Protein 5L3F (pdb70)

Organism: Homo sapiens (NCBI:txid9606)

Solvent-accessible surface area: 38135 Å² total

Sequence (801 aa):
PSGVEGAAFQSRLPHDRMTSQEAACFPDIISGPQQTQKVFLFIRNRTLQLWLDNPKIQLTFEATLQQLEAPYNSDTVLVHRVHSYLERHGLINFGIYKRIKPLPTKKTGKVIIIGSGVSGLAAARQLQSFGMDVTLLEARDRVGGRVATFRKGNYVADLGAMVVTGLGGNPMAVVSKQVNMELAKIKQKCPLYEANGQAVPKEKDEMVEQEFNRLLEATSYLSHQLDFNVLNNKPVSLGQALEVVIQLQEKHVKDEQIEHWKKIVKTQEELKELLNKMVNLKEKIKELHQQYKEASEVKPPRDITAEFLVKSKHRDLTALCKEYDELAETQGKLEEKLQELEANPPSDVYLSSRDRQILDWHFANLEFANATPLSTLSLKHWDQDDDFEFTGSHLTVRNGYSCVPVALAEGLDIKLNTAVRQVRYTASGCEVIAVNTRSTSQTFIYKCDAVLCTLPLGVLKQQPPAVQFVPPLPEWKTSAVQRMGFGNLNKVVLCFDRVFWDPSVNLFGHVGSTTASRGELFLFWNLYKAPILLALVAGEAAGIMENISDDVIVGRCLAILKGIFGSSAVPQPKETVVSRWRADPWARGSYSYVAAGSSGNDYDLMAQPITPGPSIPGAPQPIPRLFFAGEHTIRNYPATVHGALLSGLREAGRIADQFLGAMYTLRKPPKGMFLSQEDVEAVSANATAATTVLRQLDMELVSVKRQIQNIKQTNSALKEKLDGGIEPYRLPEVIQKCNARWTTEEQLLAVQAIRKYGRDFQAISDVIGNKSVVQVKNFFVNYRRRFNIDEVLQEWEAEFL

Nearest PDB structures (foldseek):
  5l3b-assembly1_A  TM=1.000E+00  e=0.000E+00  Homo sapiens
  4czz-assembly1_A  TM=9.997E-01  e=0.000E+00  Homo sapiens
  8q1h-assembly1_A  TM=9.989E-01  e=0.000E+00  Homo sapiens
  5l3c-assembly1_A  TM=9.996E-01  e=0.000E+00  Homo sapiens
  5l3d-assembly1_A  TM=9.984E-01  e=0.000E+00  Homo sapiens

B-factor: mean 123.68, std 32.64, range [60.06, 298.34]

Secondary structure (DSSP, 8-state):
--SHHHHHHHTT--TTS--HHHHHH-HHHHTS-HHHHHHHHHHHHHHHHHHHH-TTB---HHHHHHT--TTTTT-HHHHHHHHHHHHHTTSSS-SS-B-SS---SS--SEEEEE--BHHHHHHHHHHHHTT-EEEEE-SSSSSBSS--EEEETTEEEESS--EE--SBT-HHHHHHHHTT--EEE-------B-TTSPBPPHHHHHHHHHHHHHHHHHHHIIIIIT----SSSSPPBHHHHHHHHHHHHHHHHHHHHHHHHHHHHHHHHHHHHHHHHHHHHHHHHHHHHHHHHHHHSSPSS--HHHHHHHHHHHHHHHHHHHHHHHHHHHHHHHHHHHHHHHH----S-S--HHHHHHHHHHHHHHHHHTTS-TTTBBTTTTTGGGGGPPBS--EEETT-TTHHHHHHTTT--EE-SEEEEEEEEETTEEEEEEEESSSTT-EEEEEESEEEE---HHHHH-SS-SSEEESPPPHHHHHHHHHSEE---EEEEEE-SS--S-TT-SEEE---SSSGGGSTT-EEE--SSSSEEEEEE-TTHHHHGGGS-HHHHHHHHHHHHHHHH-TTT-PPPSEEEE--TTT-TTTSSS-EE-BTT--SHHHHHHH--B-PPPSSTTPPPP---EEE-SGGG-TTSTTSHHHHHHHHHHHHHHHHHHHH---S--/--PPTT----HHHHHHHHTSSSHHHHHHHHHHHHHHHHHHHHHHHHHHHHHHHHHTTTTTGGGPPP-------SS--HHHHHHHHHHHHHHTT-HHHHHHHHSS--HHHHHHHHHHTTTTT-HHHHHHHHHH-/--

Foldseek 3Di:
DDDLCQLCFLQVHHLQDQDPVSCQQAVVQVVDDSVSVNLLSSLLSQQSVVCLVPVQAADDLVNSLVPDDPPSNVPSLSSVLNVQVCLLLVSGNFAHHDYPPPFDPAAFFEEEEEAQAQLRLRLQLSLSNLGHHYEYEHQAQDHRQQQDWDDDPNDIGTFGDWKDQANRNFVVVSNCVNFPFDKDFADPDAWEAEQQQHTDDPVLVVVLVVVLVVLLVQLQCCCPVVVQFCDDVFGAFQVVSSVVSVVVLQVVQVVQQVVLVVVLVVLVVVLVVLVVVLVVLVVVLVVLVVVLVVLPVPDDPDDVVSVCSNVVSVVVNVVSVVVNVVSVVVSVVSVVVSVVSVVDGGDPGDADLVSVLVNLLVQLVVQQVQQEASRWFRSHAQCVLVVSGHDHGMIGGQRGPSSRSVSSCPPHHYDYQKQWAEWAAAQQWIKTKIARNVDRVRIDIDTTHAYEYAAALLQVLDVPHSYYYVVHDDPLLNVLSPQWFFHAKKKKKFADQDALDDPVHAKYFYGDSDSQCSQQQTMWGDDYPHNMIMTIGGYNRRQVCLVDDQVVSVVVVLVSVCSNRNPVRRDHGPDMDIDNQCPPSRHVHRWITGTHVGHLVSLQSQQDAAFHDHDPPPDDGHQGHYGYAYQSNASNGHPDSSSSSSRSSNVSSVVCCRRVNSPSRD/DDDDPVDDDDPVVCCQCVVDPVSPVVVVVVVVVVVVVVVVVVVVVVVVVVVVVVVCPPPCVVPDDDDDDAAADLDADVVLLVLQLVQCLAPPPPLVSSCVSSVNHDSVSSVVSCPPCCPVSVSVVSNVNSVVD

InterPro domains:
  IPR002937 Amine oxidase [PF01593] (288-825)
  IPR007526 SWIRM domain [PF04433] (184-264)
  IPR007526 SWIRM domain [PS50934] (174-273)
  IPR009057 Homedomain-like superfamily [SSF46689] (171-277)
  IPR017366 Lysine-specific histone demethylase [PIRSF038051] (24-839)
  IPR036188 FAD/NAD(P)-binding domain superfamily [G3DSA:3.50.50.60] (278-409)
  IPR036188 FAD/NAD(P)-binding domain superfamily [G3DSA:3.50.50.60] (782-841)
  IPR036188 FAD/NAD(P)-binding domain superfamily [SSF51905] (276-829)
  IPR036388 Winged helix-like DNA-binding domain superfamily [G3DSA:1.10.10.10] (172-277)
  IPR050281 Flavin monoamine oxidase and related enzymes [PTHR10742] (190-833)

CATH classification: 1.10.10.10 (+1 more: 1.10.287.80)

GO terms:
  GO:0005515 protein binding (F, IPI)
  GO:0035575 histone H4K20 demethylase activity (F, IDA)
  GO:0032453 histone H3K4 demethylase activity (F, IDA)
  GO:0035097 histone methyltransferase complex (C, IDA)
  GO:0034644 cellular response to UV (P, IDA)
  GO:0003682 chromatin binding (F, IDA)
  GO:0032991 protein-containing complex (C, IDA)
  GO:1990391 DNA repair complex (C, IDA)
  GO:0140861 DNA repair-dependent chromatin remodeling (P, IDA)
  GO:0010569 regulation of double-strand break repair via homologous recombination (P, IMP)
  GO:0031398 positive regulation of protein ubiquitination (P, IMP)
  GO:0032880 regulation of protein localization (P, IMP)
  GO:0071480 cellular response to gamma radiation (P, IMP)
  GO:0050660 flavin adenine dinucleotide binding (F, IDA)
  GO:0050681 nuclear androgen receptor binding (F, IDA)
  GO:0000785 chromatin (C, IDA)
  GO:0005634 nucleus (C, IDA)
  GO:0016491 oxidoreductase activity (F, IDA)
  GO:0032454 histone H3K9 demethylase activity (F, IDA)
  GO:0010718 positive regulation of epithelial to mesenchymal transition (P, IDA)

Radius of gyration: 44.06 Å; Cα contacts (8 Å, |Δi|>4): 1404; chains: 3; bounding box: 86×129×93 Å

Structure (mmCIF, N/CA/C/O backbone):
data_5L3F
#
_entry.id   5L3F
#
_cell.length_a   119.204
_cell.length_b   178.998
_cell.length_c   235.777
_cell.angle_alpha   90.00
_cell.angle_beta   90.00
_cell.angle_gamma   90.00
#
_symmetry.space_group_name_H-M   'I 2 2 2'
#
loop_
_entity.id
_entity.type
_entity.pdbx_description
1 polymer 'Lysine-specific histone demethylase 1A'
2 polymer 'REST corepressor 1'
3 polymer 'Polmyxin B'
4 non-polymer 'FLAVIN-ADENINE DINUCLEOTIDE'
#
loop_
_atom_site.group_PDB
_atom_site.id
_atom_site.type_symbol
_atom_site.label_atom_id
_atom_site.label_alt_id
_atom_site.label_comp_id
_atom_site.label_asym_id
_atom_site.label_entity_id
_atom_site.label_seq_id
_atom_site.pdbx_PDB_ins_code
_atom_site.Cartn_x
_atom_site.Cartn_y
_atom_site.Cartn_z
_atom_site.occupancy
_atom_site.B_iso_or_equiv
_atom_site.auth_seq_id
_atom_site.auth_comp_id
_atom_site.auth_asym_id
_atom_site.auth_atom_id
_atom_site.pdbx_PDB_model_num
ATOM 1 N N . PRO A 1 49 ? 15.536 -38.594 -18.809 1.00 173.64 171 PRO A N 1
ATOM 2 C CA . PRO A 1 49 ? 16.035 -38.249 -17.478 1.00 176.33 171 PRO A CA 1
ATOM 3 C C . PRO A 1 49 ? 17.475 -38.709 -17.227 1.00 178.89 171 PRO A C 1
ATOM 4 O O . PRO A 1 49 ? 18.048 -39.417 -18.055 1.00 176.90 171 PRO A O 1
ATOM 8 N N . SER A 1 50 ? 18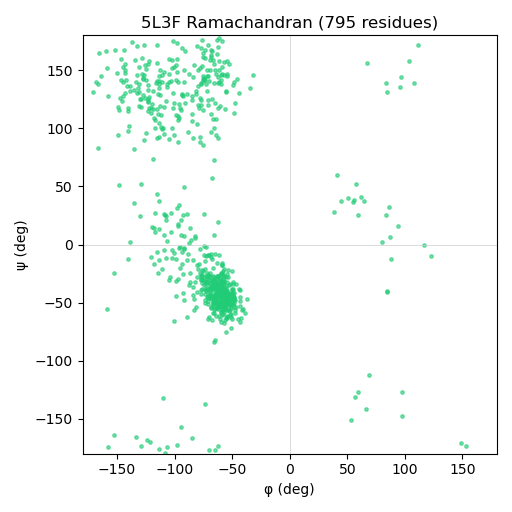.047 -38.294 -16.098 1.00 179.17 172 SER A N 1
ATOM 9 C CA . SER A 1 50 ? 19.422 -38.644 -15.749 1.00 176.15 172 SER A CA 1
ATOM 10 C C . SER A 1 50 ? 19.625 -38.718 -14.240 1.00 170.02 172 SER A C 1
ATOM 11 O O . SER A 1 50 ? 19.010 -37.971 -13.478 1.00 171.92 172 SER A O 1
ATOM 14 N N . GLY A 1 51 ? 20.516 -39.607 -13.819 1.00 163.02 173 GLY A N 1
ATOM 15 C CA . GLY A 1 51 ? 20.761 -39.826 -12.409 1.00 150.03 173 GLY A CA 1
ATOM 16 C C . GLY A 1 51 ? 19.952 -41.026 -11.975 1.00 136.08 173 GLY A C 1
ATOM 17 O O . GLY A 1 51 ? 19.734 -41.941 -12.757 1.00 132.01 173 GLY A O 1
ATOM 18 N N . VAL A 1 52 ? 19.491 -41.024 -10.735 1.00 127.78 174 VAL A N 1
ATOM 19 C CA . VAL A 1 52 ? 18.674 -42.120 -10.266 1.00 118.49 174 VAL A CA 1
ATOM 20 C C . VAL A 1 52 ? 17.275 -42.029 -10.849 1.00 125.67 174 VAL A C 1
ATOM 21 O O . VAL A 1 52 ? 16.615 -43.047 -11.031 1.00 136.75 174 VAL A O 1
ATOM 25 N N . GLU A 1 53 ? 16.818 -40.824 -11.169 1.00 125.92 175 GLU A N 1
ATOM 26 C CA . GLU A 1 53 ? 15.515 -40.693 -11.796 1.00 126.62 175 GLU A CA 1
ATOM 27 C C . GLU A 1 53 ? 15.620 -41.368 -13.136 1.00 122.67 175 GLU A C 1
ATOM 28 O O . GLU A 1 53 ? 14.650 -41.907 -13.661 1.00 122.32 175 GLU A O 1
ATOM 34 N N . GLY A 1 54 ? 16.833 -41.340 -13.674 1.00 120.82 176 GLY A N 1
ATOM 35 C CA . GLY A 1 54 ? 17.125 -41.936 -14.959 1.00 112.83 176 GLY A CA 1
ATOM 36 C C . GLY A 1 54 ? 16.865 -43.415 -14.906 1.00 102.74 176 GLY A C 1
ATOM 37 O O . GLY A 1 54 ? 16.168 -43.958 -15.744 1.00 99.59 176 GLY A O 1
ATOM 38 N N . ALA A 1 55 ? 17.431 -44.056 -13.896 1.00 101.70 177 ALA A N 1
ATOM 39 C CA . ALA A 1 55 ? 17.201 -45.467 -13.655 1.00 95.88 177 ALA A CA 1
ATOM 40 C C . ALA A 1 55 ? 15.731 -45.774 -13.473 1.00 93.66 177 ALA A C 1
ATOM 41 O O . ALA A 1 55 ? 15.227 -46.696 -14.087 1.00 102.42 177 ALA A O 1
ATOM 43 N N . ALA A 1 56 ? 15.040 -45.013 -12.635 1.00 90.04 178 ALA A N 1
ATOM 44 C CA . ALA A 1 56 ? 13.623 -45.293 -12.404 1.00 88.62 178 ALA A CA 1
ATOM 45 C C . ALA A 1 56 ? 12.843 -45.188 -13.700 1.00 92.67 178 ALA A C 1
ATOM 46 O O . ALA A 1 56 ? 11.870 -45.898 -13.925 1.00 88.97 178 ALA A O 1
ATOM 48 N N . PHE A 1 57 ? 13.292 -44.305 -14.569 1.00 98.10 179 PHE A N 1
ATOM 49 C CA . PHE A 1 57 ? 12.660 -44.177 -15.859 1.00 104.94 179 PHE A CA 1
ATOM 50 C C . PHE A 1 57 ? 12.926 -45.413 -16.696 1.00 102.59 179 PHE A C 1
ATOM 51 O O . PHE A 1 57 ? 12.009 -46.064 -17.185 1.00 101.00 179 PHE A O 1
ATOM 59 N N . GLN A 1 58 ? 14.205 -45.721 -16.833 1.00 99.07 180 GLN A N 1
ATOM 60 C CA . GLN A 1 58 ? 14.672 -46.853 -17.594 1.00 99.86 180 GLN A CA 1
ATOM 61 C C . GLN A 1 58 ? 14.013 -48.145 -17.157 1.00 108.86 180 GLN A C 1
ATOM 62 O O . GLN A 1 58 ? 13.865 -49.076 -17.939 1.00 115.92 180 GLN A O 1
ATOM 68 N N . SER A 1 59 ? 13.602 -48.209 -15.903 1.00 107.57 181 SER A N 1
ATOM 69 C CA . SER A 1 59 ? 12.966 -49.416 -15.416 1.00 102.82 181 SER A CA 1
ATOM 70 C C . SER A 1 59 ? 11.461 -49.309 -15.460 1.00 103.15 181 SER A C 1
ATOM 71 O O . SER A 1 59 ? 10.774 -50.088 -14.830 1.00 104.55 181 SER A O 1
ATOM 74 N N . ARG A 1 60 ? 10.957 -48.338 -16.204 1.00 95.72 182 ARG A N 1
ATOM 75 C CA . ARG A 1 60 ? 9.524 -48.178 -16.394 1.00 93.10 182 ARG A CA 1
ATOM 76 C C . ARG A 1 60 ? 8.824 -47.850 -15.091 1.00 94.86 182 ARG A C 1
ATOM 77 O O . ARG A 1 60 ? 7.707 -48.303 -14.856 1.00 93.78 182 ARG A O 1
ATOM 85 N N . LEU A 1 61 ? 9.488 -47.048 -14.257 1.00 99.79 183 LEU A N 1
ATOM 86 C CA . LEU A 1 61 ? 8.964 -46.656 -12.945 1.00 100.81 183 LEU A CA 1
ATOM 87 C C . LEU A 1 61 ? 9.020 -45.159 -12.633 1.00 103.80 183 LEU A C 1
ATOM 88 O O . LEU A 1 61 ? 10.017 -44.487 -12.889 1.00 107.29 183 LEU A O 1
ATOM 93 N N . PRO A 1 62 ? 7.949 -44.636 -12.030 1.00 98.45 184 PRO A N 1
ATOM 94 C CA . PRO A 1 62 ? 7.914 -43.247 -11.580 1.00 101.61 184 PRO A CA 1
ATOM 95 C C . PRO A 1 62 ? 8.869 -43.001 -10.419 1.00 113.87 184 PRO A C 1
ATOM 96 O O . PRO A 1 62 ? 8.639 -43.507 -9.326 1.00 118.61 184 PRO A O 1
ATOM 100 N N . HIS A 1 63 ? 9.924 -42.228 -10.656 1.00 116.25 185 HIS A N 1
ATOM 101 C CA . HIS A 1 63 ? 10.942 -41.953 -9.644 1.00 119.91 185 HIS A CA 1
ATOM 102 C C . HIS A 1 63 ? 10.397 -41.298 -8.379 1.00 124.18 185 HIS A C 1
ATOM 103 O O . HIS A 1 63 ? 11.069 -41.271 -7.360 1.00 127.10 185 HIS A O 1
ATOM 110 N N . ASP A 1 64 ? 9.186 -40.764 -8.430 1.00 120.83 186 ASP A N 1
ATOM 111 C CA . ASP A 1 64 ? 8.672 -40.011 -7.295 1.00 121.56 186 ASP A CA 1
ATOM 112 C C . ASP A 1 64 ? 7.436 -40.625 -6.674 1.00 123.25 186 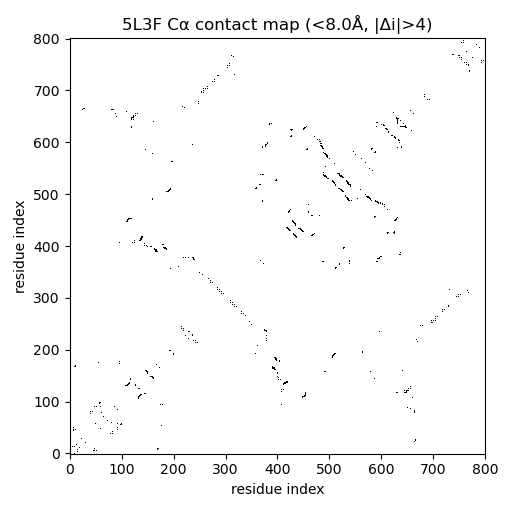ASP A C 1
ATOM 113 O O . ASP A 1 64 ? 6.739 -39.984 -5.900 1.00 121.12 186 ASP A O 1
ATOM 118 N N . ARG A 1 65 ? 7.160 -41.870 -7.016 1.00 133.27 187 ARG A N 1
ATOM 119 C CA . ARG A 1 65 ? 5.979 -42.531 -6.494 1.00 132.91 187 ARG A CA 1
ATOM 120 C C . ARG A 1 65 ? 6.231 -43.995 -6.202 1.00 127.12 187 ARG A C 1
ATOM 121 O O . ARG A 1 65 ? 7.120 -44.623 -6.779 1.00 128.46 187 ARG A O 1
ATOM 129 N N . MET A 1 66 ? 5.439 -44.541 -5.295 1.00 119.25 188 MET A N 1
ATOM 130 C CA . MET A 1 66 ? 5.438 -45.972 -5.086 1.00 110.14 188 MET A CA 1
ATOM 131 C C . MET A 1 66 ? 4.357 -46.586 -5.955 1.00 102.46 188 MET A C 1
ATOM 132 O O . MET A 1 66 ? 3.210 -46.150 -5.925 1.00 102.10 188 MET A O 1
ATOM 137 N N . THR A 1 67 ? 4.737 -47.589 -6.735 1.00 93.95 189 THR A N 1
ATOM 138 C CA . THR A 1 67 ? 3.826 -48.281 -7.629 1.00 90.76 189 THR A CA 1
ATOM 139 C C . THR A 1 67 ? 2.854 -49.124 -6.825 1.00 95.91 189 THR A C 1
ATOM 140 O O . THR A 1 67 ? 3.018 -49.280 -5.629 1.00 95.86 189 THR A O 1
ATOM 144 N N . SER A 1 68 ? 1.848 -49.690 -7.473 1.00 101.19 190 SER A N 1
ATOM 145 C CA . SER A 1 68 ? 0.901 -50.538 -6.758 1.00 103.40 190 SER A CA 1
ATOM 146 C C . SER A 1 68 ? 1.570 -51.793 -6.228 1.00 105.92 190 SER A C 1
ATOM 147 O O . SER A 1 68 ? 1.280 -52.264 -5.128 1.00 108.63 190 SER A O 1
ATOM 150 N N . GLN A 1 69 ? 2.469 -52.339 -7.025 1.00 107.18 191 GLN A N 1
ATOM 151 C CA . GLN A 1 69 ? 3.217 -53.503 -6.611 1.00 108.83 191 GLN A CA 1
ATOM 152 C C . GLN A 1 69 ? 4.041 -53.224 -5.371 1.00 104.90 191 GLN A C 1
ATOM 153 O O . GLN A 1 69 ? 3.983 -53.963 -4.387 1.00 105.35 191 GLN A O 1
ATOM 159 N N . GLU A 1 70 ? 4.813 -52.149 -5.421 1.00 92.23 192 GLU A N 1
ATOM 160 C CA . GLU A 1 70 ? 5.642 -51.780 -4.291 1.00 87.91 192 GLU A CA 1
ATOM 161 C C . GLU A 1 70 ? 4.777 -51.521 -3.076 1.00 83.74 192 GLU A C 1
ATOM 162 O O . GLU A 1 70 ? 5.197 -51.716 -1.952 1.00 82.93 192 GLU A O 1
ATOM 168 N N . ALA A 1 71 ? 3.553 -51.081 -3.311 1.00 84.26 193 ALA A N 1
ATOM 169 C CA . ALA A 1 71 ? 2.616 -50.838 -2.229 1.00 80.07 193 ALA A CA 1
ATOM 170 C C . ALA A 1 71 ? 2.262 -52.134 -1.583 1.00 79.05 193 ALA A C 1
ATOM 171 O O . ALA A 1 71 ? 2.144 -52.223 -0.381 1.00 84.31 193 ALA A O 1
ATOM 173 N N . ALA A 1 72 ? 2.072 -53.150 -2.402 1.00 84.33 194 ALA A N 1
ATOM 174 C CA . ALA A 1 72 ? 1.696 -54.445 -1.883 1.00 78.15 194 ALA A CA 1
ATOM 175 C C . ALA A 1 72 ? 2.825 -55.092 -1.092 1.00 82.88 194 ALA A C 1
ATOM 176 O O . ALA A 1 72 ? 2.611 -55.617 -0.017 1.00 77.75 194 ALA A O 1
ATOM 178 N N . CYS A 1 73 ? 4.032 -55.066 -1.627 1.00 92.12 195 CYS A N 1
ATOM 179 C CA . CYS A 1 73 ? 5.160 -55.617 -0.889 1.00 92.19 195 CYS A CA 1
ATOM 180 C C . CYS A 1 73 ? 5.568 -54.811 0.355 1.00 93.61 195 CYS A C 1
ATOM 181 O O . CYS A 1 73 ? 6.180 -55.340 1.271 1.00 95.71 195 CYS A O 1
ATOM 184 N N . PHE A 1 74 ? 5.259 -53.523 0.369 1.00 90.19 196 PHE A N 1
ATOM 185 C CA . PHE A 1 74 ? 5.741 -52.649 1.418 1.00 82.57 196 PHE A CA 1
ATOM 186 C C . PHE A 1 74 ? 4.660 -51.823 2.064 1.00 82.90 196 PHE A C 1
ATOM 187 O O . PHE A 1 74 ? 4.813 -50.632 2.180 1.00 87.25 196 PHE A O 1
ATOM 195 N N . PRO A 1 75 ? 3.582 -52.441 2.527 1.00 82.08 197 PRO A N 1
ATOM 196 C CA . PRO A 1 75 ? 2.433 -51.659 2.956 1.00 82.29 197 PRO A CA 1
ATOM 197 C C . PRO A 1 75 ? 2.690 -50.927 4.228 1.00 94.73 197 PRO A C 1
ATOM 198 O O . PRO A 1 75 ? 1.859 -50.131 4.634 1.00 88.26 197 PRO A O 1
ATOM 202 N N . ASP A 1 76 ? 3.805 -51.215 4.877 1.00 100.07 198 ASP A N 1
ATOM 203 C CA . ASP A 1 76 ? 4.178 -50.434 6.036 1.00 107.65 198 ASP A CA 1
ATOM 204 C C . ASP A 1 76 ? 4.644 -49.083 5.538 1.00 110.69 198 ASP A C 1
ATOM 205 O O . ASP A 1 76 ? 4.331 -48.051 6.125 1.00 118.66 198 ASP A O 1
ATOM 210 N N . ILE A 1 77 ? 5.366 -49.088 4.428 1.00 102.16 199 ILE A N 1
ATOM 211 C CA . ILE A 1 77 ? 5.956 -47.862 3.947 1.00 99.29 199 ILE A CA 1
ATOM 212 C C . ILE A 1 77 ? 4.902 -46.883 3.473 1.00 101.55 199 ILE A C 1
ATOM 213 O O . ILE A 1 77 ? 4.751 -45.828 4.073 1.00 106.30 199 ILE A O 1
ATOM 218 N N . ILE A 1 78 ? 4.169 -47.217 2.415 1.00 99.52 200 ILE A N 1
ATOM 219 C CA . ILE A 1 78 ? 3.211 -46.262 1.868 1.00 101.39 200 ILE A CA 1
ATOM 220 C C . ILE A 1 78 ? 2.225 -45.786 2.925 1.00 107.84 200 ILE A C 1
ATOM 221 O O . ILE A 1 78 ? 1.950 -44.595 3.000 1.00 120.15 200 ILE A O 1
ATOM 226 N N . SER A 1 79 ? 1.718 -46.672 3.771 1.00 97.41 201 SER A N 1
ATOM 227 C CA . SER A 1 79 ? 0.747 -46.218 4.768 1.00 99.19 201 SER A CA 1
ATOM 228 C C . SER A 1 79 ? 1.390 -45.354 5.844 1.00 104.03 201 SER A C 1
ATOM 229 O O . SER A 1 79 ? 0.699 -44.755 6.666 1.00 103.29 201 SER A O 1
ATOM 232 N N . GLY A 1 80 ? 2.716 -45.295 5.830 1.00 108.10 202 GLY A N 1
ATOM 233 C CA . GLY A 1 80 ? 3.460 -44.527 6.805 1.00 112.55 202 GLY A CA 1
ATOM 234 C C . GLY A 1 80 ? 3.795 -43.132 6.331 1.00 116.32 202 GLY A C 1
ATOM 235 O O . GLY A 1 80 ? 3.132 -42.588 5.455 1.00 114.30 202 GLY A O 1
ATOM 236 N N . PRO A 1 81 ? 4.840 -42.547 6.917 1.00 124.68 203 PRO A N 1
ATOM 237 C CA . PRO A 1 81 ? 5.274 -41.165 6.702 1.00 132.50 203 PRO A CA 1
ATOM 238 C C . PRO A 1 81 ? 5.915 -40.928 5.340 1.00 136.76 203 PRO A C 1
ATOM 239 O O . PRO A 1 81 ? 6.607 -41.802 4.823 1.00 136.83 203 PRO A O 1
ATOM 243 N N . GLN A 1 82 ? 5.690 -39.746 4.778 1.00 142.53 204 GLN A N 1
ATOM 244 C CA . GLN A 1 82 ? 6.197 -39.428 3.456 1.00 146.96 204 GLN A CA 1
ATOM 245 C C . GLN A 1 82 ? 7.710 -39.495 3.439 1.00 147.78 204 GLN A C 1
ATOM 246 O O . GLN A 1 82 ? 8.324 -39.866 2.442 1.00 152.74 204 GLN A O 1
ATOM 252 N N . GLN A 1 83 ? 8.315 -39.148 4.557 1.00 134.14 205 GLN A N 1
ATOM 253 C CA . GLN A 1 83 ? 9.755 -39.150 4.624 1.00 129.44 205 GLN A CA 1
ATOM 254 C C . GLN A 1 83 ? 10.315 -40.508 4.285 1.00 125.14 205 GLN A C 1
ATOM 255 O O . GLN A 1 83 ? 11.173 -40.653 3.414 1.00 122.17 205 GLN A O 1
ATOM 261 N N . THR A 1 84 ? 9.812 -41.508 4.990 1.00 129.16 206 THR A N 1
ATOM 262 C CA . THR A 1 84 ? 10.272 -42.870 4.805 1.00 127.15 206 THR A CA 1
ATOM 263 C C . THR A 1 84 ? 10.023 -43.327 3.384 1.00 123.01 206 THR A C 1
ATOM 264 O O . THR A 1 84 ? 10.899 -43.925 2.780 1.00 124.33 206 THR A O 1
ATOM 268 N N . GLN A 1 85 ? 8.832 -43.045 2.857 1.00 114.23 207 GLN A N 1
ATOM 269 C CA . GLN A 1 85 ? 8.533 -43.344 1.463 1.00 106.38 207 GLN A CA 1
ATOM 270 C C . GLN A 1 85 ? 9.643 -42.830 0.586 1.00 110.42 207 GLN A C 1
ATOM 271 O O . GLN A 1 85 ? 10.137 -43.535 -0.271 1.00 109.63 207 GLN A O 1
ATOM 277 N N . LYS A 1 86 ? 10.051 -41.591 0.816 1.00 115.95 208 LYS A N 1
ATOM 278 C CA . LYS A 1 86 ? 11.096 -41.001 -0.005 1.00 117.31 208 LYS A CA 1
ATOM 279 C C . LYS A 1 86 ? 12.397 -41.770 0.150 1.00 115.85 208 LYS A C 1
ATOM 280 O O . LYS A 1 86 ? 13.102 -42.011 -0.828 1.00 111.68 208 LYS A O 1
ATOM 286 N N . VAL A 1 87 ? 12.711 -42.160 1.379 1.00 121.93 209 VAL A N 1
ATOM 287 C CA . VAL A 1 87 ? 13.899 -42.976 1.616 1.00 123.41 209 VAL A CA 1
ATOM 288 C C . VAL A 1 87 ? 13.876 -44.224 0.743 1.00 122.47 209 VAL A C 1
ATOM 289 O O . VAL A 1 87 ? 14.757 -44.459 -0.086 1.00 126.57 209 VAL A O 1
ATOM 293 N N . PHE A 1 88 ? 12.848 -45.023 0.969 1.00 112.66 210 PHE A N 1
ATOM 294 C CA . PHE A 1 88 ? 12.554 -46.182 0.161 1.00 103.99 210 PHE A CA 1
ATOM 295 C C . PHE A 1 88 ? 12.764 -45.935 -1.325 1.00 100.30 210 PHE A C 1
ATOM 296 O O . PHE A 1 88 ? 13.508 -46.652 -1.979 1.00 97.49 210 PHE A O 1
ATOM 304 N N . LEU A 1 89 ? 12.092 -44.913 -1.842 1.00 102.01 211 LEU A N 1
ATOM 305 C CA . LEU A 1 89 ? 12.154 -44.577 -3.250 1.00 96.80 211 LEU A CA 1
ATOM 306 C C . LEU A 1 89 ? 13.571 -44.386 -3.684 1.00 98.71 211 LEU A C 1
ATOM 307 O O . LEU A 1 89 ? 13.979 -44.900 -4.719 1.00 101.65 211 LEU A O 1
ATOM 312 N N . PHE A 1 90 ? 14.334 -43.650 -2.888 1.00 100.26 212 PHE A N 1
ATOM 313 C CA . PHE A 1 90 ? 15.704 -43.400 -3.283 1.00 104.47 212 PHE A CA 1
ATOM 314 C C . PHE A 1 90 ? 16.495 -44.686 -3.307 1.00 106.37 212 PHE A C 1
ATOM 315 O O . PHE A 1 90 ? 17.355 -44.884 -4.155 1.00 105.34 212 PHE A O 1
ATOM 323 N N . ILE A 1 91 ? 16.208 -45.559 -2.357 1.00 107.61 213 ILE A N 1
ATOM 324 C CA . ILE A 1 91 ? 16.933 -46.808 -2.270 1.00 107.19 213 ILE A CA 1
ATOM 325 C C . ILE A 1 91 ? 16.658 -47.636 -3.509 1.00 101.26 213 ILE A C 1
ATOM 326 O O . ILE A 1 91 ? 17.574 -48.171 -4.144 1.00 100.88 213 ILE A O 1
ATOM 331 N N . ARG A 1 92 ? 15.386 -47.701 -3.869 1.00 96.06 214 ARG A N 1
ATOM 332 C CA . ARG A 1 92 ? 14.979 -48.380 -5.076 1.00 95.40 214 ARG A CA 1
ATOM 333 C C . ARG A 1 92 ? 15.690 -47.831 -6.308 1.00 99.01 214 ARG A C 1
ATOM 334 O O . ARG A 1 92 ? 16.277 -48.584 -7.095 1.00 99.39 214 ARG A O 1
ATOM 342 N N . ASN A 1 93 ? 15.642 -46.511 -6.463 1.00 95.87 215 ASN A N 1
ATOM 343 C CA . ASN A 1 93 ? 16.180 -45.876 -7.650 1.00 93.40 215 ASN A CA 1
ATOM 344 C C . ASN A 1 93 ? 17.668 -46.059 -7.737 1.00 97.14 215 ASN A C 1
ATOM 345 O O . ASN A 1 93 ? 18.216 -46.255 -8.808 1.00 98.45 215 ASN A O 1
ATOM 350 N N . ARG A 1 94 ? 18.324 -46.020 -6.595 1.00 99.04 216 ARG A N 1
ATOM 351 C CA . ARG A 1 94 ? 19.765 -46.101 -6.579 1.00 107.62 216 ARG A CA 1
ATOM 352 C C . ARG A 1 94 ? 20.225 -47.517 -6.884 1.00 109.52 216 ARG A C 1
ATOM 353 O O . ARG A 1 94 ? 21.220 -47.726 -7.583 1.00 110.74 216 ARG A O 1
ATOM 361 N N . THR A 1 95 ? 19.502 -48.499 -6.366 1.00 113.77 217 THR A N 1
ATOM 362 C CA . THR A 1 95 ? 19.827 -49.873 -6.710 1.00 112.33 217 THR A CA 1
ATOM 363 C C . THR A 1 95 ? 19.664 -50.104 -8.193 1.00 110.68 217 THR A C 1
ATOM 364 O O . THR A 1 95 ? 20.585 -50.574 -8.873 1.00 113.71 217 THR A O 1
ATOM 368 N N . LEU A 1 96 ? 18.461 -49.797 -8.667 1.00 99.98 218 LEU A N 1
ATOM 369 C CA . LEU A 1 96 ? 18.168 -49.839 -10.075 1.00 91.29 218 LEU A CA 1
ATOM 370 C C . LEU A 1 96 ? 19.353 -49.316 -10.816 1.00 96.17 218 LEU A C 1
ATOM 371 O O . LEU A 1 96 ? 19.979 -50.030 -11.584 1.00 97.00 218 LEU A O 1
ATOM 376 N N . GLN A 1 97 ? 19.697 -48.076 -10.502 1.00 100.50 219 GLN A N 1
ATOM 377 C CA . GLN A 1 97 ? 20.802 -47.393 -11.139 1.00 102.39 219 GLN A CA 1
ATOM 378 C C . GLN A 1 97 ? 22.032 -48.250 -11.160 1.00 98.75 219 GLN A C 1
ATOM 379 O O . GLN A 1 97 ? 22.696 -48.361 -12.176 1.00 99.94 219 GLN A O 1
ATOM 385 N N . LEU A 1 98 ? 22.331 -48.872 -10.036 1.00 94.14 220 LEU A N 1
ATOM 386 C CA . LEU A 1 98 ? 23.535 -49.673 -9.951 1.00 99.69 220 LEU A CA 1
ATOM 387 C C . LEU A 1 98 ? 23.557 -50.801 -10.941 1.00 101.71 220 LEU A C 1
ATOM 388 O O . LEU A 1 98 ? 24.520 -50.972 -11.686 1.00 97.75 220 LEU A O 1
ATOM 393 N N . TRP A 1 99 ? 22.487 -51.583 -10.920 1.00 103.48 221 TRP A N 1
ATOM 394 C CA . TRP A 1 99 ? 22.365 -52.720 -11.814 1.00 103.72 221 TRP A CA 1
ATOM 395 C C . TRP A 1 99 ? 22.484 -52.253 -13.245 1.00 107.00 221 TRP A C 1
ATOM 396 O O . TRP A 1 99 ? 23.256 -52.792 -14.026 1.00 110.47 221 TRP A O 1
ATOM 407 N N . LEU A 1 100 ? 21.725 -51.218 -13.565 1.00 106.38 222 LEU A N 1
ATOM 408 C CA . LEU A 1 100 ? 21.686 -50.681 -14.910 1.00 104.82 222 LEU A CA 1
ATOM 409 C C . LEU A 1 100 ? 23.051 -50.236 -15.384 1.00 115.30 222 LEU A C 1
ATOM 410 O O . LEU A 1 100 ? 23.389 -50.403 -16.547 1.00 114.83 222 LEU A O 1
ATOM 415 N N . ASP A 1 101 ? 23.848 -49.688 -14.478 1.00 130.32 223 ASP A N 1
ATOM 416 C CA . ASP A 1 101 ? 25.138 -49.138 -14.865 1.00 143.48 223 ASP A CA 1
ATOM 417 C C . ASP A 1 101 ? 26.138 -50.226 -15.155 1.00 142.69 223 ASP A C 1
ATOM 418 O O . ASP A 1 101 ? 27.225 -49.960 -15.660 1.00 143.07 223 ASP A O 1
ATOM 423 N N . ASN A 1 102 ? 25.764 -51.455 -14.840 1.00 143.78 224 ASN A N 1
ATOM 424 C CA . ASN A 1 102 ? 26.613 -52.586 -15.146 1.00 140.03 224 ASN A CA 1
ATOM 425 C C . ASN A 1 102 ? 25.867 -53.893 -15.003 1.00 132.08 224 ASN A C 1
ATOM 426 O O . ASN A 1 102 ? 25.950 -54.554 -13.976 1.00 132.39 224 ASN A O 1
ATOM 431 N N . PRO A 1 103 ? 25.132 -54.272 -16.045 1.00 117.00 225 PRO A N 1
ATOM 432 C CA . PRO A 1 103 ? 24.238 -55.413 -15.999 1.00 111.94 225 PRO A CA 1
ATOM 433 C C . PRO A 1 103 ? 24.892 -56.672 -16.506 1.00 116.47 225 PRO A C 1
ATOM 434 O O . PRO A 1 103 ? 24.205 -57.599 -16.909 1.00 110.22 225 PRO A O 1
ATOM 438 N N . LYS A 1 104 ? 26.213 -56.700 -16.506 1.00 123.33 226 LYS A N 1
ATOM 439 C CA . LYS A 1 104 ? 26.909 -57.900 -16.919 1.00 125.95 226 LYS A CA 1
ATOM 440 C C . LYS A 1 104 ? 27.232 -58.776 -15.718 1.00 129.09 226 LYS A C 1
ATOM 441 O O . LYS A 1 104 ? 27.513 -59.958 -15.875 1.00 134.90 226 LYS A O 1
ATOM 447 N N . ILE A 1 105 ? 27.172 -58.207 -14.516 1.00 127.70 227 ILE A N 1
ATOM 448 C CA . ILE A 1 105 ? 27.403 -58.985 -13.298 1.00 122.65 227 ILE A CA 1
ATOM 449 C C . ILE A 1 105 ? 26.234 -58.921 -12.334 1.00 117.02 227 ILE A C 1
ATOM 450 O O . ILE A 1 105 ? 25.448 -57.977 -12.346 1.00 116.78 227 ILE A O 1
ATOM 455 N N . GLN A 1 106 ? 26.129 -59.941 -11.496 1.00 114.59 228 GLN A N 1
ATOM 456 C CA . GLN A 1 106 ? 25.076 -59.996 -10.504 1.00 112.13 228 GLN A CA 1
ATOM 457 C C . GLN A 1 106 ? 25.269 -58.877 -9.493 1.00 109.66 228 GLN A C 1
ATOM 458 O O . GLN A 1 106 ? 26.388 -58.570 -9.094 1.00 111.16 228 GLN A O 1
ATOM 464 N N . LEU A 1 107 ? 24.175 -58.248 -9.095 1.00 111.37 229 LEU A N 1
ATOM 465 C CA . LEU A 1 107 ? 24.262 -57.195 -8.103 1.00 111.85 229 LEU A CA 1
ATOM 466 C C . LEU A 1 107 ? 23.832 -57.729 -6.767 1.00 111.01 229 LEU A C 1
ATOM 467 O O . LEU A 1 107 ? 22.641 -57.847 -6.485 1.00 112.03 229 LEU A O 1
ATOM 472 N N . THR A 1 108 ? 24.817 -58.053 -5.946 1.00 111.05 230 THR A N 1
ATOM 473 C CA . THR A 1 108 ? 24.550 -58.618 -4.644 1.00 109.51 230 THR A CA 1
ATOM 474 C C . THR A 1 108 ? 24.180 -57.556 -3.668 1.00 109.35 230 THR A C 1
ATOM 475 O O . THR A 1 108 ? 24.634 -56.420 -3.753 1.00 114.42 230 THR A O 1
ATOM 479 N N . PHE A 1 109 ? 23.368 -57.962 -2.715 1.00 107.03 231 PHE A N 1
ATOM 480 C CA . PHE A 1 109 ? 22.979 -57.115 -1.615 1.00 109.98 231 PHE A CA 1
ATOM 481 C C . PHE A 1 109 ? 24.167 -56.438 -0.926 1.00 118.04 231 PHE A C 1
ATOM 482 O O . PHE A 1 109 ? 24.131 -55.248 -0.653 1.00 114.75 231 PHE A O 1
ATOM 490 N N . GLU A 1 110 ? 25.220 -57.202 -0.656 1.00 132.36 232 GLU A N 1
ATOM 491 C CA . GLU A 1 110 ? 26.420 -56.652 -0.038 1.00 141.55 232 GLU A CA 1
ATOM 492 C C . GLU A 1 110 ? 26.958 -55.495 -0.846 1.00 143.38 232 GLU A C 1
ATOM 493 O O . GLU A 1 110 ? 27.321 -54.463 -0.296 1.00 148.96 232 GLU A O 1
ATOM 499 N N . ALA A 1 111 ? 27.020 -55.682 -2.155 1.00 134.85 233 ALA A N 1
ATOM 500 C CA . ALA A 1 111 ? 27.555 -54.664 -3.040 1.00 131.32 233 ALA A CA 1
ATOM 501 C C . ALA A 1 111 ? 26.683 -53.419 -2.985 1.00 128.14 233 ALA A C 1
ATOM 502 O O . ALA A 1 111 ? 27.177 -52.283 -2.850 1.00 138.06 233 ALA A O 1
ATOM 504 N N . THR A 1 112 ? 25.379 -53.652 -3.074 1.00 117.34 234 THR A N 1
ATOM 505 C CA . THR A 1 112 ? 24.401 -52.582 -3.050 1.00 111.86 234 THR A CA 1
ATOM 506 C C . THR A 1 112 ? 24.559 -51.729 -1.808 1.00 119.31 234 THR A C 1
ATOM 507 O O . THR A 1 112 ? 24.683 -50.510 -1.886 1.00 116.88 234 THR A O 1
ATOM 511 N N . LEU A 1 113 ? 24.579 -52.386 -0.659 1.00 125.82 235 LEU A N 1
ATOM 512 C CA . LEU A 1 113 ? 24.731 -51.699 0.612 1.00 129.72 235 LEU A CA 1
ATOM 513 C C . LEU A 1 113 ? 26.067 -50.992 0.705 1.00 133.58 235 LEU A C 1
ATOM 514 O O . LEU A 1 113 ? 26.165 -49.902 1.257 1.00 137.10 235 LEU A O 1
ATOM 519 N N . GLN A 1 114 ? 27.102 -51.622 0.175 1.00 136.34 236 GLN A N 1
ATOM 520 C CA . GLN A 1 114 ? 28.427 -51.048 0.254 1.00 143.59 236 GLN A CA 1
ATOM 521 C C . GLN A 1 114 ? 28.478 -49.729 -0.490 1.00 147.49 236 GLN A C 1
ATOM 522 O O . GLN A 1 114 ? 29.178 -48.803 -0.078 1.00 152.89 236 GLN A O 1
ATOM 528 N N . GLN A 1 115 ? 27.727 -49.634 -1.580 1.00 144.99 237 GLN A N 1
ATOM 529 C CA . GLN A 1 115 ? 27.758 -48.410 -2.372 1.00 143.28 237 GLN A CA 1
ATOM 530 C C . GLN A 1 115 ? 26.695 -47.407 -1.972 1.00 140.82 237 GLN A C 1
ATOM 531 O O . GLN A 1 115 ? 26.508 -46.393 -2.634 1.00 140.78 237 GLN A O 1
ATOM 537 N N . LEU A 1 116 ? 25.999 -47.690 -0.884 1.00 139.56 238 LEU A N 1
ATOM 538 C CA . LEU A 1 116 ? 24.982 -46.778 -0.399 1.00 141.88 238 LEU A CA 1
ATOM 539 C C . LEU A 1 116 ? 25.545 -45.807 0.613 1.00 157.84 238 LEU A C 1
ATOM 540 O O . LEU A 1 116 ? 26.476 -46.132 1.350 1.00 163.67 238 LEU A O 1
ATOM 545 N N . GLU A 1 117 ? 24.956 -44.618 0.659 1.00 164.17 239 GLU A N 1
ATOM 546 C CA . GLU A 1 117 ? 25.432 -43.559 1.538 1.00 172.59 239 GLU A CA 1
ATOM 547 C C . GLU A 1 117 ? 24.430 -43.257 2.636 1.00 169.55 239 GLU A C 1
ATOM 548 O O . GLU A 1 117 ? 23.226 -43.426 2.454 1.00 167.64 239 GLU A O 1
ATOM 554 N N . ALA A 1 118 ? 24.945 -42.812 3.776 1.00 168.34 240 ALA A N 1
ATOM 555 C CA . ALA A 1 118 ? 24.110 -42.397 4.889 1.00 154.05 240 ALA A CA 1
ATOM 556 C C . ALA A 1 118 ? 23.205 -41.270 4.442 1.00 145.78 240 ALA A C 1
ATOM 557 O O . ALA A 1 118 ? 23.591 -40.474 3.595 1.00 142.64 240 ALA A O 1
ATOM 559 N N . PRO A 1 119 ? 21.986 -41.210 4.988 1.00 140.88 241 PRO A N 1
ATOM 560 C CA . PRO A 1 119 ? 21.447 -42.119 5.998 1.00 143.75 241 PRO A CA 1
ATOM 561 C C . PRO A 1 119 ? 20.831 -43.367 5.384 1.00 146.55 241 PRO A C 1
ATOM 562 O O . PRO A 1 119 ? 20.266 -44.199 6.092 1.00 147.26 241 PRO A O 1
ATOM 566 N N . TYR A 1 120 ? 20.947 -43.489 4.068 1.00 146.13 242 TYR A N 1
ATOM 567 C CA . TYR A 1 120 ? 20.228 -44.516 3.336 1.00 143.18 242 TYR A CA 1
ATOM 568 C C . TYR A 1 120 ? 20.804 -45.899 3.560 1.00 139.77 242 TYR A C 1
ATOM 569 O O . TYR A 1 120 ? 20.210 -46.893 3.163 1.00 136.49 242 TYR A O 1
ATOM 578 N N . ASN A 1 121 ? 21.964 -45.962 4.196 1.00 142.46 243 ASN A N 1
ATOM 579 C CA . ASN A 1 121 ? 22.561 -47.242 4.527 1.00 141.97 243 ASN A CA 1
ATOM 580 C C . ASN A 1 121 ? 22.499 -47.528 6.018 1.00 154.52 243 ASN A C 1
ATOM 581 O O . ASN A 1 121 ? 23.325 -48.263 6.552 1.00 148.83 243 ASN A O 1
ATOM 586 N N . SER A 1 122 ? 21.525 -46.930 6.691 1.00 168.36 244 SER A N 1
ATOM 587 C CA . SER A 1 122 ? 21.338 -47.173 8.111 1.00 171.60 244 SER A CA 1
ATOM 588 C C . SER A 1 122 ? 20.407 -48.351 8.302 1.00 172.03 244 SER A C 1
ATOM 589 O O . SER A 1 122 ? 20.797 -49.374 8.857 1.00 177.09 244 SER A O 1
ATOM 592 N N . ASP A 1 123 ? 19.172 -48.206 7.836 1.00 159.67 245 ASP A N 1
ATOM 593 C CA . ASP A 1 123 ? 18.202 -49.276 7.971 1.00 141.65 245 ASP A CA 1
ATOM 594 C C . ASP A 1 123 ? 18.507 -50.359 6.971 1.00 134.06 245 ASP A C 1
ATOM 595 O O . ASP A 1 123 ? 17.930 -50.387 5.895 1.00 132.50 245 ASP A O 1
ATOM 600 N N . THR A 1 124 ? 19.392 -51.267 7.347 1.00 133.01 246 THR A N 1
ATOM 601 C CA . THR A 1 124 ? 19.864 -52.290 6.434 1.00 128.50 246 THR A CA 1
ATOM 602 C C . THR A 1 124 ? 18.792 -53.279 6.044 1.00 125.32 246 THR A C 1
ATOM 603 O O . THR A 1 124 ? 18.857 -53.860 4.969 1.00 128.00 246 THR A O 1
ATOM 607 N N . VAL A 1 125 ? 17.807 -53.486 6.905 1.00 115.08 247 VAL A N 1
ATOM 608 C CA . VAL A 1 125 ? 16.735 -54.396 6.547 1.00 108.14 247 VAL A CA 1
ATOM 609 C C . VAL A 1 125 ? 15.872 -53.781 5.447 1.00 112.20 247 VAL A C 1
ATOM 610 O O . VAL A 1 125 ? 15.270 -54.488 4.649 1.00 106.55 247 VAL A O 1
ATOM 614 N N . LEU A 1 126 ? 15.820 -52.460 5.390 1.00 111.01 248 LEU A N 1
ATOM 615 C CA . LEU A 1 126 ? 15.050 -51.840 4.343 1.00 102.57 248 LEU A CA 1
ATOM 616 C C . LEU A 1 126 ? 15.770 -52.038 3.034 1.00 102.32 248 LEU A C 1
ATOM 617 O O . LEU A 1 126 ? 15.172 -52.414 2.033 1.00 106.20 248 LEU A O 1
ATOM 622 N N . VAL A 1 127 ? 17.071 -51.795 3.052 1.00 101.03 249 VAL A N 1
ATOM 623 C CA . VAL A 1 127 ? 17.892 -52.030 1.880 1.00 97.98 249 VAL A CA 1
ATOM 624 C C . VAL A 1 127 ? 17.731 -53.458 1.416 1.00 93.55 249 VAL A C 1
ATOM 625 O O . VAL A 1 127 ? 17.608 -53.727 0.229 1.00 91.37 249 VAL A O 1
ATOM 629 N N . HIS A 1 128 ? 17.707 -54.381 2.361 1.00 95.58 250 HIS A N 1
ATOM 630 C CA . HIS A 1 128 ? 17.612 -55.773 1.990 1.00 97.06 250 HIS A CA 1
ATOM 631 C C . HIS A 1 128 ? 16.251 -56.069 1.398 1.00 104.72 250 HIS A C 1
ATOM 632 O O . HIS A 1 128 ? 16.159 -56.728 0.365 1.00 110.02 250 HIS A O 1
ATOM 639 N N . ARG A 1 129 ? 15.200 -55.562 2.032 1.00 105.22 251 ARG A N 1
AT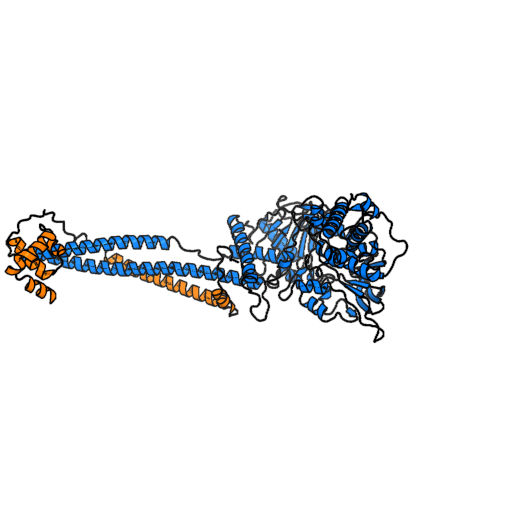OM 640 C CA . ARG A 1 129 ? 13.839 -55.794 1.563 1.00 100.34 251 ARG A CA 1
ATOM 641 C C . ARG A 1 129 ? 13.710 -55.364 0.121 1.00 103.62 251 ARG A C 1
ATOM 642 O O . ARG A 1 129 ? 13.176 -56.086 -0.731 1.00 105.03 251 ARG A O 1
ATOM 650 N N . VAL A 1 130 ? 14.230 -54.176 -0.140 1.00 104.22 252 VAL A N 1
ATOM 651 C CA . VAL A 1 130 ? 14.213 -53.613 -1.465 1.00 96.56 252 VAL A CA 1
ATOM 652 C C . VAL A 1 130 ? 14.986 -54.500 -2.433 1.00 99.22 252 VAL A C 1
ATOM 653 O O . VAL A 1 130 ? 14.406 -55.032 -3.375 1.00 103.07 252 VAL A O 1
ATOM 657 N N . HIS A 1 131 ? 16.278 -54.681 -2.178 1.00 99.02 253 HIS A N 1
ATOM 658 C CA . HIS A 1 131 ? 17.131 -55.500 -3.027 1.00 98.85 253 HIS A CA 1
ATOM 659 C C . HIS A 1 131 ? 16.456 -56.784 -3.423 1.00 98.62 253 HIS A C 1
ATOM 660 O O . HIS A 1 131 ? 16.483 -57.177 -4.582 1.00 99.42 253 HIS A O 1
ATOM 667 N N . SER A 1 132 ? 15.830 -57.438 -2.457 1.00 97.44 254 SER A N 1
ATOM 668 C CA . SER A 1 132 ? 15.175 -58.702 -2.745 1.00 98.89 254 SER A CA 1
ATOM 669 C C . SER A 1 132 ? 13.954 -58.504 -3.631 1.00 95.84 254 SER A C 1
ATOM 670 O O . SER A 1 132 ? 13.782 -59.220 -4.603 1.00 96.89 254 SER A O 1
ATOM 673 N N . TYR A 1 133 ? 13.123 -57.524 -3.305 1.00 94.00 255 TYR A N 1
ATOM 674 C CA . TYR A 1 133 ? 11.953 -57.225 -4.119 1.00 90.33 255 TYR A CA 1
ATOM 675 C C . TYR A 1 133 ? 12.326 -57.030 -5.579 1.00 90.98 255 TYR A C 1
ATOM 676 O O . TYR A 1 133 ? 11.680 -57.551 -6.482 1.00 91.39 255 TYR A O 1
ATOM 685 N N . LEU A 1 134 ? 13.395 -56.285 -5.801 1.00 94.97 256 LEU A N 1
ATOM 686 C CA . LEU A 1 134 ? 13.865 -56.030 -7.149 1.00 92.21 256 LEU A CA 1
ATOM 687 C C . LEU A 1 134 ? 14.367 -57.294 -7.812 1.00 92.68 256 LEU A C 1
ATOM 688 O O . LEU A 1 134 ? 14.021 -57.583 -8.944 1.00 92.60 256 LEU A O 1
ATOM 693 N N . GLU A 1 135 ? 15.195 -58.043 -7.104 1.00 96.52 257 GLU A N 1
ATOM 694 C CA . GLU A 1 135 ? 15.760 -59.255 -7.670 1.00 95.34 257 GLU A CA 1
ATOM 695 C C . GLU A 1 135 ? 14.674 -60.236 -8.073 1.00 89.74 257 GLU A C 1
ATOM 696 O O . GLU A 1 135 ? 14.796 -60.981 -9.051 1.00 88.75 257 GLU A O 1
ATOM 702 N N . ARG A 1 136 ? 13.600 -60.201 -7.298 1.00 88.24 258 ARG A N 1
ATOM 703 C CA . ARG A 1 136 ? 12.517 -61.155 -7.404 1.00 86.04 258 ARG A CA 1
ATOM 704 C C . ARG A 1 136 ? 11.749 -60.919 -8.663 1.00 83.64 258 ARG A C 1
ATOM 705 O O . ARG A 1 136 ? 11.534 -61.827 -9.442 1.00 83.74 258 ARG A O 1
ATOM 713 N N . HIS A 1 137 ? 11.337 -59.687 -8.879 1.00 88.78 259 HIS A N 1
ATOM 714 C CA . HIS A 1 137 ? 10.571 -59.404 -10.072 1.00 90.96 259 HIS A CA 1
ATOM 715 C C . HIS A 1 137 ? 11.452 -58.948 -11.221 1.00 91.47 259 HIS A C 1
ATOM 716 O O . HIS A 1 137 ? 11.005 -58.265 -12.140 1.00 90.97 259 HIS A O 1
ATOM 723 N N . GLY A 1 138 ? 12.709 -59.366 -11.156 1.00 93.01 260 GLY A N 1
ATOM 724 C CA . GLY A 1 138 ? 13.657 -59.191 -12.235 1.00 89.53 260 GLY A CA 1
ATOM 725 C C . GLY A 1 138 ? 13.741 -57.786 -12.766 1.00 89.80 260 GLY A C 1
ATOM 726 O O . GLY A 1 138 ? 13.808 -57.586 -13.970 1.00 93.04 260 GLY A O 1
ATOM 727 N N . LEU A 1 139 ? 13.700 -56.809 -11.873 1.00 84.26 261 LEU A N 1
ATOM 728 C CA . LEU A 1 139 ? 14.050 -55.454 -12.255 1.00 81.65 261 LEU A CA 1
ATOM 729 C C . LEU A 1 139 ? 15.550 -55.361 -12.161 1.00 82.71 261 LEU A C 1
ATOM 730 O O . LEU A 1 139 ? 16.147 -54.427 -12.645 1.00 83.62 261 LEU A O 1
ATOM 735 N N . ILE A 1 140 ? 16.159 -56.343 -11.520 1.00 82.96 262 ILE A N 1
ATOM 736 C CA . ILE A 1 140 ? 17.599 -56.452 -11.514 1.00 84.29 262 ILE A CA 1
ATOM 737 C C . ILE A 1 140 ? 18.004 -57.904 -11.561 1.00 88.92 262 ILE A C 1
ATOM 738 O O . ILE A 1 140 ? 17.181 -58.796 -11.351 1.00 84.30 262 ILE A O 1
ATOM 743 N N . ASN A 1 141 ? 19.283 -58.121 -11.829 1.00 94.20 263 ASN A N 1
ATOM 744 C CA . ASN A 1 141 ? 19.815 -59.453 -11.982 1.00 97.04 263 ASN A CA 1
ATOM 745 C C . ASN A 1 141 ? 18.837 -60.297 -12.770 1.00 100.45 263 ASN A C 1
ATOM 746 O O . ASN A 1 141 ? 18.271 -61.264 -12.268 1.00 105.19 263 ASN A O 1
ATOM 751 N N . PHE A 1 142 ? 18.578 -59.846 -13.989 1.00 101.48 264 PHE A N 1
ATOM 752 C CA . PHE A 1 142 ? 17.790 -60.599 -14.942 1.00 99.37 264 PHE A CA 1
ATOM 753 C C . PHE A 1 142 ? 18.550 -60.629 -16.251 1.00 95.23 264 PHE A C 1
ATOM 754 O O . PHE A 1 142 ? 19.343 -59.740 -16.547 1.00 93.99 264 PHE A O 1
ATOM 762 N N . GLY A 1 143 ? 18.312 -61.672 -17.029 1.00 94.19 265 GLY A N 1
ATOM 763 C CA . GLY A 1 143 ? 18.994 -61.837 -18.293 1.00 94.58 265 GLY A CA 1
ATOM 764 C C . GLY A 1 143 ? 20.182 -62.763 -18.184 1.00 99.39 265 GLY A C 1
ATOM 765 O O . GLY A 1 143 ? 20.071 -63.885 -17.702 1.00 104.38 265 GLY A O 1
ATOM 766 N N . ILE A 1 144 ? 21.332 -62.287 -18.638 1.00 101.11 266 ILE A N 1
ATOM 767 C CA . ILE A 1 144 ? 22.543 -63.091 -18.638 1.00 103.98 266 ILE A CA 1
ATOM 768 C C . ILE A 1 144 ? 23.677 -62.412 -17.905 1.00 109.24 266 ILE A C 1
ATOM 769 O O . ILE A 1 144 ? 24.387 -61.601 -18.480 1.00 114.39 266 ILE A O 1
ATOM 774 N N . TYR A 1 145 ? 23.852 -62.759 -16.641 1.00 110.91 267 TYR A N 1
ATOM 775 C CA . TYR A 1 145 ? 24.830 -62.100 -15.807 1.00 115.03 267 TYR A CA 1
ATOM 776 C C . TYR A 1 145 ? 25.760 -63.128 -15.214 1.00 124.23 267 TYR A C 1
ATOM 777 O O . TYR A 1 145 ? 25.335 -64.229 -14.875 1.00 127.27 267 TYR A O 1
ATOM 786 N N . LYS A 1 146 ? 27.037 -62.776 -15.126 1.00 129.92 268 LYS A N 1
ATOM 787 C CA . LYS A 1 146 ? 28.001 -63.602 -14.415 1.00 139.84 268 LYS A CA 1
ATOM 788 C C . LYS A 1 146 ? 27.599 -63.679 -12.960 1.00 143.30 268 LYS A C 1
ATOM 789 O O . LYS A 1 146 ? 27.556 -62.674 -12.263 1.00 143.65 268 LYS A O 1
ATOM 795 N N . ARG A 1 147 ? 27.296 -64.883 -12.506 1.00 148.04 269 ARG A N 1
ATOM 796 C CA . ARG A 1 147 ? 26.749 -65.069 -11.179 1.00 151.30 269 ARG A CA 1
ATOM 797 C C . ARG A 1 147 ? 27.814 -64.969 -10.093 1.00 151.22 269 ARG A C 1
ATOM 798 O O . ARG A 1 147 ? 28.767 -65.741 -10.081 1.00 154.90 269 ARG A O 1
ATOM 806 N N . ILE A 1 148 ? 27.655 -64.022 -9.176 1.00 148.82 270 ILE A N 1
ATOM 807 C CA . ILE A 1 148 ? 28.610 -63.886 -8.085 1.00 145.45 270 ILE A CA 1
ATOM 808 C C . ILE A 1 148 ? 28.487 -65.049 -7.126 1.00 150.83 270 ILE A C 1
ATOM 809 O O . ILE A 1 148 ? 29.432 -65.811 -6.948 1.00 151.57 270 ILE A O 1
ATOM 814 N N . LYS A 1 149 ? 27.319 -65.168 -6.503 1.00 153.47 271 LYS A N 1
ATOM 815 C CA . LYS A 1 149 ? 27.015 -66.300 -5.640 1.00 158.39 271 LYS A CA 1
ATOM 816 C C . LYS A 1 149 ? 26.595 -67.488 -6.490 1.00 161.41 271 LYS A C 1
ATOM 817 O O . LYS A 1 149 ? 25.465 -67.516 -6.972 1.00 162.53 271 LYS A O 1
ATOM 823 N N . PRO A 1 150 ? 27.494 -68.474 -6.671 1.00 164.18 272 PRO A N 1
ATOM 824 C CA . PRO A 1 150 ? 27.195 -69.594 -7.566 1.00 162.68 272 PRO A CA 1
ATOM 825 C C . PRO A 1 150 ? 25.887 -70.268 -7.192 1.00 164.39 272 PRO A C 1
ATOM 826 O O . PRO A 1 150 ? 25.534 -70.298 -6.013 1.00 161.89 272 PRO A O 1
ATOM 830 N N . LEU A 1 151 ? 25.176 -70.765 -8.198 1.00 167.98 273 LEU A N 1
ATOM 831 C CA . LEU A 1 151 ? 23.848 -71.345 -8.032 1.00 175.19 273 LEU A CA 1
ATOM 832 C C . LEU A 1 151 ? 23.756 -72.299 -6.847 1.00 184.16 273 LEU A C 1
ATOM 833 O O . LEU A 1 151 ? 24.702 -73.030 -6.563 1.00 185.63 273 LEU A O 1
ATOM 838 N N . PRO A 1 152 ? 22.612 -72.276 -6.144 1.00 186.04 274 PRO A N 1
ATOM 839 C CA . PRO A 1 152 ? 22.317 -73.141 -4.996 1.00 182.29 274 PRO A CA 1
ATOM 840 C C . PRO A 1 152 ? 22.599 -74.614 -5.271 1.00 177.08 274 PRO A C 1
ATOM 841 O O . PRO A 1 152 ? 22.257 -75.125 -6.336 1.00 174.95 274 PRO A O 1
ATOM 845 N N . THR A 1 153 ? 23.212 -75.281 -4.300 1.00 174.94 275 THR A N 1
ATOM 846 C CA . THR A 1 153 ? 23.643 -76.663 -4.451 1.00 161.08 275 THR A CA 1
ATOM 847 C C . THR A 1 153 ? 22.465 -77.615 -4.688 1.00 146.80 275 THR A C 1
ATOM 848 O O . THR A 1 153 ? 22.551 -78.537 -5.501 1.00 137.05 275 THR A O 1
ATOM 852 N N . LYS A 1 154 ? 21.358 -77.372 -3.997 1.00 139.61 276 LYS A N 1
ATOM 853 C CA . LYS A 1 154 ? 20.208 -78.255 -4.092 1.00 134.22 276 LYS A CA 1
ATOM 854 C C . LYS A 1 154 ? 18.928 -77.497 -4.359 1.00 124.40 276 LYS A C 1
ATOM 855 O O . LYS A 1 154 ? 18.555 -76.595 -3.621 1.00 122.06 276 LYS A O 1
ATOM 861 N N . LYS A 1 155 ? 18.244 -77.902 -5.416 1.00 118.63 277 LYS A N 1
ATOM 862 C CA . LYS A 1 155 ? 17.106 -77.164 -5.921 1.00 112.99 277 LYS A CA 1
ATOM 863 C C . LYS A 1 155 ? 15.860 -77.365 -5.074 1.00 101.88 277 LYS A C 1
ATOM 864 O O . LYS A 1 155 ? 15.856 -78.133 -4.136 1.00 104.29 277 LYS A O 1
ATOM 870 N N . THR A 1 156 ? 14.798 -76.663 -5.422 1.00 93.06 278 THR A N 1
ATOM 871 C CA . THR A 1 156 ? 13.588 -76.635 -4.625 1.00 86.71 278 THR A CA 1
ATOM 872 C C . THR A 1 156 ? 12.388 -76.482 -5.527 1.00 90.14 278 THR A C 1
ATOM 873 O O . THR A 1 156 ? 12.344 -75.560 -6.312 1.00 101.41 278 THR A O 1
ATOM 877 N N . GLY A 1 157 ? 11.414 -77.375 -5.425 1.00 85.88 279 GLY A N 1
ATOM 878 C CA . GLY A 1 157 ? 10.216 -77.310 -6.254 1.00 85.15 279 GLY A CA 1
ATOM 879 C C . GLY A 1 157 ? 10.453 -77.561 -7.739 1.00 87.52 279 GLY A C 1
ATOM 880 O O . GLY A 1 157 ? 11.548 -77.364 -8.253 1.00 89.97 279 GLY A O 1
ATOM 881 N N . LYS A 1 158 ? 9.426 -77.990 -8.457 1.00 89.46 280 LYS A N 1
ATOM 882 C CA . LYS A 1 158 ? 9.642 -78.342 -9.856 1.00 89.90 280 LYS A CA 1
ATOM 883 C C . LYS A 1 158 ? 8.683 -77.704 -10.816 1.00 87.85 280 LYS A C 1
ATOM 884 O O . LYS A 1 158 ? 7.472 -77.867 -10.682 1.00 86.85 280 LYS A O 1
ATOM 890 N N . VAL A 1 159 ? 9.236 -77.017 -11.811 1.00 87.30 281 VAL A N 1
ATOM 891 C CA . VAL A 1 159 ? 8.423 -76.282 -12.757 1.00 79.45 281 VAL A CA 1
ATOM 892 C C . VAL A 1 159 ? 8.634 -76.667 -14.194 1.00 75.25 281 VAL A C 1
ATOM 893 O O . VAL A 1 159 ? 9.747 -76.643 -14.725 1.00 76.13 281 VAL A O 1
ATOM 897 N N . ILE A 1 160 ? 7.525 -77.020 -14.816 1.00 74.61 282 ILE A N 1
ATOM 898 C CA . ILE A 1 160 ? 7.548 -77.378 -16.203 1.00 74.91 282 ILE A CA 1
ATOM 899 C C . ILE A 1 160 ? 7.051 -76.188 -16.948 1.00 78.16 282 ILE A C 1
ATOM 900 O O . ILE A 1 160 ? 6.023 -75.613 -16.581 1.00 74.50 282 ILE A O 1
ATOM 905 N N . ILE A 1 161 ? 7.812 -75.805 -17.970 1.00 78.84 283 ILE A N 1
ATOM 906 C CA . ILE A 1 161 ? 7.548 -74.619 -18.764 1.00 76.20 283 ILE A CA 1
ATOM 907 C C . ILE A 1 161 ? 7.226 -74.993 -20.180 1.00 76.11 283 ILE A C 1
ATOM 908 O O . ILE A 1 161 ? 8.061 -75.551 -20.882 1.00 78.88 283 ILE A O 1
ATOM 913 N N . ILE A 1 162 ? 6.015 -74.689 -20.606 1.00 74.02 284 ILE A N 1
ATOM 914 C CA . ILE A 1 162 ? 5.609 -75.009 -21.952 1.00 74.32 284 ILE A CA 1
ATOM 915 C C . ILE A 1 162 ? 6.018 -73.957 -22.951 1.00 88.52 284 ILE A C 1
ATOM 916 O O . ILE A 1 162 ? 5.534 -72.837 -22.937 1.00 74.07 284 ILE A O 1
ATOM 921 N N . GLY A 1 163 ? 6.936 -74.338 -23.818 1.00 89.12 285 GLY A N 1
ATOM 922 C CA . GLY A 1 163 ? 7.356 -73.484 -24.904 1.00 89.20 285 GLY A CA 1
ATOM 923 C C . GLY A 1 163 ? 8.588 -72.741 -24.493 1.00 90.12 285 GLY A C 1
ATOM 924 O O . GLY A 1 163 ? 8.672 -72.259 -23.374 1.00 89.01 285 GLY A O 1
ATOM 925 N N . SER A 1 164 ? 9.564 -72.675 -25.380 1.00 80.86 286 SER A N 1
ATOM 926 C CA . SER A 1 164 ? 10.762 -71.940 -25.053 1.00 81.58 286 SER A CA 1
ATOM 927 C C . SER A 1 164 ? 10.873 -70.731 -25.950 1.00 85.41 286 SER A C 1
ATOM 928 O O . SER A 1 164 ? 11.963 -70.356 -26.370 1.00 81.92 286 SER A O 1
ATOM 931 N N . GLY A 1 165 ? 9.723 -70.122 -26.228 1.00 87.01 287 GLY A N 1
ATOM 932 C CA . GLY A 1 165 ? 9.685 -68.807 -26.818 1.00 85.98 287 GLY A CA 1
ATOM 933 C C . GLY A 1 165 ? 10.330 -67.857 -25.840 1.00 87.39 287 GLY A C 1
ATOM 934 O O . GLY A 1 165 ? 10.868 -68.268 -24.824 1.00 86.66 287 GLY A O 1
ATOM 935 N N . VAL A 1 166 ? 10.290 -66.570 -26.123 1.00 93.84 288 VAL A N 1
ATOM 936 C CA . VAL A 1 166 ? 11.087 -65.681 -25.305 1.00 92.62 288 VAL A CA 1
ATOM 937 C C . VAL A 1 166 ? 10.590 -65.623 -23.882 1.00 91.66 288 VAL A C 1
ATOM 938 O O . VAL A 1 166 ? 11.385 -65.776 -22.957 1.00 89.87 288 VAL A O 1
ATOM 942 N N . SER A 1 167 ? 9.286 -65.420 -23.710 1.00 90.93 289 SER A N 1
ATOM 943 C CA . SER A 1 167 ? 8.698 -65.390 -22.378 1.00 88.35 289 SER A CA 1
ATOM 944 C C . SER A 1 167 ? 9.184 -66.597 -21.599 1.00 90.40 289 SER A C 1
ATOM 945 O O . SER A 1 167 ? 9.777 -66.461 -20.514 1.00 89.94 289 SER A O 1
ATOM 948 N N . GLY A 1 168 ? 8.988 -67.768 -22.198 1.00 86.20 290 GLY A N 1
ATOM 949 C CA . GLY A 1 168 ? 9.515 -69.006 -21.656 1.00 82.63 290 GLY A CA 1
ATOM 950 C C . GLY A 1 168 ? 10.946 -68.907 -21.160 1.00 78.61 290 GLY A C 1
ATOM 951 O O . GLY A 1 168 ? 11.192 -69.010 -19.966 1.00 80.47 290 GLY A O 1
ATOM 952 N N . LEU A 1 169 ? 11.881 -68.687 -22.075 1.00 77.31 291 LEU A N 1
ATOM 953 C CA . LEU A 1 169 ? 13.291 -68.615 -21.737 1.00 78.32 291 LEU A CA 1
ATOM 954 C C . LEU A 1 169 ? 13.570 -67.704 -20.586 1.00 78.22 291 LEU A C 1
ATOM 955 O O . LEU A 1 169 ? 14.392 -67.997 -19.735 1.00 78.77 291 LEU A O 1
ATOM 960 N N . ALA A 1 170 ? 12.886 -66.575 -20.582 1.00 77.65 292 ALA A N 1
ATOM 961 C CA . ALA A 1 170 ? 13.147 -65.533 -19.606 1.00 77.71 292 ALA A CA 1
ATOM 962 C C . ALA A 1 170 ? 12.769 -66.003 -18.229 1.00 77.51 292 ALA A C 1
ATOM 963 O O . ALA A 1 170 ? 13.602 -66.033 -17.322 1.00 84.08 292 ALA A O 1
ATOM 965 N N . ALA A 1 171 ? 11.503 -66.366 -18.074 1.00 76.18 293 ALA A N 1
ATOM 966 C CA . ALA A 1 171 ? 11.057 -66.968 -16.829 1.00 78.18 293 ALA A CA 1
ATOM 967 C C . ALA A 1 171 ? 12.004 -68.080 -16.379 1.00 76.43 293 ALA A C 1
ATOM 968 O O . ALA A 1 171 ? 12.570 -67.994 -15.315 1.00 76.85 293 ALA A O 1
ATOM 970 N N . ALA A 1 172 ? 12.192 -69.101 -17.208 1.00 76.69 294 ALA A N 1
ATOM 971 C CA . ALA A 1 172 ? 13.083 -70.213 -16.886 1.00 77.51 294 ALA A CA 1
ATOM 972 C C . ALA A 1 172 ? 14.432 -69.773 -16.362 1.00 78.60 294 ALA A C 1
ATOM 973 O O . ALA A 1 172 ? 14.896 -70.296 -15.377 1.00 79.05 294 ALA A O 1
ATOM 975 N N . ARG A 1 173 ? 15.079 -68.832 -17.025 1.00 79.13 295 ARG A N 1
ATOM 976 C CA . ARG A 1 173 ? 16.344 -68.341 -16.514 1.00 80.25 295 ARG A CA 1
ATOM 977 C C . ARG A 1 173 ? 16.183 -67.740 -15.138 1.00 89.04 295 ARG A C 1
ATOM 978 O O . ARG A 1 173 ? 17.079 -67.834 -14.311 1.00 85.97 295 ARG A O 1
ATOM 986 N N . GLN A 1 174 ? 15.039 -67.120 -14.884 1.00 90.98 296 GLN A N 1
ATOM 987 C CA . GLN A 1 174 ? 14.838 -66.505 -13.580 1.00 90.27 296 GLN A CA 1
ATOM 988 C C . GLN A 1 174 ? 14.602 -67.557 -12.507 1.00 90.80 296 GLN A C 1
ATOM 989 O O . GLN A 1 174 ? 15.229 -67.529 -11.473 1.00 93.30 296 GLN A O 1
ATOM 995 N N . LEU A 1 175 ? 13.682 -68.475 -12.765 1.00 86.60 297 LEU A N 1
ATOM 996 C CA . LEU A 1 175 ? 13.364 -69.569 -11.865 1.00 83.66 297 LEU A CA 1
ATOM 997 C C . LEU A 1 175 ? 14.578 -70.390 -11.551 1.00 88.87 297 LEU A C 1
ATOM 998 O O . LEU A 1 175 ? 14.801 -70.783 -10.429 1.00 92.12 297 LEU A O 1
ATOM 1003 N N . GLN A 1 176 ? 15.367 -70.672 -12.558 1.00 91.64 298 GLN A N 1
ATOM 1004 C CA . GLN A 1 176 ? 16.623 -71.313 -12.305 1.00 97.56 298 GLN A CA 1
ATOM 1005 C C . GLN A 1 176 ? 17.495 -70.421 -11.454 1.00 100.24 298 GLN A C 1
ATOM 1006 O O . GLN A 1 176 ? 18.211 -70.882 -10.592 1.00 105.22 298 GLN A O 1
ATOM 1012 N N . SER A 1 177 ? 17.439 -69.126 -11.705 1.00 99.37 299 SER A N 1
ATOM 1013 C CA . SER A 1 177 ? 18.282 -68.203 -10.970 1.00 102.55 299 SER A CA 1
ATOM 1014 C C . SER A 1 177 ? 17.921 -68.274 -9.501 1.00 97.21 299 SER A C 1
ATOM 1015 O O . SER A 1 177 ? 18.778 -68.145 -8.646 1.00 98.01 299 SER A O 1
ATOM 1018 N N . PHE A 1 178 ? 16.645 -68.515 -9.225 1.00 95.50 300 PHE A N 1
ATOM 1019 C CA . PHE A 1 178 ? 16.103 -68.529 -7.873 1.00 96.73 300 PHE A CA 1
ATOM 1020 C C . PHE A 1 178 ? 16.227 -69.873 -7.244 1.00 99.19 300 PHE A C 1
ATOM 1021 O O . PHE A 1 178 ? 15.733 -70.081 -6.152 1.00 97.76 300 PHE A O 1
ATOM 1029 N N . GLY A 1 179 ? 16.814 -70.809 -7.974 1.00 108.62 301 GLY A N 1
ATOM 1030 C CA . GLY A 1 179 ? 17.086 -72.137 -7.457 1.00 109.42 301 GLY A CA 1
ATOM 1031 C C . GLY A 1 179 ? 15.982 -73.176 -7.559 1.00 107.75 301 GLY A C 1
ATOM 1032 O O . GLY A 1 179 ? 15.883 -74.038 -6.706 1.00 112.19 301 GLY A O 1
ATOM 1033 N N . MET A 1 180 ? 15.144 -73.123 -8.580 1.00 90.17 302 MET A N 1
ATOM 1034 C CA . MET A 1 180 ? 14.179 -74.191 -8.736 1.00 82.48 302 MET A CA 1
ATOM 1035 C C . MET A 1 180 ? 14.623 -75.162 -9.800 1.00 90.30 302 MET A C 1
ATOM 1036 O O . MET A 1 180 ? 15.638 -74.960 -10.458 1.00 91.03 302 MET A O 1
ATOM 1041 N N . ASP A 1 181 ? 13.862 -76.234 -9.957 1.00 97.31 303 ASP A N 1
ATOM 1042 C CA . ASP A 1 181 ? 14.128 -77.158 -11.024 1.00 103.83 303 ASP A CA 1
ATOM 1043 C C . ASP A 1 181 ? 13.217 -76.800 -12.168 1.00 103.30 303 ASP A C 1
ATOM 1044 O O . ASP A 1 181 ? 11.998 -76.994 -12.105 1.00 105.54 303 ASP A O 1
ATOM 1049 N N . VAL A 1 182 ? 13.816 -76.256 -13.215 1.00 103.62 304 VAL A N 1
ATOM 1050 C CA . VAL A 1 182 ? 13.057 -75.834 -14.360 1.00 93.87 304 VAL A CA 1
ATOM 1051 C C . VAL A 1 182 ? 13.410 -76.681 -15.530 1.00 96.19 304 VAL A C 1
ATOM 1052 O O . VAL A 1 182 ? 14.576 -77.025 -15.719 1.00 96.32 304 VAL A O 1
ATOM 1056 N N . THR A 1 183 ? 12.394 -77.007 -16.314 1.00 98.42 305 THR A N 1
ATOM 1057 C CA . THR A 1 183 ? 12.603 -77.662 -17.586 1.00 98.48 305 THR A CA 1
ATOM 1058 C C . THR A 1 183 ? 11.573 -77.161 -18.590 1.00 93.07 305 THR A C 1
ATOM 1059 O O . THR A 1 183 ? 10.409 -76.937 -18.243 1.00 89.13 305 THR A O 1
ATOM 1063 N N . LEU A 1 184 ? 12.041 -76.955 -19.821 1.00 85.17 306 LEU A N 1
ATOM 1064 C CA . LEU A 1 184 ? 11.267 -76.343 -20.893 1.00 81.87 306 LEU A CA 1
ATOM 1065 C C . LEU A 1 184 ? 10.885 -77.305 -22.025 1.00 78.72 306 LEU A C 1
ATOM 1066 O O . LEU A 1 184 ? 11.704 -78.102 -22.473 1.00 79.86 306 LEU A O 1
ATOM 1071 N N . LEU A 1 185 ? 9.661 -77.186 -22.526 1.00 77.94 307 LEU A N 1
ATOM 1072 C CA . LEU A 1 185 ? 9.171 -78.104 -23.544 1.00 78.85 307 LEU A CA 1
ATOM 1073 C C . LEU A 1 185 ? 8.864 -77.503 -24.914 1.00 82.70 307 LEU A C 1
ATOM 1074 O O . LEU A 1 185 ? 7.735 -77.097 -25.191 1.00 85.27 307 LEU A O 1
ATOM 1079 N N . GLU A 1 186 ? 9.836 -77.517 -25.806 1.00 84.69 308 GLU A N 1
ATOM 1080 C CA . GLU A 1 186 ? 9.633 -76.851 -27.071 1.00 89.33 308 GLU A CA 1
ATOM 1081 C C . GLU A 1 186 ? 9.186 -77.833 -28.129 1.00 92.27 308 GLU A C 1
ATOM 1082 O O . GLU A 1 186 ? 9.881 -78.801 -28.422 1.00 94.85 308 GLU A O 1
ATOM 1088 N N . ALA A 1 187 ? 8.011 -77.578 -28.692 1.00 92.78 309 ALA A N 1
ATOM 1089 C CA . ALA A 1 187 ? 7.523 -78.323 -29.845 1.00 94.18 309 ALA A CA 1
ATOM 1090 C C . ALA A 1 187 ? 8.537 -78.273 -30.969 1.00 100.97 309 ALA A C 1
ATOM 1091 O O . ALA A 1 187 ? 8.800 -79.273 -31.611 1.00 104.00 309 ALA A O 1
ATOM 1093 N N . ARG A 1 188 ? 9.119 -77.107 -31.204 1.00 103.43 310 ARG A N 1
ATOM 1094 C CA . ARG A 1 188 ? 10.002 -76.936 -32.349 1.00 105.46 310 ARG A CA 1
ATOM 1095 C C . ARG A 1 188 ? 11.303 -77.690 -32.183 1.00 108.50 310 ARG A C 1
ATOM 1096 O O . ARG A 1 188 ? 11.496 -78.421 -31.211 1.00 113.39 310 ARG A O 1
ATOM 1104 N N . ASP A 1 189 ? 12.186 -77.521 -33.157 1.00 106.56 311 ASP A N 1
ATOM 1105 C CA . ASP A 1 189 ? 13.539 -78.042 -33.061 1.00 106.50 311 ASP A CA 1
ATOM 1106 C C . ASP A 1 189 ? 14.481 -76.890 -32.838 1.00 99.65 311 ASP A C 1
ATOM 1107 O O . ASP A 1 189 ? 15.670 -76.979 -33.122 1.00 101.86 311 ASP A O 1
ATOM 1112 N N . ARG A 1 190 ? 13.925 -75.791 -32.355 1.00 92.50 312 ARG A N 1
ATOM 1113 C CA . ARG A 1 190 ? 14.716 -74.622 -32.043 1.00 88.70 312 ARG A CA 1
ATOM 1114 C C . ARG A 1 190 ? 13.960 -73.744 -31.084 1.00 86.34 312 ARG A C 1
ATOM 1115 O O . ARG A 1 190 ? 12.748 -73.877 -30.903 1.00 88.57 312 ARG A O 1
ATOM 1123 N N . VAL A 1 191 ? 14.698 -72.805 -30.521 1.00 84.02 313 VAL A N 1
ATOM 1124 C CA . VAL A 1 191 ? 14.192 -71.908 -29.511 1.00 84.07 313 VAL A CA 1
ATOM 1125 C C . VAL A 1 191 ? 13.500 -70.700 -30.134 1.00 90.68 313 VAL A C 1
ATOM 1126 O O . VAL A 1 191 ? 13.204 -70.688 -31.308 1.00 98.45 313 VAL A O 1
ATOM 1130 N N . GLY A 1 192 ? 13.234 -69.674 -29.350 1.00 92.62 314 GLY A N 1
ATOM 1131 C CA . GLY A 1 192 ? 12.794 -68.422 -29.920 1.00 93.83 314 GLY A CA 1
ATOM 1132 C C . GLY A 1 192 ? 11.319 -68.329 -30.205 1.00 93.13 314 GLY A C 1
ATOM 1133 O O . GLY A 1 192 ? 10.706 -67.302 -29.967 1.00 96.72 314 GLY A O 1
ATOM 1134 N N . GLY A 1 193 ? 10.726 -69.396 -30.699 1.00 87.12 315 GLY A N 1
ATOM 1135 C CA . GLY A 1 193 ? 9.351 -69.283 -31.126 1.00 85.19 315 GLY A CA 1
ATOM 1136 C C . GLY A 1 193 ? 9.273 -68.180 -32.162 1.00 84.28 315 GLY A C 1
ATOM 1137 O O . GLY A 1 193 ? 10.092 -68.113 -33.063 1.00 87.17 315 GLY A O 1
ATOM 1138 N N . ARG A 1 194 ? 8.328 -67.267 -32.005 1.00 79.58 316 ARG A N 1
ATOM 1139 C CA . ARG A 1 194 ? 8.159 -66.178 -32.963 1.00 80.09 316 ARG A CA 1
ATOM 1140 C C . ARG A 1 194 ? 9.358 -65.228 -33.090 1.00 82.54 316 ARG A C 1
ATOM 1141 O O . ARG A 1 194 ? 9.207 -64.105 -33.560 1.00 81.33 316 ARG A O 1
ATOM 1149 N N . VAL A 1 195 ? 10.532 -65.666 -32.659 1.00 87.59 317 VAL A N 1
ATOM 1150 C CA . VAL A 1 195 ? 11.766 -64.972 -32.961 1.00 88.95 317 VAL A CA 1
ATOM 1151 C C . VAL A 1 195 ? 12.589 -65.918 -33.790 1.00 99.50 317 VAL A C 1
ATOM 1152 O O . VAL A 1 195 ? 13.209 -66.843 -33.282 1.00 108.00 317 VAL A O 1
ATOM 1156 N N . ALA A 1 196 ? 12.572 -65.703 -35.090 1.00 97.72 318 ALA A N 1
ATOM 1157 C CA . ALA A 1 196 ? 13.075 -66.703 -35.996 1.00 89.77 318 ALA A CA 1
ATOM 1158 C C . ALA A 1 196 ? 13.987 -66.042 -36.992 1.00 91.62 318 ALA A C 1
ATOM 1159 O O . ALA A 1 196 ? 13.635 -65.034 -37.581 1.00 96.17 318 ALA A O 1
ATOM 1161 N N . THR A 1 197 ? 15.171 -66.603 -37.160 1.00 95.37 319 THR A N 1
ATOM 1162 C CA . THR A 1 197 ? 16.170 -66.021 -38.032 1.00 99.50 319 THR A CA 1
ATOM 1163 C C . THR A 1 197 ? 16.618 -67.004 -39.097 1.00 107.97 319 THR A C 1
ATOM 1164 O O . THR A 1 197 ? 17.068 -68.100 -38.774 1.00 114.53 319 THR A O 1
ATOM 1168 N N . PHE A 1 198 ? 16.476 -66.619 -40.363 1.00 107.35 320 PHE A N 1
ATOM 1169 C CA . PHE A 1 198 ? 17.008 -67.404 -41.468 1.00 107.13 320 PHE A CA 1
ATOM 1170 C C . PHE A 1 198 ? 18.489 -67.129 -41.599 1.00 107.92 320 PHE A C 1
ATOM 1171 O O . PHE A 1 198 ? 18.907 -65.986 -41.488 1.00 108.64 320 PHE A O 1
ATOM 1179 N N . ARG A 1 199 ? 19.286 -68.174 -41.804 1.00 111.09 321 ARG A N 1
ATOM 1180 C CA . ARG A 1 199 ? 20.700 -67.997 -42.129 1.00 115.01 321 ARG A CA 1
ATOM 1181 C C . ARG A 1 199 ? 21.167 -69.027 -43.133 1.00 120.46 321 ARG A C 1
ATOM 1182 O O . ARG A 1 199 ? 20.947 -70.226 -42.958 1.00 122.10 321 ARG A O 1
ATOM 1190 N N . LYS A 1 200 ? 21.823 -68.545 -44.181 1.00 117.72 322 LYS A N 1
ATOM 1191 C CA . LYS A 1 200 ? 22.464 -69.406 -45.154 1.00 114.19 322 LYS A CA 1
ATOM 1192 C C . LYS A 1 200 ? 23.679 -68.645 -45.651 1.00 115.29 322 LYS A C 1
ATOM 1193 O O . LYS A 1 200 ? 23.547 -67.575 -46.223 1.00 113.22 322 LYS A O 1
ATOM 1199 N N . GLY A 1 201 ? 24.866 -69.170 -45.393 1.00 121.42 323 GLY A N 1
ATOM 1200 C CA . GLY A 1 201 ? 26.081 -68.432 -45.675 1.00 126.09 323 GLY A CA 1
ATOM 1201 C C . GLY A 1 201 ? 26.077 -67.141 -44.888 1.00 128.95 323 GLY A C 1
ATOM 1202 O O . GLY A 1 201 ? 25.870 -67.147 -43.681 1.00 130.36 323 GLY A O 1
ATOM 1203 N N . ASN A 1 202 ? 26.282 -66.026 -45.575 1.00 130.01 324 ASN A N 1
ATOM 1204 C CA . ASN A 1 202 ? 26.252 -64.723 -44.928 1.00 131.20 324 ASN A CA 1
ATOM 1205 C C . ASN A 1 202 ? 24.873 -64.086 -45.013 1.00 127.67 324 ASN A C 1
ATOM 1206 O O . ASN A 1 202 ? 24.629 -63.033 -44.437 1.00 124.56 324 ASN A O 1
ATOM 1211 N N . TYR A 1 203 ? 23.977 -64.725 -45.751 1.00 126.00 325 TYR A N 1
ATOM 1212 C CA . TYR A 1 203 ? 22.592 -64.290 -45.791 1.00 128.24 325 TYR A CA 1
ATOM 1213 C C . TYR A 1 203 ? 21.942 -64.522 -44.439 1.00 128.11 325 TYR A C 1
ATOM 1214 O O . TYR A 1 203 ? 21.964 -65.638 -43.921 1.00 133.04 325 TYR A O 1
ATOM 1223 N N . VAL A 1 204 ? 21.363 -63.472 -43.869 1.00 119.32 326 VAL A N 1
ATOM 1224 C CA . VAL A 1 204 ? 20.778 -63.547 -42.540 1.00 112.65 326 VAL A CA 1
ATOM 1225 C C . VAL A 1 204 ? 19.555 -62.660 -42.444 1.00 109.65 326 VAL A C 1
ATOM 1226 O O . VAL A 1 204 ? 19.655 -61.466 -42.682 1.00 117.21 326 VAL A O 1
ATOM 1230 N N . ALA A 1 205 ? 18.403 -63.210 -42.084 1.00 106.10 327 ALA A N 1
ATOM 1231 C CA . ALA A 1 205 ? 17.184 -62.413 -42.163 1.00 101.18 327 ALA A CA 1
ATOM 1232 C C . ALA A 1 205 ? 16.043 -62.883 -41.269 1.00 98.23 327 ALA A C 1
ATOM 1233 O O . ALA A 1 205 ? 15.631 -64.035 -41.325 1.00 103.05 327 ALA A O 1
ATOM 1235 N N . ASP A 1 206 ? 15.500 -61.970 -40.478 1.00 94.63 328 ASP A N 1
ATOM 1236 C CA . ASP A 1 206 ? 14.490 -62.336 -39.507 1.00 94.74 328 ASP A CA 1
ATOM 1237 C C . ASP A 1 206 ? 13.110 -62.504 -40.088 1.00 95.38 328 ASP A C 1
ATOM 1238 O O . ASP A 1 206 ? 12.541 -61.579 -40.619 1.00 93.50 328 ASP A O 1
ATOM 1243 N N . LEU A 1 207 ? 12.557 -63.695 -39.946 1.00 101.88 329 LEU A N 1
ATOM 1244 C CA . LEU A 1 207 ? 11.175 -63.928 -40.330 1.00 102.01 329 LEU A CA 1
ATOM 1245 C C . LEU A 1 207 ? 10.246 -63.717 -39.172 1.00 103.95 329 LEU A C 1
ATOM 1246 O O . LEU A 1 207 ? 9.028 -63.827 -39.312 1.00 103.34 329 LEU A O 1
ATOM 1251 N N . GLY A 1 208 ? 10.837 -63.451 -38.016 1.00 102.92 330 GLY A N 1
ATOM 1252 C CA . GLY A 1 208 ? 10.075 -63.272 -36.803 1.00 97.28 330 GLY A CA 1
ATOM 1253 C C . GLY A 1 208 ? 10.161 -61.824 -36.434 1.00 92.46 330 GLY A C 1
ATOM 1254 O O . GLY A 1 208 ? 9.986 -60.960 -37.267 1.00 93.85 330 GLY A O 1
ATOM 1255 N N . ALA A 1 209 ? 10.455 -61.555 -35.181 1.00 89.39 331 ALA A N 1
ATOM 1256 C CA . ALA A 1 209 ? 10.666 -60.194 -34.769 1.00 87.49 331 ALA A CA 1
ATOM 1257 C C . ALA A 1 209 ? 11.895 -59.640 -35.412 1.00 88.63 331 ALA A C 1
ATOM 1258 O O . ALA A 1 209 ? 12.753 -60.396 -35.834 1.00 88.21 331 ALA A O 1
ATOM 1260 N N . MET A 1 210 ? 11.975 -58.316 -35.483 1.00 97.02 332 MET A N 1
ATOM 1261 C CA . MET A 1 210 ? 13.042 -57.664 -36.235 1.00 100.03 332 MET A CA 1
ATOM 1262 C C . MET A 1 210 ? 13.405 -56.281 -35.717 1.00 104.55 332 MET A C 1
ATOM 1263 O O . MET A 1 210 ? 14.522 -55.813 -35.922 1.00 107.16 332 MET A O 1
ATOM 1268 N N . VAL A 1 211 ? 12.463 -55.633 -35.041 1.00 107.04 333 VAL A N 1
ATOM 1269 C CA . VAL A 1 211 ? 12.626 -54.241 -34.627 1.00 107.18 333 VAL A CA 1
ATOM 1270 C C . VAL A 1 211 ? 12.655 -54.024 -33.126 1.00 102.92 333 VAL A C 1
ATOM 1271 O O . VAL A 1 211 ? 11.884 -54.626 -32.385 1.00 109.22 333 VAL A O 1
ATOM 1275 N N . VAL A 1 212 ? 13.533 -53.148 -32.674 1.00 95.80 334 VAL A N 1
ATOM 1276 C CA . VAL A 1 212 ? 13.543 -52.790 -31.272 1.00 93.92 334 VAL A CA 1
ATOM 1277 C C . VAL A 1 212 ? 12.847 -51.458 -31.054 1.00 95.57 334 VAL A C 1
ATOM 1278 O O . VAL A 1 212 ? 13.472 -50.422 -31.163 1.00 97.68 334 VAL A O 1
ATOM 1282 N N . THR A 1 213 ? 11.566 -51.465 -30.728 1.00 94.85 335 THR A N 1
ATOM 1283 C CA . THR A 1 213 ? 10.811 -50.234 -30.782 1.00 96.15 335 THR A CA 1
ATOM 1284 C C . THR A 1 213 ? 11.249 -49.218 -29.729 1.00 96.17 335 THR A C 1
ATOM 1285 O O . THR A 1 213 ? 10.442 -48.771 -28.938 1.00 98.45 335 THR A O 1
ATOM 1289 N N . GLY A 1 214 ? 12.530 -48.847 -29.744 1.00 90.97 336 GLY A N 1
ATOM 1290 C CA . GLY A 1 214 ? 13.068 -47.745 -28.947 1.00 89.86 336 GLY A CA 1
ATOM 1291 C C . GLY A 1 214 ? 13.694 -48.181 -27.642 1.00 89.31 336 GLY A C 1
ATOM 1292 O O . GLY A 1 214 ? 13.200 -49.107 -27.030 1.00 93.46 336 GLY A O 1
ATOM 1293 N N . LEU A 1 215 ? 14.765 -47.532 -27.198 1.00 87.50 337 LEU A N 1
ATOM 1294 C CA . LEU A 1 215 ? 15.468 -47.993 -25.984 1.00 94.96 337 LEU A CA 1
ATOM 1295 C C . LEU A 1 215 ? 15.110 -47.320 -24.652 1.00 100.28 337 LEU A C 1
ATOM 1296 O O . LEU A 1 215 ? 15.635 -47.689 -23.601 1.00 95.86 337 LEU A O 1
ATOM 1301 N N . GLY A 1 216 ? 14.240 -46.327 -24.679 1.00 101.17 338 GLY A N 1
ATOM 1302 C CA . GLY A 1 216 ? 13.940 -45.610 -23.461 1.00 100.57 338 GLY A CA 1
ATOM 1303 C C . GLY A 1 216 ? 13.006 -46.393 -22.587 1.00 100.55 338 GLY A C 1
ATOM 1304 O O . GLY A 1 216 ? 11.803 -46.297 -22.735 1.00 104.56 338 GLY A O 1
ATOM 1305 N N . GLY A 1 217 ? 13.559 -47.176 -21.677 1.00 95.24 339 GLY A N 1
ATOM 1306 C CA . GLY A 1 217 ? 12.737 -47.949 -20.771 1.00 95.06 339 GLY A CA 1
ATOM 1307 C C . GLY A 1 217 ? 12.515 -49.342 -21.311 1.00 96.34 339 GLY A C 1
ATOM 1308 O O . GLY A 1 217 ? 11.628 -50.073 -20.867 1.00 94.04 339 GLY A O 1
ATOM 1309 N N . ASN A 1 218 ? 13.338 -49.708 -22.282 1.00 96.37 340 ASN A N 1
ATOM 1310 C CA . ASN A 1 218 ? 13.259 -51.021 -22.882 1.00 94.26 340 ASN A CA 1
ATOM 1311 C C . ASN A 1 218 ? 14.227 -51.997 -22.226 1.00 93.92 340 ASN A C 1
ATOM 1312 O O . ASN A 1 218 ? 15.431 -51.823 -22.306 1.00 97.46 340 ASN A O 1
ATOM 1317 N N . PRO A 1 219 ? 13.699 -53.039 -21.581 1.00 92.04 341 PRO A N 1
ATOM 1318 C CA . PRO A 1 219 ? 14.537 -54.079 -20.990 1.00 95.07 341 PRO A CA 1
ATOM 1319 C C . PRO A 1 219 ? 15.575 -54.595 -21.978 1.00 98.02 341 PRO A C 1
ATOM 1320 O O . PRO A 1 219 ? 16.724 -54.959 -21.646 1.00 103.94 341 PRO A O 1
ATOM 1324 N N . MET A 1 220 ? 15.154 -54.608 -23.231 1.00 90.66 342 MET A N 1
ATOM 1325 C CA . MET A 1 220 ? 15.990 -55.118 -24.286 1.00 86.91 342 MET A CA 1
ATOM 1326 C C . MET A 1 220 ? 17.275 -54.335 -24.369 1.00 86.70 342 MET A C 1
ATOM 1327 O O . MET A 1 220 ? 18.263 -54.850 -24.858 1.00 86.64 342 MET A O 1
ATOM 1332 N N . ALA A 1 221 ? 17.253 -53.094 -23.889 1.00 89.71 343 ALA A N 1
ATOM 1333 C CA . ALA A 1 221 ? 18.470 -52.3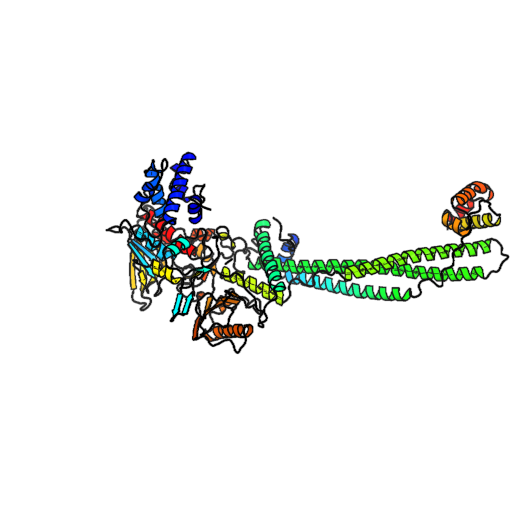08 -23.732 1.00 93.07 343 ALA A CA 1
ATOM 1334 C C . ALA A 1 221 ? 19.479 -53.111 -22.964 1.00 97.79 343 ALA A C 1
ATOM 1335 O O . ALA A 1 221 ? 20.576 -53.401 -23.451 1.00 102.57 343 ALA A O 1
ATOM 1337 N N . VAL A 1 222 ? 19.084 -53.462 -21.746 1.00 100.02 344 VAL A N 1
ATOM 1338 C CA . VAL A 1 222 ? 19.904 -54.269 -20.861 1.00 96.31 344 VAL A CA 1
ATOM 1339 C C . VAL A 1 222 ? 20.379 -55.503 -21.574 1.00 94.01 344 VAL A C 1
ATOM 1340 O O . VAL A 1 222 ? 21.577 -55.756 -21.658 1.00 96.46 344 VAL A O 1
ATOM 1344 N N . VAL A 1 223 ? 19.434 -56.257 -22.119 1.00 89.35 345 VAL A N 1
ATOM 1345 C CA . VAL A 1 223 ? 19.804 -57.481 -22.826 1.00 89.28 345 VAL A CA 1
ATOM 1346 C C . VAL A 1 223 ? 20.894 -57.245 -23.863 1.00 88.93 345 VAL A C 1
ATOM 1347 O O . VAL A 1 223 ? 21.825 -58.028 -23.998 1.00 89.02 345 VAL A O 1
ATOM 1351 N N . SER A 1 224 ? 20.774 -56.143 -24.582 1.00 93.48 346 SER A N 1
ATOM 1352 C CA . SER A 1 224 ? 21.724 -55.779 -25.623 1.00 96.66 346 SER A CA 1
ATOM 1353 C C . SER A 1 224 ? 23.076 -55.478 -25.040 1.00 97.97 346 SER A C 1
ATOM 1354 O O . SER A 1 224 ? 24.103 -55.674 -25.683 1.00 97.80 346 SER A O 1
ATOM 1357 N N . LYS A 1 225 ? 23.072 -54.951 -23.825 1.00 101.07 347 LYS A N 1
ATOM 1358 C CA . LYS A 1 225 ? 24.332 -54.681 -23.166 1.00 101.64 347 LYS A CA 1
ATOM 1359 C C . LYS A 1 225 ? 24.949 -56.017 -22.846 1.00 101.29 347 LYS A C 1
ATOM 1360 O O . LYS A 1 225 ? 26.161 -56.187 -22.923 1.00 98.60 347 LYS A O 1
ATOM 1366 N N . GLN A 1 226 ? 24.089 -56.983 -22.539 1.00 108.38 348 GLN A N 1
ATOM 1367 C CA . GLN A 1 226 ? 24.529 -58.331 -22.191 1.00 106.26 348 GLN A CA 1
ATOM 1368 C C . GLN A 1 226 ? 24.867 -59.168 -23.422 1.00 109.77 348 GLN A C 1
ATOM 1369 O O . GLN A 1 226 ? 25.849 -59.894 -23.432 1.00 111.04 348 GLN A O 1
ATOM 1375 N N . VAL A 1 227 ? 24.058 -59.062 -24.465 1.00 113.27 349 VAL A N 1
ATOM 1376 C CA . VAL A 1 227 ? 24.251 -59.880 -25.651 1.00 113.36 349 VAL A CA 1
ATOM 1377 C C . VAL A 1 227 ? 24.805 -59.087 -26.819 1.00 131.35 349 VAL A C 1
ATOM 1378 O O . VAL A 1 227 ? 24.369 -57.969 -27.092 1.00 138.56 349 VAL A O 1
ATOM 1382 N N . ASN A 1 228 ? 25.755 -59.671 -27.529 1.00 137.79 350 ASN A N 1
ATOM 1383 C CA . ASN A 1 228 ? 26.258 -59.018 -28.712 1.00 149.22 350 ASN A CA 1
ATOM 1384 C C . ASN A 1 228 ? 25.173 -58.891 -29.763 1.00 146.18 350 ASN A C 1
ATOM 1385 O O . ASN A 1 228 ? 24.940 -59.815 -30.533 1.00 147.82 350 ASN A O 1
ATOM 1390 N N . MET A 1 229 ? 24.494 -57.756 -29.791 1.00 143.04 351 MET A N 1
ATOM 1391 C CA . MET A 1 229 ? 23.572 -57.508 -30.880 1.00 140.89 351 MET A CA 1
ATOM 1392 C C . MET A 1 229 ? 24.056 -56.344 -31.716 1.00 145.10 351 MET A C 1
ATOM 1393 O O . MET A 1 229 ? 24.374 -55.277 -31.191 1.00 149.65 351 MET A O 1
ATOM 1398 N N . GLU A 1 230 ? 24.119 -56.560 -33.022 1.00 140.99 352 GLU A N 1
ATOM 1399 C CA . GLU A 1 230 ? 24.407 -55.483 -33.944 1.00 137.96 352 GLU A CA 1
ATOM 1400 C C . GLU A 1 230 ? 23.111 -54.761 -34.239 1.00 128.23 352 GLU A C 1
ATOM 1401 O O . GLU A 1 230 ? 22.356 -55.146 -35.129 1.00 130.00 352 GLU A O 1
ATOM 1407 N N . LEU A 1 231 ? 22.850 -53.729 -33.450 1.00 118.64 353 LEU A N 1
ATOM 1408 C CA . LEU A 1 231 ? 21.691 -52.871 -33.631 1.00 114.34 353 LEU A CA 1
ATOM 1409 C C . LEU A 1 231 ? 21.965 -51.782 -34.661 1.00 119.77 353 LEU A C 1
ATOM 1410 O O . LEU A 1 231 ? 23.077 -51.255 -34.721 1.00 125.88 353 LEU A O 1
ATOM 1415 N N . ALA A 1 232 ? 20.961 -51.427 -35.458 1.00 114.37 354 ALA A N 1
ATOM 1416 C CA . ALA A 1 232 ? 21.147 -50.380 -36.459 1.00 108.53 354 ALA A CA 1
ATOM 1417 C C . ALA A 1 232 ? 19.899 -49.522 -36.580 1.00 111.84 354 ALA A C 1
ATOM 1418 O O . ALA A 1 232 ? 18.792 -50.039 -36.513 1.00 116.65 354 ALA A O 1
ATOM 1420 N N . LYS A 1 233 ? 20.075 -48.216 -36.768 1.00 111.74 355 LYS A N 1
ATOM 1421 C CA . LYS A 1 233 ? 18.939 -47.302 -36.832 1.00 113.95 355 LYS A CA 1
ATOM 1422 C C . LYS A 1 233 ? 18.114 -47.507 -38.101 1.00 112.52 355 LYS A C 1
ATOM 1423 O O . LYS A 1 233 ? 18.585 -48.052 -39.089 1.00 111.10 355 LYS A O 1
ATOM 1429 N N . ILE A 1 234 ? 16.869 -47.071 -38.067 1.00 114.61 356 ILE A N 1
ATOM 1430 C CA . ILE A 1 234 ? 16.021 -47.200 -39.231 1.00 115.82 356 ILE A CA 1
ATOM 1431 C C . ILE A 1 234 ? 15.706 -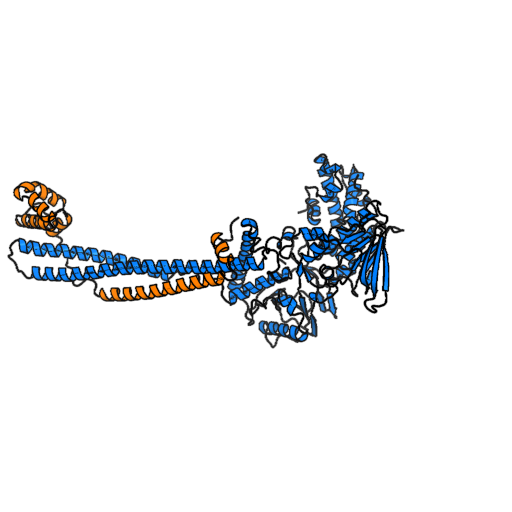45.845 -39.833 1.00 126.76 356 ILE A C 1
ATOM 1432 O O . ILE A 1 234 ? 14.989 -45.041 -39.234 1.00 134.57 356 ILE A O 1
ATOM 1437 N N . LYS A 1 235 ? 16.246 -45.597 -41.021 1.00 129.60 357 LYS A N 1
ATOM 1438 C CA . LYS A 1 235 ? 16.023 -44.338 -41.709 1.00 127.05 357 LYS A CA 1
ATOM 1439 C C . LYS A 1 235 ? 14.563 -44.223 -42.111 1.00 126.57 357 LYS A C 1
ATOM 1440 O O . LYS A 1 235 ? 14.099 -44.896 -43.022 1.00 126.56 357 LYS A O 1
ATOM 1446 N N . GLN A 1 236 ? 13.853 -43.347 -41.417 1.00 129.60 358 GLN A N 1
ATOM 1447 C CA . GLN A 1 236 ? 12.404 -43.237 -41.513 1.00 133.56 358 GLN A CA 1
ATOM 1448 C C . GLN A 1 236 ? 11.852 -42.934 -42.914 1.00 130.86 358 GLN A C 1
ATOM 1449 O O . GLN A 1 236 ? 10.668 -43.140 -43.174 1.00 129.34 358 GLN A O 1
ATOM 1455 N N . LYS A 1 237 ? 12.693 -42.448 -43.820 1.00 131.36 359 LYS A N 1
ATOM 1456 C CA . LYS A 1 237 ? 12.173 -41.997 -45.105 1.00 130.35 359 LYS A CA 1
ATOM 1457 C C . LYS A 1 237 ? 11.749 -43.163 -45.964 1.00 121.49 359 LYS A C 1
ATOM 1458 O O . LYS A 1 237 ? 12.482 -44.128 -46.134 1.00 119.38 359 LYS A O 1
ATOM 1464 N N . CYS A 1 238 ? 10.558 -43.043 -46.525 1.00 121.16 360 CYS A N 1
ATOM 1465 C CA . CYS A 1 238 ? 9.968 -44.120 -47.283 1.00 115.48 360 CYS A CA 1
ATOM 1466 C C . CYS A 1 238 ? 9.250 -43.608 -48.511 1.00 113.02 360 CYS A C 1
ATOM 1467 O O . CYS A 1 238 ? 8.112 -43.157 -48.424 1.00 113.53 360 CYS A O 1
ATOM 1470 N N . PRO A 1 239 ? 9.920 -43.667 -49.662 1.00 109.00 361 PRO A N 1
ATOM 1471 C CA . PRO A 1 239 ? 9.318 -43.354 -50.959 1.00 109.72 361 PRO A CA 1
ATOM 1472 C C . PRO A 1 239 ? 8.170 -44.294 -51.298 1.00 112.13 361 PRO A C 1
ATOM 1473 O O . PRO A 1 239 ? 8.187 -45.423 -50.851 1.00 113.01 361 PRO A O 1
ATOM 1477 N N . LEU A 1 240 ? 7.185 -43.839 -52.061 1.00 115.70 362 LEU A N 1
ATOM 1478 C CA . LEU A 1 240 ? 6.114 -44.719 -52.528 1.00 113.96 362 LEU A CA 1
ATOM 1479 C C . LEU A 1 240 ? 6.159 -44.850 -54.035 1.00 117.92 362 LEU A C 1
ATOM 1480 O O . LEU A 1 240 ? 6.725 -44.008 -54.712 1.00 124.32 362 LEU A O 1
ATOM 1485 N N . TYR A 1 241 ? 5.607 -45.933 -54.564 1.00 116.63 363 TYR A N 1
ATOM 1486 C CA . TYR A 1 241 ? 5.668 -46.194 -55.990 1.00 119.14 363 TYR A CA 1
ATOM 1487 C C . TYR A 1 241 ? 4.356 -46.760 -56.409 1.00 126.15 363 TYR A C 1
ATOM 1488 O O . TYR A 1 241 ? 3.994 -47.849 -55.988 1.00 127.43 363 TYR A O 1
ATOM 1497 N N . GLU A 1 242 ? 3.628 -46.038 -57.241 1.00 134.68 364 GLU A N 1
ATOM 1498 C CA . GLU A 1 242 ? 2.336 -46.538 -57.655 1.00 141.29 364 GLU A CA 1
ATOM 1499 C C . GLU A 1 242 ? 2.511 -47.821 -58.417 1.00 144.12 364 GLU A C 1
ATOM 1500 O O . GLU A 1 242 ? 3.630 -48.265 -58.673 1.00 145.04 364 GLU A O 1
ATOM 1506 N N . ALA A 1 243 ? 1.388 -48.419 -58.772 1.00 145.45 365 ALA A N 1
ATOM 1507 C CA . ALA A 1 243 ? 1.395 -49.743 -59.358 1.00 148.27 365 ALA A CA 1
ATOM 1508 C C . ALA A 1 243 ? 2.289 -49.817 -60.594 1.00 152.57 365 ALA A C 1
ATOM 1509 O O . ALA A 1 243 ? 2.856 -50.862 -60.892 1.00 155.71 365 ALA A O 1
ATOM 1511 N N . ASN A 1 244 ? 2.439 -48.689 -61.281 1.00 153.53 366 ASN A N 1
ATOM 1512 C CA . ASN A 1 244 ? 3.152 -48.630 -62.553 1.00 151.93 366 ASN A CA 1
ATOM 1513 C C . ASN A 1 244 ? 4.672 -48.664 -62.428 1.00 150.54 366 ASN A C 1
ATOM 1514 O O . ASN A 1 244 ? 5.361 -49.144 -63.321 1.00 156.23 366 ASN A O 1
ATOM 1519 N N . GLY A 1 245 ? 5.190 -48.126 -61.330 1.00 147.56 367 GLY A N 1
ATOM 1520 C CA . GLY A 1 245 ? 6.623 -48.065 -61.121 1.00 146.60 367 GLY A CA 1
ATOM 1521 C C . GLY A 1 245 ? 7.081 -46.629 -61.051 1.00 153.71 367 GLY A C 1
ATOM 1522 O O . GLY A 1 245 ? 8.264 -46.339 -60.880 1.00 150.14 367 GLY A O 1
ATOM 1523 N N . GLN A 1 246 ? 6.127 -45.721 -61.198 1.00 159.92 368 GLN A N 1
ATOM 1524 C CA . GLN A 1 246 ? 6.405 -44.298 -61.091 1.00 163.43 368 GLN A CA 1
ATOM 1525 C C . GLN A 1 246 ? 6.358 -43.899 -59.634 1.00 153.86 368 GLN A C 1
ATOM 1526 O O . GLN A 1 246 ? 5.395 -44.200 -58.934 1.00 153.77 368 GLN A O 1
ATOM 1532 N N . ALA A 1 247 ? 7.408 -43.234 -59.174 1.00 144.49 369 ALA A N 1
ATOM 1533 C CA . ALA A 1 247 ? 7.447 -42.751 -57.806 1.00 136.22 369 ALA A CA 1
ATOM 1534 C C . ALA A 1 247 ? 6.283 -41.808 -57.559 1.00 131.08 369 ALA A C 1
ATOM 1535 O O . ALA A 1 247 ? 5.766 -41.197 -58.484 1.00 129.58 369 ALA A O 1
ATOM 1537 N N . VAL A 1 248 ? 5.847 -41.714 -56.314 1.00 126.38 370 VAL A N 1
ATOM 1538 C CA . VAL A 1 248 ? 4.788 -40.786 -55.987 1.00 122.71 370 VAL A CA 1
ATOM 1539 C C . VAL A 1 248 ? 5.418 -39.457 -55.626 1.00 130.09 370 VAL A C 1
ATOM 1540 O O . VAL A 1 248 ? 6.351 -39.406 -54.830 1.00 134.52 370 VAL A O 1
ATOM 1544 N N . PRO A 1 249 ? 4.924 -38.381 -56.243 1.00 134.14 371 PRO A N 1
ATOM 1545 C CA . PRO A 1 249 ? 5.382 -37.009 -56.031 1.00 139.48 371 PRO A CA 1
ATOM 1546 C C . PRO A 1 249 ? 5.218 -36.561 -54.589 1.00 147.36 371 PRO A C 1
ATOM 1547 O O . PRO A 1 249 ? 4.188 -36.834 -53.971 1.00 144.09 371 PRO A O 1
ATOM 1551 N N . LYS A 1 250 ? 6.230 -35.869 -54.078 1.00 145.50 372 LYS A N 1
ATOM 1552 C CA . LYS A 1 250 ? 6.257 -35.401 -52.697 1.00 152.39 372 LYS A CA 1
ATOM 1553 C C . LYS A 1 250 ? 4.984 -34.660 -52.293 1.00 158.02 372 LYS A C 1
ATOM 1554 O O . LYS A 1 250 ? 4.505 -34.806 -51.167 1.00 163.68 372 LYS A O 1
ATOM 1560 N N . GLU A 1 251 ? 4.444 -33.868 -53.210 1.00 159.49 373 GLU A N 1
ATOM 1561 C CA . GLU A 1 251 ? 3.150 -33.227 -53.006 1.00 162.05 373 GLU A CA 1
ATOM 1562 C C . GLU A 1 251 ? 2.125 -34.239 -52.557 1.00 154.76 373 GLU A C 1
ATOM 1563 O O . GLU A 1 251 ? 1.586 -34.169 -51.448 1.00 159.59 373 GLU A O 1
ATOM 1569 N N . LYS A 1 252 ? 1.863 -35.179 -53.456 1.00 144.73 374 LYS A N 1
ATOM 1570 C CA . LYS A 1 252 ? 0.916 -36.241 -53.217 1.00 135.49 374 LYS A CA 1
ATOM 1571 C C . LYS A 1 252 ? 1.235 -36.919 -51.905 1.00 141.74 374 LYS A C 1
ATOM 1572 O O . LYS A 1 252 ? 0.396 -36.972 -51.007 1.00 142.11 374 LYS A O 1
ATOM 1578 N N . ASP A 1 253 ? 2.468 -37.404 -51.803 1.00 145.86 375 ASP A N 1
ATOM 1579 C CA . ASP A 1 253 ? 2.944 -38.127 -50.628 1.00 141.35 375 ASP A CA 1
ATOM 1580 C C . ASP A 1 253 ? 2.474 -37.464 -49.343 1.00 137.83 375 ASP A C 1
ATOM 1581 O O . ASP A 1 253 ? 1.690 -38.039 -48.579 1.00 140.68 375 ASP A O 1
ATOM 1586 N N . GLU A 1 254 ? 2.923 -36.232 -49.138 1.00 132.22 376 GLU A N 1
ATOM 1587 C CA . GLU A 1 254 ? 2.653 -35.516 -47.902 1.00 126.91 376 GLU A CA 1
ATOM 1588 C C . GLU A 1 254 ? 1.187 -35.178 -47.712 1.00 126.94 376 GLU A C 1
ATOM 1589 O O . GLU A 1 254 ? 0.689 -35.173 -46.586 1.00 130.35 376 GLU A O 1
ATOM 1595 N N . MET A 1 255 ? 0.495 -34.874 -48.800 1.00 128.52 377 MET A N 1
ATOM 1596 C CA . MET A 1 255 ? -0.904 -34.489 -48.675 1.00 132.94 377 MET A CA 1
ATOM 1597 C C . MET A 1 255 ? -1.704 -35.659 -48.168 1.00 127.89 377 MET A C 1
ATOM 1598 O O . MET A 1 255 ? -2.476 -35.545 -47.208 1.00 133.96 377 MET A O 1
ATOM 1603 N N . VAL A 1 256 ? -1.497 -36.794 -48.819 1.00 122.71 378 VAL A N 1
ATOM 1604 C CA . VAL A 1 256 ? -2.180 -38.016 -48.455 1.00 114.96 378 VAL A CA 1
ATOM 1605 C C . VAL A 1 256 ? -1.862 -38.395 -47.028 1.00 115.50 378 VAL A C 1
ATOM 1606 O O . VAL A 1 256 ? -2.766 -38.503 -46.210 1.00 107.08 378 VAL A O 1
ATOM 1610 N N . GLU A 1 257 ? -0.575 -38.577 -46.742 1.00 121.27 379 GLU A N 1
ATOM 1611 C CA . GLU A 1 257 ? -0.115 -38.880 -45.388 1.00 121.48 379 GLU A CA 1
ATOM 1612 C C . GLU A 1 257 ? -0.831 -38.016 -44.348 1.00 124.68 379 GLU A C 1
ATOM 1613 O O . GLU A 1 257 ? -1.429 -38.523 -43.391 1.00 125.04 379 GLU A O 1
ATOM 1619 N N . GLN A 1 258 ? -0.805 -36.706 -44.560 1.00 128.20 380 GLN A N 1
ATOM 1620 C CA . GLN A 1 258 ? -1.460 -35.802 -43.629 1.00 129.33 380 GLN A CA 1
ATOM 1621 C C . GLN A 1 258 ? -2.946 -36.104 -43.487 1.00 124.07 380 GLN A C 1
ATOM 1622 O O . GLN A 1 258 ? -3.473 -36.133 -42.377 1.00 123.71 380 GLN A O 1
ATOM 1628 N N . GLU A 1 259 ? -3.628 -36.331 -44.603 1.00 120.60 381 GLU A N 1
ATOM 1629 C CA . GLU A 1 259 ? -5.067 -36.542 -44.530 1.00 117.01 381 GLU A CA 1
ATOM 1630 C C . GLU A 1 259 ? -5.354 -37.814 -43.785 1.00 112.63 381 GLU A C 1
ATOM 1631 O O . GLU A 1 259 ? -6.380 -37.952 -43.136 1.00 111.46 381 GLU A O 1
ATOM 1637 N N . PHE A 1 260 ? -4.424 -38.748 -43.909 1.00 112.76 382 PHE A N 1
ATOM 1638 C CA . PHE A 1 260 ? -4.470 -40.022 -43.215 1.00 111.55 382 PHE A CA 1
ATOM 1639 C C . PHE A 1 260 ? -4.469 -39.761 -41.720 1.00 107.51 382 PHE A C 1
ATOM 1640 O O . PHE A 1 260 ? -5.454 -40.042 -41.037 1.00 107.97 382 PHE A O 1
ATOM 1648 N N . ASN A 1 261 ? -3.383 -39.176 -41.225 1.00 102.29 383 ASN A N 1
ATOM 1649 C CA . ASN A 1 261 ? -3.283 -38.870 -39.804 1.00 100.03 383 ASN A CA 1
ATOM 1650 C C . ASN A 1 261 ? -4.498 -38.143 -39.299 1.00 102.70 383 ASN A C 1
ATOM 1651 O O . ASN A 1 261 ? -4.992 -38.391 -38.208 1.00 102.47 383 ASN A O 1
ATOM 1656 N N . ARG A 1 262 ? -4.990 -37.240 -40.120 1.00 113.21 384 ARG A N 1
ATOM 1657 C CA . ARG A 1 262 ? -6.151 -36.476 -39.744 1.00 117.26 384 ARG A CA 1
ATOM 1658 C C . ARG A 1 262 ? -7.362 -37.375 -39.648 1.00 110.38 384 ARG A C 1
ATOM 1659 O O . ARG A 1 262 ? -8.212 -37.195 -38.789 1.00 112.49 384 ARG A O 1
ATOM 1667 N N . LEU A 1 263 ? -7.424 -38.365 -40.516 1.00 104.59 385 LEU A N 1
ATOM 1668 C CA . LEU A 1 263 ? -8.509 -39.314 -40.466 1.00 99.88 385 LEU A CA 1
ATOM 1669 C C . LEU A 1 263 ? -8.464 -40.082 -39.170 1.00 108.52 385 LEU A C 1
ATOM 1670 O O . LEU A 1 263 ? -9.461 -40.211 -38.477 1.00 112.17 385 LEU A O 1
ATOM 1675 N N . LEU A 1 264 ? -7.293 -40.607 -38.853 1.00 102.11 386 LEU A N 1
ATOM 1676 C CA . LEU A 1 264 ? -7.092 -41.305 -37.592 1.00 101.49 386 LEU A CA 1
ATOM 1677 C C . LEU A 1 264 ? -7.562 -40.499 -36.409 1.00 107.33 386 LEU A C 1
ATOM 1678 O O . LEU A 1 264 ? -8.434 -40.927 -35.656 1.00 113.60 386 LEU A O 1
ATOM 1683 N N . GLU A 1 265 ? -6.955 -39.329 -36.251 1.00 105.02 387 GLU A N 1
ATOM 1684 C CA . GLU A 1 265 ? -7.329 -38.420 -35.192 1.00 106.80 387 GLU A CA 1
ATOM 1685 C C . GLU A 1 265 ? -8.831 -38.272 -35.177 1.00 101.40 387 GLU A C 1
ATOM 1686 O O . GLU A 1 265 ? -9.446 -38.285 -34.135 1.00 101.86 387 GLU A O 1
ATOM 1692 N N . ALA A 1 266 ? -9.425 -38.163 -36.352 1.00 101.67 388 ALA A N 1
ATOM 1693 C CA . ALA A 1 266 ? -10.866 -38.059 -36.452 1.00 102.51 388 ALA A CA 1
ATOM 1694 C C . ALA A 1 266 ? -11.533 -39.229 -35.768 1.00 116.38 388 ALA A C 1
ATOM 1695 O O . ALA A 1 266 ? -12.425 -39.039 -34.965 1.00 102.81 388 ALA A O 1
ATOM 1697 N N . THR A 1 267 ? -11.092 -40.442 -36.081 1.00 109.72 389 THR A N 1
ATOM 1698 C CA . THR A 1 267 ? -11.699 -41.634 -35.496 1.00 110.78 389 THR A CA 1
ATOM 1699 C C . THR A 1 267 ? -11.583 -41.613 -34.003 1.00 115.58 389 THR A C 1
ATOM 1700 O O . THR A 1 267 ? -12.519 -41.951 -33.303 1.00 118.39 389 THR A O 1
ATOM 1704 N N . SER A 1 268 ? -10.410 -41.232 -33.523 1.00 115.81 390 SER A N 1
ATOM 1705 C CA . SER A 1 268 ? -10.187 -41.124 -32.100 1.00 109.63 390 SER A CA 1
ATOM 1706 C C . SER A 1 268 ? -11.199 -40.175 -31.483 1.00 111.11 390 SER A C 1
ATOM 1707 O O . SER A 1 268 ? -11.836 -40.491 -30.490 1.00 111.63 390 SER A O 1
ATOM 1710 N N . TYR A 1 269 ? -11.347 -39.009 -32.090 1.00 117.62 391 TYR A N 1
ATOM 1711 C CA . TYR A 1 269 ? -12.316 -38.034 -31.625 1.00 124.25 391 TYR A CA 1
ATOM 1712 C C . TYR A 1 269 ? -13.702 -38.643 -31.616 1.00 120.94 391 TYR A C 1
ATOM 1713 O O . TYR A 1 269 ? -14.464 -38.449 -30.683 1.00 126.06 391 TYR A O 1
ATOM 1722 N N . LEU A 1 270 ? -14.022 -39.388 -32.661 1.00 111.09 392 LEU A N 1
ATOM 1723 C CA . LEU A 1 270 ? -15.295 -40.073 -32.738 1.00 108.74 392 LEU A CA 1
ATOM 1724 C C . LEU A 1 270 ? -15.489 -40.929 -31.528 1.00 113.33 392 LEU A C 1
ATOM 1725 O O . LEU A 1 270 ? -16.559 -40.994 -30.931 1.00 110.52 392 LEU A O 1
ATOM 1730 N N . SER A 1 271 ? -14.400 -41.588 -31.184 1.00 117.40 393 SER A N 1
ATOM 1731 C CA . SER A 1 271 ? -14.398 -42.645 -30.209 1.00 120.91 393 SER A CA 1
ATOM 1732 C C . SER A 1 271 ? -14.614 -42.084 -28.829 1.00 127.55 393 SER A C 1
ATOM 1733 O O . SER A 1 271 ? -15.621 -42.353 -28.186 1.00 129.82 393 SER A O 1
ATOM 1736 N N . HIS A 1 272 ? -13.663 -41.276 -28.389 1.00 133.34 394 HIS A N 1
ATOM 1737 C CA . HIS A 1 272 ? -13.614 -40.865 -27.005 1.00 138.09 394 HIS A CA 1
ATOM 1738 C C . HIS A 1 272 ? -14.526 -39.676 -26.752 1.00 145.61 394 HIS A C 1
ATOM 1739 O O . HIS A 1 272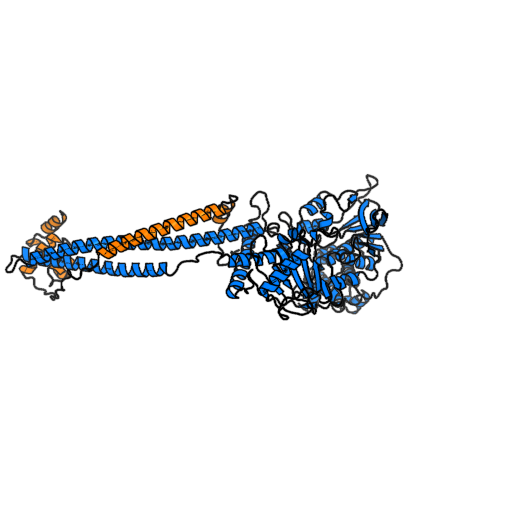 ? -15.276 -39.656 -25.783 1.00 146.73 394 HIS A O 1
ATOM 1746 N N . GLN A 1 273 ? -14.498 -38.706 -27.651 1.00 154.12 395 GLN A N 1
ATOM 1747 C CA . GLN A 1 273 ? -15.241 -37.469 -27.444 1.00 163.37 395 GLN A CA 1
ATOM 1748 C C . GLN A 1 273 ? -16.730 -37.616 -27.735 1.00 163.33 395 GLN A C 1
ATOM 1749 O O . GLN A 1 273 ? -17.544 -36.859 -27.215 1.00 164.44 395 GLN A O 1
ATOM 1755 N N . LEU A 1 274 ? -17.086 -38.587 -28.566 1.00 168.65 396 LEU A N 1
ATOM 1756 C CA . LEU A 1 274 ? -18.470 -38.732 -28.997 1.00 167.48 396 LEU A CA 1
ATOM 1757 C C . LEU A 1 274 ? -19.092 -40.027 -28.520 1.00 175.80 396 LEU A C 1
ATOM 1758 O O . LEU A 1 274 ? -20.290 -40.252 -28.702 1.00 169.25 396 LEU A O 1
ATOM 1763 N N . ASP A 1 275 ? -18.268 -40.872 -27.913 1.00 183.11 397 ASP A N 1
ATOM 1764 C CA . ASP A 1 275 ? -18.713 -42.168 -27.421 1.00 187.24 397 ASP A CA 1
ATOM 1765 C C . ASP A 1 275 ? -19.366 -42.969 -28.543 1.00 185.83 397 ASP A C 1
ATOM 1766 O O . ASP A 1 275 ? -20.349 -43.678 -28.336 1.00 187.83 397 ASP A O 1
ATOM 1771 N N . PHE A 1 276 ? -18.815 -42.821 -29.741 1.00 178.41 398 PHE A N 1
ATOM 1772 C CA . PHE A 1 276 ? -19.179 -43.653 -30.877 1.00 168.13 398 PHE A CA 1
ATOM 1773 C C . PHE A 1 276 ? -18.476 -44.994 -30.697 1.00 162.69 398 PHE A C 1
ATOM 1774 O O . PHE A 1 276 ? -17.348 -45.174 -31.143 1.00 163.02 398 PHE A O 1
ATOM 1782 N N . ASN A 1 277 ? -19.112 -45.929 -30.003 1.00 157.52 399 ASN A N 1
ATOM 1783 C CA . ASN A 1 277 ? -18.452 -47.200 -29.763 1.00 152.27 399 ASN A CA 1
ATOM 1784 C C . ASN A 1 277 ? -19.363 -48.420 -29.906 1.00 156.65 399 ASN A C 1
ATOM 1785 O O . ASN A 1 277 ? -18.919 -49.553 -29.720 1.00 161.29 399 ASN A O 1
ATOM 1790 N N . VAL A 1 278 ? -20.623 -48.191 -30.264 1.00 171.35 400 VAL A N 1
ATOM 1791 C CA . VAL A 1 278 ? -21.548 -49.289 -30.540 1.00 174.42 400 VAL A CA 1
ATOM 1792 C C . VAL A 1 278 ? -22.606 -48.943 -31.585 1.00 203.58 400 VAL A C 1
ATOM 1793 O O . VAL A 1 278 ? -23.654 -48.394 -31.250 1.00 196.67 400 VAL A O 1
ATOM 1797 N N . LEU A 1 279 ? -22.339 -49.278 -32.846 1.00 236.19 401 LEU A N 1
ATOM 1798 C CA . LEU A 1 279 ? -23.286 -49.007 -33.927 1.00 235.03 401 LEU A CA 1
ATOM 1799 C C . LEU A 1 279 ? -24.542 -49.839 -33.740 1.00 234.43 401 LEU A C 1
ATOM 1800 O O . LEU A 1 279 ? -25.536 -49.368 -33.189 1.00 238.05 401 LEU A O 1
ATOM 1805 N N . ASN A 1 280 ? -24.492 -51.083 -34.195 1.00 220.15 402 ASN A N 1
ATOM 1806 C CA . ASN A 1 280 ? -25.568 -52.015 -33.931 1.00 201.66 402 ASN A CA 1
ATOM 1807 C C . ASN A 1 280 ? -25.483 -52.426 -32.471 1.00 192.57 402 ASN A C 1
ATOM 1808 O O . ASN A 1 280 ? -25.251 -51.596 -31.595 1.00 194.61 402 ASN A O 1
ATOM 1813 N N . ASN A 1 281 ? -25.660 -53.709 -32.200 1.00 181.83 403 ASN A N 1
ATOM 1814 C CA . ASN A 1 281 ? -25.328 -54.225 -30.883 1.00 175.27 403 ASN A CA 1
ATOM 1815 C C . ASN A 1 281 ? -23.871 -54.643 -30.909 1.00 165.79 403 ASN A C 1
ATOM 1816 O O . ASN A 1 281 ? -23.247 -54.880 -29.877 1.00 160.63 403 ASN A O 1
ATOM 1821 N N . LYS A 1 282 ? -23.334 -54.709 -32.121 1.00 160.00 404 LYS A N 1
ATOM 1822 C CA . LYS A 1 282 ? -21.927 -54.993 -32.331 1.00 152.00 404 LYS A CA 1
ATOM 1823 C C . LYS A 1 282 ? -21.096 -53.820 -31.865 1.00 141.15 404 LYS A C 1
ATOM 1824 O O . LYS A 1 282 ? -21.549 -52.681 -31.909 1.00 143.78 404 LYS A O 1
ATOM 1830 N N . PRO A 1 283 ? -19.874 -54.091 -31.411 1.00 130.47 405 PRO A N 1
ATOM 1831 C CA . PRO A 1 283 ? -18.948 -52.999 -31.144 1.00 127.77 405 PRO A CA 1
ATOM 1832 C C . PRO A 1 283 ? -18.405 -52.457 -32.450 1.00 116.81 405 PRO A C 1
ATOM 1833 O O . PRO A 1 283 ? -18.527 -53.103 -33.489 1.00 118.51 405 PRO A O 1
ATOM 1837 N N . VAL A 1 284 ? -17.807 -51.281 -32.397 1.00 104.45 406 VAL A N 1
ATOM 1838 C CA . VAL A 1 284 ? -17.346 -50.651 -33.607 1.00 98.76 406 VAL A CA 1
ATOM 1839 C C . VAL A 1 284 ? -15.876 -50.881 -33.783 1.00 98.22 406 VAL A C 1
ATOM 1840 O O . VAL A 1 284 ? -15.123 -50.883 -32.808 1.00 98.33 406 VAL A O 1
ATOM 1844 N N . SER A 1 285 ? -15.471 -51.095 -35.025 1.00 95.48 407 SER A N 1
ATOM 1845 C CA . SER A 1 285 ? -14.079 -51.315 -35.300 1.00 94.14 407 SER A CA 1
ATOM 1846 C C . SER A 1 285 ? -13.489 -50.085 -35.924 1.00 94.60 407 SER A C 1
ATOM 1847 O O . SER A 1 285 ? -14.197 -49.255 -36.458 1.00 95.75 407 SER A O 1
ATOM 1850 N N . LEU A 1 286 ? -12.175 -49.982 -35.837 1.00 93.67 408 LEU A N 1
ATOM 1851 C CA . LEU A 1 286 ? -11.437 -48.902 -36.432 1.00 93.97 408 LEU A CA 1
ATOM 1852 C C . LEU A 1 286 ? -11.802 -48.779 -37.889 1.00 99.65 408 LEU A C 1
ATOM 1853 O O . LEU A 1 286 ? -12.070 -47.696 -38.377 1.00 107.11 408 LEU A O 1
ATOM 1858 N N . GLY A 1 287 ? -11.819 -49.905 -38.580 1.00 93.24 409 GLY A N 1
ATOM 1859 C CA . GLY A 1 287 ? -12.276 -49.955 -39.955 1.00 93.44 409 GLY A CA 1
ATOM 1860 C C . GLY A 1 287 ? -13.560 -49.193 -40.214 1.00 94.98 409 GLY A C 1
ATOM 1861 O O . GLY A 1 287 ? -13.558 -48.216 -40.942 1.00 116.81 409 GLY A O 1
ATOM 1862 N N . GLN A 1 288 ? -14.658 -49.610 -39.612 1.00 95.51 410 GLN A N 1
ATOM 1863 C CA . GLN A 1 288 ? -15.909 -48.908 -39.817 1.00 96.95 410 GLN A CA 1
ATOM 1864 C C . GLN A 1 288 ? -15.804 -47.420 -39.477 1.00 103.66 410 GLN A C 1
ATOM 1865 O O . GLN A 1 288 ? -16.388 -46.584 -40.152 1.00 106.07 410 GLN A O 1
ATOM 1871 N N . ALA A 1 289 ? -15.053 -47.083 -38.440 1.00 97.85 411 ALA A N 1
ATOM 1872 C CA . ALA A 1 289 ? -14.941 -45.697 -38.039 1.00 98.87 411 ALA A CA 1
ATOM 1873 C C . ALA A 1 289 ? -14.295 -44.908 -39.145 1.00 106.16 411 ALA A C 1
ATOM 1874 O O . ALA A 1 289 ? -14.848 -43.910 -39.581 1.00 119.65 411 ALA A O 1
ATOM 1876 N N . LEU A 1 290 ? -13.138 -45.351 -39.616 1.00 97.76 412 LEU A N 1
ATOM 1877 C CA . LEU A 1 290 ? -12.514 -44.704 -40.756 1.00 97.77 412 LEU A CA 1
ATOM 1878 C C . LEU A 1 290 ? -13.457 -44.576 -41.916 1.00 117.89 412 LEU A C 1
ATOM 1879 O O . LEU A 1 290 ? -13.540 -43.528 -42.535 1.00 108.73 412 LEU A O 1
ATOM 1884 N N . GLU A 1 291 ? -14.174 -45.640 -42.223 1.00 119.31 413 GLU A N 1
ATOM 1885 C CA . GLU A 1 291 ? -15.044 -45.559 -43.373 1.00 128.82 413 GLU A CA 1
ATOM 1886 C C . GLU A 1 291 ? -16.056 -44.451 -43.188 1.00 126.80 413 GLU A C 1
ATOM 1887 O O . GLU A 1 291 ? -16.320 -43.696 -44.111 1.00 129.54 413 GLU A O 1
ATOM 1893 N N . VAL A 1 292 ? -16.596 -44.324 -41.987 1.00 130.64 414 VAL A N 1
ATOM 1894 C CA . VAL A 1 292 ? -17.593 -43.295 -41.760 1.00 101.88 414 VAL A CA 1
ATOM 1895 C C . VAL A 1 292 ? -17.013 -41.919 -41.880 1.00 102.45 414 VAL A C 1
ATOM 1896 O O . VAL A 1 292 ? -17.558 -41.071 -42.570 1.00 103.25 414 VAL A O 1
ATOM 1900 N N . VAL A 1 293 ? -15.917 -41.691 -41.183 1.00 102.04 415 VAL A N 1
ATOM 1901 C CA . VAL A 1 293 ? -15.233 -40.425 -41.294 1.00 102.53 415 VAL A CA 1
ATOM 1902 C C . VAL A 1 293 ? -15.049 -40.056 -42.768 1.00 108.19 415 VAL A C 1
ATOM 1903 O O . VAL A 1 293 ? -15.442 -38.972 -43.201 1.00 113.70 415 VAL A O 1
ATOM 1907 N N . ILE A 1 294 ? -14.517 -40.981 -43.552 1.00 104.16 416 ILE A N 1
ATOM 1908 C CA . ILE A 1 294 ? -14.312 -40.719 -44.964 1.00 101.49 416 ILE A CA 1
ATOM 1909 C C . ILE A 1 294 ? -15.597 -40.371 -45.675 1.00 118.58 416 ILE A C 1
ATOM 1910 O O . ILE A 1 294 ? -15.655 -39.399 -46.421 1.00 115.19 416 ILE A O 1
ATOM 1915 N N . GLN A 1 295 ? -16.639 -41.145 -45.443 1.00 119.79 417 GLN A N 1
ATOM 1916 C CA . GLN A 1 295 ? -17.877 -40.856 -46.127 1.00 126.03 417 GLN A CA 1
ATOM 1917 C C . GLN A 1 295 ? -18.373 -39.470 -45.780 1.00 128.05 417 GLN A C 1
ATOM 1918 O O . GLN A 1 295 ? -18.898 -38.765 -46.630 1.00 135.21 417 GLN A O 1
ATOM 1924 N N . LEU A 1 296 ? -18.167 -39.054 -44.543 1.00 124.40 418 LEU A N 1
ATOM 1925 C CA . LEU A 1 296 ? -18.550 -37.711 -44.165 1.00 116.22 418 LEU A CA 1
ATOM 1926 C C . LEU A 1 296 ? -17.714 -36.684 -44.871 1.00 114.83 418 LEU A C 1
ATOM 1927 O O . LEU A 1 296 ? -18.194 -35.609 -45.167 1.00 116.64 418 LEU A O 1
ATOM 1932 N N . GLN A 1 297 ? -16.459 -37.000 -45.136 1.00 121.60 419 GLN A N 1
ATOM 1933 C CA . GLN A 1 297 ? -15.657 -36.080 -45.916 1.00 124.72 419 GLN A CA 1
ATOM 1934 C C . GLN A 1 297 ? -16.214 -35.923 -47.316 1.00 135.61 419 GLN A C 1
ATOM 1935 O O . GLN A 1 297 ? -16.375 -34.809 -47.805 1.00 144.70 419 GLN A O 1
ATOM 1941 N N . GLU A 1 298 ? -16.522 -37.030 -47.970 1.00 140.62 420 GLU A N 1
ATOM 1942 C CA . GLU A 1 298 ? -17.056 -36.915 -49.314 1.00 143.25 420 GLU A CA 1
ATOM 1943 C C . GLU A 1 298 ? -18.365 -36.147 -49.316 1.00 144.43 420 GLU A C 1
ATOM 1944 O O . GLU A 1 298 ? -18.572 -35.244 -50.136 1.00 148.29 420 GLU A O 1
ATOM 1950 N N . LYS A 1 299 ? -19.234 -36.472 -48.374 1.00 132.58 421 LYS A N 1
ATOM 1951 C CA . LYS A 1 299 ? -20.487 -35.758 -48.273 1.00 129.12 421 LYS A CA 1
ATOM 1952 C C . LYS A 1 299 ? -20.282 -34.269 -48.071 1.00 135.51 421 LYS A C 1
ATOM 1953 O O . LYS A 1 299 ? -20.887 -33.457 -48.765 1.00 143.89 421 LYS A O 1
ATOM 1959 N N . HIS A 1 300 ? -19.440 -33.909 -47.116 1.00 133.16 422 HIS A N 1
ATOM 1960 C CA . HIS A 1 300 ? -19.156 -32.508 -46.880 1.00 134.55 422 HIS A CA 1
ATOM 1961 C C . HIS A 1 300 ? -18.716 -31.840 -48.172 1.00 132.40 422 HIS A C 1
ATOM 1962 O O . HIS A 1 300 ? -19.230 -30.781 -48.518 1.00 137.68 422 HIS A O 1
ATOM 1969 N N . VAL A 1 301 ? -17.797 -32.468 -48.902 1.00 121.39 423 VAL A N 1
ATOM 1970 C CA . VAL A 1 301 ? -17.358 -31.918 -50.186 1.00 117.07 423 VAL A CA 1
ATOM 1971 C C . VAL A 1 301 ? -18.542 -31.611 -51.103 1.00 117.50 423 VAL A C 1
ATOM 1972 O O . VAL A 1 301 ? -18.674 -30.489 -51.626 1.00 120.97 423 VAL A O 1
ATOM 1976 N N . LYS A 1 302 ? -19.416 -32.596 -51.274 1.00 112.96 424 LYS A N 1
ATOM 1977 C CA . LYS A 1 302 ? -20.601 -32.388 -52.095 1.00 115.08 424 LYS A CA 1
ATOM 1978 C C . LYS A 1 302 ? -21.450 -31.225 -51.602 1.00 125.12 424 LYS A C 1
ATOM 1979 O O . LYS A 1 302 ? -21.971 -30.449 -52.398 1.00 135.66 424 LYS A O 1
ATOM 1985 N N . ASP A 1 303 ? -21.584 -31.090 -50.293 1.00 126.72 425 ASP A N 1
ATOM 1986 C CA . ASP A 1 303 ? -22.331 -29.970 -49.741 1.00 132.19 425 ASP A CA 1
ATOM 1987 C C . ASP A 1 303 ? -21.714 -28.641 -50.146 1.00 133.58 425 ASP A C 1
ATOM 1988 O O . ASP A 1 303 ? -22.418 -27.717 -50.539 1.00 135.83 425 ASP A O 1
ATOM 1993 N N . GLU A 1 304 ? -20.394 -28.551 -50.048 1.00 138.40 426 GLU A N 1
ATOM 1994 C CA . GLU A 1 304 ? -19.703 -27.327 -50.417 1.00 142.04 426 GLU A CA 1
ATOM 1995 C C . GLU A 1 304 ? -20.014 -26.969 -51.850 1.00 143.50 426 GLU A C 1
ATOM 1996 O O . GLU A 1 304 ? -20.486 -25.859 -52.146 1.00 149.40 426 GLU A O 1
ATOM 2002 N N . GLN A 1 305 ? -19.759 -27.917 -52.740 1.00 141.64 427 GLN A N 1
ATOM 2003 C CA . GLN A 1 305 ? -20.035 -27.671 -54.140 1.00 139.71 427 GLN A CA 1
ATOM 2004 C C . GLN A 1 305 ? -21.454 -27.180 -54.329 1.00 136.18 427 GLN A C 1
ATOM 2005 O O . GLN A 1 305 ? -21.681 -26.168 -54.983 1.00 140.24 427 GLN A O 1
ATOM 2011 N N . ILE A 1 306 ? -22.407 -27.862 -53.715 1.00 125.96 428 ILE A N 1
ATOM 2012 C CA . ILE A 1 306 ? -23.796 -27.491 -53.915 1.00 124.41 428 ILE A CA 1
ATOM 2013 C C . ILE A 1 306 ? -24.095 -26.069 -53.444 1.00 134.15 428 ILE A C 1
ATOM 2014 O O . ILE A 1 306 ? -24.732 -25.297 -54.159 1.00 133.85 428 ILE A O 1
ATOM 2019 N N . GLU A 1 307 ? -23.625 -25.713 -52.256 1.00 142.30 429 GLU A N 1
ATOM 2020 C CA . GLU A 1 307 ? -23.827 -24.363 -51.751 1.00 146.65 429 GLU A CA 1
ATOM 2021 C C . GLU A 1 307 ? -23.305 -23.349 -52.757 1.00 143.54 429 GLU A C 1
ATOM 2022 O O . GLU A 1 307 ? -24.006 -22.410 -53.125 1.00 145.83 429 GLU A O 1
ATOM 2028 N N . HIS A 1 308 ? -22.085 -23.575 -53.227 1.00 133.11 430 HIS A N 1
ATOM 2029 C CA . HIS A 1 308 ? -21.441 -22.681 -54.182 1.00 128.56 430 HIS A CA 1
ATOM 2030 C C . HIS A 1 308 ? -22.252 -22.507 -55.466 1.00 130.13 430 HIS A C 1
ATOM 2031 O O . HIS A 1 308 ? -22.612 -21.384 -55.837 1.00 131.65 430 HIS A O 1
ATOM 2038 N N . TRP A 1 309 ? -22.567 -23.611 -56.136 1.00 129.97 431 TRP A N 1
ATOM 2039 C CA . TRP A 1 309 ? -23.357 -23.519 -57.357 1.00 128.87 431 TRP A CA 1
ATOM 2040 C C . TRP A 1 309 ? -24.693 -22.855 -57.108 1.00 131.10 431 TRP A C 1
ATOM 2041 O O . TRP A 1 309 ? -25.215 -22.178 -57.981 1.00 138.17 431 TRP A O 1
ATOM 2052 N N . LYS A 1 310 ? -25.246 -23.019 -55.917 1.00 127.86 432 LYS A N 1
ATOM 2053 C CA . LYS A 1 310 ? -26.512 -22.364 -55.627 1.00 127.00 432 LYS A CA 1
ATOM 2054 C C . LYS A 1 310 ? -26.363 -20.863 -55.435 1.00 129.56 432 LYS A C 1
ATOM 2055 O O . LYS A 1 310 ? -27.273 -20.096 -55.760 1.00 129.73 432 LYS A O 1
ATOM 2061 N N . LYS A 1 311 ? -25.224 -20.439 -54.900 1.00 134.34 433 LYS A N 1
ATOM 2062 C CA . LYS A 1 311 ? -24.935 -19.013 -54.826 1.00 137.13 433 LYS A CA 1
ATOM 2063 C C . LYS A 1 311 ? -24.959 -18.482 -56.232 1.00 133.88 433 LYS A C 1
ATOM 2064 O O . LYS A 1 311 ? -25.648 -17.499 -56.537 1.00 136.93 433 LYS A O 1
ATOM 2070 N N . ILE A 1 312 ? -24.219 -19.164 -57.098 1.00 129.63 434 ILE A N 1
ATOM 2071 C CA . ILE A 1 312 ? -24.173 -18.754 -58.487 1.00 123.58 434 ILE A CA 1
ATOM 2072 C C . ILE A 1 312 ? -25.577 -18.665 -59.073 1.00 121.90 434 ILE A C 1
ATOM 2073 O O . ILE A 1 312 ? -25.908 -17.668 -59.698 1.00 124.10 434 ILE A O 1
ATOM 2078 N N . VAL A 1 313 ? -26.421 -19.660 -58.829 1.00 122.55 435 VAL A N 1
ATOM 2079 C CA . VAL A 1 313 ? -27.790 -19.590 -59.332 1.00 124.86 435 VAL A CA 1
ATOM 2080 C C . VAL A 1 313 ? -28.519 -18.349 -58.857 1.00 135.81 435 VAL A C 1
ATOM 2081 O O . VAL A 1 313 ? -29.090 -17.618 -59.661 1.00 139.05 435 VAL A O 1
ATOM 2085 N N . LYS A 1 314 ? -28.507 -18.111 -57.552 1.00 141.73 436 LYS A N 1
ATOM 2086 C CA . LYS A 1 314 ? -29.239 -16.974 -57.010 1.00 145.29 436 LYS A CA 1
ATOM 2087 C C . LYS A 1 314 ? -28.808 -15.696 -57.698 1.00 143.17 436 LYS A C 1
ATOM 2088 O O . LYS A 1 314 ? -29.644 -14.894 -58.136 1.00 146.51 436 LYS A O 1
ATOM 2094 N N . THR A 1 315 ? -27.495 -15.526 -57.813 1.00 129.77 437 THR A N 1
ATOM 2095 C CA . THR A 1 315 ? -26.961 -14.350 -58.473 1.00 124.27 437 THR A CA 1
ATOM 2096 C C . THR A 1 315 ? -27.440 -14.257 -59.918 1.00 129.64 437 THR A C 1
ATOM 2097 O O . THR A 1 315 ? -27.925 -13.209 -60.352 1.00 134.27 437 THR A O 1
ATOM 2101 N N . GLN A 1 316 ? -27.330 -15.357 -60.652 1.00 125.66 438 GLN A N 1
ATOM 2102 C CA . GLN A 1 316 ? -27.832 -15.401 -62.016 1.00 123.66 438 GLN A CA 1
ATOM 2103 C C . GLN A 1 316 ? -29.271 -14.924 -62.094 1.00 129.65 438 GLN A C 1
ATOM 2104 O O . GLN A 1 316 ? -29.622 -14.157 -62.973 1.00 135.45 438 GLN A O 1
ATOM 2110 N N . GLU A 1 317 ? -30.107 -15.366 -61.169 1.00 134.59 439 GLU A N 1
ATOM 2111 C CA . GLU A 1 317 ? -31.500 -14.946 -61.180 1.00 140.68 439 GLU A CA 1
ATOM 2112 C C . GLU A 1 317 ? -31.681 -13.470 -60.892 1.00 142.29 439 GLU A C 1
ATOM 2113 O O . GLU A 1 317 ? -32.585 -12.829 -61.437 1.00 142.58 439 GLU A O 1
ATOM 2119 N N . GLU A 1 318 ? -30.843 -12.933 -60.016 1.00 144.03 440 GLU A N 1
ATOM 2120 C CA . GLU A 1 318 ? -30.858 -11.499 -59.792 1.00 147.17 440 GLU A CA 1
ATOM 2121 C C . GLU A 1 318 ? -30.611 -10.803 -61.108 1.00 141.96 440 GLU A C 1
ATOM 2122 O O . GLU A 1 318 ? -31.360 -9.922 -61.520 1.00 142.63 440 GLU A O 1
ATOM 2128 N N . LEU A 1 319 ? -29.548 -11.226 -61.770 1.00 132.48 441 LEU A N 1
ATOM 2129 C CA . LEU A 1 319 ? -29.219 -10.699 -63.077 1.00 125.36 441 LEU A CA 1
ATOM 2130 C C . LEU A 1 319 ? -30.397 -10.772 -64.023 1.00 122.00 441 LEU A C 1
ATOM 2131 O O . LEU A 1 319 ? -30.650 -9.841 -64.759 1.00 115.87 441 LEU A O 1
ATOM 2136 N N . LYS A 1 320 ? -31.108 -11.893 -64.005 1.00 120.62 442 LYS A N 1
ATOM 2137 C CA . LYS A 1 320 ? -32.276 -12.068 -64.853 1.00 121.63 442 LYS A CA 1
ATOM 2138 C C . LYS A 1 320 ? -33.293 -10.984 -64.586 1.00 130.03 442 LYS A C 1
ATOM 2139 O O . LYS A 1 320 ? -33.691 -10.272 -65.499 1.00 134.66 442 LYS A O 1
ATOM 2145 N N . GLU A 1 321 ? -33.711 -10.839 -63.336 1.00 133.38 443 GLU A N 1
ATOM 2146 C CA . GLU A 1 321 ? -34.728 -9.839 -63.037 1.00 136.21 443 GLU A CA 1
ATOM 2147 C C . GLU A 1 321 ? -34.253 -8.452 -63.388 1.00 132.24 443 GLU A C 1
ATOM 2148 O O . GLU A 1 321 ? -35.023 -7.617 -63.873 1.00 133.27 443 GLU A O 1
ATOM 2154 N N . LEU A 1 322 ? -32.969 -8.220 -63.171 1.00 126.79 444 LEU A N 1
ATOM 2155 C CA . LEU A 1 322 ? -32.352 -6.971 -63.576 1.00 125.66 444 LEU A CA 1
ATOM 2156 C C . LEU A 1 322 ? -32.536 -6.705 -65.059 1.00 124.36 444 LEU A C 1
ATOM 2157 O O . LEU A 1 322 ? -33.030 -5.661 -65.457 1.00 122.05 444 LEU A O 1
ATOM 2162 N N . LEU A 1 323 ? -32.116 -7.664 -65.871 1.00 121.84 445 LEU A N 1
ATOM 2163 C CA . LEU A 1 323 ? -32.237 -7.542 -67.304 1.00 119.81 445 LEU A CA 1
ATOM 2164 C C . LEU A 1 323 ? -33.662 -7.257 -67.691 1.00 124.55 445 LEU A C 1
ATOM 2165 O O . LEU A 1 323 ? -33.898 -6.315 -68.412 1.00 127.43 445 LEU A O 1
ATOM 2170 N N . ASN A 1 324 ? -34.613 -8.044 -67.206 1.00 122.43 446 ASN A N 1
ATOM 2171 C CA . ASN A 1 324 ? -36.012 -7.760 -67.509 1.00 125.03 446 ASN A CA 1
ATOM 2172 C C . ASN A 1 324 ? -36.359 -6.309 -67.254 1.00 137.94 446 ASN A C 1
ATOM 2173 O O . ASN A 1 324 ? -36.979 -5.629 -68.093 1.00 141.20 446 ASN A O 1
ATOM 2178 N N . LYS A 1 325 ? -35.931 -5.830 -66.094 1.00 144.12 447 LYS A N 1
ATOM 2179 C CA . LYS A 1 325 ? -36.179 -4.448 -65.743 1.00 146.57 447 LYS A CA 1
ATOM 2180 C C . LYS A 1 325 ? -35.619 -3.547 -66.825 1.00 141.94 447 LYS A C 1
ATOM 2181 O O . LYS A 1 325 ? -36.331 -2.728 -67.394 1.00 143.23 447 LYS A O 1
ATOM 2187 N N . MET A 1 326 ? -34.350 -3.744 -67.141 1.00 125.58 448 MET A N 1
ATOM 2188 C CA . MET A 1 326 ? -33.670 -2.908 -68.105 1.00 118.21 448 MET A CA 1
ATOM 2189 C C . MET A 1 326 ? -34.305 -2.925 -69.486 1.00 119.38 448 MET A C 1
ATOM 2190 O O . MET A 1 326 ? -34.324 -1.915 -70.184 1.00 119.99 448 MET A O 1
ATOM 2195 N N . VAL A 1 327 ? -34.842 -4.066 -69.878 1.00 122.80 449 VAL A N 1
ATOM 2196 C CA . VAL A 1 327 ? -35.438 -4.172 -71.187 1.00 120.83 449 VAL A CA 1
ATOM 2197 C C . VAL A 1 327 ? -36.737 -3.384 -71.219 1.00 129.25 449 VAL A C 1
ATOM 2198 O O . VAL A 1 327 ? -36.947 -2.576 -72.125 1.00 128.11 449 VAL A O 1
ATOM 2202 N N . ASN A 1 328 ? -37.601 -3.581 -70.229 1.00 138.82 450 ASN A N 1
ATOM 2203 C CA . ASN A 1 328 ? -38.849 -2.821 -70.234 1.00 143.41 450 ASN A CA 1
ATOM 2204 C C . ASN A 1 328 ? -38.578 -1.333 -70.163 1.00 142.63 450 ASN A C 1
ATOM 2205 O O . ASN A 1 328 ? -39.264 -0.522 -70.791 1.00 146.59 450 ASN A O 1
ATOM 2210 N N . LEU A 1 329 ? -37.542 -0.989 -69.418 1.00 133.89 451 LEU A N 1
ATOM 2211 C CA . LEU A 1 329 ? -37.104 0.381 -69.338 1.00 122.57 451 LEU A CA 1
ATOM 2212 C C . LEU A 1 329 ? -36.709 0.920 -70.704 1.00 123.55 451 LEU A C 1
ATOM 2213 O O . LEU A 1 329 ? -37.100 2.012 -71.074 1.00 123.06 451 LEU A O 1
ATOM 2218 N N . LYS A 1 330 ? -35.933 0.163 -71.465 1.00 126.45 452 LYS A N 1
ATOM 2219 C CA . LYS A 1 330 ? -35.540 0.641 -72.787 1.00 125.71 452 LYS A CA 1
ATOM 2220 C C . LYS A 1 330 ? -36.751 0.785 -73.681 1.00 127.59 452 LYS A C 1
ATOM 2221 O O . LYS A 1 330 ? -36.788 1.654 -74.522 1.00 126.93 452 LYS A O 1
ATOM 2227 N N . GLU A 1 331 ? -37.751 -0.065 -73.514 1.00 130.75 453 GLU A N 1
ATOM 2228 C CA . GLU A 1 331 ? -38.945 0.101 -74.326 1.00 134.93 453 GLU A CA 1
ATOM 2229 C C . GLU A 1 331 ? -39.622 1.415 -74.010 1.00 132.72 453 GLU A C 1
ATOM 2230 O O . GLU A 1 331 ? -39.934 2.200 -74.906 1.00 134.26 453 GLU A O 1
ATOM 2236 N N . LYS A 1 332 ? -39.832 1.663 -72.725 1.00 131.25 454 LYS A N 1
ATOM 2237 C CA . LYS A 1 332 ? -40.443 2.916 -72.306 1.00 126.75 454 LYS A CA 1
ATOM 2238 C C . LYS A 1 332 ? -39.629 4.101 -72.788 1.00 121.21 454 LYS A C 1
ATOM 2239 O O . LYS A 1 332 ? -40.181 5.113 -73.169 1.00 122.60 454 LYS A O 1
ATOM 2245 N N . ILE A 1 333 ? -38.312 3.976 -72.779 1.00 124.32 455 ILE A N 1
ATOM 2246 C CA . ILE A 1 333 ? -37.463 5.073 -73.209 1.00 112.89 455 ILE A CA 1
ATOM 2247 C C . ILE A 1 333 ? -37.590 5.282 -74.705 1.00 112.53 455 ILE A C 1
ATOM 2248 O O . ILE A 1 333 ? -37.605 6.402 -75.177 1.00 116.59 455 ILE A O 1
ATOM 2253 N N . LYS A 1 334 ? -37.712 4.202 -75.455 1.00 112.43 456 LYS A N 1
ATOM 2254 C CA . LYS A 1 334 ? -37.918 4.304 -76.889 1.00 112.09 456 LYS A CA 1
ATOM 2255 C C . LYS A 1 334 ? -39.215 5.062 -77.186 1.00 114.31 456 LYS A C 1
ATOM 2256 O O . LYS A 1 334 ? -39.224 6.039 -77.931 1.00 111.04 456 LYS A O 1
ATOM 2262 N N . GLU A 1 335 ? -40.307 4.620 -76.577 1.00 113.62 457 GLU A N 1
ATOM 2263 C CA . GLU A 1 335 ? -41.599 5.263 -76.783 1.00 115.99 457 GLU A CA 1
ATOM 2264 C C . GLU A 1 335 ? -41.601 6.719 -76.350 1.00 115.72 457 GLU A C 1
ATOM 2265 O O . GLU A 1 335 ? -42.110 7.582 -77.056 1.00 117.05 457 GLU A O 1
ATOM 2271 N N . LEU A 1 336 ? -41.040 6.999 -75.182 1.00 116.07 458 LEU A N 1
ATOM 2272 C CA . LEU A 1 336 ? -40.899 8.382 -74.746 1.00 114.09 458 LEU A CA 1
ATOM 2273 C C . LEU A 1 336 ? -40.177 9.186 -75.809 1.00 114.36 458 LEU A C 1
ATOM 2274 O O . LEU A 1 336 ? -40.707 10.169 -76.284 1.00 112.39 458 LEU A O 1
ATOM 2279 N N . HIS A 1 337 ? -38.980 8.753 -76.193 1.00 114.29 459 HIS A N 1
ATOM 2280 C CA . HIS A 1 337 ? -38.185 9.463 -77.190 1.00 112.54 459 HIS A CA 1
ATOM 2281 C C . HIS A 1 337 ? -38.990 9.789 -78.415 1.00 114.63 459 HIS A C 1
ATOM 2282 O O . HIS A 1 337 ? -38.933 10.898 -78.933 1.00 117.48 459 HIS A O 1
ATOM 2289 N N . GLN A 1 338 ? -39.746 8.809 -78.882 1.00 119.63 460 GLN A N 1
ATOM 2290 C CA . GLN A 1 338 ? -40.628 9.046 -80.012 1.00 121.00 460 GLN A CA 1
ATOM 2291 C C . GLN A 1 338 ? -41.581 10.188 -79.739 1.00 116.48 460 GLN A C 1
ATOM 2292 O O . GLN A 1 338 ? -41.669 11.140 -80.504 1.00 117.48 460 GLN A O 1
ATOM 2298 N N . GLN A 1 339 ? -42.304 10.088 -78.640 1.00 109.07 461 GLN A N 1
ATOM 2299 C CA . GLN A 1 339 ? -43.244 11.133 -78.293 1.00 108.69 461 GLN A CA 1
ATOM 2300 C C . GLN A 1 339 ? -42.598 12.522 -78.190 1.00 109.53 461 GLN A C 1
ATOM 2301 O O . GLN A 1 339 ? -43.191 13.516 -78.587 1.00 108.28 461 GLN A O 1
ATOM 2307 N N . TYR A 1 340 ? -41.392 12.591 -77.642 1.00 109.50 462 TYR A N 1
ATOM 2308 C CA . TYR A 1 340 ? -40.691 13.852 -77.515 1.00 108.92 462 TYR A CA 1
ATOM 2309 C C . TYR A 1 340 ? -40.406 14.407 -78.868 1.00 115.85 462 TYR A C 1
ATOM 2310 O O . TYR A 1 340 ? -40.565 15.591 -79.085 1.00 119.13 462 TYR A O 1
ATOM 2319 N N . LYS A 1 341 ? -39.966 13.557 -79.788 1.00 119.28 463 LYS A N 1
ATOM 2320 C CA . LYS A 1 341 ? -39.713 14.030 -81.145 1.00 122.00 463 LYS A CA 1
ATOM 2321 C C . LYS A 1 341 ? -40.994 14.590 -81.757 1.00 121.25 463 LYS A C 1
ATOM 2322 O O . LYS A 1 341 ? -41.013 15.707 -82.268 1.00 119.99 463 LYS A O 1
ATOM 2328 N N . GLU A 1 342 ? -42.074 13.825 -81.664 1.00 125.80 464 GLU A N 1
ATOM 2329 C CA . GLU A 1 342 ? -43.370 14.280 -82.155 1.00 124.80 464 GLU A CA 1
ATOM 2330 C C . GLU A 1 342 ? -43.843 15.575 -81.540 1.00 119.30 464 GLU A C 1
ATOM 2331 O O . GLU A 1 342 ? -44.637 16.281 -82.129 1.00 119.27 464 GLU A O 1
ATOM 2337 N N . ALA A 1 343 ? -43.411 15.870 -80.327 1.00 120.28 465 ALA A N 1
ATOM 2338 C CA . ALA A 1 343 ? -43.842 17.105 -79.704 1.00 105.41 465 ALA A CA 1
ATOM 2339 C C . ALA A 1 343 ? -42.920 18.208 -80.125 1.00 113.26 465 ALA A C 1
ATOM 2340 O O . ALA A 1 343 ? -43.303 19.358 -80.115 1.00 109.62 465 ALA A O 1
ATOM 2342 N N . SER A 1 344 ? -41.699 17.856 -80.499 1.00 115.66 466 SER A N 1
ATOM 2343 C CA . SER A 1 344 ? -40.760 18.853 -80.984 1.00 124.38 466 SER A CA 1
ATOM 2344 C C . SER A 1 344 ? -41.119 19.278 -82.393 1.00 133.89 466 SER A C 1
ATOM 2345 O O . SER A 1 344 ? -40.746 20.360 -82.839 1.00 130.32 466 SER A O 1
ATOM 2348 N N . GLU A 1 345 ? -41.846 18.414 -83.091 1.00 147.79 467 GLU A N 1
ATOM 2349 C CA . GLU A 1 345 ? -42.271 18.712 -84.450 1.00 151.34 467 GLU A CA 1
ATOM 2350 C C . GLU A 1 345 ? -43.104 19.973 -84.488 1.00 145.95 467 GLU A C 1
ATOM 2351 O O . GLU A 1 345 ? -42.986 20.767 -85.415 1.00 148.09 467 GLU A O 1
ATOM 2357 N N . VAL A 1 346 ? -43.938 20.162 -83.474 1.00 138.76 468 VAL A N 1
ATOM 2358 C CA . VAL A 1 346 ? -44.801 21.331 -83.430 1.00 125.05 468 VAL A CA 1
ATOM 2359 C C . VAL A 1 346 ? -43.962 22.579 -83.282 1.00 121.82 468 VAL A C 1
ATOM 2360 O O . VAL A 1 346 ? -43.503 22.907 -82.200 1.00 120.53 468 VAL A O 1
ATOM 2364 N N . LYS A 1 347 ? -43.750 23.265 -84.394 1.00 121.58 469 LYS A N 1
ATOM 2365 C CA . LYS A 1 347 ? -42.855 24.404 -84.426 1.00 124.05 469 LYS A CA 1
ATOM 2366 C C . LYS A 1 347 ? -43.469 25.641 -83.771 1.00 117.90 469 LYS A C 1
ATOM 2367 O O . LYS A 1 347 ? -44.661 25.899 -83.918 1.00 116.56 469 LYS A O 1
ATOM 2373 N N . PRO A 1 348 ? -42.642 26.414 -83.052 1.00 115.39 470 PRO A N 1
ATOM 2374 C CA . PRO A 1 348 ? -43.000 27.678 -82.410 1.00 118.94 470 PRO A CA 1
ATOM 2375 C C . PRO A 1 348 ? -43.605 28.654 -83.406 1.00 126.57 470 PRO A C 1
ATOM 2376 O O . PRO A 1 348 ? -43.376 28.502 -84.596 1.00 129.21 470 PRO A O 1
ATOM 2380 N N . PRO A 1 349 ? -44.376 29.639 -82.934 1.00 132.03 471 PRO A N 1
ATOM 2381 C CA . PRO A 1 349 ? -44.720 29.876 -81.541 1.00 133.57 471 PRO A CA 1
ATOM 2382 C C . PRO A 1 349 ? -45.772 28.880 -81.130 1.00 134.99 471 PRO A C 1
ATOM 2383 O O . PRO A 1 349 ? -46.516 28.397 -81.990 1.00 141.54 471 PRO A O 1
ATOM 2387 N N . ARG A 1 350 ? -45.839 28.559 -79.851 1.00 120.93 472 ARG A N 1
ATOM 2388 C CA . ARG A 1 350 ? -46.801 27.575 -79.439 1.00 108.13 472 ARG A CA 1
ATOM 2389 C C . ARG A 1 350 ? -47.340 27.983 -78.118 1.00 105.32 472 ARG A C 1
ATOM 2390 O O . ARG A 1 350 ? -46.632 28.589 -77.337 1.00 106.86 472 ARG A O 1
ATOM 2398 N N . ASP A 1 351 ? -48.598 27.665 -77.859 1.00 110.42 473 ASP A N 1
ATOM 2399 C CA . ASP A 1 351 ? -49.165 28.019 -76.580 1.00 116.17 473 ASP A CA 1
ATOM 2400 C C . ASP A 1 351 ? -48.500 27.180 -75.536 1.00 116.88 473 ASP A C 1
ATOM 2401 O O . ASP A 1 351 ? -47.821 26.203 -75.843 1.00 121.72 473 ASP A O 1
ATOM 2406 N N . ILE A 1 352 ? -48.715 27.556 -74.294 1.00 114.03 474 ILE A N 1
ATOM 2407 C CA . ILE A 1 352 ? -47.872 27.050 -73.254 1.00 108.66 474 ILE A CA 1
ATOM 2408 C C . ILE A 1 352 ? -48.107 25.592 -72.944 1.00 109.83 474 ILE A C 1
ATOM 2409 O O . ILE A 1 352 ? -47.213 24.933 -72.454 1.00 112.35 474 ILE A O 1
ATOM 2414 N N . THR A 1 353 ? -49.295 25.075 -73.227 1.00 110.06 475 THR A N 1
ATOM 2415 C CA . THR A 1 353 ? -49.529 23.661 -72.973 1.00 108.46 475 THR A CA 1
ATOM 2416 C C . THR A 1 353 ? -48.533 22.861 -73.783 1.00 109.94 475 THR A C 1
ATOM 2417 O O . THR A 1 353 ? -47.873 21.980 -73.260 1.00 112.08 475 THR A O 1
ATOM 2421 N N . ALA A 1 354 ? -48.406 23.212 -75.056 1.00 108.44 476 ALA A N 1
ATOM 2422 C CA . ALA A 1 354 ? -47.486 22.542 -75.959 1.00 110.30 476 ALA A CA 1
ATOM 2423 C C . ALA A 1 354 ? -46.057 22.629 -75.468 1.00 114.98 476 ALA A C 1
ATOM 2424 O O . ALA A 1 354 ? -45.338 21.624 -75.431 1.00 124.48 476 ALA A O 1
ATOM 2426 N N . GLU A 1 355 ? -45.637 23.825 -75.084 1.00 111.82 477 GLU A N 1
ATOM 2427 C CA . GLU A 1 355 ? -44.289 23.990 -74.569 1.00 113.14 477 GLU A CA 1
ATOM 2428 C C . GLU A 1 355 ? -44.092 23.106 -73.339 1.00 118.38 477 GLU A C 1
ATOM 2429 O O . GLU A 1 355 ? -43.036 22.498 -73.142 1.00 122.34 477 GLU A O 1
ATOM 2435 N N . PHE A 1 356 ? -45.136 23.015 -72.526 1.00 118.03 478 PHE A N 1
ATOM 2436 C CA . PHE A 1 356 ? -45.101 22.209 -71.321 1.00 117.02 478 PHE A CA 1
ATOM 2437 C C . PHE A 1 356 ? -44.962 20.758 -71.680 1.00 119.17 478 PHE A C 1
ATOM 2438 O O . PHE A 1 356 ? -44.364 19.994 -70.951 1.00 123.97 478 PHE A O 1
ATOM 2446 N N . LEU A 1 357 ? -45.537 20.380 -72.808 1.00 114.00 479 LEU A N 1
ATOM 2447 C CA . LEU A 1 357 ? -45.507 19.001 -73.227 1.00 107.47 479 LEU A CA 1
ATOM 2448 C C . LEU A 1 357 ? -44.114 18.611 -73.663 1.00 106.40 479 LEU A C 1
ATOM 2449 O O . LEU A 1 357 ? -43.620 17.544 -73.302 1.00 111.92 479 LEU A O 1
ATOM 2454 N N . VAL A 1 358 ? -43.468 19.470 -74.437 1.00 106.41 480 VAL A N 1
ATOM 2455 C CA . VAL A 1 358 ? -42.095 19.164 -74.805 1.00 107.40 480 VAL A CA 1
ATOM 2456 C C . VAL A 1 358 ? -41.219 19.096 -73.582 1.00 116.05 480 VAL A C 1
ATOM 2457 O O . VAL A 1 358 ? -40.535 18.103 -73.357 1.00 122.80 480 VAL A O 1
ATOM 2461 N N . LYS A 1 359 ? -41.243 20.153 -72.784 1.00 110.63 481 LYS A N 1
ATOM 2462 C CA . LYS A 1 359 ? -40.399 20.188 -71.600 1.00 114.24 481 LYS A CA 1
ATOM 2463 C C . LYS A 1 359 ? -40.636 18.950 -70.733 1.00 111.31 481 LYS A C 1
ATOM 2464 O O . LYS A 1 359 ? -39.705 18.326 -70.234 1.00 111.06 481 LYS A O 1
ATOM 2470 N N . SER A 1 360 ? -41.906 18.601 -70.595 1.00 109.11 482 SER A N 1
ATOM 2471 C CA . SER A 1 360 ? -42.323 17.472 -69.806 1.00 109.26 482 SER A CA 1
ATOM 2472 C C . SER A 1 360 ? -41.670 16.209 -70.311 1.00 111.78 482 SER A C 1
ATOM 2473 O O . SER A 1 360 ? -40.949 15.551 -69.574 1.00 116.58 482 SER A O 1
ATOM 2476 N N . LYS A 1 361 ? -41.918 15.859 -71.568 1.00 109.90 483 LYS A N 1
ATOM 2477 C CA . LYS A 1 361 ? -41.379 14.606 -72.088 1.00 109.65 483 LYS A CA 1
ATOM 2478 C C . LYS A 1 361 ? -39.877 14.622 -72.014 1.00 110.63 483 LYS A C 1
ATOM 2479 O O . LYS A 1 361 ? -39.258 13.590 -71.878 1.00 111.22 483 LYS A O 1
ATOM 2485 N N . HIS A 1 362 ? -39.274 15.792 -72.109 1.00 111.23 484 HIS A N 1
ATOM 2486 C CA . HIS A 1 362 ? -37.833 15.823 -72.043 1.00 117.41 484 HIS A CA 1
ATOM 2487 C C . HIS A 1 362 ? -37.363 15.467 -70.656 1.00 124.43 484 HIS A C 1
ATOM 2488 O O . HIS A 1 362 ? -36.415 14.707 -70.479 1.00 129.07 484 HIS A O 1
ATOM 2495 N N . ARG A 1 363 ? -38.024 16.043 -69.666 1.00 126.94 485 ARG A N 1
ATOM 2496 C CA . ARG A 1 363 ? -37.725 15.728 -68.282 1.00 127.13 485 ARG A CA 1
ATOM 2497 C C . ARG A 1 363 ? -37.883 14.237 -68.032 1.00 130.59 485 ARG A C 1
ATOM 2498 O O . ARG A 1 363 ? -36.953 13.583 -67.582 1.00 135.67 485 ARG A O 1
ATOM 2506 N N . ASP A 1 364 ? -39.058 13.703 -68.349 1.00 129.84 486 ASP A N 1
ATOM 2507 C CA . ASP A 1 364 ? -39.345 12.286 -68.156 1.00 128.53 486 ASP A CA 1
ATOM 2508 C C . ASP A 1 364 ? -38.313 11.398 -68.840 1.00 121.95 486 ASP A C 1
ATOM 2509 O O . ASP A 1 364 ? -37.875 10.388 -68.300 1.00 122.40 486 ASP A O 1
ATOM 2514 N N . LEU A 1 365 ? -37.906 11.791 -70.032 1.00 120.94 487 LEU A N 1
ATOM 2515 C CA . LEU A 1 365 ? -36.973 10.980 -70.785 1.00 113.17 487 LEU A CA 1
ATOM 2516 C C . LEU A 1 365 ? -35.594 10.989 -70.177 1.00 118.93 487 LEU A C 1
ATOM 2517 O O . LEU A 1 365 ? -34.928 9.965 -70.123 1.00 120.42 487 LEU A O 1
ATOM 2522 N N . THR A 1 366 ? -35.147 12.155 -69.744 1.00 120.30 488 THR A N 1
ATOM 2523 C CA . THR A 1 366 ? -33.844 12.247 -69.109 1.00 125.01 488 THR A CA 1
ATOM 2524 C C . THR A 1 366 ? -33.852 11.438 -67.829 1.00 126.34 488 THR A C 1
ATOM 2525 O O . THR A 1 366 ? -32.866 10.786 -67.486 1.00 126.83 488 THR A O 1
ATOM 2529 N N . ALA A 1 367 ? -34.989 11.476 -67.141 1.00 126.76 489 ALA A N 1
ATOM 2530 C CA . ALA A 1 367 ? -35.203 10.664 -65.952 1.00 125.47 489 ALA A CA 1
ATOM 2531 C C . ALA A 1 367 ? -34.976 9.182 -66.256 1.00 127.01 489 ALA A C 1
ATOM 2532 O O . ALA A 1 367 ? -34.059 8.552 -65.720 1.00 125.98 489 ALA A O 1
ATOM 2534 N N . LEU A 1 368 ? -35.799 8.624 -67.135 1.00 126.82 490 LEU A N 1
ATOM 2535 C CA . LEU A 1 368 ? -35.697 7.201 -67.409 1.00 125.40 490 LEU A CA 1
ATOM 2536 C C . LEU A 1 368 ? -34.315 6.839 -67.922 1.00 128.76 490 LEU A C 1
ATOM 2537 O O . LEU A 1 368 ? -33.822 5.754 -67.648 1.00 131.59 490 LEU A O 1
ATOM 2542 N N . CYS A 1 369 ? -33.678 7.741 -68.653 1.00 124.09 491 CYS A N 1
ATOM 2543 C CA . CYS A 1 369 ? -32.313 7.481 -69.082 1.00 130.07 491 CYS A CA 1
ATOM 2544 C C . CYS A 1 369 ? -31.401 7.332 -67.877 1.00 142.98 491 CYS A C 1
ATOM 2545 O O . CYS A 1 369 ? -30.557 6.430 -67.822 1.00 145.78 491 CYS A O 1
ATOM 2548 N N . LYS A 1 370 ? -31.578 8.219 -66.907 1.00 150.76 492 LYS A N 1
ATOM 2549 C CA . LYS A 1 370 ? -30.817 8.135 -65.670 1.00 155.01 492 LYS A CA 1
ATOM 2550 C C . LYS A 1 370 ? -30.985 6.756 -65.053 1.00 154.94 492 LYS A C 1
ATOM 2551 O O . LYS A 1 370 ? -30.019 5.981 -64.930 1.00 157.50 492 LYS A O 1
ATOM 2557 N N . GLU A 1 371 ? -32.230 6.457 -64.697 1.00 150.52 493 GLU A N 1
ATOM 2558 C CA . GLU A 1 371 ? -32.588 5.178 -64.093 1.00 144.43 493 GLU A CA 1
ATOM 2559 C C . GLU A 1 371 ? -31.903 4.010 -64.799 1.00 138.78 493 GLU A C 1
ATOM 2560 O O . GLU A 1 371 ? -31.275 3.153 -64.168 1.00 137.51 493 GLU A O 1
ATOM 2566 N N . TYR A 1 372 ? -31.996 4.009 -66.122 1.00 134.40 494 TYR A N 1
ATOM 2567 C CA . TYR A 1 372 ? -31.384 2.964 -66.918 1.00 130.03 494 TYR A CA 1
ATOM 2568 C C . TYR A 1 372 ? -29.874 2.922 -66.752 1.00 131.61 494 TYR A C 1
ATOM 2569 O O . TYR A 1 372 ? -29.297 1.851 -66.733 1.00 135.43 494 TYR A O 1
ATOM 2578 N N . ASP A 1 373 ? -29.218 4.064 -66.643 1.00 130.44 495 ASP A N 1
ATOM 2579 C CA . ASP A 1 373 ? -27.767 4.031 -66.470 1.00 132.16 495 ASP A CA 1
ATOM 2580 C C . ASP A 1 373 ? -27.378 3.433 -65.128 1.00 135.49 495 ASP A C 1
ATOM 2581 O O . ASP A 1 373 ? -26.375 2.715 -65.000 1.00 132.89 495 ASP A O 1
ATOM 2586 N N . GLU A 1 374 ? -28.181 3.736 -64.119 1.00 142.31 496 GLU A N 1
ATOM 2587 C CA . GLU A 1 374 ? -27.966 3.117 -62.826 1.00 147.08 496 GLU A CA 1
ATOM 2588 C C . GLU A 1 374 ? -28.054 1.605 -62.975 1.00 144.78 496 GLU A C 1
ATOM 2589 O O . GLU A 1 374 ? -27.117 0.867 -62.642 1.00 145.81 496 GLU A O 1
ATOM 2595 N N . LEU A 1 375 ? -29.180 1.149 -63.510 1.00 141.49 497 LEU A N 1
ATOM 2596 C CA . LEU A 1 375 ? -29.374 -0.274 -63.715 1.00 132.05 497 LEU A CA 1
ATOM 2597 C C . LEU A 1 375 ? -28.220 -0.894 -64.481 1.00 131.81 497 LEU A C 1
ATOM 2598 O O . LEU A 1 375 ? -27.853 -2.025 -64.230 1.00 135.11 497 LEU A O 1
ATOM 2603 N N . ALA A 1 376 ? -27.623 -0.162 -65.403 1.00 128.11 498 ALA A N 1
ATOM 2604 C CA . ALA A 1 376 ? -26.501 -0.725 -66.131 1.00 128.37 498 ALA A CA 1
ATOM 2605 C C . ALA A 1 376 ? -25.285 -0.858 -65.239 1.00 142.34 498 ALA A C 1
ATOM 2606 O O . ALA A 1 376 ? -24.542 -1.832 -65.350 1.00 140.72 498 ALA A O 1
ATOM 2608 N N . GLU A 1 377 ? -25.066 0.111 -64.357 1.00 155.72 499 GLU A N 1
ATOM 2609 C CA . GLU A 1 377 ? -23.979 -0.043 -63.391 1.00 164.76 499 GLU A CA 1
ATOM 2610 C C . GLU A 1 377 ? -24.159 -1.325 -62.585 1.00 163.88 499 GLU A C 1
ATOM 2611 O O . GLU A 1 377 ? -23.253 -2.175 -62.496 1.00 166.18 499 GLU A O 1
ATOM 2617 N N . THR A 1 378 ? -25.347 -1.455 -62.004 1.00 157.30 500 THR A N 1
ATOM 2618 C CA . THR A 1 378 ? -25.687 -2.641 -61.234 1.00 143.82 500 THR A CA 1
ATOM 2619 C C . THR A 1 378 ? -25.400 -3.908 -62.030 1.00 141.27 500 THR A C 1
ATOM 2620 O O . THR A 1 378 ? -24.781 -4.836 -61.518 1.00 140.01 500 THR A O 1
ATOM 2624 N N . GLN A 1 379 ? -25.810 -3.938 -63.290 1.00 137.08 501 GLN A N 1
ATOM 2625 C CA . GLN A 1 379 ? -25.489 -5.082 -64.133 1.00 137.62 501 GLN A CA 1
ATOM 2626 C C . GLN A 1 379 ? -23.991 -5.344 -64.201 1.00 141.51 501 GLN A C 1
ATOM 2627 O O . GLN A 1 379 ? -23.556 -6.492 -64.128 1.00 143.06 501 GLN A O 1
ATOM 2633 N N . GLY A 1 380 ? -23.198 -4.289 -64.341 1.00 147.34 502 GLY A N 1
ATOM 2634 C CA . GLY A 1 380 ? -21.754 -4.463 -64.330 1.00 146.48 502 GLY A CA 1
ATOM 2635 C C . GLY A 1 380 ? -21.291 -5.206 -63.089 1.00 153.02 502 GLY A C 1
ATOM 2636 O O . GLY A 1 380 ? -20.540 -6.198 -63.167 1.00 145.88 502 GLY A O 1
ATOM 2637 N N . LYS A 1 381 ? -21.775 -4.746 -61.937 1.00 162.17 503 LYS A N 1
ATOM 2638 C CA . LYS A 1 381 ? -21.399 -5.362 -60.665 1.00 167.01 503 LYS A CA 1
ATOM 2639 C C . LYS A 1 381 ? -21.816 -6.837 -60.563 1.00 160.49 503 LYS A C 1
ATOM 2640 O O . LYS A 1 381 ? -20.999 -7.696 -60.215 1.00 162.34 503 LYS A O 1
ATOM 2646 N N . LEU A 1 382 ? -23.079 -7.134 -60.863 1.00 151.89 504 LEU A N 1
ATOM 2647 C CA . LEU A 1 382 ? -23.543 -8.518 -60.822 1.00 134.41 504 LEU A CA 1
ATOM 2648 C C . LEU A 1 382 ? -22.687 -9.390 -61.718 1.00 129.94 504 LEU A C 1
ATOM 2649 O O . LEU A 1 382 ? -22.287 -10.471 -61.327 1.00 127.62 504 LEU A O 1
ATOM 2654 N N . GLU A 1 383 ? -22.394 -8.916 -62.919 1.00 134.28 505 GLU A N 1
ATOM 2655 C CA . GLU A 1 383 ? -21.612 -9.708 -63.853 1.00 141.11 505 GLU A CA 1
ATOM 2656 C C . GLU A 1 383 ? -20.226 -10.030 -63.328 1.00 151.21 505 GLU A C 1
ATOM 2657 O O . GLU A 1 383 ? -19.760 -11.168 -63.443 1.00 153.20 505 GLU A O 1
ATOM 2663 N N . GLU A 1 384 ? -19.548 -9.049 -62.749 1.00 163.02 506 GLU A N 1
ATOM 2664 C CA . GLU A 1 384 ? -18.209 -9.370 -62.267 1.00 169.30 506 GLU A CA 1
ATOM 2665 C C . GLU A 1 384 ? -18.262 -10.262 -61.029 1.00 164.49 506 GLU A C 1
ATOM 2666 O O . GLU A 1 384 ? -17.386 -11.102 -60.829 1.00 164.31 506 GLU A O 1
ATOM 2672 N N . LYS A 1 385 ? -19.292 -10.102 -60.206 1.00 160.53 507 LYS A N 1
ATOM 2673 C CA . LYS A 1 385 ? -19.466 -11.025 -59.094 1.00 148.75 507 LYS A CA 1
ATOM 2674 C C . LYS A 1 385 ? -19.616 -12.459 -59.615 1.00 141.65 507 LYS A C 1
ATOM 2675 O O . LYS A 1 385 ? -18.935 -13.364 -59.147 1.00 143.26 507 LYS A O 1
ATOM 2681 N N . LEU A 1 386 ? -20.495 -12.659 -60.596 1.00 137.95 508 LEU A N 1
ATOM 2682 C CA . LEU A 1 386 ? -20.681 -13.979 -61.200 1.00 133.96 508 LEU A CA 1
ATOM 2683 C C . LEU A 1 386 ? -19.387 -14.528 -61.775 1.00 143.02 508 LEU A C 1
ATOM 2684 O O . LEU A 1 386 ? -19.156 -15.737 -61.750 1.00 151.15 508 LEU A O 1
ATOM 2689 N N . GLN A 1 387 ? -18.536 -13.661 -62.304 1.00 145.27 509 GLN A N 1
ATOM 2690 C CA . GLN A 1 387 ? -17.239 -14.159 -62.733 1.00 152.04 509 GLN A CA 1
ATOM 2691 C C . GLN A 1 387 ? -16.411 -14.585 -61.529 1.00 156.31 509 GLN A C 1
ATOM 2692 O O . GLN A 1 387 ? -15.691 -15.575 -61.594 1.00 158.45 509 GLN A O 1
ATOM 2698 N N . GLU A 1 388 ? -16.523 -13.856 -60.423 1.00 159.58 510 GLU A N 1
ATOM 2699 C CA . GLU A 1 388 ? -15.788 -14.239 -59.220 1.00 161.65 510 GLU A CA 1
ATOM 2700 C C . GLU A 1 388 ? -16.192 -15.626 -58.759 1.00 157.46 510 GLU A C 1
ATOM 2701 O O . GLU A 1 388 ? -15.354 -16.509 -58.644 1.00 157.50 510 GLU A O 1
ATOM 2707 N N . LEU A 1 389 ? -17.480 -15.809 -58.488 1.00 150.89 511 LEU A N 1
ATOM 2708 C CA . LEU A 1 389 ? -17.981 -17.099 -58.032 1.00 145.51 511 LEU A CA 1
ATOM 2709 C C . LEU A 1 389 ? -17.599 -18.195 -58.993 1.00 148.01 511 LEU A C 1
ATOM 2710 O O . LEU A 1 389 ? -17.131 -19.250 -58.581 1.00 149.21 511 LEU A O 1
ATOM 2715 N N . GLU A 1 390 ? -17.786 -17.947 -60.282 1.00 150.28 512 GLU A N 1
ATOM 2716 C CA . GLU A 1 390 ? -17.468 -18.976 -61.258 1.00 151.58 512 GLU A CA 1
ATOM 2717 C C . GLU A 1 390 ? -15.961 -19.205 -61.331 1.00 149.32 512 GLU A C 1
ATOM 2718 O O . GLU A 1 390 ? -15.504 -20.172 -61.929 1.00 146.75 512 GLU A O 1
ATOM 2724 N N . ALA A 1 391 ? -15.190 -18.324 -60.702 1.00 152.80 513 ALA A N 1
ATOM 2725 C CA . ALA A 1 391 ? -13.736 -18.457 -60.703 1.00 153.87 513 ALA A CA 1
ATOM 2726 C C . ALA A 1 391 ? -13.203 -19.166 -59.463 1.00 154.20 513 ALA A C 1
ATOM 2727 O O . ALA A 1 391 ? -12.087 -19.682 -59.469 1.00 147.94 513 ALA A O 1
ATOM 2729 N N . ASN A 1 392 ? -13.999 -19.185 -58.400 1.00 192.80 514 ASN A N 1
ATOM 2730 C CA . ASN A 1 392 ? -13.579 -19.801 -57.148 1.00 187.10 514 ASN A CA 1
ATOM 2731 C C . ASN A 1 392 ? -14.479 -20.946 -56.741 1.00 179.13 514 ASN A C 1
ATOM 2732 O O . ASN A 1 392 ? -15.278 -20.809 -55.821 1.00 180.00 514 ASN A O 1
ATOM 2737 N N . PRO A 1 393 ? -14.360 -22.083 -57.429 1.00 171.79 515 PRO A N 1
ATOM 2738 C CA . PRO A 1 393 ? -15.174 -23.236 -57.060 1.00 167.59 515 PRO A CA 1
ATOM 2739 C C . PRO A 1 393 ? -14.460 -24.138 -56.063 1.00 164.70 515 PRO A C 1
ATOM 2740 O O . PRO A 1 393 ? -13.259 -24.363 -56.199 1.00 164.30 515 PRO A O 1
ATOM 2744 N N . PRO A 1 394 ? -15.194 -24.653 -55.068 1.00 163.79 516 PRO A N 1
ATOM 2745 C CA . PRO A 1 394 ? -14.651 -25.563 -54.061 1.00 161.18 516 PRO A CA 1
ATOM 2746 C C . PRO A 1 394 ? -14.079 -26.818 -54.692 1.00 158.31 516 PRO A C 1
ATOM 2747 O O . PRO A 1 394 ? -14.207 -26.999 -55.903 1.00 163.55 516 PRO A O 1
ATOM 2751 N N . SER A 1 395 ? -13.465 -27.673 -53.882 1.00 152.78 517 SER A N 1
ATOM 2752 C CA . SER A 1 395 ? -12.754 -28.820 -54.414 1.00 150.34 517 SER A CA 1
ATOM 2753 C C . SER A 1 395 ? -13.688 -29.733 -55.174 1.00 148.93 517 SER A C 1
ATOM 2754 O O . SER A 1 395 ? -14.834 -29.947 -54.783 1.00 148.29 517 SER A O 1
ATOM 2757 N N . ASP A 1 396 ? -13.183 -30.241 -56.287 1.00 151.06 518 ASP A N 1
ATOM 2758 C CA . ASP A 1 396 ? -13.968 -31.067 -57.173 1.00 156.92 518 ASP A CA 1
ATOM 2759 C C . ASP A 1 396 ? -14.364 -32.354 -56.473 1.00 155.29 518 ASP A C 1
ATOM 2760 O O . ASP A 1 396 ? -15.527 -32.754 -56.501 1.00 155.70 518 ASP A O 1
ATOM 2765 N N . VAL A 1 397 ? -13.385 -32.988 -55.833 1.00 155.82 519 VAL A N 1
ATOM 2766 C CA . VAL A 1 397 ? -13.591 -34.254 -55.135 1.00 149.24 519 VAL A CA 1
ATOM 2767 C C . VAL A 1 397 ? -12.902 -34.308 -53.790 1.00 146.68 519 VAL A C 1
ATOM 2768 O O . VAL A 1 397 ? -12.139 -33.414 -53.425 1.00 143.48 519 VAL A O 1
ATOM 2772 N N . TYR A 1 398 ? -13.159 -35.394 -53.069 1.00 146.84 520 TYR A N 1
ATOM 2773 C CA . TYR A 1 398 ? -12.461 -35.658 -51.822 1.00 141.16 520 TYR A CA 1
ATOM 2774 C C . TYR A 1 398 ? -11.219 -36.500 -52.056 1.00 134.00 520 TYR A C 1
ATOM 2775 O O . TYR A 1 398 ? -10.148 -36.180 -51.553 1.00 132.22 520 TYR A O 1
ATOM 2784 N N . LEU A 1 399 ? -11.362 -37.580 -52.814 1.00 127.77 521 LEU A N 1
ATOM 2785 C CA . LEU A 1 399 ? -10.214 -38.410 -53.131 1.00 123.91 521 LEU A CA 1
ATOM 2786 C C . LEU A 1 399 ? -10.245 -39.006 -54.519 1.00 121.28 521 LEU A C 1
ATOM 2787 O O . LEU A 1 399 ? -11.214 -39.660 -54.902 1.00 120.71 521 LEU A O 1
ATOM 2792 N N . SER A 1 400 ? -9.156 -38.802 -55.250 1.00 122.54 522 SER A N 1
ATOM 2793 C CA . SER A 1 400 ? -8.989 -39.399 -56.562 1.00 129.77 522 SER A CA 1
ATOM 2794 C C . SER A 1 400 ? -8.535 -40.839 -56.422 1.00 134.72 522 SER A C 1
ATOM 2795 O O . SER A 1 400 ? -8.190 -41.282 -55.338 1.00 138.22 522 SER A O 1
ATOM 2798 N N . SER A 1 401 ? -8.518 -41.565 -57.529 1.00 140.26 523 SER A N 1
ATOM 2799 C CA . SER A 1 401 ? -8.089 -42.950 -57.507 1.00 143.20 523 SER A CA 1
ATOM 2800 C C . SER A 1 401 ? -6.664 -43.072 -57.039 1.00 145.63 523 SER A C 1
ATOM 2801 O O . SER A 1 401 ? -6.360 -43.951 -56.260 1.00 148.31 523 SER A O 1
ATOM 2804 N N . ARG A 1 402 ? -5.785 -42.202 -57.515 1.00 143.50 524 ARG A N 1
ATOM 2805 C CA . ARG A 1 402 ? -4.410 -42.232 -57.049 1.00 145.98 524 ARG A CA 1
ATOM 2806 C C . ARG A 1 402 ? -4.377 -41.900 -55.571 1.00 143.98 524 ARG A C 1
ATOM 2807 O O . ARG A 1 402 ? -3.657 -42.529 -54.787 1.00 152.14 524 ARG A O 1
ATOM 2815 N N . ASP A 1 403 ? -5.176 -40.917 -55.188 1.00 139.04 525 ASP A N 1
ATOM 2816 C CA . ASP A 1 403 ? -5.272 -40.544 -53.789 1.00 137.88 525 ASP A CA 1
ATOM 2817 C C . ASP A 1 403 ? -5.693 -41.754 -52.960 1.00 137.06 525 ASP A C 1
ATOM 2818 O O . ASP A 1 403 ? -4.904 -42.286 -52.188 1.00 137.93 525 ASP A O 1
ATOM 2823 N N . ARG A 1 404 ? -6.923 -42.212 -53.165 1.00 134.75 526 ARG A N 1
ATOM 2824 C CA . ARG A 1 404 ? -7.449 -43.371 -52.457 1.00 129.30 526 ARG A CA 1
ATOM 2825 C C . ARG A 1 404 ? -6.499 -44.566 -52.489 1.00 122.51 526 ARG A C 1
ATOM 2826 O O . ARG A 1 404 ? -6.456 -45.345 -51.555 1.00 124.12 526 ARG A O 1
ATOM 2834 N N . GLN A 1 405 ? -5.729 -44.721 -53.552 1.00 115.84 527 GLN A N 1
ATOM 2835 C CA . GLN A 1 405 ? -4.770 -45.812 -53.588 1.00 114.25 527 GLN A CA 1
ATOM 2836 C C . GLN A 1 405 ? -3.674 -45.603 -52.585 1.00 117.14 527 GLN A C 1
ATOM 2837 O O . GLN A 1 405 ? -3.282 -46.538 -51.885 1.00 121.29 527 GLN A O 1
ATOM 2843 N N . ILE A 1 406 ? -3.162 -44.384 -52.516 1.00 108.94 528 ILE A N 1
ATOM 2844 C CA . ILE A 1 406 ? -2.068 -44.128 -51.592 1.00 107.63 528 ILE A CA 1
ATOM 2845 C C . ILE A 1 406 ? -2.558 -44.191 -50.156 1.00 115.24 528 ILE A C 1
ATOM 2846 O O . ILE A 1 406 ? -1.918 -44.783 -49.282 1.00 119.82 528 ILE A O 1
ATOM 2851 N N . LEU A 1 407 ? -3.707 -43.589 -49.918 1.00 105.96 529 LEU A N 1
ATOM 2852 C CA . LEU A 1 407 ? -4.369 -43.745 -48.647 1.00 104.35 529 LEU A CA 1
ATOM 2853 C C . LEU A 1 407 ? -4.459 -45.216 -48.265 1.00 106.58 529 LEU A C 1
ATOM 2854 O O . LEU A 1 407 ? -4.066 -45.610 -47.178 1.00 108.48 529 LEU A O 1
ATOM 2859 N N . ASP A 1 408 ? -4.963 -46.026 -49.186 1.00 105.05 530 ASP A N 1
ATOM 2860 C CA . ASP A 1 408 ? -5.041 -47.457 -48.980 1.00 103.23 530 ASP A CA 1
ATOM 2861 C C . ASP A 1 408 ? -3.704 -48.007 -48.582 1.00 102.62 530 ASP A C 1
ATOM 2862 O O . ASP A 1 408 ? -3.644 -48.919 -47.788 1.00 105.57 530 ASP A O 1
ATOM 2867 N N . TRP A 1 409 ? -2.624 -47.455 -49.118 1.00 102.51 531 TRP A N 1
ATOM 2868 C CA . TRP A 1 409 ? -1.309 -47.943 -48.732 1.00 101.63 531 TRP A CA 1
ATOM 2869 C C . TRP A 1 409 ? -0.974 -47.562 -47.320 1.00 100.03 531 TRP A C 1
ATOM 2870 O O . TRP A 1 409 ? -0.273 -48.292 -46.634 1.00 99.11 531 TRP A O 1
ATOM 2881 N N . HIS A 1 410 ? -1.437 -46.405 -46.877 1.00 100.13 532 HIS A N 1
ATOM 2882 C CA . HIS A 1 410 ? -1.188 -46.029 -45.489 1.00 105.13 532 HIS A CA 1
ATOM 2883 C C . HIS A 1 410 ? -1.975 -46.911 -44.529 1.00 100.83 532 HIS A C 1
ATOM 2884 O O . HIS A 1 410 ? -1.478 -47.325 -43.489 1.00 96.92 532 HIS A O 1
ATOM 2891 N N . PHE A 1 411 ? -3.207 -47.201 -44.899 1.00 97.67 533 PHE A N 1
ATOM 2892 C CA . PHE A 1 411 ? -4.008 -48.152 -44.174 1.00 96.57 533 PHE A CA 1
ATOM 2893 C C . PHE A 1 411 ? -3.374 -49.513 -44.150 1.00 95.79 533 PHE A C 1
ATOM 2894 O O . PHE A 1 411 ? -3.485 -50.231 -43.183 1.00 106.19 533 PHE A O 1
ATOM 2902 N N . ALA A 1 412 ? -2.734 -49.890 -45.241 1.00 99.82 534 ALA A N 1
ATOM 2903 C CA . ALA A 1 412 ? -2.100 -51.186 -45.289 1.00 97.83 534 ALA A CA 1
ATOM 2904 C C . ALA A 1 412 ? -0.964 -51.149 -44.312 1.00 98.32 534 ALA A C 1
ATOM 2905 O O . ALA A 1 412 ? -0.695 -52.123 -43.642 1.00 101.14 534 ALA A O 1
ATOM 2907 N N . ASN A 1 413 ? -0.307 -50.007 -44.208 1.00 99.20 535 ASN A N 1
ATOM 2908 C CA . ASN A 1 413 ? 0.751 -49.886 -43.223 1.00 96.57 535 ASN A CA 1
ATOM 2909 C C . ASN A 1 413 ? 0.224 -50.040 -41.800 1.00 92.78 535 ASN A C 1
ATOM 2910 O O . ASN A 1 413 ? 0.858 -50.647 -40.938 1.00 91.71 535 ASN A O 1
ATOM 2915 N N . LEU A 1 414 ? -0.954 -49.496 -41.555 1.00 92.82 536 LEU A N 1
ATOM 2916 C CA . LEU A 1 414 ? -1.575 -49.643 -40.252 1.00 91.59 536 LEU A CA 1
ATOM 2917 C C . LEU A 1 414 ? -1.937 -51.079 -39.960 1.00 95.62 536 LEU A C 1
ATOM 2918 O O . LEU A 1 414 ? -1.700 -51.573 -38.872 1.00 95.47 536 LEU A O 1
ATOM 2923 N N . GLU A 1 415 ? -2.537 -51.736 -40.943 1.00 91.52 537 GLU A N 1
ATOM 2924 C CA . GLU A 1 415 ? -2.908 -53.136 -40.836 1.00 91.02 537 GLU A CA 1
ATOM 2925 C C . GLU A 1 415 ? -1.699 -53.998 -40.654 1.00 90.42 537 GLU A C 1
ATOM 2926 O O . GLU A 1 415 ? -1.771 -55.067 -40.083 1.00 103.63 537 GLU A O 1
ATOM 2932 N N . PHE A 1 416 ? -0.573 -53.531 -41.148 1.00 90.92 538 PHE A N 1
ATOM 2933 C CA . PHE A 1 416 ? 0.657 -54.252 -40.948 1.00 90.51 538 PHE A CA 1
ATOM 2934 C C . PHE A 1 416 ? 1.153 -54.115 -39.524 1.00 89.24 538 PHE A C 1
ATOM 2935 O O . PHE A 1 416 ? 1.620 -55.068 -38.950 1.00 88.51 538 PHE A O 1
ATOM 2943 N N . ALA A 1 417 ? 1.095 -52.927 -38.950 1.00 94.46 539 ALA A N 1
ATOM 2944 C CA . ALA A 1 417 ? 1.614 -52.780 -37.593 1.00 88.04 539 ALA A CA 1
ATOM 2945 C C . ALA A 1 417 ? 0.845 -53.629 -36.635 1.00 86.99 539 ALA A C 1
ATOM 2946 O O . ALA A 1 417 ? 1.411 -54.199 -35.734 1.00 94.46 539 ALA A O 1
ATOM 2948 N N . ASN A 1 418 ? -0.457 -53.713 -36.836 1.00 87.15 540 ASN A N 1
ATOM 2949 C CA . ASN A 1 418 ? -1.301 -54.464 -35.928 1.00 86.76 540 ASN A CA 1
ATOM 2950 C C . ASN A 1 418 ? -1.564 -55.876 -36.391 1.00 87.57 540 ASN A C 1
ATOM 2951 O O . ASN A 1 418 ? -2.208 -56.655 -35.711 1.00 87.32 540 ASN A O 1
ATOM 2956 N N . ALA A 1 419 ? -1.034 -56.189 -37.559 1.00 90.61 541 ALA A N 1
ATOM 2957 C CA . ALA A 1 419 ? -1.120 -57.515 -38.125 1.00 90.74 541 ALA A CA 1
ATOM 2958 C C . ALA A 1 419 ? -2.555 -57.982 -38.245 1.00 92.73 541 ALA A C 1
ATOM 2959 O O . ALA A 1 419 ? -2.845 -59.138 -38.020 1.00 93.04 541 ALA A O 1
ATOM 2961 N N . THR A 1 420 ? -3.458 -57.089 -38.601 1.00 98.51 542 THR A N 1
ATOM 2962 C CA . THR A 1 420 ? -4.833 -57.500 -38.776 1.00 93.03 542 THR A CA 1
ATOM 2963 C C . THR A 1 420 ? -5.621 -56.459 -39.548 1.00 89.75 542 THR A C 1
ATOM 2964 O O . THR A 1 420 ? -5.352 -55.283 -39.428 1.00 89.79 542 THR A O 1
ATOM 2968 N N . PRO A 1 421 ? -6.565 -56.900 -40.386 1.00 90.78 543 PRO A N 1
ATOM 2969 C CA . PRO A 1 421 ? -7.521 -56.025 -41.049 1.00 93.14 543 PRO A CA 1
ATOM 2970 C C . PRO A 1 421 ? -8.082 -54.997 -40.098 1.00 97.53 543 PRO A C 1
ATOM 2971 O O . PRO A 1 421 ? -8.519 -55.388 -39.020 1.00 99.00 543 PRO A O 1
ATOM 2975 N N . LEU A 1 422 ? -8.080 -53.721 -40.478 1.00 92.20 544 LEU A N 1
ATOM 2976 C CA . LEU A 1 422 ? -8.590 -52.685 -39.597 1.00 91.96 544 LEU A CA 1
ATOM 2977 C C . LEU A 1 422 ? -10.052 -52.907 -39.297 1.00 92.42 544 LEU A C 1
ATOM 2978 O O . LEU A 1 422 ? -10.626 -52.219 -38.470 1.00 92.28 544 LEU A O 1
ATOM 2983 N N . SER A 1 423 ? -10.669 -53.852 -39.987 1.00 93.12 545 SER A N 1
ATOM 2984 C CA . SER A 1 423 ? -12.078 -54.106 -39.781 1.00 93.78 545 SER A CA 1
ATOM 2985 C C . SER A 1 423 ? -12.281 -54.800 -38.478 1.00 92.64 545 SER A C 1
ATOM 2986 O O . SER A 1 423 ? -13.406 -54.886 -38.001 1.00 93.06 545 SER A O 1
ATOM 2989 N N . THR A 1 424 ? -11.179 -55.298 -37.918 1.00 99.66 546 THR A N 1
ATOM 2990 C CA . THR A 1 424 ? -11.194 -56.117 -36.710 1.00 92.86 546 THR A CA 1
ATOM 2991 C C . THR A 1 424 ? -10.731 -55.373 -35.450 1.00 96.39 546 THR A C 1
ATOM 2992 O O . THR A 1 424 ? -11.191 -55.687 -34.357 1.00 100.59 546 THR A O 1
ATOM 2996 N N . LEU A 1 425 ? -9.837 -54.396 -35.597 1.00 98.54 547 LEU A N 1
ATOM 2997 C CA . LEU A 1 425 ? -9.332 -53.635 -34.450 1.00 88.14 547 LEU A CA 1
ATOM 2998 C C . LEU A 1 425 ? -10.453 -52.960 -33.664 1.00 88.49 547 LEU A C 1
ATOM 2999 O O . LEU A 1 425 ? -11.453 -52.581 -34.220 1.00 89.60 547 LEU A O 1
ATOM 3004 N N . SER A 1 426 ? -10.308 -52.846 -32.356 1.00 87.69 548 SER A N 1
ATOM 3005 C CA . SER A 1 426 ? -11.358 -52.235 -31.561 1.00 88.13 548 SER A CA 1
ATOM 3006 C C . SER A 1 426 ? -11.180 -50.755 -31.668 1.00 96.25 548 SER A C 1
ATOM 3007 O O . SER A 1 426 ? -10.076 -50.266 -31.460 1.00 96.18 548 SER A O 1
ATOM 3010 N N . LEU A 1 427 ? -12.246 -50.035 -31.995 1.00 97.79 549 LEU A N 1
ATOM 3011 C CA . LEU A 1 427 ? -12.125 -48.602 -32.198 1.00 96.38 549 LEU A CA 1
ATOM 3012 C C . LEU A 1 427 ? -11.566 -47.964 -30.965 1.00 97.05 549 LEU A C 1
ATOM 3013 O O . LEU A 1 427 ? -10.595 -47.221 -31.019 1.00 99.30 549 LEU A O 1
ATOM 3018 N N . LYS A 1 428 ? -12.190 -48.285 -29.845 1.00 100.75 550 LYS A N 1
ATOM 3019 C CA . LYS A 1 428 ? -11.846 -47.674 -28.585 1.00 101.66 550 LYS A CA 1
ATOM 3020 C C . LYS A 1 428 ? -10.449 -48.039 -28.115 1.00 99.72 550 LYS A C 1
ATOM 3021 O O . LYS A 1 428 ? -9.684 -47.171 -27.715 1.00 102.85 550 LYS A O 1
ATOM 3027 N N . HIS A 1 429 ? -10.100 -49.319 -28.181 1.00 96.90 551 HIS A N 1
ATOM 3028 C CA . HIS A 1 429 ? -8.941 -49.795 -27.439 1.00 89.68 551 HIS A CA 1
ATOM 3029 C C . HIS A 1 429 ? -7.724 -50.181 -28.233 1.00 86.39 551 HIS A C 1
ATOM 3030 O O . HIS A 1 429 ? -6.705 -50.494 -27.660 1.00 84.67 551 HIS A O 1
ATOM 3037 N N . TRP A 1 430 ? -7.808 -50.156 -29.545 1.00 86.01 552 TRP A N 1
ATOM 3038 C CA . TRP A 1 430 ? -6.722 -50.687 -30.339 1.00 88.70 552 TRP A CA 1
ATOM 3039 C C . TRP A 1 430 ? -5.376 -50.006 -30.089 1.00 91.97 552 TRP A C 1
ATOM 3040 O O . TRP A 1 430 ? -4.330 -50.556 -30.411 1.00 90.87 552 TRP A O 1
ATOM 3051 N N . ASP A 1 431 ? -5.400 -48.821 -29.494 1.00 101.57 553 ASP A N 1
ATOM 3052 C CA . ASP A 1 431 ? -4.183 -48.038 -29.339 1.00 102.85 553 ASP A CA 1
ATOM 3053 C C . ASP A 1 431 ? -3.853 -47.827 -27.886 1.00 103.36 553 ASP A C 1
ATOM 3054 O O . ASP A 1 431 ? -3.216 -46.852 -27.535 1.00 109.03 553 ASP A O 1
ATOM 3059 N N . GLN A 1 432 ? -4.282 -48.740 -27.031 1.00 100.21 554 GLN A N 1
ATOM 3060 C CA . GLN A 1 432 ? -4.172 -48.517 -25.597 1.00 98.91 554 GLN A CA 1
ATOM 3061 C C . GLN A 1 432 ? -2.759 -48.693 -25.013 1.00 102.01 554 GLN A C 1
ATOM 3062 O O . GLN A 1 432 ? -2.461 -48.149 -23.966 1.00 101.67 554 GLN A O 1
ATOM 3068 N N . ASP A 1 433 ? -1.876 -49.424 -25.675 1.00 103.93 555 ASP A N 1
ATOM 3069 C CA . ASP A 1 433 ? -0.498 -49.492 -25.196 1.00 111.62 555 ASP A CA 1
ATOM 3070 C C . ASP A 1 433 ? 0.284 -48.242 -25.555 1.00 132.10 555 ASP A C 1
ATOM 3071 O O . ASP A 1 433 ? 1.447 -48.105 -25.170 1.00 129.39 555 ASP A O 1
ATOM 3076 N N . ASP A 1 434 ? -0.365 -47.343 -26.297 1.00 154.98 556 ASP A N 1
ATOM 3077 C CA . ASP A 1 434 ? 0.278 -46.169 -26.894 1.00 165.33 556 ASP A CA 1
ATOM 3078 C C . ASP A 1 434 ? 0.918 -45.271 -25.857 1.00 166.32 556 ASP A C 1
ATOM 3079 O O . ASP A 1 434 ? 1.856 -44.531 -26.148 1.00 167.84 556 ASP A O 1
ATOM 3084 N N . ASP A 1 435 ? 0.399 -45.335 -24.641 1.00 161.12 557 ASP A N 1
ATOM 3085 C CA . ASP A 1 435 ? 0.875 -44.476 -23.574 1.00 156.83 557 ASP A CA 1
ATOM 3086 C C . ASP A 1 435 ? 2.069 -45.064 -22.851 1.00 148.78 557 ASP A C 1
ATOM 3087 O O . ASP A 1 435 ? 2.440 -44.605 -21.776 1.00 151.23 557 ASP A O 1
ATOM 3092 N N . PHE A 1 436 ? 2.676 -46.081 -23.437 1.00 140.34 558 PHE A N 1
ATOM 3093 C CA . PHE A 1 436 ? 3.819 -46.691 -22.794 1.00 130.05 558 PHE A CA 1
ATOM 3094 C C . PHE A 1 436 ? 4.964 -46.810 -23.763 1.00 125.66 558 PHE A C 1
ATOM 3095 O O . PHE A 1 436 ? 5.826 -47.665 -23.609 1.00 128.69 558 PHE A O 1
ATOM 3103 N N . GLU A 1 437 ? 4.962 -45.952 -24.770 1.00 121.71 559 GLU A N 1
ATOM 3104 C CA . GLU A 1 437 ? 5.964 -46.029 -25.811 1.00 117.67 559 GLU A CA 1
ATOM 3105 C C . GLU A 1 437 ? 7.351 -45.872 -25.244 1.00 103.17 559 GLU A C 1
ATOM 3106 O O . GLU A 1 437 ? 7.579 -45.095 -24.331 1.00 98.45 559 GLU A O 1
ATOM 3112 N N . PHE A 1 438 ? 8.277 -46.635 -25.795 1.00 97.79 560 PHE A N 1
ATOM 3113 C CA . PHE A 1 438 ? 9.677 -46.429 -25.514 1.00 93.62 560 PHE A CA 1
ATOM 3114 C C . PHE A 1 438 ? 10.143 -45.249 -26.318 1.00 97.70 560 PHE A C 1
ATOM 3115 O O . PHE A 1 438 ? 9.604 -44.968 -27.379 1.00 103.35 560 PHE A O 1
ATOM 3123 N N . THR A 1 439 ? 11.145 -44.554 -25.810 1.00 99.98 561 THR A N 1
ATOM 3124 C CA . THR A 1 439 ? 11.747 -43.453 -26.534 1.00 101.91 561 THR A CA 1
ATOM 3125 C C . THR A 1 439 ? 13.005 -43.918 -27.226 1.00 108.30 561 THR A C 1
ATOM 3126 O O . THR A 1 439 ? 13.589 -44.929 -26.862 1.00 116.76 561 THR A O 1
ATOM 3130 N N . GLY A 1 440 ? 13.426 -43.170 -28.229 1.00 110.71 562 GLY A N 1
ATOM 3131 C CA . GLY A 1 440 ? 14.561 -43.569 -29.026 1.00 109.98 562 GLY A CA 1
ATOM 3132 C C . GLY A 1 440 ? 14.095 -43.929 -30.416 1.00 111.74 562 GLY A C 1
ATOM 3133 O O . GLY A 1 440 ? 12.896 -44.003 -30.700 1.00 113.04 562 GLY A O 1
ATOM 3134 N N . SER A 1 441 ? 15.059 -44.143 -31.292 1.00 116.04 563 SER A N 1
ATOM 3135 C CA . SER A 1 441 ? 14.768 -44.528 -32.652 1.00 119.57 563 SER A CA 1
ATOM 3136 C C . SER A 1 441 ? 14.654 -46.035 -32.726 1.00 119.33 563 SER A C 1
ATOM 3137 O O . SER A 1 441 ? 15.340 -46.744 -32.005 1.00 125.96 563 SER A O 1
ATOM 3140 N N . HIS A 1 442 ? 13.783 -46.525 -33.594 1.00 112.69 564 HIS A N 1
ATOM 3141 C CA . HIS A 1 442 ? 13.564 -47.953 -33.714 1.00 108.28 564 HIS A CA 1
ATOM 3142 C C . HIS A 1 442 ? 14.718 -48.583 -34.451 1.00 105.70 564 HIS A C 1
ATOM 3143 O O . HIS A 1 442 ? 15.253 -47.998 -35.372 1.00 111.30 564 HIS A O 1
ATOM 3150 N N . LEU A 1 443 ? 15.141 -49.762 -34.025 1.00 100.42 565 LEU A N 1
ATOM 3151 C CA . LEU A 1 443 ? 16.320 -50.365 -34.627 1.00 101.27 565 LEU A CA 1
ATOM 3152 C C . LEU A 1 443 ? 16.094 -51.771 -35.123 1.00 103.50 565 LEU A C 1
ATOM 3153 O O . LEU A 1 443 ? 15.062 -52.382 -34.869 1.00 104.96 565 LEU A O 1
ATOM 3158 N N . THR A 1 444 ? 17.087 -52.281 -35.831 1.00 106.68 566 THR A N 1
ATOM 3159 C CA . THR A 1 444 ? 17.028 -53.627 -36.359 1.00 108.09 566 THR A CA 1
ATOM 3160 C C . THR A 1 444 ? 18.238 -54.389 -35.910 1.00 108.38 566 THR A C 1
ATOM 3161 O O . THR A 1 444 ? 19.277 -53.800 -35.627 1.00 107.80 566 THR A O 1
ATOM 3165 N N . VAL A 1 445 ? 18.109 -55.705 -35.848 1.00 104.64 567 VAL A N 1
ATOM 3166 C CA . VAL A 1 445 ? 19.239 -56.515 -35.460 1.00 102.27 567 VAL A CA 1
ATOM 3167 C C . VAL A 1 445 ? 19.923 -57.028 -36.691 1.00 106.79 567 VAL A C 1
ATOM 3168 O O . VAL A 1 445 ? 19.378 -57.854 -37.413 1.00 105.36 567 VAL A O 1
ATOM 3172 N N . ARG A 1 446 ? 21.120 -56.531 -36.940 1.00 116.74 568 ARG A N 1
ATOM 3173 C CA . ARG A 1 446 ? 21.810 -56.894 -38.156 1.00 128.28 568 ARG A CA 1
ATOM 3174 C C . ARG A 1 446 ? 22.219 -58.352 -38.163 1.00 131.47 568 ARG A C 1
ATOM 3175 O O . ARG A 1 446 ? 22.277 -58.965 -39.223 1.00 138.79 568 ARG A O 1
ATOM 3183 N N . ASN A 1 447 ? 22.495 -58.922 -36.997 1.00 125.99 569 ASN A N 1
ATOM 3184 C CA . ASN A 1 447 ? 22.974 -60.295 -36.985 1.00 123.82 569 ASN A CA 1
ATOM 3185 C C . ASN A 1 447 ? 21.901 -61.281 -36.573 1.00 120.14 569 ASN A C 1
ATOM 3186 O O . ASN A 1 447 ? 22.193 -62.348 -36.055 1.00 118.76 569 ASN A O 1
ATOM 3191 N N . GLY A 1 448 ? 20.652 -60.931 -36.827 1.00 117.60 570 GLY A N 1
ATOM 3192 C CA . GLY A 1 448 ? 19.576 -61.868 -36.598 1.00 113.64 570 GLY A CA 1
ATOM 3193 C C . GLY A 1 448 ? 19.141 -61.816 -35.158 1.00 108.83 570 GLY A C 1
ATOM 3194 O O . GLY A 1 448 ? 19.954 -61.871 -34.246 1.00 110.79 570 GLY A O 1
ATOM 3195 N N . TYR A 1 449 ? 17.840 -61.705 -34.958 1.00 106.08 571 TYR A N 1
ATOM 3196 C CA . TYR A 1 449 ? 17.279 -61.525 -33.633 1.00 103.30 571 TYR A CA 1
ATOM 3197 C C . TYR A 1 449 ? 17.429 -62.790 -32.791 1.00 106.17 571 TYR A C 1
ATOM 3198 O O . TYR A 1 449 ? 17.570 -62.731 -31.574 1.00 106.22 571 TYR A O 1
ATOM 3207 N N . SER A 1 450 ? 17.419 -63.935 -33.462 1.00 108.11 572 SER A N 1
ATOM 3208 C CA . SER A 1 450 ? 17.570 -65.229 -32.816 1.00 104.98 572 SER A CA 1
ATOM 3209 C C . SER A 1 450 ? 18.767 -65.288 -31.890 1.00 107.96 572 SER A C 1
ATOM 3210 O O . SER A 1 450 ? 18.815 -66.113 -30.990 1.00 109.84 572 SER A O 1
ATOM 3213 N N . CYS A 1 451 ? 19.738 -64.415 -32.110 1.00 110.59 573 CYS A N 1
ATOM 3214 C CA . CYS A 1 451 ? 20.945 -64.393 -31.296 1.00 110.63 573 CYS A CA 1
ATOM 3215 C C . CYS A 1 451 ? 20.621 -64.219 -29.827 1.00 108.88 573 CYS A C 1
ATOM 3216 O O . CYS A 1 451 ? 21.427 -64.554 -28.957 1.00 106.77 573 CYS A O 1
ATOM 3219 N N . VAL A 1 452 ? 19.436 -63.688 -29.556 1.00 109.01 574 VAL A N 1
ATOM 3220 C CA . VAL A 1 452 ? 19.007 -63.464 -28.191 1.00 100.21 574 VAL A CA 1
ATOM 3221 C C . VAL A 1 452 ? 18.398 -64.708 -27.537 1.00 100.62 574 VAL A C 1
ATOM 3222 O O . VAL A 1 452 ? 18.887 -65.121 -26.495 1.00 101.16 574 VAL A O 1
ATOM 3226 N N . PRO A 1 453 ? 17.351 -65.319 -28.134 1.00 101.83 575 PRO A N 1
ATOM 3227 C CA . PRO A 1 453 ? 16.824 -66.514 -27.472 1.00 103.96 575 PRO A CA 1
ATOM 3228 C C . PRO A 1 453 ? 17.901 -67.532 -27.243 1.00 106.63 575 PRO A C 1
ATOM 3229 O O . PRO A 1 453 ? 18.004 -68.099 -26.163 1.00 110.00 575 PRO A O 1
ATOM 3233 N N . VAL A 1 454 ? 18.715 -67.739 -28.261 1.00 96.55 576 VAL A N 1
ATOM 3234 C CA . VAL A 1 454 ? 19.823 -68.650 -28.135 1.00 93.46 576 VAL A CA 1
ATOM 3235 C C . VAL A 1 454 ? 20.649 -68.309 -26.909 1.00 94.49 576 VAL A C 1
ATOM 3236 O O . VAL A 1 454 ? 20.911 -69.164 -26.079 1.00 92.04 576 VAL A O 1
ATOM 3240 N N . ALA A 1 455 ? 21.026 -67.048 -26.770 1.00 98.30 577 ALA A N 1
ATOM 3241 C CA . ALA A 1 455 ? 21.872 -66.655 -25.654 1.00 99.27 577 ALA A CA 1
ATOM 3242 C C . ALA A 1 455 ? 21.162 -66.898 -24.334 1.00 96.81 577 ALA A C 1
ATOM 3243 O O . ALA A 1 455 ? 21.789 -67.221 -23.334 1.00 97.72 577 ALA A O 1
ATOM 3245 N N . LEU A 1 456 ? 19.844 -66.771 -24.341 1.00 93.96 578 LEU A N 1
ATOM 3246 C CA . LEU A 1 456 ? 19.088 -66.989 -23.123 1.00 92.04 578 LEU A CA 1
ATOM 3247 C C . LEU A 1 456 ? 19.064 -68.452 -22.738 1.00 99.66 578 LEU A C 1
ATOM 3248 O O . LEU A 1 456 ? 18.968 -68.779 -21.563 1.00 108.28 578 LEU A O 1
ATOM 3253 N N . ALA A 1 457 ? 19.162 -69.337 -23.720 1.00 101.25 579 ALA A N 1
ATOM 3254 C CA . ALA A 1 457 ? 19.012 -70.761 -23.450 1.00 98.81 579 ALA A CA 1
ATOM 3255 C C . ALA A 1 457 ? 20.282 -71.399 -22.932 1.00 105.39 579 ALA A C 1
ATOM 3256 O O . ALA A 1 457 ? 20.358 -72.609 -22.792 1.00 109.86 579 ALA A O 1
ATOM 3258 N N . GLU A 1 458 ? 21.290 -70.599 -22.646 1.00 117.16 580 GLU A N 1
ATOM 3259 C CA . GLU A 1 458 ? 22.493 -71.182 -22.108 1.00 126.04 580 GLU A CA 1
ATOM 3260 C C . GLU A 1 458 ? 22.253 -71.653 -20.697 1.00 134.56 580 GLU A C 1
ATOM 3261 O O . GLU A 1 458 ? 21.822 -70.886 -19.841 1.00 132.72 580 GLU A O 1
ATOM 3267 N N . GLY A 1 459 ? 22.529 -72.929 -20.467 1.00 145.43 581 GLY A N 1
ATOM 3268 C CA . GLY A 1 459 ? 22.497 -73.489 -19.133 1.00 144.64 581 GLY A CA 1
ATOM 3269 C C . GLY A 1 459 ? 21.126 -73.966 -18.733 1.00 139.32 581 GLY A C 1
ATOM 3270 O O . GLY A 1 459 ? 20.914 -74.358 -17.593 1.00 140.44 581 GLY A O 1
ATOM 3271 N N . LEU A 1 460 ? 20.189 -73.937 -19.667 1.00 116.74 582 LEU A N 1
ATOM 3272 C CA . LEU A 1 460 ? 18.846 -74.369 -19.359 1.00 99.96 582 LEU A CA 1
ATOM 3273 C C . LEU A 1 460 ? 18.589 -75.750 -19.881 1.00 109.61 582 LEU A C 1
ATOM 3274 O O . LEU A 1 460 ? 19.162 -76.161 -20.886 1.00 114.83 582 LEU A O 1
ATOM 3279 N N . ASP A 1 461 ? 17.694 -76.448 -19.194 1.00 116.00 583 ASP A N 1
ATOM 3280 C CA . ASP A 1 461 ? 17.274 -77.789 -19.566 1.00 119.23 583 ASP A CA 1
ATOM 3281 C C . ASP A 1 461 ? 16.105 -77.712 -20.527 1.00 111.80 583 ASP A C 1
ATOM 3282 O O . ASP A 1 461 ? 14.956 -77.561 -20.116 1.00 108.27 583 ASP A O 1
ATOM 3287 N N . ILE A 1 462 ? 16.405 -77.814 -21.811 1.00 103.22 584 ILE A N 1
ATOM 3288 C CA . ILE A 1 462 ? 15.389 -77.668 -22.831 1.00 98.87 584 ILE A CA 1
ATOM 3289 C C . ILE A 1 462 ? 15.178 -78.971 -23.567 1.00 94.95 584 ILE A C 1
ATOM 3290 O O . ILE A 1 462 ? 16.134 -79.639 -23.943 1.00 99.91 584 ILE A O 1
ATOM 3295 N N . LYS A 1 463 ? 13.923 -79.336 -23.769 1.00 92.58 585 LYS A N 1
ATOM 3296 C CA . LYS A 1 463 ? 13.621 -80.552 -24.497 1.00 93.12 585 LYS A CA 1
ATOM 3297 C C . LYS A 1 463 ? 12.993 -80.236 -25.858 1.00 98.38 585 LYS A C 1
ATOM 3298 O O . LYS A 1 463 ? 11.801 -79.966 -25.954 1.00 99.74 585 LYS A O 1
ATOM 3304 N N . LEU A 1 464 ? 13.797 -80.268 -26.914 1.00 102.83 586 LEU A N 1
ATOM 3305 C CA . LEU A 1 464 ? 13.297 -79.928 -28.236 1.00 90.61 586 LEU A CA 1
ATOM 3306 C C . LEU A 1 464 ? 12.455 -81.045 -28.789 1.00 91.09 586 LEU A C 1
ATOM 3307 O O . LEU A 1 464 ? 12.527 -82.165 -28.319 1.00 94.33 586 LEU A O 1
ATOM 3312 N N . ASN A 1 465 ? 11.649 -80.734 -29.789 1.00 93.17 587 ASN A N 1
ATOM 3313 C CA . ASN A 1 465 ? 10.818 -81.743 -30.446 1.00 95.73 587 ASN A CA 1
ATOM 3314 C C . ASN A 1 465 ? 9.898 -82.447 -29.493 1.00 91.10 587 ASN A C 1
ATOM 3315 O O . ASN A 1 465 ? 9.878 -83.656 -29.429 1.00 91.99 587 ASN A O 1
ATOM 3320 N N . THR A 1 466 ? 9.148 -81.677 -28.735 1.00 89.81 588 THR A N 1
ATOM 3321 C CA . THR A 1 466 ? 8.299 -82.238 -27.724 1.00 89.42 588 THR A CA 1
ATOM 3322 C C . THR A 1 466 ? 7.018 -81.478 -27.759 1.00 88.44 588 THR A C 1
ATOM 3323 O O . THR A 1 466 ? 6.955 -80.353 -27.303 1.00 89.71 588 THR A O 1
ATOM 3327 N N . ALA A 1 467 ? 5.996 -82.052 -28.347 1.00 88.85 589 ALA A N 1
ATOM 3328 C CA . ALA A 1 467 ? 4.760 -81.328 -28.445 1.00 88.10 589 ALA A CA 1
ATOM 3329 C C . ALA A 1 467 ? 3.966 -81.677 -27.240 1.00 87.69 589 ALA A C 1
ATOM 3330 O O . ALA A 1 467 ? 3.725 -82.832 -26.992 1.00 88.43 589 ALA A O 1
ATOM 3332 N N . VAL A 1 468 ? 3.587 -80.698 -26.453 1.00 86.64 590 VAL A N 1
ATOM 3333 C CA . VAL A 1 468 ? 2.794 -81.037 -25.310 1.00 86.41 590 VAL A CA 1
ATOM 3334 C C . VAL A 1 468 ? 1.406 -81.285 -25.811 1.00 86.71 590 VAL A C 1
ATOM 3335 O O . VAL A 1 468 ? 0.957 -80.589 -26.694 1.00 86.55 590 VAL A O 1
ATOM 3339 N N . ARG A 1 469 ? 0.755 -82.305 -25.277 1.00 87.29 591 ARG A N 1
ATOM 3340 C CA . ARG A 1 469 ? -0.534 -82.713 -25.761 1.00 87.86 591 ARG A CA 1
ATOM 3341 C C . ARG A 1 469 ? -1.602 -82.660 -24.714 1.00 88.83 591 ARG A C 1
ATOM 3342 O O . ARG A 1 469 ? -2.767 -82.813 -25.034 1.00 92.77 591 ARG A O 1
ATOM 3350 N N . GLN A 1 470 ? -1.219 -82.474 -23.461 1.00 87.10 592 GLN A N 1
ATOM 3351 C CA . GLN A 1 470 ? -2.210 -82.431 -22.404 1.00 87.03 592 GLN A CA 1
ATOM 3352 C C . GLN A 1 470 ? -1.597 -81.889 -21.146 1.00 86.30 592 GLN A C 1
ATOM 3353 O O . GLN A 1 470 ? -0.469 -82.231 -20.813 1.00 86.34 592 GLN A O 1
ATOM 3359 N N . VAL A 1 471 ? -2.353 -81.030 -20.464 1.00 88.83 593 VAL A N 1
ATOM 3360 C CA . VAL A 1 471 ? -1.954 -80.483 -19.185 1.00 85.21 593 VAL A CA 1
ATOM 3361 C C . VAL A 1 471 ? -2.941 -80.834 -18.106 1.00 85.66 593 VAL A C 1
ATOM 3362 O O . VAL A 1 471 ? -4.128 -80.512 -18.188 1.00 85.78 593 VAL A O 1
ATOM 3366 N N . ARG A 1 472 ? -2.399 -81.523 -17.108 1.00 86.03 594 ARG A N 1
ATOM 3367 C CA . ARG A 1 472 ? -3.123 -82.087 -15.991 1.00 86.70 594 ARG A CA 1
ATOM 3368 C C . ARG A 1 472 ? -2.649 -81.449 -14.735 1.00 86.28 594 ARG A C 1
ATOM 3369 O O . ARG A 1 472 ? -1.539 -81.712 -14.292 1.00 86.30 594 ARG A O 1
ATOM 3377 N N . TYR A 1 473 ? -3.477 -80.599 -14.160 1.00 86.02 595 TYR A N 1
ATOM 3378 C CA . TYR A 1 473 ? -3.092 -79.915 -12.949 1.00 85.72 595 TYR A CA 1
ATOM 3379 C C . TYR A 1 473 ? -4.077 -80.322 -11.858 1.00 86.57 595 TYR A C 1
ATOM 3380 O O . TYR A 1 473 ? -5.285 -80.353 -12.076 1.00 86.96 595 TYR A O 1
ATOM 3389 N N . THR A 1 474 ? -3.552 -80.686 -10.696 1.00 87.01 596 THR A N 1
ATOM 3390 C CA . THR A 1 474 ? -4.386 -81.145 -9.606 1.00 91.58 596 THR A CA 1
ATOM 3391 C C . THR A 1 474 ? -4.002 -80.476 -8.329 1.00 90.77 596 THR A C 1
ATOM 3392 O O . THR A 1 474 ? -2.963 -79.843 -8.239 1.00 91.35 596 THR A O 1
ATOM 3396 N N . ALA A 1 475 ? -4.829 -80.681 -7.320 1.00 89.15 597 ALA A N 1
ATOM 3397 C CA . ALA A 1 475 ? -4.556 -80.194 -5.988 1.00 89.11 597 ALA A CA 1
ATOM 3398 C C . ALA A 1 475 ? -3.120 -80.492 -5.530 1.00 90.84 597 ALA A C 1
ATOM 3399 O O . ALA A 1 475 ? -2.510 -79.690 -4.841 1.00 97.09 597 ALA A O 1
ATOM 3401 N N . SER A 1 476 ? -2.559 -81.619 -5.939 1.00 89.47 598 SER A N 1
ATOM 3402 C CA . SER A 1 476 ? -1.307 -82.069 -5.352 1.00 89.83 598 SER A CA 1
ATOM 3403 C C . SER A 1 476 ? -0.129 -81.911 -6.269 1.00 89.04 598 SER A C 1
ATOM 3404 O O . SER A 1 476 ? 0.990 -82.289 -5.939 1.00 89.38 598 SER A O 1
ATOM 3407 N N . GLY A 1 477 ? -0.384 -81.345 -7.431 1.00 98.93 599 GLY A N 1
ATOM 3408 C CA . GLY A 1 477 ? 0.666 -81.144 -8.404 1.00 99.59 599 GLY A CA 1
ATOM 3409 C C . GLY A 1 477 ? 0.129 -81.227 -9.812 1.00 98.43 599 GLY A C 1
ATOM 3410 O O . GLY A 1 477 ? -1.084 -81.257 -10.036 1.00 99.83 599 GLY A O 1
ATOM 3411 N N . CYS A 1 478 ? 1.046 -81.253 -10.764 1.00 88.92 600 CYS A N 1
ATOM 3412 C CA . CYS A 1 478 ? 0.686 -81.301 -12.158 1.00 86.21 600 CYS A CA 1
ATOM 3413 C C . CYS A 1 478 ? 1.470 -82.346 -12.895 1.00 91.12 600 CYS A C 1
ATOM 3414 O O . CYS A 1 478 ? 2.637 -82.579 -12.594 1.00 86.97 600 CYS A O 1
ATOM 3417 N N . GLU A 1 479 ? 0.828 -82.957 -13.881 1.00 89.10 601 GLU A N 1
ATOM 3418 C CA . GLU A 1 479 ? 1.553 -83.760 -14.833 1.00 92.93 601 GLU A CA 1
ATOM 3419 C C . GLU A 1 479 ? 1.202 -83.291 -16.218 1.00 89.00 601 GLU A C 1
ATOM 3420 O O . GLU A 1 479 ? 0.068 -82.921 -16.492 1.00 87.90 601 GLU A O 1
ATOM 3426 N N . VAL A 1 480 ? 2.216 -83.298 -17.069 1.00 88.25 602 VAL A N 1
ATOM 3427 C CA . VAL A 1 480 ? 2.158 -82.817 -18.429 1.00 88.61 602 VAL A CA 1
ATOM 3428 C C . VAL A 1 480 ? 2.567 -83.922 -19.366 1.00 94.12 602 VAL A C 1
ATOM 3429 O O . VAL A 1 480 ? 3.674 -84.456 -19.255 1.00 98.32 602 VAL A O 1
ATOM 3433 N N . ILE A 1 481 ? 1.673 -84.235 -20.296 1.00 95.27 603 ILE A N 1
ATOM 3434 C CA . ILE A 1 481 ? 1.823 -85.346 -21.218 1.00 93.51 603 ILE A CA 1
ATOM 3435 C C . ILE A 1 481 ? 2.266 -84.842 -22.563 1.00 94.14 603 ILE A C 1
ATOM 3436 O O . ILE A 1 481 ? 1.545 -84.082 -23.177 1.00 96.91 603 ILE A O 1
ATOM 3441 N N . ALA A 1 482 ? 3.438 -85.244 -23.028 1.00 97.76 604 ALA A N 1
ATOM 3442 C CA . ALA A 1 482 ? 3.944 -84.734 -24.299 1.00 99.68 604 ALA A CA 1
ATOM 3443 C C . ALA A 1 482 ? 4.368 -85.846 -25.226 1.00 104.55 604 ALA A C 1
ATOM 3444 O O . ALA A 1 482 ? 4.613 -86.936 -24.764 1.00 113.57 604 ALA A O 1
ATOM 3446 N N . VAL A 1 483 ? 4.473 -85.581 -26.525 1.00 110.07 605 VAL A N 1
ATOM 3447 C CA . VAL A 1 483 ? 4.941 -86.601 -27.460 1.00 91.97 605 VAL A CA 1
ATOM 3448 C C . VAL A 1 483 ? 6.168 -86.130 -28.201 1.00 92.15 605 VAL A C 1
ATOM 3449 O O . VAL A 1 483 ? 6.422 -84.936 -28.289 1.00 100.18 605 VAL A O 1
ATOM 3453 N N . ASN A 1 484 ? 6.943 -87.061 -28.723 1.00 94.17 606 ASN A N 1
ATOM 3454 C CA . ASN A 1 484 ? 8.055 -86.688 -29.570 1.00 98.87 606 ASN A CA 1
ATOM 3455 C C . ASN A 1 484 ? 7.530 -86.331 -30.950 1.00 101.71 606 ASN A C 1
ATOM 3456 O O . ASN A 1 484 ? 6.816 -87.121 -31.559 1.00 100.57 606 ASN A O 1
ATOM 3461 N N . THR A 1 485 ? 7.875 -85.138 -31.434 1.00 109.74 607 THR A N 1
ATOM 3462 C CA . THR A 1 485 ? 7.306 -84.605 -32.676 1.00 112.61 607 THR A CA 1
ATOM 3463 C C . THR A 1 485 ? 7.764 -85.413 -33.873 1.00 115.02 607 THR A C 1
ATOM 3464 O O . THR A 1 485 ? 7.048 -85.546 -34.857 1.00 113.70 607 THR A O 1
ATOM 3468 N N . ARG A 1 486 ? 8.969 -85.952 -33.777 1.00 123.35 608 ARG A N 1
ATOM 3469 C CA . ARG A 1 486 ? 9.483 -86.839 -34.795 1.00 129.69 608 ARG A CA 1
ATOM 3470 C C . ARG A 1 486 ? 8.679 -88.138 -34.845 1.00 135.90 608 ARG A C 1
ATOM 3471 O O . ARG A 1 486 ? 8.091 -88.466 -35.878 1.00 139.18 608 ARG A O 1
ATOM 3479 N N . SER A 1 487 ? 8.641 -88.864 -33.729 1.00 135.30 609 SER A N 1
ATOM 3480 C CA . SER A 1 487 ? 7.891 -90.111 -33.660 1.00 127.69 609 SER A CA 1
ATOM 3481 C C . SER A 1 487 ? 6.707 -90.013 -32.718 1.00 128.09 609 SER A C 1
ATOM 3482 O O . SER A 1 487 ? 6.835 -90.284 -31.533 1.00 126.29 609 SER A O 1
ATOM 3485 N N . THR A 1 488 ? 5.545 -89.665 -33.255 1.00 132.94 610 THR A N 1
ATOM 3486 C CA . THR A 1 488 ? 4.407 -89.269 -32.432 1.00 131.90 610 THR A CA 1
ATOM 3487 C C . THR A 1 488 ? 3.688 -90.390 -31.696 1.00 137.75 610 THR A C 1
ATOM 3488 O O . THR A 1 488 ? 2.499 -90.275 -31.405 1.00 138.08 610 THR A O 1
ATOM 3492 N N . SER A 1 489 ? 4.391 -91.471 -31.401 1.00 140.02 611 SER A N 1
ATOM 3493 C CA . SER A 1 489 ? 3.844 -92.491 -30.528 1.00 132.41 611 SER A CA 1
ATOM 3494 C C . SER A 1 489 ? 4.684 -92.504 -29.276 1.00 130.05 611 SER A C 1
ATOM 3495 O O . SER A 1 489 ? 4.232 -92.911 -28.208 1.00 136.18 611 SER A O 1
ATOM 3498 N N . GLN A 1 490 ? 5.919 -92.047 -29.422 1.00 121.22 612 GLN A N 1
ATOM 3499 C CA . GLN A 1 490 ? 6.828 -91.965 -28.301 1.00 115.90 612 GLN A CA 1
ATOM 3500 C C . GLN A 1 490 ? 6.282 -90.976 -27.285 1.00 111.70 612 GLN A C 1
ATOM 3501 O O . GLN A 1 490 ? 6.291 -89.778 -27.532 1.00 117.73 612 GLN A O 1
ATOM 3507 N N . THR A 1 491 ? 5.798 -91.471 -26.152 1.00 102.80 613 THR A N 1
ATOM 3508 C CA . THR A 1 491 ? 5.102 -90.622 -25.199 1.00 96.91 613 THR A CA 1
ATOM 3509 C C . THR A 1 491 ? 5.975 -90.317 -23.989 1.00 101.39 613 THR A C 1
ATOM 3510 O O . THR A 1 491 ? 6.825 -91.120 -23.619 1.00 109.04 613 THR A O 1
ATOM 3514 N N . PHE A 1 492 ? 5.800 -89.117 -23.438 1.00 93.14 614 PHE A N 1
ATOM 3515 C CA . PHE A 1 492 ? 6.465 -88.665 -22.227 1.00 92.56 614 PHE A CA 1
ATOM 3516 C C . PHE A 1 492 ? 5.497 -88.139 -21.177 1.00 91.64 614 PHE A C 1
ATOM 3517 O O . PHE A 1 492 ? 4.501 -87.496 -21.493 1.00 90.91 614 PHE A O 1
ATOM 3525 N N . ILE A 1 493 ? 5.814 -88.408 -19.919 1.00 91.80 615 ILE A N 1
ATOM 3526 C CA . ILE A 1 493 ? 5.088 -87.828 -18.822 1.00 91.02 615 ILE A CA 1
ATOM 3527 C C . ILE A 1 493 ? 6.071 -87.084 -17.960 1.00 97.56 615 ILE A C 1
ATOM 3528 O O . ILE A 1 493 ? 7.151 -87.604 -17.648 1.00 91.26 615 ILE A O 1
ATOM 3533 N N . TYR A 1 494 ? 5.691 -85.852 -17.609 1.00 94.15 616 TYR A N 1
ATOM 3534 C CA . TYR A 1 494 ? 6.453 -85.000 -16.708 1.00 88.82 616 TYR A CA 1
ATOM 3535 C C . TYR A 1 494 ? 5.618 -84.589 -15.515 1.00 100.75 616 TYR A C 1
ATOM 3536 O O . TYR A 1 494 ? 4.532 -84.064 -15.674 1.00 87.76 616 TYR A O 1
ATOM 3545 N N . LYS A 1 495 ? 6.127 -84.819 -14.314 1.00 98.89 617 LYS A N 1
ATOM 3546 C CA . LYS A 1 495 ? 5.402 -84.409 -13.132 1.00 102.41 617 LYS A CA 1
ATOM 3547 C C . LYS A 1 495 ? 6.168 -83.315 -12.425 1.00 101.39 617 LYS A C 1
ATOM 3548 O O . LYS A 1 495 ? 7.399 -83.321 -12.408 1.00 104.42 617 LYS A O 1
ATOM 3554 N N . CYS A 1 496 ? 5.413 -82.383 -11.847 1.00 98.82 618 CYS A N 1
ATOM 3555 C CA . CYS A 1 496 ? 5.942 -81.118 -11.370 1.00 91.71 618 CYS A CA 1
ATOM 3556 C C . CYS A 1 496 ? 4.956 -80.414 -10.452 1.00 91.10 618 CYS A C 1
ATOM 3557 O O . CYS A 1 496 ? 3.776 -80.741 -10.414 1.00 86.42 618 CYS A O 1
ATOM 3560 N N . ASP A 1 497 ? 5.461 -79.423 -9.732 1.00 91.56 619 ASP A N 1
ATOM 3561 C CA . ASP A 1 497 ? 4.644 -78.584 -8.875 1.00 85.81 619 ASP A CA 1
ATOM 3562 C C . ASP A 1 497 ? 3.791 -77.591 -9.647 1.00 84.84 619 ASP A C 1
ATOM 3563 O O . ASP A 1 497 ? 2.607 -77.426 -9.376 1.00 84.77 619 ASP A O 1
ATOM 3568 N N . ALA A 1 498 ? 4.402 -76.897 -10.595 1.00 84.22 620 ALA A N 1
ATOM 3569 C CA . ALA A 1 498 ? 3.665 -75.894 -11.338 1.00 83.49 620 ALA A CA 1
ATOM 3570 C C . ALA A 1 498 ? 4.097 -75.799 -12.782 1.00 83.00 620 ALA A C 1
ATOM 3571 O O . ALA A 1 498 ? 5.247 -76.086 -13.150 1.00 83.24 620 ALA A O 1
ATOM 3573 N N . VAL A 1 499 ? 3.145 -75.364 -13.593 1.00 82.51 621 VAL A N 1
ATOM 3574 C CA . VAL A 1 499 ? 3.291 -75.360 -15.030 1.00 82.26 621 VAL A CA 1
ATOM 3575 C C . VAL A 1 499 ? 3.090 -73.975 -15.594 1.00 81.56 621 VAL A C 1
ATOM 3576 O O . VAL A 1 499 ? 2.007 -73.415 -15.520 1.00 81.29 621 VAL A O 1
ATOM 3580 N N . LEU A 1 500 ? 4.155 -73.433 -16.156 1.00 81.40 622 LEU A N 1
ATOM 3581 C CA . LEU A 1 500 ? 4.121 -72.117 -16.764 1.00 89.70 622 LEU A CA 1
ATOM 3582 C C . LEU A 1 500 ? 3.873 -72.217 -18.263 1.00 80.79 622 LEU A C 1
ATOM 3583 O O . LEU A 1 500 ? 4.686 -72.766 -18.984 1.00 81.12 622 LEU A O 1
ATOM 3588 N N . CYS A 1 501 ? 2.767 -71.663 -18.730 1.00 80.49 623 CYS A N 1
ATOM 3589 C CA . CYS A 1 501 ? 2.298 -71.939 -20.065 1.00 80.61 623 CYS A CA 1
ATOM 3590 C C . CYS A 1 501 ? 2.528 -70.807 -21.055 1.00 88.48 623 CYS A C 1
ATOM 3591 O O . CYS A 1 501 ? 1.694 -69.949 -21.201 1.00 91.14 623 CYS A O 1
ATOM 3594 N N . THR A 1 502 ? 3.648 -70.791 -21.752 1.00 85.29 624 THR A N 1
ATOM 3595 C CA . THR A 1 502 ? 3.836 -69.730 -22.705 1.00 80.40 624 THR A CA 1
ATOM 3596 C C . THR A 1 502 ? 3.340 -70.140 -24.067 1.00 80.74 624 THR A C 1
ATOM 3597 O O . THR A 1 502 ? 4.027 -69.966 -25.055 1.00 81.04 624 THR A O 1
ATOM 3601 N N . LEU A 1 503 ? 2.135 -70.663 -24.149 1.00 80.82 625 LEU A N 1
ATOM 3602 C CA . LEU A 1 503 ? 1.639 -71.079 -25.446 1.00 81.29 625 LEU A CA 1
ATOM 3603 C C . LEU A 1 503 ? 1.025 -69.915 -26.151 1.00 81.15 625 LEU A C 1
ATOM 3604 O O . LEU A 1 503 ? 0.120 -69.315 -25.615 1.00 80.85 625 LEU A O 1
ATOM 3609 N N . PRO A 1 504 ? 1.499 -69.609 -27.361 1.00 81.50 626 PRO A N 1
ATOM 3610 C CA . PRO A 1 504 ? 0.950 -68.649 -28.310 1.00 81.63 626 PRO A CA 1
ATOM 3611 C C . PRO A 1 504 ? -0.539 -68.613 -28.244 1.00 81.67 626 PRO A C 1
ATOM 3612 O O . PRO A 1 504 ? -1.155 -69.637 -28.153 1.00 81.97 626 PRO A O 1
ATOM 3616 N N . LEU A 1 505 ? -1.113 -67.430 -28.236 1.00 81.47 627 LEU A N 1
ATOM 3617 C CA . LEU A 1 505 ? -2.537 -67.318 -28.037 1.00 81.59 627 LEU A CA 1
ATOM 3618 C C . LEU A 1 505 ? -3.243 -68.049 -29.151 1.00 92.34 627 LEU A C 1
ATOM 3619 O O . LEU A 1 505 ? -4.342 -68.530 -28.989 1.00 97.65 627 LEU A O 1
ATOM 3624 N N . GLY A 1 506 ? -2.596 -68.166 -30.293 1.00 84.74 628 GLY A N 1
ATOM 3625 C CA . GLY A 1 506 ? -3.210 -68.872 -31.400 1.00 84.74 628 GLY A CA 1
ATOM 3626 C C . GLY A 1 506 ? -3.450 -70.323 -31.057 1.00 84.98 628 GLY A C 1
ATOM 3627 O O . GLY A 1 506 ? -4.561 -70.815 -31.158 1.00 84.98 628 GLY A O 1
ATOM 3628 N N . VAL A 1 507 ? -2.381 -70.996 -30.650 1.00 89.58 629 VAL A N 1
ATOM 3629 C CA . VAL A 1 507 ? -2.430 -72.366 -30.178 1.00 84.04 629 VAL A CA 1
ATOM 3630 C C . VAL A 1 507 ? -3.506 -72.559 -29.114 1.00 83.85 629 VAL A C 1
ATOM 3631 O O . VAL A 1 507 ? -4.262 -73.517 -29.153 1.00 84.48 629 VAL A O 1
ATOM 3635 N N . LEU A 1 508 ? -3.602 -71.635 -28.172 1.00 83.10 630 LEU A N 1
ATOM 3636 C CA . LEU A 1 508 ? -4.712 -71.668 -27.228 1.00 83.07 630 LEU A CA 1
ATOM 3637 C C . LEU A 1 508 ? -6.047 -71.476 -27.909 1.00 83.75 630 LEU A C 1
ATOM 3638 O O . LEU A 1 508 ? -7.069 -71.907 -27.416 1.00 87.28 630 LEU A O 1
ATOM 3643 N N . LYS A 1 509 ? -6.058 -70.797 -29.034 1.00 84.00 631 LYS A N 1
ATOM 3644 C CA . LYS A 1 509 ? -7.329 -70.477 -29.636 1.00 84.72 631 LYS A CA 1
ATOM 3645 C C . LYS A 1 509 ? -7.871 -71.665 -30.388 1.00 105.31 631 LYS A C 1
ATOM 3646 O O . LYS A 1 509 ? -9.080 -71.757 -30.596 1.00 95.21 631 LYS A O 1
ATOM 3652 N N . GLN A 1 510 ? -6.959 -72.579 -30.746 1.00 105.39 632 GLN A N 1
ATOM 3653 C CA . GLN A 1 510 ? -7.211 -73.686 -31.674 1.00 101.75 632 GLN A CA 1
ATOM 3654 C C . GLN A 1 510 ? -8.470 -74.443 -31.363 1.00 105.35 632 GLN A C 1
ATOM 3655 O O . GLN A 1 510 ? -8.788 -74.697 -30.216 1.00 103.77 632 GLN A O 1
ATOM 3661 N N . GLN A 1 511 ? -9.181 -74.800 -32.416 1.00 119.28 633 GLN A N 1
ATOM 3662 C CA . GLN A 1 511 ? -10.335 -75.661 -32.304 1.00 125.27 633 GLN A CA 1
ATOM 3663 C C . GLN A 1 511 ? -10.312 -76.610 -33.483 1.00 129.67 633 GLN A C 1
ATOM 3664 O O . GLN A 1 511 ? -10.364 -76.179 -34.638 1.00 133.26 633 GLN A O 1
ATOM 3670 N N . PRO A 1 512 ? -10.205 -77.911 -33.204 1.00 120.04 634 PRO A N 1
ATOM 3671 C CA . PRO A 1 512 ? -10.175 -78.548 -31.889 1.00 109.46 634 PRO A CA 1
ATOM 3672 C C . PRO A 1 512 ? -8.777 -78.519 -31.280 1.00 102.59 634 PRO A C 1
ATOM 3673 O O . PRO A 1 512 ? -7.804 -78.474 -32.016 1.00 99.46 634 PRO A O 1
ATOM 3677 N N . PRO A 1 513 ? -8.685 -78.565 -29.947 1.00 89.45 635 PRO A N 1
ATOM 3678 C CA . PRO A 1 513 ? -7.527 -78.190 -29.131 1.00 88.21 635 PRO A CA 1
ATOM 3679 C C . PRO A 1 513 ? -6.233 -78.881 -29.462 1.00 88.22 635 PRO A C 1
ATOM 3680 O O . PRO A 1 513 ? -6.192 -80.079 -29.584 1.00 89.06 635 PRO A O 1
ATOM 3684 N N . ALA A 1 514 ? -5.170 -78.112 -29.598 1.00 94.67 636 ALA A N 1
ATOM 3685 C CA . ALA A 1 514 ? -3.865 -78.687 -29.837 1.00 93.96 636 ALA A CA 1
ATOM 3686 C C . ALA A 1 514 ? -3.355 -79.244 -28.546 1.00 95.95 636 ALA A C 1
ATOM 3687 O O . ALA A 1 514 ? -2.561 -80.173 -28.542 1.00 100.12 636 ALA A O 1
ATOM 3689 N N . VAL A 1 515 ? -3.842 -78.674 -27.451 1.00 94.85 637 VAL A N 1
ATOM 3690 C CA . VAL A 1 515 ? -3.400 -79.024 -26.114 1.00 86.97 637 VAL A CA 1
ATOM 3691 C C . VAL A 1 515 ? -4.619 -79.089 -25.216 1.00 86.06 637 VAL A C 1
ATOM 3692 O O . VAL A 1 515 ? -5.467 -78.223 -25.257 1.00 91.14 637 VAL A O 1
ATOM 3696 N N . GLN A 1 516 ? -4.731 -80.144 -24.436 1.00 86.56 638 GLN A N 1
ATOM 3697 C CA . GLN A 1 516 ? -5.940 -80.388 -23.688 1.00 88.52 638 GLN A CA 1
ATOM 3698 C C . GLN A 1 516 ? -5.648 -80.044 -22.256 1.00 86.35 638 GLN A C 1
ATOM 3699 O O . GLN A 1 516 ? -4.561 -80.326 -21.763 1.00 94.65 638 GLN A O 1
ATOM 3705 N N . PHE A 1 517 ? -6.594 -79.413 -21.580 1.00 86.23 639 PHE A N 1
ATOM 3706 C CA . PHE A 1 517 ? -6.348 -78.992 -20.217 1.00 85.71 639 PHE A CA 1
ATOM 3707 C C . PHE A 1 517 ? -7.212 -79.763 -19.270 1.00 86.54 639 PHE A C 1
ATOM 3708 O O . PHE A 1 517 ? -8.436 -79.710 -19.359 1.00 87.15 639 PHE A O 1
ATOM 3716 N N . VAL A 1 518 ? -6.583 -80.500 -18.368 1.00 86.72 640 VAL A N 1
ATOM 3717 C CA . VAL A 1 518 ? -7.373 -81.280 -17.435 1.00 87.65 640 VAL A CA 1
ATOM 3718 C C . VAL A 1 518 ? -7.106 -80.902 -16.000 1.00 87.37 640 VAL A C 1
ATOM 3719 O O . VAL A 1 518 ? -6.014 -81.141 -15.480 1.00 87.09 640 VAL A O 1
ATOM 3723 N N . PRO A 1 519 ? -8.127 -80.323 -15.345 1.00 89.41 641 PRO A N 1
ATOM 3724 C CA . PRO A 1 519 ? -9.488 -80.077 -15.841 1.00 88.14 641 PRO A CA 1
ATOM 3725 C C . PRO A 1 519 ? -9.558 -78.889 -16.787 1.00 96.32 641 PRO A C 1
ATOM 3726 O O . PRO A 1 519 ? -8.580 -78.161 -16.867 1.00 94.81 641 PRO A O 1
ATOM 3730 N N . PRO A 1 520 ? -10.687 -78.682 -17.480 1.00 87.90 642 PRO A N 1
ATOM 3731 C CA . PRO A 1 520 ? -10.750 -77.630 -18.492 1.00 87.29 642 PRO A CA 1
ATOM 3732 C C . PRO A 1 520 ? -10.471 -76.242 -17.918 1.00 86.35 642 PRO A C 1
ATOM 3733 O O . PRO A 1 520 ? -10.819 -76.000 -16.773 1.00 103.67 642 PRO A O 1
ATOM 3737 N N . LEU A 1 521 ? -9.840 -75.361 -18.682 1.00 85.49 643 LEU A N 1
ATOM 3738 C CA . LEU A 1 521 ? -9.749 -73.971 -18.283 1.00 84.80 643 LEU A CA 1
ATOM 3739 C C . LEU A 1 521 ? -11.139 -73.453 -18.017 1.00 85.50 643 LEU A C 1
ATOM 3740 O O . LEU A 1 521 ? -12.086 -73.862 -18.660 1.00 92.61 643 LEU A O 1
ATOM 3745 N N . PRO A 1 522 ? -11.278 -72.565 -17.048 1.00 85.30 644 PRO A N 1
ATOM 3746 C CA . PRO A 1 522 ? -12.608 -72.144 -16.625 1.00 86.17 644 PRO A CA 1
ATOM 3747 C C . PRO A 1 522 ? -13.227 -71.240 -17.640 1.00 96.58 644 PRO A C 1
ATOM 3748 O O . PRO A 1 522 ? -12.527 -70.774 -18.511 1.00 89.90 644 PRO A O 1
ATOM 3752 N N . GLU A 1 523 ? -14.518 -70.985 -17.533 1.00 106.27 645 GLU A N 1
ATOM 3753 C CA . GLU A 1 523 ? -15.202 -70.235 -18.572 1.00 112.35 645 GLU A CA 1
ATOM 3754 C C . GLU A 1 523 ? -14.610 -68.851 -18.767 1.00 100.17 645 GLU A C 1
ATOM 3755 O O . GLU A 1 523 ? -14.511 -68.369 -19.882 1.00 103.75 645 GLU A O 1
ATOM 3761 N N . TRP A 1 524 ? -14.201 -68.207 -17.687 1.00 91.77 646 TRP A N 1
ATOM 3762 C CA . TRP A 1 524 ? -13.675 -66.865 -17.826 1.00 85.50 646 TRP A CA 1
ATOM 3763 C C . TRP A 1 524 ? -12.386 -66.822 -18.608 1.00 84.44 646 TRP A C 1
ATOM 3764 O O . TRP A 1 524 ? -12.174 -65.893 -19.351 1.00 84.12 646 TRP A O 1
ATOM 3775 N N . LYS A 1 525 ? -11.518 -67.805 -18.466 1.00 83.99 647 LYS A N 1
ATOM 3776 C CA . LYS A 1 525 ? -10.281 -67.717 -19.202 1.00 83.13 647 LYS A CA 1
ATOM 3777 C C . LYS A 1 525 ? -10.500 -68.080 -20.644 1.00 93.48 647 LYS A C 1
ATOM 3778 O O . LYS A 1 525 ? -9.945 -67.451 -21.532 1.00 103.98 647 LYS A O 1
ATOM 3784 N N . THR A 1 526 ? -11.327 -69.079 -20.901 1.00 84.21 648 THR A N 1
ATOM 3785 C CA . THR A 1 526 ? -11.626 -69.414 -22.287 1.00 84.66 648 THR A CA 1
ATOM 3786 C C . THR A 1 526 ? -12.226 -68.207 -22.988 1.00 87.71 648 THR A C 1
ATOM 3787 O O . THR A 1 526 ? -11.702 -67.768 -23.984 1.00 85.82 648 THR A O 1
ATOM 3791 N N . SER A 1 527 ? -13.311 -67.663 -22.449 1.00 85.53 649 SER A N 1
ATOM 3792 C CA . SER A 1 527 ? -13.944 -66.489 -23.027 1.00 85.91 649 SER A CA 1
ATOM 3793 C C . SER A 1 527 ? -12.944 -65.389 -23.312 1.00 84.99 649 SER A C 1
ATOM 3794 O O . SER A 1 527 ? -12.978 -64.807 -24.367 1.00 85.15 649 SER A O 1
ATOM 3797 N N . ALA A 1 528 ? -12.044 -65.104 -22.386 1.00 84.13 650 ALA A N 1
ATOM 3798 C CA . ALA A 1 528 ? -10.967 -64.176 -22.675 1.00 83.33 650 ALA A CA 1
ATOM 3799 C C . ALA A 1 528 ? -10.193 -64.611 -23.883 1.00 83.08 650 ALA A C 1
ATOM 3800 O O . ALA A 1 528 ? -9.734 -63.791 -24.652 1.00 82.91 650 ALA A O 1
ATOM 3802 N N . VAL A 1 529 ? -10.033 -65.911 -24.056 1.00 83.18 651 VAL A N 1
ATOM 3803 C CA . VAL A 1 529 ? -9.202 -66.388 -25.155 1.00 84.10 651 VAL A CA 1
ATOM 3804 C C . VAL A 1 529 ? -9.954 -66.296 -26.476 1.00 88.52 651 VAL A C 1
ATOM 3805 O O . VAL A 1 529 ? -9.374 -66.105 -27.531 1.00 88.74 651 VAL A O 1
ATOM 3809 N N . GLN A 1 530 ? -11.263 -66.393 -26.409 1.00 87.99 652 GLN A N 1
ATOM 3810 C CA . GLN A 1 530 ? -12.069 -66.262 -27.589 1.00 91.53 652 GLN A CA 1
ATOM 3811 C C . GLN A 1 530 ? -12.185 -64.816 -28.015 1.00 96.44 652 GLN A C 1
ATOM 3812 O O . GLN A 1 530 ? -12.193 -64.514 -29.199 1.00 103.61 652 GLN A O 1
ATOM 3818 N N . ARG A 1 531 ? -12.291 -63.919 -27.043 1.00 97.35 653 ARG A N 1
ATOM 3819 C CA . ARG A 1 531 ? -12.555 -62.524 -27.347 1.00 85.52 653 ARG A CA 1
ATOM 3820 C C . ARG A 1 531 ? -11.349 -61.876 -27.937 1.00 84.86 653 ARG A C 1
ATOM 3821 O O . ARG A 1 531 ? -11.470 -61.104 -28.865 1.00 96.40 653 ARG A O 1
ATOM 3829 N N . MET A 1 532 ? -10.175 -62.188 -27.416 1.00 83.92 654 MET A N 1
ATOM 3830 C CA . MET A 1 532 ? -8.979 -61.524 -27.901 1.00 83.40 654 MET A CA 1
ATOM 3831 C C . MET A 1 532 ? -8.769 -61.803 -29.365 1.00 83.89 654 MET A C 1
ATOM 3832 O O . MET A 1 532 ? -9.510 -62.538 -30.001 1.00 84.60 654 MET A O 1
ATOM 3837 N N . GLY A 1 533 ? -7.736 -61.196 -29.899 1.00 88.45 655 GLY A N 1
ATOM 3838 C CA . GLY A 1 533 ? -7.497 -61.273 -31.310 1.00 89.85 655 GLY A CA 1
ATOM 3839 C C . GLY A 1 533 ? -6.096 -61.756 -31.487 1.00 85.44 655 GLY A C 1
ATOM 3840 O O . GLY A 1 533 ? -5.218 -61.473 -30.684 1.00 84.86 655 GLY A O 1
ATOM 3841 N N . PHE A 1 534 ? -5.905 -62.526 -32.536 1.00 84.24 656 PHE A N 1
ATOM 3842 C CA . PHE A 1 534 ? -4.595 -62.962 -32.916 1.00 84.04 656 PHE A CA 1
ATOM 3843 C C . PHE A 1 534 ? -4.520 -62.661 -34.392 1.00 84.95 656 PHE A C 1
ATOM 3844 O O . PHE A 1 534 ? -5.444 -62.960 -35.142 1.00 85.78 656 PHE A O 1
ATOM 3852 N N . GLY A 1 535 ? -3.443 -62.018 -34.802 1.00 84.93 657 GLY A N 1
ATOM 3853 C CA . GLY A 1 535 ? -3.371 -61.515 -36.147 1.00 85.88 657 GLY A CA 1
ATOM 3854 C C . GLY A 1 535 ? -2.440 -62.317 -37.000 1.00 95.70 657 GLY A C 1
ATOM 3855 O O . GLY A 1 535 ? -1.926 -63.339 -36.566 1.00 90.51 657 GLY A O 1
ATOM 3856 N N . ASN A 1 536 ? -2.227 -61.843 -38.222 1.00 99.10 658 ASN A N 1
ATOM 3857 C CA . ASN A 1 536 ? -1.346 -62.512 -39.166 1.00 98.63 658 ASN A CA 1
ATOM 3858 C C . ASN A 1 536 ? -0.570 -61.518 -39.988 1.00 96.79 658 ASN A C 1
ATOM 3859 O O . ASN A 1 536 ? -1.030 -60.423 -40.278 1.00 100.55 658 ASN A O 1
ATOM 3864 N N . LEU A 1 537 ? 0.615 -61.932 -40.383 1.00 89.02 659 LEU A N 1
ATOM 3865 C CA . LEU A 1 537 ? 1.554 -61.034 -40.997 1.00 89.63 659 LEU A CA 1
ATOM 3866 C C . LEU A 1 537 ? 2.710 -61.851 -41.536 1.00 98.12 659 LEU A C 1
ATOM 3867 O O . LEU A 1 537 ? 3.217 -62.687 -40.817 1.00 104.03 659 LEU A O 1
ATOM 3872 N N . ASN A 1 538 ? 3.137 -61.651 -42.781 1.00 93.45 660 ASN A N 1
ATOM 3873 C CA . ASN A 1 538 ? 4.218 -62.510 -43.292 1.00 92.50 660 ASN A CA 1
ATOM 3874 C C . ASN A 1 538 ? 5.333 -61.788 -44.027 1.00 93.48 660 ASN A C 1
ATOM 3875 O O . ASN A 1 538 ? 5.137 -60.693 -44.521 1.00 99.78 660 ASN A O 1
ATOM 3880 N N . LYS A 1 539 ? 6.501 -62.410 -44.124 1.00 93.86 661 LYS A N 1
ATOM 3881 C CA . LYS A 1 539 ? 7.629 -61.778 -44.792 1.00 95.01 661 LYS A CA 1
ATOM 3882 C C . LYS A 1 539 ? 8.197 -62.639 -45.892 1.00 106.27 661 LYS A C 1
ATOM 3883 O O . LYS A 1 539 ? 8.114 -63.854 -45.820 1.00 115.17 661 LYS A O 1
ATOM 3889 N N . VAL A 1 540 ? 8.779 -62.006 -46.907 1.00 113.69 662 VAL A N 1
ATOM 3890 C CA . VAL A 1 540 ? 9.437 -62.701 -48.005 1.00 99.78 662 VAL A CA 1
ATOM 3891 C C . VAL A 1 540 ? 10.877 -62.281 -48.125 1.00 100.68 662 VAL A C 1
ATOM 3892 O O . VAL A 1 540 ? 11.169 -61.121 -48.386 1.00 101.17 662 VAL A O 1
ATOM 3896 N N . VAL A 1 541 ? 11.783 -63.216 -47.934 1.00 101.02 663 VAL A N 1
ATOM 3897 C CA . VAL A 1 541 ? 13.174 -62.884 -48.043 1.00 107.22 663 VAL A CA 1
ATOM 3898 C C . VAL A 1 541 ? 13.678 -63.159 -49.442 1.00 119.61 663 VAL A C 1
ATOM 3899 O O . VAL A 1 541 ? 13.472 -64.251 -50.001 1.00 126.70 663 VAL A O 1
ATOM 3903 N N . LEU A 1 542 ? 14.341 -62.140 -49.985 1.00 122.97 664 LEU A N 1
ATOM 3904 C CA . LEU A 1 542 ? 14.924 -62.159 -51.309 1.00 123.32 664 LEU A CA 1
ATOM 3905 C C . LEU A 1 542 ? 16.421 -61.963 -51.203 1.00 128.35 664 LEU A C 1
ATOM 3906 O O . LEU A 1 542 ? 16.898 -60.921 -50.737 1.00 126.28 664 LEU A O 1
ATOM 3911 N N . CYS A 1 543 ? 17.150 -62.985 -51.630 1.00 135.81 665 CYS A N 1
ATOM 3912 C CA . CYS A 1 543 ? 18.598 -62.981 -51.597 1.00 143.03 665 CYS A CA 1
ATOM 3913 C C . CYS A 1 543 ? 19.173 -62.984 -52.995 1.00 152.63 665 CYS A C 1
ATOM 3914 O O . CYS A 1 543 ? 19.183 -64.025 -53.672 1.00 161.67 665 CYS A O 1
ATOM 3917 N N . PHE A 1 544 ? 19.656 -61.814 -53.406 1.00 148.88 666 PHE A N 1
ATOM 3918 C CA . PHE A 1 544 ? 20.332 -61.636 -54.678 1.00 152.51 666 PHE A CA 1
ATOM 3919 C C . PHE A 1 544 ? 21.832 -61.678 -54.492 1.00 157.39 666 PHE A C 1
ATOM 3920 O O . PHE A 1 544 ? 22.321 -61.958 -53.402 1.00 159.75 666 PHE A O 1
ATOM 3928 N N . ASP A 1 545 ? 22.556 -61.365 -55.561 1.00 159.29 667 ASP A N 1
ATOM 3929 C CA . ASP A 1 545 ? 24.011 -61.400 -55.553 1.00 159.38 667 ASP A CA 1
ATOM 3930 C C . ASP A 1 545 ? 24.626 -60.008 -55.551 1.00 156.09 667 ASP A C 1
ATOM 3931 O O . ASP A 1 545 ? 25.826 -59.853 -55.351 1.00 155.76 667 ASP A O 1
ATOM 3936 N N . ARG A 1 546 ? 23.802 -58.995 -55.789 1.00 155.81 668 ARG A N 1
ATOM 3937 C CA . ARG A 1 546 ? 24.283 -57.620 -55.796 1.00 155.12 668 ARG A CA 1
ATOM 3938 C C . ARG A 1 546 ? 23.150 -56.633 -55.571 1.00 144.74 668 ARG A C 1
ATOM 3939 O O . ARG A 1 546 ? 22.003 -56.895 -55.917 1.00 146.44 668 ARG A O 1
ATOM 3947 N N . VAL A 1 547 ? 23.487 -55.491 -54.991 1.00 136.02 669 VAL A N 1
ATOM 3948 C CA . VAL A 1 547 ? 22.497 -54.494 -54.629 1.00 137.37 669 VAL A CA 1
ATOM 3949 C C . VAL A 1 547 ? 22.031 -53.671 -55.815 1.00 145.71 669 VAL A C 1
ATOM 3950 O O . VAL A 1 547 ? 22.812 -52.938 -56.411 1.00 150.88 669 VAL A O 1
ATOM 3954 N N . PHE A 1 548 ? 20.751 -53.759 -56.143 1.00 141.00 670 PHE A N 1
ATOM 3955 C CA . PHE A 1 548 ? 20.218 -52.953 -57.225 1.00 135.67 670 PHE A CA 1
ATOM 3956 C C . PHE A 1 548 ? 19.227 -51.917 -56.715 1.00 132.09 670 PHE A C 1
ATOM 3957 O O . PHE A 1 548 ? 18.489 -51.328 -57.482 1.00 130.59 670 PHE A O 1
ATOM 3965 N N . TRP A 1 549 ? 19.191 -51.706 -55.412 1.00 132.70 671 TRP A N 1
ATOM 3966 C CA . TRP A 1 549 ? 18.267 -50.741 -54.842 1.00 132.56 671 TRP A CA 1
ATOM 3967 C C . TRP A 1 549 ? 19.049 -49.617 -54.254 1.00 129.68 671 TRP A C 1
ATOM 3968 O O . TRP A 1 549 ? 20.264 -49.591 -54.356 1.00 128.39 671 TRP A O 1
ATOM 3979 N N . ASP A 1 550 ? 18.352 -48.693 -53.619 1.00 128.59 672 ASP A N 1
ATOM 3980 C CA . ASP A 1 550 ? 19.028 -47.559 -53.039 1.00 131.25 672 ASP A CA 1
ATOM 3981 C C . ASP A 1 550 ? 19.550 -47.893 -51.662 1.00 136.64 672 ASP A C 1
ATOM 3982 O O . ASP A 1 550 ? 18.784 -47.944 -50.706 1.00 140.10 672 ASP A O 1
ATOM 3987 N N . PRO A 1 551 ? 20.872 -48.066 -51.551 1.00 139.96 673 PRO A N 1
ATOM 3988 C CA . PRO A 1 551 ? 21.556 -48.500 -50.331 1.00 140.59 673 PRO A CA 1
ATOM 3989 C C . PRO A 1 551 ? 21.439 -47.489 -49.202 1.00 141.89 673 PRO A C 1
ATOM 3990 O O . PRO A 1 551 ? 21.845 -47.773 -48.084 1.00 145.65 673 PRO A O 1
ATOM 3994 N N . SER A 1 552 ? 20.901 -46.316 -49.493 1.00 142.05 674 SER A N 1
ATOM 3995 C CA . SER A 1 552 ? 20.702 -45.308 -48.467 1.00 142.23 674 SER A CA 1
ATOM 3996 C C . SER A 1 552 ? 19.247 -45.301 -48.071 1.00 136.65 674 SER A C 1
ATOM 3997 O O . SER A 1 552 ? 18.831 -44.579 -47.171 1.00 134.22 674 SER A O 1
ATOM 4000 N N . VAL A 1 553 ? 18.469 -46.108 -48.771 1.00 136.25 675 VAL A N 1
ATOM 4001 C CA . VAL A 1 553 ? 17.071 -46.258 -48.444 1.00 136.69 675 VAL A CA 1
ATOM 4002 C C . VAL A 1 553 ? 16.879 -47.533 -47.665 1.00 140.92 675 VAL A C 1
ATOM 4003 O O . VAL A 1 553 ? 17.229 -48.616 -48.135 1.00 148.31 675 VAL A O 1
ATOM 4007 N N . ASN A 1 554 ? 16.333 -47.407 -46.464 1.00 134.61 676 ASN A N 1
ATOM 4008 C CA . ASN A 1 554 ? 16.105 -48.584 -45.662 1.00 130.12 676 ASN A CA 1
ATOM 4009 C C . ASN A 1 554 ? 14.795 -49.241 -46.034 1.00 128.03 676 ASN A C 1
ATOM 4010 O O . ASN A 1 554 ? 14.700 -50.467 -46.061 1.00 131.36 676 ASN A O 1
ATOM 4015 N N . LEU A 1 555 ? 13.796 -48.435 -46.360 1.00 123.33 677 LEU A N 1
ATOM 4016 C CA . LEU A 1 555 ? 12.494 -48.992 -46.677 1.00 119.94 677 LEU A CA 1
ATOM 4017 C C . LEU A 1 555 ? 11.744 -48.209 -47.722 1.00 119.01 677 LEU A C 1
ATOM 4018 O O . LEU A 1 555 ? 11.772 -46.985 -47.717 1.00 127.65 677 LEU A O 1
ATOM 4023 N N . PHE A 1 556 ? 11.047 -48.914 -48.604 1.00 113.85 678 PHE A N 1
ATOM 4024 C CA . PHE A 1 556 ? 10.243 -48.220 -49.607 1.00 110.00 678 PHE A CA 1
ATOM 4025 C C . PHE A 1 556 ? 8.986 -49.001 -49.950 1.00 114.10 678 PHE A C 1
ATOM 4026 O O . PHE A 1 556 ? 8.932 -50.198 -49.716 1.00 123.76 678 PHE A O 1
ATOM 4034 N N . GLY A 1 557 ? 7.980 -48.333 -50.506 1.00 109.72 679 GLY A N 1
ATOM 4035 C CA . GLY A 1 557 ? 6.662 -48.931 -50.641 1.00 107.85 679 GLY A CA 1
ATOM 4036 C C . GLY A 1 557 ? 6.273 -49.310 -52.045 1.00 106.53 679 GLY A C 1
ATOM 4037 O O . GLY A 1 557 ? 7.044 -49.141 -52.963 1.00 108.23 679 GLY A O 1
ATOM 4038 N N . HIS A 1 558 ? 5.071 -49.850 -52.195 1.00 107.20 680 HIS A N 1
ATOM 4039 C CA . HIS A 1 558 ? 4.479 -50.114 -53.497 1.00 107.81 680 HIS A CA 1
ATOM 4040 C C . HIS A 1 558 ? 2.983 -49.981 -53.369 1.00 107.37 680 HIS A C 1
ATOM 4041 O O . HIS A 1 558 ? 2.366 -50.702 -52.603 1.00 105.86 680 HIS A O 1
ATOM 4048 N N . VAL A 1 559 ? 2.385 -49.050 -54.088 1.00 108.76 681 VAL A N 1
ATOM 4049 C CA . VAL A 1 559 ? 0.993 -48.772 -53.817 1.00 108.33 681 VAL A CA 1
ATOM 4050 C C . VAL A 1 559 ? 0.104 -49.780 -54.508 1.00 113.38 681 VAL A C 1
ATOM 4051 O O . VAL A 1 559 ? 0.271 -50.097 -55.672 1.00 110.65 681 VAL A O 1
ATOM 4055 N N . GLY A 1 560 ? -0.834 -50.306 -53.742 1.00 112.23 682 GLY A N 1
ATOM 4056 C CA . GLY A 1 560 ? -1.661 -51.396 -54.194 1.00 117.84 682 GLY A CA 1
ATOM 4057 C C . GLY A 1 560 ? -2.694 -50.945 -55.183 1.00 121.61 682 GLY A C 1
ATOM 4058 O O . GLY A 1 560 ? -3.262 -49.871 -55.058 1.00 121.15 682 GLY A O 1
ATOM 4059 N N . SER A 1 561 ? -2.933 -51.794 -56.169 1.00 123.66 683 SER A N 1
ATOM 4060 C CA . SER A 1 561 ? -3.886 -51.509 -57.222 1.00 132.56 683 SER A CA 1
ATOM 4061 C C . SER A 1 561 ? -5.280 -51.303 -56.678 1.00 133.10 683 SER A C 1
ATOM 4062 O O . SER A 1 561 ? -6.010 -50.423 -57.122 1.00 135.30 683 SER A O 1
ATOM 4065 N N . THR A 1 562 ? -5.664 -52.124 -55.717 1.00 134.64 684 THR A N 1
ATOM 4066 C CA . THR A 1 562 ? -6.986 -51.972 -55.156 1.00 134.42 684 THR A CA 1
ATOM 4067 C C . THR A 1 562 ? -6.957 -51.778 -53.664 1.00 125.68 684 THR A C 1
ATOM 4068 O O . THR A 1 562 ? -5.919 -51.527 -53.057 1.00 123.48 684 THR A O 1
ATOM 4072 N N . THR A 1 563 ? -8.141 -51.882 -53.092 1.00 120.78 685 THR A N 1
ATOM 4073 C CA . THR A 1 563 ? -8.304 -51.792 -51.673 1.00 113.04 685 THR A CA 1
ATOM 4074 C C . THR A 1 563 ? -8.014 -53.158 -51.104 1.00 114.99 685 THR A C 1
ATOM 4075 O O . THR A 1 563 ? -7.260 -53.302 -50.150 1.00 116.96 685 THR A O 1
ATOM 4079 N N . ALA A 1 564 ? -8.594 -54.171 -51.726 1.00 115.34 686 ALA A N 1
ATOM 4080 C CA . ALA A 1 564 ? -8.396 -55.542 -51.286 1.00 113.15 686 ALA A CA 1
ATOM 4081 C C . ALA A 1 564 ? -6.935 -55.891 -51.258 1.00 111.33 686 ALA A C 1
ATOM 4082 O O . ALA A 1 564 ? -6.442 -56.424 -50.283 1.00 111.27 686 ALA A O 1
ATOM 4084 N N . SER A 1 565 ? -6.232 -55.577 -52.329 1.00 105.28 687 SER A N 1
ATOM 4085 C CA . SER A 1 565 ? -4.858 -56.003 -52.442 1.00 106.02 687 SER A CA 1
ATOM 4086 C C . SER A 1 565 ? -3.893 -55.009 -51.849 1.00 106.32 687 SER A C 1
ATOM 4087 O O . SER A 1 565 ? -2.744 -54.963 -52.264 1.00 104.39 687 SER A O 1
ATOM 4090 N N . ARG A 1 566 ? -4.335 -54.211 -50.885 1.00 109.30 688 ARG A N 1
ATOM 4091 C CA . ARG A 1 566 ? -3.469 -53.151 -50.382 1.00 105.98 688 ARG A CA 1
ATOM 4092 C C . ARG A 1 566 ? -2.356 -53.724 -49.530 1.00 107.93 688 ARG A C 1
ATOM 4093 O O . ARG A 1 566 ? -1.277 -53.158 -49.438 1.00 110.42 688 ARG A O 1
ATOM 4101 N N . GLY A 1 567 ? -2.603 -54.869 -48.923 1.00 104.08 689 GLY A N 1
ATOM 4102 C CA . GLY A 1 567 ? -1.579 -55.489 -48.116 1.00 103.13 689 GLY A CA 1
ATOM 4103 C C . GLY A 1 567 ? -0.593 -56.241 -48.974 1.00 106.42 689 GLY A C 1
ATOM 4104 O O . GLY A 1 567 ? 0.511 -56.548 -48.539 1.00 108.29 689 GLY A O 1
ATOM 4105 N N . GLU A 1 568 ? -0.990 -56.524 -50.207 1.00 108.58 690 GLU A N 1
ATOM 4106 C CA . GLU A 1 568 ? -0.256 -57.464 -51.038 1.00 107.92 690 GLU A CA 1
ATOM 4107 C C . GLU A 1 568 ? 1.102 -56.956 -51.448 1.00 102.85 690 GLU A C 1
ATOM 4108 O O . GLU A 1 568 ? 1.234 -56.213 -52.388 1.00 105.50 690 GLU A O 1
ATOM 4114 N N . LEU A 1 569 ? 2.106 -57.372 -50.702 1.00 101.44 691 LEU A N 1
ATOM 4115 C CA . LEU A 1 569 ? 3.494 -57.067 -50.993 1.00 102.08 691 LEU A CA 1
ATOM 4116 C C . LEU A 1 569 ? 3.809 -55.588 -50.975 1.00 102.36 691 LEU A C 1
ATOM 4117 O O . LEU A 1 569 ? 4.583 -55.105 -51.781 1.00 103.78 691 LEU A O 1
ATOM 4122 N N . PHE A 1 570 ? 3.237 -54.889 -50.008 1.00 101.07 692 PHE A N 1
ATOM 4123 C CA . PHE A 1 570 ? 3.161 -53.433 -50.021 1.00 101.44 692 PHE A CA 1
ATOM 4124 C C . PHE A 1 570 ? 4.390 -52.676 -49.531 1.00 101.24 692 PHE A C 1
ATOM 4125 O O . PHE A 1 570 ? 4.349 -51.455 -49.422 1.00 101.50 692 PHE A O 1
ATOM 4133 N N . LEU A 1 571 ? 5.474 -53.374 -49.230 1.00 100.91 693 LEU A N 1
ATOM 4134 C CA . LEU A 1 571 ? 6.570 -52.720 -48.534 1.00 100.55 693 LEU A CA 1
ATOM 4135 C C . LEU A 1 571 ? 7.845 -53.542 -48.500 1.00 108.51 693 LEU A C 1
ATOM 4136 O O . LEU A 1 571 ? 7.807 -54.747 -48.299 1.00 107.72 693 LEU A O 1
ATOM 4141 N N . PHE A 1 572 ? 8.980 -52.878 -48.677 1.00 110.91 694 PHE A N 1
ATOM 4142 C CA . PHE A 1 572 ? 10.262 -53.554 -48.783 1.00 113.34 694 PHE A CA 1
ATOM 4143 C C . PHE A 1 572 ? 11.284 -52.959 -47.819 1.00 116.80 694 PHE A C 1
ATOM 4144 O O . PHE A 1 572 ? 11.250 -51.750 -47.556 1.00 118.48 694 PHE A O 1
ATOM 4152 N N . TRP A 1 573 ? 12.183 -53.809 -47.310 1.00 113.69 695 TRP A N 1
ATOM 4153 C CA . TRP A 1 573 ? 13.253 -53.404 -46.392 1.00 118.30 695 TRP A CA 1
ATOM 4154 C C . TRP A 1 573 ? 14.631 -53.848 -46.831 1.00 121.62 695 TRP A C 1
ATOM 4155 O O . TRP A 1 573 ? 14.858 -55.035 -47.083 1.00 120.46 695 TRP A O 1
ATOM 4166 N N . ASN A 1 574 ? 15.559 -52.902 -46.875 1.00 126.00 696 ASN A N 1
ATOM 4167 C CA . ASN A 1 574 ? 16.972 -53.233 -46.951 1.00 134.05 696 ASN A CA 1
ATOM 4168 C C . ASN A 1 574 ? 17.639 -52.883 -45.651 1.00 136.75 696 ASN A C 1
ATOM 4169 O O . ASN A 1 574 ? 17.953 -51.715 -45.411 1.00 142.17 696 ASN A O 1
ATOM 4174 N N . LEU A 1 575 ? 17.862 -53.874 -44.802 1.00 130.72 697 LEU A N 1
ATOM 4175 C CA . LEU A 1 575 ? 18.455 -53.576 -43.514 1.00 124.32 697 LEU A CA 1
ATOM 4176 C C . LEU A 1 575 ? 19.774 -54.267 -43.367 1.00 127.19 697 LEU A C 1
ATOM 4177 O O . LEU A 1 575 ? 20.581 -53.915 -42.513 1.00 126.99 697 LEU A O 1
ATOM 4182 N N . TYR A 1 576 ? 19.997 -55.258 -44.210 1.00 134.57 698 TYR A N 1
ATOM 4183 C CA . TYR A 1 576 ? 21.139 -56.115 -44.007 1.00 146.91 698 TYR A CA 1
ATOM 4184 C C . TYR A 1 576 ? 22.300 -55.721 -44.888 1.00 162.55 698 TYR A C 1
ATOM 4185 O O . TYR A 1 576 ? 22.132 -55.088 -45.936 1.00 165.89 698 TYR A O 1
ATOM 4194 N N . LYS A 1 577 ? 23.487 -56.075 -44.413 1.00 169.96 699 LYS A N 1
ATOM 4195 C CA . LYS A 1 577 ? 24.728 -55.774 -45.097 1.00 175.96 699 LYS A CA 1
ATOM 4196 C C . LYS A 1 577 ? 24.729 -56.466 -46.434 1.00 179.45 699 LYS A C 1
ATOM 4197 O O . LYS A 1 577 ? 25.220 -55.936 -47.426 1.00 185.94 699 LYS A O 1
ATOM 4203 N N . ALA A 1 578 ? 24.154 -57.659 -46.442 1.00 172.33 700 ALA A N 1
ATOM 4204 C CA . ALA A 1 578 ? 24.060 -58.463 -47.643 1.00 167.44 700 ALA A CA 1
ATOM 4205 C C . ALA A 1 578 ? 23.004 -57.903 -48.597 1.00 159.81 700 ALA A C 1
ATOM 4206 O O . ALA A 1 578 ? 22.148 -57.115 -48.195 1.00 161.84 700 ALA A O 1
ATOM 4208 N N . PRO A 1 579 ? 23.082 -58.291 -49.876 1.00 145.75 701 PRO A N 1
ATOM 4209 C CA . PRO A 1 579 ? 22.020 -58.007 -50.837 1.00 135.73 701 PRO A CA 1
ATOM 4210 C C . PRO A 1 579 ? 20.741 -58.732 -50.496 1.00 127.17 701 PRO A C 1
ATOM 4211 O O . PRO A 1 579 ? 20.385 -59.693 -51.175 1.00 128.00 701 PRO A O 1
ATOM 4215 N N . ILE A 1 580 ? 20.058 -58.289 -49.454 1.00 121.20 702 ILE A N 1
ATOM 4216 C CA . ILE A 1 580 ? 18.818 -58.931 -49.081 1.00 118.10 702 ILE A CA 1
ATOM 4217 C C . ILE A 1 580 ? 17.712 -57.925 -48.991 1.00 119.31 702 ILE A C 1
ATOM 4218 O O . ILE A 1 580 ? 17.822 -56.912 -48.300 1.00 112.95 702 ILE A O 1
ATOM 4223 N N . LEU A 1 581 ? 16.641 -58.211 -49.708 1.00 129.67 703 LEU A N 1
ATOM 4224 C CA . LEU A 1 581 ? 15.468 -57.378 -49.632 1.00 131.04 703 LEU A CA 1
ATOM 4225 C C . LEU A 1 581 ? 14.361 -58.141 -48.950 1.00 128.75 703 LEU A C 1
ATOM 4226 O O . LEU A 1 581 ? 14.246 -59.356 -49.115 1.00 129.10 703 LEU A O 1
ATOM 4231 N N . LEU A 1 582 ? 13.546 -57.415 -48.194 1.00 119.67 704 LEU A N 1
ATOM 4232 C CA . LEU A 1 582 ? 12.492 -58.025 -47.413 1.00 109.81 704 LEU A CA 1
ATOM 4233 C C . LEU A 1 582 ? 11.121 -57.517 -47.788 1.00 110.88 704 LEU A C 1
ATOM 4234 O O . LEU A 1 582 ? 10.841 -56.352 -47.620 1.00 111.10 704 LEU A O 1
ATOM 4239 N N . ALA A 1 583 ? 10.252 -58.382 -48.272 1.00 115.38 705 ALA A N 1
ATOM 4240 C CA . ALA A 1 583 ? 8.948 -57.920 -48.717 1.00 114.90 705 ALA A CA 1
ATOM 4241 C C . ALA A 1 583 ? 7.894 -58.247 -47.699 1.00 111.77 705 ALA A C 1
ATOM 4242 O O . ALA A 1 583 ? 7.941 -59.301 -47.128 1.00 118.76 705 ALA A O 1
ATOM 4244 N N . LEU A 1 584 ? 6.936 -57.368 -47.459 1.00 100.40 706 LEU A N 1
ATOM 4245 C CA . LEU A 1 584 ? 5.951 -57.666 -46.432 1.00 96.60 706 LEU A CA 1
ATOM 4246 C C . LEU A 1 584 ? 4.599 -57.969 -46.995 1.00 96.89 706 LEU A C 1
ATOM 4247 O O . LEU A 1 584 ? 4.238 -57.427 -48.004 1.00 109.00 706 LEU A O 1
ATOM 4252 N N . VAL A 1 585 ? 3.837 -58.823 -46.335 1.00 95.84 707 VAL A N 1
ATOM 4253 C CA . VAL A 1 585 ? 2.450 -59.044 -46.716 1.00 96.08 707 VAL A CA 1
ATOM 4254 C C . VAL A 1 585 ? 1.568 -58.912 -45.505 1.00 94.56 707 VAL A C 1
ATOM 4255 O O . VAL A 1 585 ? 1.704 -59.693 -44.558 1.00 107.48 707 VAL A O 1
ATOM 4259 N N . ALA A 1 586 ? 0.650 -57.958 -45.527 1.00 94.65 708 ALA A N 1
ATOM 4260 C CA . ALA A 1 586 ? -0.182 -57.744 -44.361 1.00 93.35 708 ALA A CA 1
ATOM 4261 C C . ALA A 1 586 ? -1.654 -57.704 -44.667 1.00 100.52 708 ALA A C 1
ATOM 4262 O O . ALA A 1 586 ? -2.083 -57.952 -45.780 1.00 95.12 708 ALA A O 1
ATOM 4264 N N . GLY A 1 587 ? -2.425 -57.373 -43.648 1.00 105.91 709 GLY A N 1
ATOM 4265 C CA . GLY A 1 587 ? -3.826 -57.069 -43.823 1.00 107.33 709 GLY A CA 1
ATOM 4266 C C . GLY A 1 587 ? -4.606 -58.276 -44.252 1.00 107.99 709 GLY A C 1
ATOM 4267 O O . GLY A 1 587 ? -4.339 -59.371 -43.792 1.00 106.88 709 GLY A O 1
ATOM 4268 N N . GLU A 1 588 ? -5.568 -58.075 -45.142 1.00 104.33 710 GLU A N 1
ATOM 4269 C CA . GLU A 1 588 ? -6.385 -59.180 -45.603 1.00 103.60 710 GLU A CA 1
ATOM 4270 C C . GLU A 1 588 ? -5.538 -60.109 -46.422 1.00 101.98 710 GLU A C 1
ATOM 4271 O O . GLU A 1 588 ? -5.673 -61.325 -46.351 1.00 100.45 710 GLU A O 1
ATOM 4277 N N . ALA A 1 589 ? -4.647 -59.504 -47.191 1.00 103.47 711 ALA A N 1
ATOM 4278 C CA . ALA A 1 589 ? -3.769 -60.216 -48.098 1.00 98.12 711 ALA A CA 1
ATOM 4279 C C . ALA A 1 589 ? -2.897 -61.260 -47.405 1.00 97.06 711 ALA A C 1
ATOM 4280 O O . ALA A 1 589 ? -2.534 -62.259 -47.993 1.00 97.78 711 ALA A O 1
ATOM 4282 N N . ALA A 1 590 ? -2.557 -61.034 -46.148 1.00 96.56 712 ALA A N 1
ATOM 4283 C CA . ALA A 1 590 ? -1.585 -61.886 -45.483 1.00 94.55 712 ALA A CA 1
ATOM 4284 C C . ALA A 1 590 ? -2.107 -63.272 -45.290 1.00 94.48 712 ALA A C 1
ATOM 4285 O O . ALA A 1 590 ? -1.344 -64.218 -45.307 1.00 94.59 712 ALA A O 1
ATOM 4287 N N . GLY A 1 591 ? -3.414 -63.378 -45.107 1.00 98.63 713 GLY A N 1
ATOM 4288 C CA . GLY A 1 591 ? -4.053 -64.663 -44.915 1.00 100.42 713 GLY A CA 1
ATOM 4289 C C . GLY A 1 591 ? -4.308 -65.426 -46.203 1.00 103.63 713 GLY A C 1
ATOM 4290 O O . GLY A 1 591 ? -4.347 -66.650 -46.214 1.00 100.85 713 GLY A O 1
ATOM 4291 N N . ILE A 1 592 ? -4.487 -64.701 -47.298 1.00 113.76 714 ILE A N 1
ATOM 4292 C CA . ILE A 1 592 ? -4.781 -65.337 -48.564 1.00 99.40 714 ILE A CA 1
ATOM 4293 C C . ILE A 1 592 ? -3.505 -65.721 -49.261 1.00 100.06 714 ILE A C 1
ATOM 4294 O O . ILE A 1 592 ? -3.446 -66.715 -49.955 1.00 102.02 714 ILE A O 1
ATOM 4299 N N . MET A 1 593 ? -2.464 -64.943 -49.070 1.00 99.47 715 MET A N 1
ATOM 4300 C CA . MET A 1 593 ? -1.226 -65.247 -49.748 1.00 110.13 715 MET A CA 1
ATOM 4301 C C . MET A 1 593 ? -0.577 -66.527 -49.228 1.00 113.14 715 MET A C 1
ATOM 4302 O O . MET A 1 593 ? 0.388 -67.015 -49.802 1.00 117.42 715 MET A O 1
ATOM 4307 N N . GLU A 1 594 ? -1.107 -67.088 -48.152 1.00 110.50 716 GLU A N 1
ATOM 4308 C CA . GLU A 1 594 ? -0.529 -68.315 -47.627 1.00 104.42 716 GLU A CA 1
ATOM 4309 C C . GLU A 1 594 ? -0.985 -69.519 -48.436 1.00 105.43 716 GLU A C 1
ATOM 4310 O O . GLU A 1 594 ? -0.382 -70.585 -48.357 1.00 106.67 716 GLU A O 1
ATOM 4316 N N . ASN A 1 595 ? -2.046 -69.343 -49.216 1.00 103.77 717 ASN A N 1
ATOM 4317 C CA . ASN A 1 595 ? -2.554 -70.403 -50.075 1.00 106.77 717 ASN A CA 1
ATOM 4318 C C . ASN A 1 595 ? -2.036 -70.292 -51.490 1.00 110.58 717 ASN A C 1
ATOM 4319 O O . ASN A 1 595 ? -2.722 -70.620 -52.450 1.00 112.14 717 ASN A O 1
ATOM 4324 N N . ILE A 1 596 ? -0.810 -69.817 -51.605 1.00 115.75 718 ILE A N 1
ATOM 4325 C CA . ILE A 1 596 ? -0.210 -69.580 -52.894 1.00 118.72 718 ILE A CA 1
ATOM 4326 C C . ILE A 1 596 ? 1.237 -69.976 -52.812 1.00 121.60 718 ILE A C 1
ATOM 4327 O O . ILE A 1 596 ? 1.907 -69.668 -51.837 1.00 122.68 718 ILE A O 1
ATOM 4332 N N . SER A 1 597 ? 1.715 -70.664 -53.837 1.00 122.52 719 SER A N 1
ATOM 4333 C CA . SER A 1 597 ? 3.040 -71.248 -53.806 1.00 124.19 719 SER A CA 1
ATOM 4334 C C . SER A 1 597 ? 4.120 -70.192 -53.758 1.00 123.64 719 SER A C 1
ATOM 4335 O O . SER A 1 597 ? 3.918 -69.061 -54.184 1.00 123.15 719 SER A O 1
ATOM 4338 N N . ASP A 1 598 ? 5.269 -70.587 -53.229 1.00 131.64 720 ASP A N 1
ATOM 4339 C CA . ASP A 1 598 ? 6.408 -69.702 -53.073 1.00 136.80 720 ASP A CA 1
ATOM 4340 C C . ASP A 1 598 ? 6.775 -69.038 -54.380 1.00 141.77 720 ASP A C 1
ATOM 4341 O O . ASP A 1 598 ? 6.950 -67.826 -54.446 1.00 143.34 720 ASP A O 1
ATOM 4346 N N . ASP A 1 599 ? 6.867 -69.847 -55.424 1.00 144.98 721 ASP A N 1
ATOM 4347 C CA . ASP A 1 599 ? 7.345 -69.374 -56.706 1.00 143.27 721 ASP A CA 1
ATOM 4348 C C . ASP A 1 599 ? 6.455 -68.285 -57.255 1.00 134.43 721 ASP A C 1
ATOM 4349 O O . ASP A 1 599 ? 6.949 -67.281 -57.735 1.00 139.82 721 ASP A O 1
ATOM 4354 N N . VAL A 1 600 ? 5.146 -68.466 -57.174 1.00 125.78 722 VAL A N 1
ATOM 4355 C CA . VAL A 1 600 ? 4.243 -67.418 -57.619 1.00 121.66 722 VAL A CA 1
ATOM 4356 C C . VAL A 1 600 ? 4.490 -66.126 -56.864 1.00 118.25 722 VAL A C 1
ATOM 4357 O O . VAL A 1 600 ? 4.542 -65.042 -57.445 1.00 121.52 722 VAL A O 1
ATOM 4361 N N . ILE A 1 601 ? 4.645 -66.261 -55.555 1.00 113.29 723 ILE A N 1
ATOM 4362 C CA . ILE A 1 601 ? 4.785 -65.114 -54.685 1.00 110.13 723 ILE A CA 1
ATOM 4363 C C . ILE A 1 601 ? 6.043 -64.337 -55.021 1.00 114.11 723 ILE A C 1
ATOM 4364 O O . ILE A 1 601 ? 5.988 -63.129 -55.274 1.00 115.46 723 ILE A O 1
ATOM 4369 N N . VAL A 1 602 ? 7.172 -65.033 -55.061 1.00 113.09 724 VAL A N 1
ATOM 4370 C CA . VAL A 1 602 ? 8.419 -64.414 -55.485 1.00 114.30 724 VAL A CA 1
ATOM 4371 C C . VAL A 1 602 ? 8.257 -63.863 -56.906 1.00 117.50 724 VAL A C 1
ATOM 4372 O O . VAL A 1 602 ? 8.951 -62.931 -57.312 1.00 124.62 724 VAL A O 1
ATOM 4376 N N . GLY A 1 603 ? 7.323 -64.442 -57.652 1.00 116.21 725 GLY A N 1
ATOM 4377 C CA . GLY A 1 603 ? 6.969 -63.928 -58.957 1.00 120.13 725 GLY A CA 1
ATOM 4378 C C . GLY A 1 603 ? 6.483 -62.503 -58.829 1.00 127.66 725 GLY A C 1
ATOM 4379 O O . GLY A 1 603 ? 7.141 -61.580 -59.288 1.00 116.20 725 GLY A O 1
ATOM 4380 N N . ARG A 1 604 ? 5.337 -62.328 -58.183 1.00 124.39 726 ARG A N 1
ATOM 4381 C CA . ARG A 1 604 ? 4.769 -61.005 -57.965 1.00 122.89 726 ARG A CA 1
ATOM 4382 C C . ARG A 1 604 ? 5.795 -60.035 -57.400 1.00 125.25 726 ARG A C 1
ATOM 4383 O O . ARG A 1 604 ? 5.829 -58.855 -57.767 1.00 126.16 726 ARG A O 1
ATOM 4391 N N . CYS A 1 605 ? 6.638 -60.544 -56.511 1.00 120.58 727 CYS A N 1
ATOM 4392 C CA . CYS A 1 605 ? 7.712 -59.751 -55.932 1.00 118.91 727 CYS A CA 1
ATOM 4393 C C . CYS A 1 605 ? 8.612 -59.167 -56.993 1.00 123.66 727 CYS A C 1
ATOM 4394 O O . CYS A 1 605 ? 8.702 -57.949 -57.163 1.00 126.37 727 CYS A O 1
ATOM 4397 N N . LEU A 1 606 ? 9.291 -60.057 -57.701 1.00 121.64 728 LEU A N 1
ATOM 4398 C CA . LEU A 1 606 ? 10.242 -59.645 -58.708 1.00 121.78 728 LEU A CA 1
ATOM 4399 C C . LEU A 1 606 ? 9.558 -58.773 -59.734 1.00 126.23 728 LEU A C 1
ATOM 4400 O O . LEU A 1 606 ? 10.167 -57.875 -60.288 1.00 130.64 728 LEU A O 1
ATOM 4405 N N . ALA A 1 607 ? 8.279 -59.034 -59.967 1.00 126.62 729 ALA A N 1
ATOM 4406 C CA . ALA A 1 607 ? 7.486 -58.215 -60.868 1.00 129.21 729 ALA A CA 1
ATOM 4407 C C . ALA A 1 607 ? 7.495 -56.764 -60.413 1.00 128.62 729 ALA A C 1
ATOM 4408 O O . ALA A 1 607 ? 7.906 -55.874 -61.151 1.00 131.24 729 ALA A O 1
ATOM 4410 N N . ILE A 1 608 ? 7.052 -56.531 -59.186 1.00 124.81 730 ILE A N 1
ATOM 4411 C CA . ILE A 1 608 ? 6.998 -55.175 -58.663 1.00 123.71 730 ILE A CA 1
ATOM 4412 C C . ILE A 1 608 ? 8.370 -54.527 -58.638 1.00 125.66 730 ILE A C 1
ATOM 4413 O O . ILE A 1 608 ? 8.536 -53.362 -59.006 1.00 127.06 730 ILE A O 1
ATOM 4418 N N . LEU A 1 609 ? 9.358 -55.299 -58.221 1.00 124.64 731 LEU A N 1
ATOM 4419 C CA . LEU A 1 609 ? 10.729 -54.830 -58.237 1.00 130.72 731 LEU A CA 1
ATOM 4420 C C . LEU A 1 609 ? 11.190 -54.359 -59.606 1.00 141.82 731 LEU A C 1
ATOM 4421 O O . LEU A 1 609 ? 11.861 -53.343 -59.723 1.00 144.17 731 LEU A O 1
ATOM 4426 N N . LYS A 1 610 ? 10.850 -55.124 -60.636 1.00 145.32 732 LYS A N 1
ATOM 4427 C CA . LYS A 1 610 ? 11.235 -54.794 -61.999 1.00 149.76 732 LYS A CA 1
ATOM 4428 C C . LYS A 1 610 ? 10.540 -53.515 -62.400 1.00 155.34 732 LYS A C 1
ATOM 4429 O O . LYS A 1 610 ? 11.159 -52.595 -62.928 1.00 154.28 732 LYS A O 1
ATOM 4435 N N . GLY A 1 611 ? 9.242 -53.464 -62.129 1.00 159.01 733 GLY A N 1
ATOM 4436 C CA . GLY A 1 611 ? 8.448 -52.292 -62.431 1.00 157.67 733 GLY A CA 1
ATOM 4437 C C . GLY A 1 611 ? 9.023 -51.035 -61.819 1.00 156.53 733 GLY A C 1
ATOM 4438 O O . GLY A 1 611 ? 8.910 -49.952 -62.376 1.00 161.07 733 GLY A O 1
ATOM 4439 N N . ILE A 1 612 ? 9.657 -51.169 -60.667 1.00 149.20 734 ILE A N 1
ATOM 4440 C CA . ILE A 1 612 ? 10.208 -49.991 -60.031 1.00 140.71 734 ILE A CA 1
ATOM 4441 C C . ILE A 1 612 ? 11.616 -49.693 -60.520 1.00 143.61 734 ILE A C 1
ATOM 4442 O O . ILE A 1 612 ? 11.987 -48.536 -60.688 1.00 146.69 734 ILE A O 1
ATOM 4447 N N . PHE A 1 613 ? 12.382 -50.735 -60.804 1.00 146.04 735 PHE A N 1
ATOM 4448 C CA . PHE A 1 613 ? 13.807 -50.568 -61.064 1.00 149.50 735 PHE A CA 1
ATOM 4449 C C . PHE A 1 613 ? 14.226 -50.834 -62.512 1.00 147.84 735 PHE A C 1
ATOM 4450 O O . PHE A 1 613 ? 15.279 -50.375 -62.947 1.00 150.11 735 PHE A O 1
ATOM 4458 N N . GLY A 1 614 ? 13.415 -51.577 -63.256 1.00 148.55 736 GLY A N 1
ATOM 4459 C CA . GLY A 1 614 ? 13.755 -51.882 -64.634 1.00 155.63 736 GLY A CA 1
ATOM 4460 C C . GLY A 1 614 ? 14.159 -53.327 -64.844 1.00 158.36 736 GLY A C 1
ATOM 4461 O O . GLY A 1 614 ? 14.893 -53.901 -64.044 1.00 160.02 736 GLY A O 1
ATOM 4462 N N . SER A 1 615 ? 13.692 -53.903 -65.946 1.00 162.17 737 SER A N 1
ATOM 4463 C CA . SER A 1 615 ? 13.809 -55.335 -66.201 1.00 166.95 737 SER A CA 1
ATOM 4464 C C . SER A 1 615 ? 15.248 -55.829 -66.306 1.00 173.67 737 SER A C 1
ATOM 4465 O O . SER A 1 615 ? 15.539 -56.990 -66.034 1.00 163.92 737 SER A O 1
ATOM 4468 N N . SER A 1 616 ? 16.146 -54.943 -66.708 1.00 186.81 738 SER A N 1
ATOM 4469 C CA . SER A 1 616 ? 17.533 -55.324 -66.917 1.00 196.50 738 SER A CA 1
ATOM 4470 C C . SER A 1 616 ? 18.367 -54.959 -65.709 1.00 193.19 738 SER A C 1
ATOM 4471 O O . SER A 1 616 ? 19.550 -54.643 -65.832 1.00 200.43 738 SER A O 1
ATOM 4474 N N . ALA A 1 617 ? 17.746 -55.006 -64.539 1.00 182.24 739 ALA A N 1
ATOM 4475 C CA . ALA A 1 617 ? 18.412 -54.572 -63.322 1.00 172.62 739 ALA A CA 1
ATOM 4476 C C . ALA A 1 617 ? 18.082 -55.473 -62.148 1.00 167.69 739 ALA A C 1
ATOM 4477 O O . ALA A 1 617 ? 18.730 -55.393 -61.111 1.00 169.75 739 ALA A O 1
ATOM 4479 N N . VAL A 1 618 ? 17.077 -56.330 -62.314 1.00 164.23 740 VAL A N 1
ATOM 4480 C CA . VAL A 1 618 ? 16.597 -57.188 -61.228 1.00 150.61 740 VAL A CA 1
ATOM 4481 C C . VAL A 1 618 ? 16.954 -58.661 -61.432 1.00 150.96 740 VAL A C 1
ATOM 4482 O O . VAL A 1 618 ? 16.227 -59.391 -62.104 1.00 145.43 740 VAL A O 1
ATOM 4486 N N . PRO A 1 619 ? 18.071 -59.102 -60.838 1.00 158.86 741 PRO A N 1
ATOM 4487 C CA . PRO A 1 619 ? 18.563 -60.474 -60.995 1.00 161.64 741 PRO A CA 1
ATOM 4488 C C . PRO A 1 619 ? 17.631 -61.471 -60.348 1.00 161.93 741 PRO A C 1
ATOM 4489 O O . PRO A 1 619 ? 16.761 -61.085 -59.577 1.00 165.01 741 PRO A O 1
ATOM 4493 N N . GLN A 1 620 ? 17.809 -62.745 -60.644 1.00 160.55 742 GLN A N 1
ATOM 4494 C CA . GLN A 1 620 ? 17.064 -63.748 -59.918 1.00 157.82 742 GLN A CA 1
ATOM 4495 C C . GLN A 1 620 ? 17.667 -63.893 -58.527 1.00 156.98 742 GLN A C 1
ATOM 4496 O O . GLN A 1 620 ? 18.880 -63.773 -58.349 1.00 160.17 742 GLN A O 1
ATOM 4502 N N . PRO A 1 621 ? 16.809 -64.110 -57.525 1.00 149.59 743 PRO A N 1
ATOM 4503 C CA . PRO A 1 621 ? 17.262 -64.311 -56.152 1.00 141.74 743 PRO A CA 1
ATOM 4504 C C . PRO A 1 621 ? 17.952 -65.653 -55.989 1.00 137.44 743 PRO A C 1
ATOM 4505 O O . PRO A 1 621 ? 17.347 -66.694 -56.250 1.00 135.18 743 PRO A O 1
ATOM 4509 N N . LYS A 1 622 ? 19.212 -65.615 -55.576 1.00 138.76 744 LYS A N 1
ATOM 4510 C CA . LYS A 1 622 ? 19.953 -66.824 -55.270 1.00 142.97 744 LYS A CA 1
ATOM 4511 C C . LYS A 1 622 ? 19.207 -67.651 -54.231 1.00 146.51 744 LYS A C 1
ATOM 4512 O O . LYS A 1 622 ? 19.159 -68.877 -54.326 1.00 145.91 744 LYS A O 1
ATOM 4518 N N . GLU A 1 623 ? 18.616 -66.977 -53.241 1.00 147.78 745 GLU A N 1
ATOM 4519 C CA . GLU A 1 623 ? 17.858 -67.685 -52.191 1.00 140.46 745 GLU A CA 1
ATOM 4520 C C . GLU A 1 623 ? 16.551 -66.984 -51.806 1.00 130.87 745 GLU A C 1
ATOM 4521 O O . GLU A 1 623 ? 16.512 -65.768 -51.639 1.00 127.96 745 GLU A O 1
ATOM 4527 N N . THR A 1 624 ? 15.484 -67.758 -51.650 1.00 117.57 746 THR A N 1
ATOM 4528 C CA . THR A 1 624 ? 14.180 -67.179 -51.344 1.00 112.50 746 THR A CA 1
ATOM 4529 C C . THR A 1 624 ? 13.427 -67.897 -50.246 1.00 115.73 746 THR A C 1
ATOM 4530 O O . THR A 1 624 ? 13.306 -69.117 -50.280 1.00 122.69 746 THR A O 1
ATOM 4534 N N . VAL A 1 625 ? 12.887 -67.131 -49.297 1.00 113.07 747 VAL A N 1
ATOM 4535 C CA . VAL A 1 625 ? 12.207 -67.707 -48.126 1.00 106.33 747 VAL A CA 1
ATOM 4536 C C . VAL A 1 625 ? 10.846 -67.071 -47.869 1.00 104.22 747 VAL A C 1
ATOM 4537 O O . VAL A 1 625 ? 10.733 -65.861 -47.904 1.00 107.26 747 VAL A O 1
ATOM 4541 N N . VAL A 1 626 ? 9.810 -67.856 -47.605 1.00 103.66 748 VAL A N 1
ATOM 4542 C CA . VAL A 1 626 ? 8.501 -67.256 -47.364 1.00 100.25 748 VAL A CA 1
ATOM 4543 C C . VAL A 1 626 ? 7.801 -67.756 -46.119 1.00 102.89 748 VAL A C 1
ATOM 4544 O O . VAL A 1 626 ? 7.501 -68.939 -46.008 1.00 122.38 748 VAL A O 1
ATOM 4548 N N . SER A 1 627 ? 7.518 -66.856 -45.190 1.00 96.44 749 SER A N 1
ATOM 4549 C CA . SER A 1 627 ? 6.877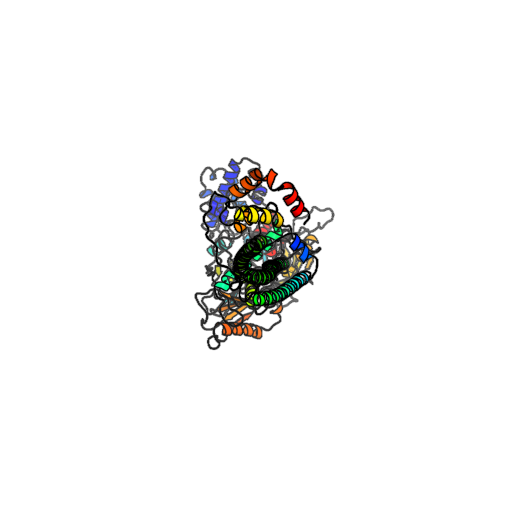 -67.244 -43.947 1.00 94.42 749 SER A CA 1
ATOM 4550 C C . SER A 1 627 ? 5.401 -67.532 -44.125 1.00 94.24 749 SER A C 1
ATOM 4551 O O . SER A 1 627 ? 4.729 -66.891 -44.912 1.00 99.16 749 SER A O 1
ATOM 4554 N N . ARG A 1 628 ? 4.890 -68.494 -43.377 1.00 93.52 750 ARG A N 1
ATOM 4555 C CA . ARG A 1 628 ? 3.451 -68.665 -43.271 1.00 98.29 750 ARG A CA 1
ATOM 4556 C C . ARG A 1 628 ? 3.047 -68.888 -41.821 1.00 97.62 750 ARG A C 1
ATOM 4557 O O . ARG A 1 628 ? 2.842 -70.022 -41.388 1.00 101.08 750 ARG A O 1
ATOM 4565 N N . TRP A 1 629 ? 2.914 -67.800 -41.074 1.00 92.77 751 TRP A N 1
ATOM 4566 C CA . TRP A 1 629 ? 2.748 -67.917 -39.642 1.00 89.22 751 TRP A CA 1
ATOM 4567 C C . TRP A 1 629 ? 1.386 -68.447 -39.277 1.00 88.93 751 TRP A C 1
ATOM 4568 O O . TRP A 1 629 ? 1.261 -69.231 -38.368 1.00 88.33 751 TRP A O 1
ATOM 4579 N N . ARG A 1 630 ? 0.355 -68.053 -39.999 1.00 95.89 752 ARG A N 1
ATOM 4580 C CA . ARG A 1 630 ? -0.981 -68.509 -39.650 1.00 93.87 752 ARG A CA 1
ATOM 4581 C C . ARG A 1 630 ? -1.098 -70.001 -39.888 1.00 92.46 752 ARG A C 1
ATOM 4582 O O . ARG A 1 630 ? -2.048 -70.653 -39.462 1.00 91.47 752 ARG A O 1
ATOM 4590 N N . ALA A 1 631 ? -0.115 -70.550 -40.576 1.00 91.42 753 ALA A N 1
ATOM 4591 C CA . ALA A 1 631 ? -0.115 -71.974 -40.843 1.00 91.61 753 ALA A CA 1
ATOM 4592 C C . ALA A 1 631 ? 0.648 -72.703 -39.772 1.00 90.84 753 ALA A C 1
ATOM 4593 O O . ALA A 1 631 ? 0.222 -73.757 -39.331 1.00 90.91 753 ALA A O 1
ATOM 4595 N N . ASP A 1 632 ? 1.784 -72.137 -39.374 1.00 97.57 754 ASP A N 1
ATOM 4596 C CA . ASP A 1 632 ? 2.637 -72.717 -38.346 1.00 89.62 754 ASP A CA 1
ATOM 4597 C C . ASP A 1 632 ? 1.838 -73.109 -37.120 1.00 91.75 754 ASP A C 1
ATOM 4598 O O . ASP A 1 632 ? 1.313 -72.262 -36.416 1.00 92.67 754 ASP A O 1
ATOM 4603 N N . PRO A 1 633 ? 1.757 -74.407 -36.851 1.00 89.05 755 PRO A N 1
ATOM 4604 C CA . PRO A 1 633 ? 0.958 -74.985 -35.773 1.00 88.46 755 PRO A CA 1
ATOM 4605 C C . PRO A 1 633 ? 1.516 -74.760 -34.384 1.00 96.52 755 PRO A C 1
ATOM 4606 O O . PRO A 1 633 ? 0.906 -75.190 -33.422 1.00 86.87 755 PRO A O 1
ATOM 4610 N N . TRP A 1 634 ? 2.669 -74.109 -34.304 1.00 91.15 756 TRP A N 1
ATOM 4611 C CA . TRP A 1 634 ? 3.258 -73.670 -33.046 1.00 87.28 756 TRP A CA 1
ATOM 4612 C C . TRP A 1 634 ? 3.149 -72.168 -32.902 1.00 88.69 756 TRP A C 1
ATOM 4613 O O . TRP A 1 634 ? 3.940 -71.529 -32.209 1.00 89.19 756 TRP A O 1
ATOM 4624 N N . ALA A 1 635 ? 2.164 -71.608 -33.585 1.00 90.50 757 ALA A N 1
ATOM 4625 C CA . ALA A 1 635 ? 2.001 -70.180 -33.629 1.00 84.99 757 ALA A CA 1
ATOM 4626 C C . ALA A 1 635 ? 0.580 -69.874 -33.999 1.00 85.12 757 ALA A C 1
ATOM 4627 O O . ALA A 1 635 ? -0.092 -69.192 -33.274 1.00 87.97 757 ALA A O 1
ATOM 4629 N N . ARG A 1 636 ? 0.113 -70.392 -35.120 1.00 86.09 758 ARG A N 1
ATOM 4630 C CA . ARG A 1 636 ? -1.242 -70.118 -35.572 1.00 86.45 758 ARG A CA 1
ATOM 4631 C C . ARG A 1 636 ? -1.507 -68.648 -35.799 1.00 86.23 758 ARG A C 1
ATOM 4632 O O . ARG A 1 636 ? -2.642 -68.196 -35.712 1.00 86.24 758 ARG A O 1
ATOM 4640 N N . GLY A 1 637 ? -0.460 -67.893 -36.077 1.00 88.48 759 GLY A N 1
ATOM 4641 C CA . GLY A 1 637 ? -0.628 -66.472 -36.280 1.00 91.94 759 GLY A CA 1
ATOM 4642 C C . GLY A 1 637 ? 0.618 -65.693 -35.935 1.00 92.61 759 GLY A C 1
ATOM 4643 O O . GLY A 1 637 ? 1.668 -66.258 -35.646 1.00 91.55 759 GLY A O 1
ATOM 4644 N N . SER A 1 638 ? 0.506 -64.379 -35.965 1.00 92.13 760 SER A N 1
ATOM 4645 C CA . SER A 1 638 ? 1.684 -63.557 -35.844 1.00 94.48 760 SER A CA 1
ATOM 4646 C C . SER A 1 638 ? 1.847 -63.001 -34.452 1.00 94.40 760 SER A C 1
ATOM 4647 O O . SER A 1 638 ? 2.796 -63.312 -33.762 1.00 99.23 760 SER A O 1
ATOM 4650 N N . TYR A 1 639 ? 0.929 -62.150 -34.043 1.00 86.97 761 TYR A N 1
ATOM 4651 C CA . TYR A 1 639 ? 0.854 -61.755 -32.653 1.00 83.04 761 TYR A CA 1
ATOM 4652 C C . TYR A 1 639 ? -0.542 -61.258 -32.420 1.00 82.96 761 TYR A C 1
ATOM 4653 O O . TYR A 1 639 ? -1.394 -61.350 -33.292 1.00 83.57 761 TYR A O 1
ATOM 4662 N N . SER A 1 640 ? -0.793 -60.738 -31.240 1.00 82.34 762 SER A N 1
ATOM 4663 C CA . SER A 1 640 ? -2.158 -60.463 -30.884 1.00 82.34 762 SER A CA 1
ATOM 4664 C C . SER A 1 640 ? -2.515 -59.039 -31.208 1.00 86.67 762 SER A C 1
ATOM 4665 O O . SER A 1 640 ? -1.662 -58.226 -31.525 1.00 82.82 762 SER A O 1
ATOM 4668 N N . TYR A 1 641 ? -3.797 -58.747 -31.128 1.00 82.95 763 TYR A N 1
ATOM 4669 C CA . TYR A 1 641 ? -4.280 -57.419 -31.385 1.00 83.40 763 TYR A CA 1
ATOM 4670 C C . TYR A 1 641 ? -5.532 -57.284 -30.572 1.00 86.80 763 TYR A C 1
ATOM 4671 O O . TYR A 1 641 ? -6.035 -58.276 -30.080 1.00 94.59 763 TYR A O 1
ATOM 4680 N N . VAL A 1 642 ? -6.055 -56.081 -30.422 1.00 83.75 764 VAL A N 1
ATOM 4681 C CA . VAL A 1 642 ? -7.228 -55.957 -29.596 1.00 83.87 764 VAL A CA 1
ATOM 4682 C C . VAL A 1 642 ? -8.456 -55.964 -30.451 1.00 84.84 764 VAL A C 1
ATOM 4683 O O . VAL A 1 642 ? -8.930 -54.934 -30.854 1.00 85.52 764 VAL A O 1
ATOM 4687 N N . ALA A 1 643 ? -8.971 -57.143 -30.727 1.00 85.02 765 ALA A N 1
ATOM 4688 C CA . ALA A 1 643 ? -10.171 -57.282 -31.514 1.00 86.07 765 ALA A CA 1
ATOM 4689 C C . ALA A 1 643 ? -11.273 -56.463 -30.965 1.00 86.63 765 ALA A C 1
ATOM 4690 O O . ALA A 1 643 ? -11.256 -56.144 -29.801 1.00 86.14 765 ALA A O 1
ATOM 4692 N N . ALA A 1 644 ? -12.215 -56.101 -31.821 1.00 87.79 766 ALA A N 1
ATOM 4693 C CA . ALA A 1 644 ? -13.379 -55.355 -31.392 1.00 88.59 766 ALA A CA 1
ATOM 4694 C C . ALA A 1 644 ? -14.154 -56.190 -30.417 1.00 88.55 766 ALA A C 1
ATOM 4695 O O . ALA A 1 644 ? -14.268 -57.384 -30.605 1.00 88.53 766 ALA A O 1
ATOM 4697 N N . GLY A 1 645 ? -14.650 -55.563 -29.358 1.00 103.70 767 GLY A N 1
ATOM 4698 C CA . GLY A 1 645 ? -15.274 -56.287 -28.266 1.00 100.24 767 GLY A CA 1
ATOM 4699 C C . GLY A 1 645 ? -14.299 -56.739 -27.193 1.00 94.75 767 GLY A C 1
ATOM 4700 O O . GLY A 1 645 ? -14.701 -57.162 -26.127 1.00 89.52 767 GLY A O 1
ATOM 4701 N N . SER A 1 646 ? -13.011 -56.660 -27.485 1.00 104.45 768 SER A N 1
ATOM 4702 C CA . SER A 1 646 ? -11.986 -57.045 -26.530 1.00 102.28 768 SER A CA 1
ATOM 4703 C C . SER A 1 646 ? -11.506 -55.784 -25.864 1.00 100.79 768 SER A C 1
ATOM 4704 O O . SER A 1 646 ? -11.904 -54.705 -26.261 1.00 102.90 768 SER A O 1
ATOM 4707 N N . SER A 1 647 ? -10.654 -55.909 -24.858 1.00 92.11 769 SER A N 1
ATOM 4708 C CA . SER A 1 647 ? -10.048 -54.749 -24.235 1.00 83.94 769 SER A CA 1
ATOM 4709 C C . SER A 1 647 ? -8.708 -55.150 -23.656 1.00 82.97 769 SER A C 1
ATOM 4710 O O . SER A 1 647 ? -8.168 -56.172 -24.019 1.00 105.55 769 SER A O 1
ATOM 4713 N N . GLY A 1 648 ? -8.141 -54.350 -22.774 1.00 85.44 770 GLY A N 1
ATOM 4714 C CA . GLY A 1 648 ? -6.845 -54.701 -22.224 1.00 88.91 770 GLY A CA 1
ATOM 4715 C C . GLY A 1 648 ? -7.125 -55.682 -21.122 1.00 95.19 770 GLY A C 1
ATOM 4716 O O . GLY A 1 648 ? -6.355 -56.622 -20.837 1.00 98.41 770 GLY A O 1
ATOM 4717 N N . ASN A 1 649 ? -8.279 -55.456 -20.512 1.00 102.30 771 ASN A N 1
ATOM 4718 C CA . ASN A 1 649 ? -8.762 -56.293 -19.442 1.00 106.12 771 ASN A CA 1
ATOM 4719 C C . ASN A 1 649 ? -8.568 -57.775 -19.719 1.00 104.29 771 ASN A C 1
ATOM 4720 O O . ASN A 1 649 ? -8.203 -58.536 -18.837 1.00 112.59 771 ASN A O 1
ATOM 4725 N N . ASP A 1 650 ? -8.780 -58.176 -20.961 1.00 92.37 772 ASP A N 1
ATOM 4726 C CA . ASP A 1 650 ? -8.575 -59.550 -21.332 1.00 82.33 772 ASP A CA 1
ATOM 4727 C C . ASP A 1 650 ? -7.113 -59.919 -21.302 1.00 81.06 772 ASP A C 1
ATOM 4728 O O . ASP A 1 650 ? -6.796 -61.054 -21.065 1.00 88.56 772 ASP A O 1
ATOM 4733 N N . TYR A 1 651 ? -6.207 -58.980 -21.493 1.00 80.79 773 TYR A N 1
ATOM 4734 C CA . TYR A 1 651 ? -4.792 -59.309 -21.364 1.00 80.23 773 TYR A CA 1
ATOM 4735 C C . TYR A 1 651 ? -4.537 -59.647 -19.914 1.00 82.63 773 TYR A C 1
ATOM 4736 O O . TYR A 1 651 ? -3.779 -60.571 -19.567 1.00 89.61 773 TYR A O 1
ATOM 4745 N N . ASP A 1 652 ? -5.224 -58.929 -19.046 1.00 80.35 774 ASP A N 1
ATOM 4746 C CA . ASP A 1 652 ? -5.045 -59.219 -17.636 1.00 81.19 774 ASP A CA 1
ATOM 4747 C C . ASP A 1 652 ? -5.643 -60.583 -17.273 1.00 80.75 774 ASP A C 1
ATOM 4748 O O . ASP A 1 652 ? -5.022 -61.376 -16.583 1.00 83.37 774 ASP A O 1
ATOM 4753 N N . LEU A 1 653 ? -6.827 -60.881 -17.776 1.00 80.85 775 LEU A N 1
ATOM 4754 C CA . LEU A 1 653 ? -7.389 -62.207 -17.591 1.00 81.07 775 LEU A CA 1
ATOM 4755 C C . LEU A 1 653 ? -6.444 -63.309 -18.043 1.00 80.62 775 LEU A C 1
ATOM 4756 O O . LEU A 1 653 ? -6.270 -64.303 -17.372 1.00 80.64 775 LEU A O 1
ATOM 4761 N N . MET A 1 654 ? -5.841 -63.144 -19.205 1.00 80.34 776 MET A N 1
ATOM 4762 C CA . MET A 1 654 ? -4.898 -64.136 -19.688 1.00 80.04 776 MET A CA 1
ATOM 4763 C C . MET A 1 654 ? -3.769 -64.309 -18.724 1.00 79.71 776 MET A C 1
ATOM 4764 O O . MET A 1 654 ? -3.234 -65.393 -18.625 1.00 79.66 776 MET A O 1
ATOM 4769 N N . ALA A 1 655 ? -3.390 -63.261 -18.004 1.00 79.59 777 ALA A N 1
ATOM 4770 C CA . ALA A 1 655 ? -2.267 -63.456 -17.078 1.00 79.41 777 ALA A CA 1
ATOM 4771 C C . ALA A 1 655 ? -2.610 -64.208 -15.777 1.00 83.35 777 ALA A C 1
ATOM 4772 O O . ALA A 1 655 ? -1.765 -64.900 -15.208 1.00 79.64 777 ALA A O 1
ATOM 4774 N N . GLN A 1 656 ? -3.844 -64.071 -15.315 1.00 82.34 778 GLN A N 1
ATOM 4775 C CA . GLN A 1 656 ? -4.295 -64.679 -14.059 1.00 84.31 778 GLN A CA 1
ATOM 4776 C C . GLN A 1 656 ? -4.095 -66.177 -14.001 1.00 83.08 778 GLN A C 1
ATOM 4777 O O . GLN A 1 656 ? -4.727 -66.881 -14.764 1.00 81.55 778 GLN A O 1
ATOM 4783 N N . PRO A 1 657 ? -3.259 -66.674 -13.074 1.00 80.62 779 PRO A N 1
ATOM 4784 C CA . PRO A 1 657 ? -2.969 -68.091 -12.925 1.00 87.19 779 PRO A CA 1
ATOM 4785 C C . PRO A 1 657 ? -4.166 -68.883 -12.431 1.00 85.79 779 PRO A C 1
ATOM 4786 O O . PRO A 1 657 ? -5.071 -68.243 -11.891 1.00 81.79 779 PRO A O 1
ATOM 4790 N N . ILE A 1 658 ? -4.156 -70.216 -12.605 1.00 82.52 780 ILE A N 1
ATOM 4791 C CA . ILE A 1 658 ? -5.266 -71.085 -12.204 1.00 82.48 780 ILE A CA 1
ATOM 4792 C C . ILE A 1 658 ? -5.014 -71.937 -10.971 1.00 83.05 780 ILE A C 1
ATOM 4793 O O . ILE A 1 658 ? -3.966 -72.552 -10.821 1.00 82.96 780 ILE A O 1
ATOM 4798 N N . THR A 1 659 ? -6.016 -71.974 -10.105 1.00 83.78 781 THR A N 1
ATOM 4799 C CA . THR A 1 659 ? -5.984 -72.763 -8.894 1.00 84.55 781 THR A CA 1
ATOM 4800 C C . THR A 1 659 ? -7.030 -73.879 -8.948 1.00 85.42 781 THR A C 1
ATOM 4801 O O . THR A 1 659 ? -8.233 -73.626 -8.939 1.00 85.94 781 THR A O 1
ATOM 4805 N N . PRO A 1 660 ? -6.550 -75.125 -9.012 1.00 85.70 782 PRO A N 1
ATOM 4806 C CA . PRO A 1 660 ? -7.264 -76.387 -9.122 1.00 87.39 782 PRO A CA 1
ATOM 4807 C C . PRO A 1 660 ? -8.126 -76.684 -7.924 1.00 97.03 782 PRO A C 1
ATOM 4808 O O . PRO A 1 660 ? -7.732 -76.328 -6.834 1.00 105.20 782 PRO A O 1
ATOM 4812 N N . GLY A 1 661 ? -9.260 -77.349 -8.108 1.00 105.30 783 GLY A N 1
ATOM 4813 C CA . GLY A 1 661 ? -10.107 -77.736 -6.987 1.00 108.51 783 GLY A CA 1
ATOM 4814 C C . GLY A 1 661 ? -9.441 -78.708 -6.027 1.00 110.95 783 GLY A C 1
ATOM 4815 O O . GLY A 1 661 ? -8.438 -79.334 -6.360 1.00 115.11 783 GLY A O 1
ATOM 4816 N N . PRO A 1 662 ? -10.009 -78.860 -4.826 1.00 111.26 784 PRO A N 1
ATOM 4817 C CA . PRO A 1 662 ? -9.404 -79.674 -3.774 1.00 118.02 784 PRO A CA 1
ATOM 4818 C C . PRO A 1 662 ? -9.551 -81.161 -4.075 1.00 126.82 784 PRO A C 1
ATOM 4819 O O . PRO A 1 662 ? -10.587 -81.552 -4.606 1.00 129.65 784 PRO A O 1
ATOM 4823 N N . SER A 1 663 ? -8.534 -81.967 -3.774 1.00 127.60 785 SER A N 1
ATOM 4824 C CA . SER A 1 663 ? -8.604 -83.405 -4.031 1.00 129.21 785 SER A CA 1
ATOM 4825 C C . SER A 1 663 ? -9.683 -84.011 -3.154 1.00 129.38 785 SER A C 1
ATOM 4826 O O . SER A 1 663 ? -10.811 -84.228 -3.589 1.00 129.02 785 SER A O 1
ATOM 4829 N N . ILE A 1 664 ? -9.315 -84.284 -1.912 1.00 129.98 786 ILE A N 1
ATOM 4830 C CA . ILE A 1 664 ? -10.277 -84.613 -0.885 1.00 127.80 786 ILE A CA 1
ATOM 4831 C C . ILE A 1 664 ? -11.284 -83.492 -0.813 1.00 130.75 786 ILE A C 1
ATOM 4832 O O . ILE A 1 664 ? -10.898 -82.335 -0.780 1.00 139.52 786 ILE A O 1
ATOM 4837 N N . PRO A 1 665 ? -12.574 -83.811 -0.806 1.00 123.23 787 PRO A N 1
ATOM 4838 C CA . PRO A 1 665 ? -13.569 -82.754 -0.636 1.00 122.48 787 PRO A CA 1
ATOM 4839 C C . PRO A 1 665 ? -13.591 -82.230 0.797 1.00 130.87 787 PRO A C 1
ATOM 4840 O O . PRO A 1 665 ? -13.507 -83.008 1.746 1.00 128.29 787 PRO A O 1
ATOM 4844 N N . GLY A 1 666 ? -13.697 -80.913 0.939 1.00 131.71 788 GLY A N 1
ATOM 4845 C CA . GLY A 1 666 ? -13.677 -80.276 2.238 1.00 127.85 788 GLY A CA 1
ATOM 4846 C C . GLY A 1 666 ? -12.248 -80.072 2.667 1.00 125.03 788 GLY A C 1
ATOM 4847 O O . GLY A 1 666 ? -11.935 -80.025 3.848 1.00 120.67 788 GLY A O 1
ATOM 4848 N N . ALA A 1 667 ? -11.367 -79.981 1.692 1.00 98.32 789 ALA A N 1
ATOM 4849 C CA . ALA A 1 667 ? -9.988 -79.708 1.988 1.00 97.45 789 ALA A CA 1
ATOM 4850 C C . ALA A 1 667 ? -9.735 -78.252 1.680 1.00 101.88 789 ALA A C 1
ATOM 4851 O O . ALA A 1 667 ? -10.494 -77.646 0.946 1.00 105.66 789 ALA A O 1
ATOM 4853 N N . PRO A 1 668 ? -8.685 -77.675 2.263 1.00 97.65 790 PRO A N 1
ATOM 4854 C CA . PRO A 1 668 ? -8.364 -76.287 1.986 1.00 96.46 790 PRO A CA 1
ATOM 4855 C C . PRO A 1 668 ? -8.021 -76.025 0.533 1.00 98.82 790 PRO A C 1
ATOM 4856 O O . PRO A 1 668 ? -7.396 -76.851 -0.113 1.00 97.41 790 PRO A O 1
ATOM 4860 N N . GLN A 1 669 ? -8.432 -74.861 0.042 1.00 109.95 791 GLN A N 1
ATOM 4861 C CA . GLN A 1 669 ? -8.165 -74.430 -1.327 1.00 114.53 791 GLN A CA 1
ATOM 4862 C C . GLN A 1 669 ? -6.676 -74.321 -1.611 1.00 109.09 791 GLN A C 1
ATOM 4863 O O . GLN A 1 669 ? -5.960 -73.547 -0.972 1.00 104.60 791 GLN A O 1
ATOM 4869 N N . PRO A 1 670 ? -6.205 -75.103 -2.584 1.00 107.31 792 PRO A N 1
ATOM 4870 C CA . PRO A 1 670 ? -4.763 -75.205 -2.800 1.00 109.89 792 PRO A CA 1
ATOM 4871 C C . PRO A 1 670 ? -4.074 -73.947 -3.338 1.00 108.49 792 PRO A C 1
ATOM 4872 O O . PRO A 1 670 ? -4.680 -72.995 -3.816 1.00 105.00 792 PRO A O 1
ATOM 4876 N N . ILE A 1 671 ? -2.762 -73.966 -3.185 1.00 104.31 793 ILE A N 1
ATOM 4877 C CA . ILE A 1 671 ? -1.842 -73.321 -4.088 1.00 103.32 793 ILE A CA 1
ATOM 4878 C C . ILE A 1 671 ? -2.378 -73.330 -5.524 1.00 99.82 793 ILE A C 1
ATOM 4879 O O . ILE A 1 671 ? -3.064 -74.264 -5.932 1.00 101.88 793 ILE A O 1
ATOM 4884 N N . PRO A 1 672 ? -2.081 -72.275 -6.289 1.00 92.25 794 PRO A N 1
ATOM 4885 C CA . PRO A 1 672 ? -2.284 -72.164 -7.734 1.00 87.72 794 PRO A CA 1
ATOM 4886 C C . PRO A 1 672 ? -1.236 -72.913 -8.512 1.00 88.65 794 PRO A C 1
ATOM 4887 O O . PRO A 1 672 ? -0.055 -72.635 -8.344 1.00 88.79 794 PRO A O 1
ATOM 4891 N N . ARG A 1 673 ? -1.656 -73.826 -9.375 1.00 86.02 795 ARG A N 1
ATOM 4892 C CA . ARG A 1 673 ? -0.710 -74.694 -10.043 1.00 83.37 795 ARG A CA 1
ATOM 4893 C C . ARG A 1 673 ? -0.363 -74.225 -11.451 1.00 85.67 795 ARG A C 1
ATOM 4894 O O . ARG A 1 673 ? 0.757 -74.424 -11.919 1.00 82.48 795 ARG A O 1
ATOM 4902 N N . LEU A 1 674 ? -1.314 -73.579 -12.116 1.00 82.31 796 LEU A N 1
ATOM 4903 C CA . LEU A 1 674 ? -1.153 -73.248 -13.519 1.00 81.79 796 LEU A CA 1
ATOM 4904 C C . LEU A 1 674 ? -0.964 -71.771 -13.767 1.00 81.18 796 LEU A C 1
ATOM 4905 O O . LEU A 1 674 ? -1.856 -70.990 -13.487 1.00 81.15 796 LEU A O 1
ATOM 4910 N N . PHE A 1 675 ? 0.189 -71.419 -14.338 1.00 89.37 797 PHE A N 1
ATOM 4911 C CA . PHE A 1 675 ? 0.584 -70.042 -14.644 1.00 80.35 797 PHE A CA 1
ATOM 4912 C C . PHE A 1 675 ? 0.737 -69.779 -16.132 1.00 80.05 797 PHE A C 1
ATOM 4913 O O . PHE A 1 675 ? 1.265 -70.614 -16.852 1.00 83.57 797 PHE A O 1
ATOM 4921 N N . PHE A 1 676 ? 0.305 -68.603 -16.578 1.00 80.87 798 PHE A N 1
ATOM 4922 C CA . PHE A 1 676 ? 0.474 -68.195 -17.967 1.00 79.55 798 PHE A CA 1
ATOM 4923 C C . PHE A 1 676 ? 1.401 -67.050 -18.158 1.00 79.32 798 PHE A C 1
ATOM 4924 O O . PHE A 1 676 ? 1.348 -66.076 -17.457 1.00 79.22 798 PHE A O 1
ATOM 4932 N N . ALA A 1 677 ? 2.220 -67.147 -19.171 1.00 92.06 799 ALA A N 1
ATOM 4933 C CA . ALA A 1 677 ? 3.009 -66.014 -19.537 1.00 93.65 799 ALA A CA 1
ATOM 4934 C C . ALA A 1 677 ? 2.910 -65.851 -21.025 1.00 92.00 799 ALA A C 1
ATOM 4935 O O . ALA A 1 677 ? 2.040 -66.431 -21.657 1.00 93.88 799 ALA A O 1
ATOM 4937 N N . GLY A 1 678 ? 3.794 -65.044 -21.582 1.00 85.55 800 GLY A N 1
ATOM 4938 C CA . GLY A 1 678 ? 3.763 -64.816 -22.999 1.00 88.06 800 GLY A CA 1
ATOM 4939 C C . GLY A 1 678 ? 3.174 -63.467 -23.369 1.00 91.03 800 GLY A C 1
ATOM 4940 O O . GLY A 1 678 ? 2.407 -62.840 -22.632 1.00 81.49 800 GLY A O 1
ATOM 4941 N N . GLU A 1 679 ? 3.564 -63.056 -24.566 1.00 98.14 801 GLU A N 1
ATOM 4942 C CA . GLU A 1 679 ? 3.177 -61.835 -25.228 1.00 79.93 801 GLU A CA 1
ATOM 4943 C C . GLU A 1 679 ? 1.691 -61.498 -25.140 1.00 79.80 801 GLU A C 1
ATOM 4944 O O . GLU A 1 679 ? 1.340 -60.372 -24.992 1.00 79.82 801 GLU A O 1
ATOM 4950 N N . HIS A 1 680 ? 0.801 -62.462 -25.223 1.00 79.80 802 HIS A N 1
ATOM 4951 C CA . HIS A 1 680 ? -0.626 -62.174 -25.148 1.00 80.85 802 HIS A CA 1
ATOM 4952 C C . HIS A 1 680 ? -1.105 -61.852 -23.741 1.00 87.56 802 HIS A C 1
ATOM 4953 O O . HIS A 1 680 ? -2.282 -61.561 -23.560 1.00 90.68 802 HIS A O 1
ATOM 4960 N N . THR A 1 681 ? -0.213 -61.889 -22.749 1.00 95.57 803 THR A N 1
ATOM 4961 C CA . THR A 1 681 ? -0.634 -61.746 -21.348 1.00 96.20 803 THR A CA 1
ATOM 4962 C C . THR A 1 681 ? -0.391 -60.383 -20.723 1.00 103.22 803 THR A C 1
ATOM 4963 O O . THR A 1 681 ? -0.867 -60.111 -19.624 1.00 109.16 803 THR A O 1
ATOM 4967 N N . ILE A 1 682 ? 0.381 -59.547 -21.401 1.00 102.92 804 ILE A N 1
ATOM 4968 C CA . ILE A 1 682 ? 0.918 -58.365 -20.768 1.00 90.89 804 ILE A CA 1
ATOM 4969 C C . ILE A 1 682 ? 0.287 -57.121 -21.356 1.00 79.67 804 ILE A C 1
ATOM 4970 O O . ILE A 1 682 ? 0.614 -56.664 -22.436 1.00 89.45 804 ILE A O 1
ATOM 4975 N N . ARG A 1 683 ? -0.661 -56.594 -20.605 1.00 79.79 805 ARG A N 1
ATOM 4976 C CA . ARG A 1 683 ? -1.548 -55.549 -21.062 1.00 80.18 805 ARG A CA 1
ATOM 4977 C C . ARG A 1 683 ? -0.839 -54.319 -21.616 1.00 85.80 805 ARG A C 1
ATOM 4978 O O . ARG A 1 683 ? -1.247 -53.747 -22.608 1.00 80.82 805 ARG A O 1
ATOM 4986 N N . ASN A 1 684 ? 0.237 -53.905 -20.982 1.00 86.44 806 ASN A N 1
ATOM 4987 C CA . ASN A 1 684 ? 0.843 -52.656 -21.376 1.00 93.79 806 ASN A CA 1
ATOM 4988 C C . ASN A 1 684 ? 1.856 -52.778 -22.480 1.00 99.00 806 ASN A C 1
ATOM 4989 O O . ASN A 1 684 ? 2.347 -51.786 -22.968 1.00 108.62 806 ASN A O 1
ATOM 4994 N N . TYR A 1 685 ? 2.212 -53.983 -22.869 1.00 93.19 807 TYR A N 1
ATOM 4995 C CA . TYR A 1 685 ? 3.152 -54.120 -23.965 1.00 86.12 807 TYR A CA 1
ATOM 4996 C C . TYR A 1 685 ? 2.905 -55.380 -24.785 1.00 84.60 807 TYR A C 1
ATOM 4997 O O . TYR A 1 685 ? 3.838 -56.133 -25.035 1.00 82.59 807 TYR A O 1
ATOM 5006 N N . PRO A 1 686 ? 1.664 -55.616 -25.234 1.00 83.84 808 PRO A N 1
ATOM 5007 C CA . PRO A 1 686 ? 1.505 -56.834 -26.022 1.00 80.61 808 PRO A CA 1
ATOM 5008 C C . PRO A 1 686 ? 2.258 -56.855 -27.338 1.00 81.07 808 PRO A C 1
ATOM 5009 O O . PRO A 1 686 ? 3.009 -55.959 -27.679 1.00 81.47 808 PRO A O 1
ATOM 5013 N N . ALA A 1 687 ? 2.044 -57.941 -28.058 1.00 81.12 809 ALA A N 1
ATOM 5014 C CA . ALA A 1 687 ? 2.606 -58.194 -29.367 1.00 81.68 809 ALA A CA 1
ATOM 5015 C C . ALA A 1 687 ? 4.037 -57.742 -29.581 1.00 82.04 809 ALA A C 1
ATOM 5016 O O . ALA A 1 687 ? 4.423 -57.433 -30.689 1.00 90.28 809 ALA A O 1
ATOM 5018 N N . THR A 1 688 ? 4.836 -57.685 -28.539 1.00 81.76 810 THR A N 1
ATOM 5019 C CA . THR A 1 688 ? 6.218 -57.320 -28.754 1.00 82.27 810 THR A CA 1
ATOM 5020 C C . THR A 1 688 ? 7.148 -58.405 -28.269 1.00 82.26 810 THR A C 1
ATOM 5021 O O . THR A 1 688 ? 6.730 -59.500 -27.962 1.00 84.91 810 THR A O 1
ATOM 5025 N N . VAL A 1 689 ? 8.428 -58.112 -28.219 1.00 82.70 811 VAL A N 1
ATOM 5026 C CA . VAL A 1 689 ? 9.346 -59.085 -27.690 1.00 82.75 811 VAL A CA 1
ATOM 5027 C C . VAL A 1 689 ? 9.625 -58.710 -26.259 1.00 82.43 811 VAL A C 1
ATOM 5028 O O . VAL A 1 689 ? 9.590 -59.559 -25.366 1.00 104.61 811 VAL A O 1
ATOM 5032 N N . HIS A 1 690 ? 9.853 -57.422 -26.030 1.00 82.69 812 HIS A N 1
ATOM 5033 C CA . HIS A 1 690 ? 10.060 -56.926 -24.685 1.00 82.52 812 HIS A CA 1
ATOM 5034 C C . HIS A 1 690 ? 8.834 -57.297 -23.885 1.00 88.91 812 HIS A C 1
ATOM 5035 O O . HIS A 1 690 ? 8.941 -57.659 -22.728 1.00 84.94 812 HIS A O 1
ATOM 5042 N N . GLY A 1 691 ? 7.679 -57.289 -24.537 1.00 99.95 813 GLY A N 1
ATOM 5043 C CA . GLY A 1 691 ? 6.433 -57.652 -23.889 1.00 96.94 813 GLY A CA 1
ATOM 5044 C C . GLY A 1 691 ? 6.461 -59.055 -23.331 1.00 91.37 813 GLY A C 1
ATOM 5045 O O . GLY A 1 691 ? 6.146 -59.285 -22.163 1.00 91.69 813 GLY A O 1
ATOM 5046 N N . ALA A 1 692 ? 6.842 -59.991 -24.185 1.00 82.79 814 ALA A N 1
ATOM 5047 C CA . ALA A 1 692 ? 7.028 -61.363 -23.785 1.00 80.46 814 ALA A CA 1
ATOM 5048 C C . ALA A 1 692 ? 7.927 -61.396 -22.579 1.00 80.55 814 ALA A C 1
ATOM 5049 O O . ALA A 1 692 ? 7.497 -61.648 -21.462 1.00 80.23 814 ALA A O 1
ATOM 5051 N N . LEU A 1 693 ? 9.189 -61.112 -22.839 1.00 81.13 815 LEU A N 1
ATOM 5052 C CA . LEU A 1 693 ? 10.222 -61.134 -21.822 1.00 81.46 815 LEU A CA 1
ATOM 5053 C C . LEU A 1 693 ? 9.770 -60.622 -20.470 1.00 81.15 815 LEU A C 1
ATOM 5054 O O . LEU A 1 693 ? 10.033 -61.224 -19.449 1.00 81.18 815 LEU A O 1
ATOM 5059 N N . LEU A 1 694 ? 9.089 -59.491 -20.457 1.00 80.96 816 LEU A N 1
ATOM 5060 C CA . LEU A 1 694 ? 8.542 -58.999 -19.213 1.00 80.76 816 LEU A CA 1
ATOM 5061 C C . LEU A 1 694 ? 7.528 -59.962 -18.637 1.00 89.07 816 LEU A C 1
ATOM 5062 O O . LEU A 1 694 ? 7.547 -60.194 -17.446 1.00 93.06 816 LEU A O 1
ATOM 5067 N N . SER A 1 695 ? 6.633 -60.510 -19.456 1.00 90.47 817 SER A N 1
ATOM 5068 C CA . SER A 1 695 ? 5.613 -61.388 -18.893 1.00 79.55 817 SER A CA 1
ATOM 5069 C C . SER A 1 695 ? 6.318 -62.548 -18.254 1.00 85.30 817 SER A C 1
ATOM 5070 O O . SER A 1 695 ? 5.999 -62.920 -17.136 1.00 92.78 817 SER A O 1
ATOM 5073 N N . GLY A 1 696 ? 7.309 -63.091 -18.947 1.00 85.88 818 GLY A N 1
ATOM 5074 C CA . GLY A 1 696 ? 8.140 -64.144 -18.382 1.00 85.23 818 GLY A CA 1
ATOM 5075 C C . GLY A 1 696 ? 8.710 -63.794 -17.018 1.00 83.63 818 GLY A C 1
ATOM 5076 O O . GLY A 1 696 ? 8.528 -64.544 -16.060 1.00 85.05 818 GLY A O 1
ATOM 5077 N N . LEU A 1 697 ? 9.368 -62.640 -16.927 1.00 83.40 819 LEU A N 1
ATOM 5078 C CA . LEU A 1 697 ? 9.974 -62.190 -15.685 1.00 81.32 819 LEU A CA 1
ATOM 5079 C C . LEU A 1 697 ? 8.944 -62.109 -14.590 1.00 81.05 819 LEU A C 1
ATOM 5080 O O . LEU A 1 697 ? 9.187 -62.482 -13.444 1.00 81.39 819 LEU A O 1
ATOM 5085 N N . ARG A 1 698 ? 7.786 -61.606 -14.967 1.00 80.56 820 ARG A N 1
ATOM 5086 C CA . ARG A 1 698 ? 6.688 -61.409 -14.058 1.00 80.39 820 ARG A CA 1
ATOM 5087 C C . ARG A 1 698 ? 6.251 -62.707 -13.471 1.00 90.49 820 ARG A C 1
ATOM 5088 O O . ARG A 1 698 ? 6.159 -62.836 -12.267 1.00 98.73 820 ARG A O 1
ATOM 5096 N N . GLU A 1 699 ? 5.961 -63.681 -14.324 1.00 80.07 821 GLU A N 1
ATOM 5097 C CA . GLU A 1 699 ? 5.422 -64.933 -13.827 1.00 80.10 821 GLU A CA 1
ATOM 5098 C C . GLU A 1 699 ? 6.458 -65.589 -12.978 1.00 80.61 821 GLU A C 1
ATOM 5099 O O . GLU A 1 699 ? 6.159 -65.969 -11.894 1.00 80.87 821 GLU A O 1
ATOM 5105 N N . ALA A 1 700 ? 7.693 -65.661 -13.440 1.00 80.88 822 ALA A N 1
ATOM 5106 C CA . ALA A 1 700 ? 8.774 -66.211 -12.625 1.00 81.55 822 ALA A CA 1
ATOM 5107 C C . ALA A 1 700 ? 8.804 -65.621 -11.221 1.00 81.93 822 ALA A C 1
ATOM 5108 O O . ALA A 1 700 ? 8.927 -66.331 -10.225 1.00 82.40 822 ALA A O 1
ATOM 5110 N N . GLY A 1 701 ? 8.700 -64.310 -11.130 1.00 81.85 823 GLY A N 1
ATOM 5111 C CA . GLY A 1 701 ? 8.517 -63.715 -9.822 1.00 82.26 823 GLY A CA 1
ATOM 5112 C C . GLY A 1 701 ? 7.299 -64.258 -9.083 1.00 82.14 823 GLY A C 1
ATOM 5113 O O . GLY A 1 701 ? 7.370 -64.549 -7.899 1.00 85.22 823 GLY A O 1
ATOM 5114 N N . ARG A 1 702 ? 6.181 -64.415 -9.776 1.00 81.53 824 ARG A N 1
ATOM 5115 C CA . ARG A 1 702 ? 4.951 -64.838 -9.124 1.00 81.55 824 ARG A CA 1
ATOM 5116 C C . ARG A 1 702 ? 5.049 -66.240 -8.557 1.00 81.92 824 ARG A C 1
ATOM 5117 O O . ARG A 1 702 ? 4.617 -66.532 -7.446 1.00 82.41 824 ARG A O 1
ATOM 5125 N N . ILE A 1 703 ? 5.626 -67.103 -9.370 1.00 81.79 825 ILE A N 1
ATOM 5126 C CA . ILE A 1 703 ? 5.792 -68.516 -9.101 1.00 82.16 825 ILE A CA 1
ATOM 5127 C C . ILE A 1 703 ? 6.732 -68.666 -7.933 1.00 82.96 825 ILE A C 1
ATOM 5128 O O . ILE A 1 703 ? 6.384 -69.254 -6.929 1.00 83.48 825 ILE A O 1
ATOM 5133 N N . ALA A 1 704 ? 7.914 -68.087 -8.059 1.00 83.17 826 ALA A N 1
ATOM 5134 C CA . ALA A 1 704 ? 8.873 -68.092 -6.978 1.00 84.06 826 ALA A CA 1
ATOM 5135 C C . ALA A 1 704 ? 8.206 -67.686 -5.688 1.00 84.45 826 ALA A C 1
ATOM 5136 O O . ALA A 1 704 ? 8.237 -68.423 -4.732 1.00 85.15 826 ALA A O 1
ATOM 5138 N N . ASP A 1 705 ? 7.580 -66.518 -5.681 1.00 85.01 827 ASP A N 1
ATOM 5139 C CA . ASP A 1 705 ? 6.852 -66.053 -4.509 1.00 88.77 827 ASP A CA 1
ATOM 5140 C C . ASP A 1 705 ? 5.940 -67.142 -3.968 1.00 86.36 827 ASP A C 1
ATOM 5141 O O . ASP A 1 705 ? 5.933 -67.410 -2.776 1.00 87.97 827 ASP A O 1
ATOM 5146 N N . GLN A 1 706 ? 5.202 -67.801 -4.848 1.00 86.14 828 GLN A N 1
ATOM 5147 C CA . GLN A 1 706 ? 4.270 -68.824 -4.398 1.00 85.56 828 GLN A CA 1
ATOM 5148 C C . GLN A 1 706 ? 4.926 -70.035 -3.740 1.00 85.22 828 GLN A C 1
ATOM 5149 O O . GLN A 1 706 ? 4.440 -70.519 -2.738 1.00 85.99 828 GLN A O 1
ATOM 5155 N N . PHE A 1 707 ? 6.012 -70.545 -4.310 1.00 95.97 829 PHE A N 1
ATOM 5156 C CA . PHE A 1 707 ? 6.563 -71.822 -3.855 1.00 85.97 829 PHE A CA 1
ATOM 5157 C C . PHE A 1 707 ? 7.801 -71.681 -3.004 1.00 86.87 829 PHE A C 1
ATOM 5158 O O . PHE A 1 707 ? 8.054 -72.498 -2.161 1.00 87.79 829 PHE A O 1
ATOM 5166 N N . LEU A 1 708 ? 8.569 -70.630 -3.184 1.00 97.30 830 LEU A N 1
ATOM 5167 C CA . LEU A 1 708 ? 9.737 -70.465 -2.340 1.00 106.59 830 LEU A CA 1
ATOM 5168 C C . LEU A 1 708 ? 9.461 -69.491 -1.198 1.00 117.81 830 LEU A C 1
ATOM 5169 O O . LEU A 1 708 ? 10.234 -69.406 -0.248 1.00 122.41 830 LEU A O 1
ATOM 5174 N N . GLY A 1 709 ? 8.347 -68.771 -1.283 1.00 120.10 831 GLY A N 1
ATOM 5175 C CA . GLY A 1 709 ? 7.972 -67.844 -0.236 1.00 120.75 831 GLY A CA 1
ATOM 5176 C C . GLY A 1 709 ? 8.653 -66.500 -0.368 1.00 122.48 831 GLY A C 1
ATOM 5177 O O . GLY A 1 709 ? 9.838 -66.405 -0.687 1.00 116.33 831 GLY A O 1
ATOM 5178 N N . ALA A 1 710 ? 7.884 -65.451 -0.110 1.00 128.47 832 ALA A N 1
ATOM 5179 C CA . ALA A 1 710 ? 8.394 -64.096 -0.173 1.00 136.49 832 ALA A CA 1
ATOM 5180 C C . ALA A 1 710 ? 8.739 -63.603 1.215 1.00 143.98 832 ALA A C 1
ATOM 5181 O O . ALA A 1 710 ? 7.855 -63.378 2.038 1.00 146.67 832 ALA A O 1
ATOM 5183 N N . MET A 1 711 ? 10.028 -63.431 1.472 1.00 150.77 833 MET A N 1
ATOM 5184 C CA . MET A 1 711 ? 10.480 -63.057 2.801 1.00 157.61 833 MET A CA 1
ATOM 5185 C C . MET A 1 711 ? 10.580 -61.539 2.968 1.00 155.68 833 MET A C 1
ATOM 5186 O O . MET A 1 711 ? 10.874 -61.042 4.050 1.00 153.88 833 MET A O 1
ATOM 5191 N N . TYR A 1 712 ? 10.311 -60.805 1.896 1.00 155.19 834 TYR A N 1
ATOM 5192 C CA . TYR A 1 712 ? 10.516 -59.360 1.888 1.00 153.77 834 TYR A CA 1
ATOM 5193 C C . TYR A 1 712 ? 9.255 -58.551 2.176 1.00 158.48 834 TYR A C 1
ATOM 5194 O O . TYR A 1 712 ? 9.214 -57.360 1.890 1.00 153.87 834 TYR A O 1
ATOM 5203 N N . THR A 1 713 ? 8.234 -59.179 2.743 1.00 165.85 835 THR A N 1
ATOM 5204 C CA . THR A 1 713 ? 6.966 -58.486 2.936 1.00 169.87 835 THR A CA 1
ATOM 5205 C C . THR A 1 713 ? 6.603 -58.294 4.407 1.00 175.94 835 THR A C 1
ATOM 5206 O O . THR A 1 713 ? 5.452 -58.490 4.789 1.00 189.37 835 THR A O 1
ATOM 5210 N N . LEU A 1 714 ? 7.575 -57.906 5.231 1.00 166.84 836 LEU A N 1
ATOM 5211 C CA . LEU A 1 714 ? 7.338 -57.755 6.668 1.00 141.40 836 LEU A CA 1
ATOM 5212 C C . LEU A 1 714 ? 7.864 -56.433 7.218 1.00 127.37 836 LEU A C 1
ATOM 5213 O O . LEU A 1 714 ? 7.831 -56.199 8.429 1.00 120.42 836 LEU A O 1
ATOM 5218 N N . ARG B 2 4 ? -11.145 -32.847 -27.937 1.00 181.51 308 ARG B N 1
ATOM 5219 C CA . ARG B 2 4 ? -12.328 -32.009 -27.772 1.00 185.16 308 ARG B CA 1
ATOM 5220 C C . ARG B 2 4 ? -12.823 -31.425 -29.093 1.00 183.67 308 ARG B C 1
ATOM 5221 O O . ARG B 2 4 ? -14.024 -31.248 -29.293 1.00 181.98 308 ARG B O 1
ATOM 5229 N N . LYS B 2 5 ? -11.892 -31.119 -29.989 1.00 181.09 309 LYS B N 1
ATOM 5230 C CA . LYS B 2 5 ? -12.244 -30.605 -31.307 1.00 179.58 309 LYS B CA 1
ATOM 5231 C C . LYS B 2 5 ? -11.674 -31.486 -32.412 1.00 174.06 309 LYS B C 1
ATOM 5232 O O . LYS B 2 5 ? -10.526 -31.918 -32.333 1.00 171.41 309 LYS B O 1
ATOM 5238 N N . PRO B 2 6 ? -12.474 -31.750 -33.456 1.00 173.82 310 PRO B N 1
ATOM 5239 C CA . PRO B 2 6 ? -11.980 -32.521 -34.597 1.00 171.82 310 PRO B CA 1
ATOM 5240 C C . PRO B 2 6 ? -10.825 -31.790 -35.247 1.00 171.48 310 PRO B C 1
ATOM 5241 O O . PRO B 2 6 ? -10.710 -30.583 -35.066 1.00 171.82 310 PRO B O 1
ATOM 5245 N N . PRO B 2 7 ? -9.974 -32.504 -35.986 1.00 172.64 311 PRO B N 1
ATOM 5246 C CA . PRO B 2 7 ? -8.903 -31.827 -36.718 1.00 176.00 311 PRO B CA 1
ATOM 5247 C C . PRO B 2 7 ? -9.477 -30.774 -37.661 1.00 181.73 311 PRO B C 1
ATOM 5248 O O . PRO B 2 7 ? -10.650 -30.851 -38.021 1.00 183.26 311 PRO B O 1
ATOM 5252 N N . LYS B 2 8 ? -8.671 -29.786 -38.030 1.00 184.33 312 LYS B N 1
ATOM 5253 C CA . LYS B 2 8 ? -9.128 -28.767 -38.965 1.00 184.74 312 LYS B CA 1
ATOM 5254 C C . LYS B 2 8 ? -9.260 -29.364 -40.360 1.00 182.90 312 LYS B C 1
ATOM 5255 O O . LYS B 2 8 ? -8.487 -30.239 -40.743 1.00 179.96 312 LYS B O 1
ATOM 5261 N N . GLY B 2 9 ? -10.252 -28.898 -41.110 1.00 181.95 313 GLY B N 1
ATOM 5262 C CA . GLY B 2 9 ? -10.539 -29.454 -42.419 1.00 177.57 313 GLY B CA 1
ATOM 5263 C C . GLY B 2 9 ? -11.325 -30.738 -42.269 1.00 174.67 313 GLY B C 1
ATOM 5264 O O . GLY B 2 9 ? -11.646 -31.410 -43.249 1.00 174.63 313 GLY B O 1
ATOM 5265 N N . MET B 2 10 ? -11.627 -31.074 -41.020 1.00 177.40 314 MET B N 1
ATOM 5266 C CA . MET B 2 10 ? -12.406 -32.255 -40.704 1.00 172.22 314 MET B CA 1
ATOM 5267 C C . MET B 2 10 ? -13.740 -31.812 -40.140 1.00 169.06 314 MET B C 1
ATOM 5268 O O . MET B 2 10 ? -13.806 -30.998 -39.225 1.00 167.72 314 MET B O 1
ATOM 5273 N N . PHE B 2 11 ? -14.807 -32.346 -40.706 1.00 169.06 315 PHE B N 1
ATOM 5274 C CA . PHE B 2 11 ? -16.137 -31.935 -40.317 1.00 175.54 315 PHE B CA 1
ATOM 5275 C C . PHE B 2 11 ? -16.888 -33.113 -39.746 1.00 187.13 315 PHE B C 1
ATOM 5276 O O . PHE B 2 11 ? -17.260 -34.032 -40.470 1.00 187.55 315 PHE B O 1
ATOM 5284 N N . LEU B 2 12 ? -17.097 -33.086 -38.436 1.00 192.27 316 LEU B N 1
ATOM 5285 C CA . LEU B 2 12 ? -17.722 -34.202 -37.744 1.00 198.55 316 LEU B CA 1
ATOM 5286 C C . LEU B 2 12 ? -18.921 -33.748 -36.923 1.00 204.92 316 LEU B C 1
ATOM 5287 O O . LEU B 2 12 ? -18.780 -33.394 -35.754 1.00 207.13 316 LEU B O 1
ATOM 5292 N N . SER B 2 13 ? -20.100 -33.758 -37.535 1.00 208.49 317 SER B N 1
ATOM 5293 C CA . SER B 2 13 ? -21.315 -33.365 -36.835 1.00 198.77 317 SER B CA 1
ATOM 5294 C C . SER B 2 13 ? -22.112 -34.579 -36.373 1.00 193.92 317 SER B C 1
ATOM 5295 O O . SER B 2 13 ? -22.036 -35.645 -36.976 1.00 189.28 317 SER B O 1
ATOM 5298 N N . GLN B 2 14 ? -22.873 -34.409 -35.298 1.00 197.02 318 GLN B N 1
ATOM 5299 C CA . GLN B 2 14 ? -23.668 -35.497 -34.734 1.00 204.05 318 GLN B CA 1
ATOM 5300 C C . GLN B 2 14 ? -24.752 -35.945 -35.701 1.00 204.39 318 GLN B C 1
ATOM 5301 O O . GLN B 2 14 ? -24.856 -37.130 -36.062 1.00 207.24 318 GLN B O 1
ATOM 5307 N N . GLU B 2 15 ? -25.558 -34.971 -36.103 1.00 204.69 319 GLU B N 1
ATOM 5308 C CA . GLU B 2 15 ? -26.677 -35.177 -37.007 1.00 202.41 319 GLU B CA 1
ATOM 5309 C C . GLU B 2 15 ? -26.286 -35.957 -38.257 1.00 205.52 319 GLU B C 1
ATOM 5310 O O . GLU B 2 15 ? -26.988 -36.881 -38.686 1.00 204.80 319 GLU B O 1
ATOM 5316 N N . ASP B 2 16 ? -25.148 -35.587 -38.826 1.00 209.84 320 ASP B N 1
ATOM 5317 C CA . ASP B 2 16 ? -24.666 -36.212 -40.045 1.00 214.17 320 ASP B CA 1
ATOM 5318 C C . ASP B 2 16 ? -24.318 -37.690 -39.821 1.00 223.45 320 ASP B C 1
ATOM 5319 O O . ASP B 2 16 ? -24.755 -38.562 -40.589 1.00 222.52 320 ASP B O 1
ATOM 5324 N N . VAL B 2 17 ? -23.558 -37.964 -38.760 1.00 228.44 321 VAL B N 1
ATOM 5325 C CA . VAL B 2 17 ? -23.166 -39.331 -38.401 1.00 237.79 321 VAL B CA 1
ATOM 5326 C C . VAL B 2 17 ? -24.377 -40.237 -38.196 1.00 241.34 321 VAL B C 1
ATOM 5327 O O . VAL B 2 17 ? -24.443 -41.347 -38.738 1.00 238.22 321 VAL B O 1
ATOM 5331 N N . GLU B 2 18 ? -25.336 -39.757 -37.411 1.00 250.52 322 GLU B N 1
ATOM 5332 C CA . GLU B 2 18 ? -26.556 -40.523 -37.188 1.00 254.68 322 GLU B CA 1
ATOM 5333 C C . GLU B 2 18 ? -27.349 -40.711 -38.482 1.00 271.23 322 GLU B C 1
ATOM 5334 O O . GLU B 2 18 ? -28.041 -41.718 -38.651 1.00 266.09 322 GLU B O 1
ATOM 5340 N N . ALA B 2 19 ? -27.236 -39.744 -39.394 1.00 287.89 323 ALA B N 1
ATOM 5341 C CA . ALA B 2 19 ? -27.965 -39.788 -40.663 1.00 292.55 323 ALA B CA 1
ATOM 5342 C C . ALA B 2 19 ? -27.386 -40.792 -41.663 1.00 296.77 323 ALA B C 1
ATOM 5343 O O . ALA B 2 19 ? -28.119 -41.351 -42.481 1.00 298.34 323 ALA B O 1
ATOM 5345 N N . VAL B 2 20 ? -26.076 -41.011 -41.612 1.00 288.82 324 VAL B N 1
ATOM 5346 C CA . VAL B 2 20 ? -25.448 -41.961 -42.531 1.00 276.15 324 VAL B CA 1
ATOM 5347 C C . VAL B 2 20 ? -25.365 -43.370 -41.920 1.00 263.69 324 VAL B C 1
ATOM 5348 O O . VAL B 2 20 ? -25.348 -44.373 -42.641 1.00 261.91 324 VAL B O 1
ATOM 5352 N N . SER B 2 21 ? -25.342 -43.440 -40.590 1.00 253.09 325 SER B N 1
ATOM 5353 C CA . SER B 2 21 ? -25.189 -44.712 -39.882 1.00 225.28 325 SER B CA 1
ATOM 5354 C C . SER B 2 21 ? -26.440 -45.583 -39.916 1.00 211.19 325 SER B C 1
ATOM 5355 O O . SER B 2 21 ? -26.368 -46.795 -39.709 1.00 201.42 325 SER B O 1
ATOM 5358 N N . ALA B 2 22 ? -27.582 -44.953 -40.165 1.00 202.94 326 ALA B N 1
ATOM 5359 C CA . ALA B 2 22 ? -28.878 -45.611 -40.061 1.00 205.69 326 ALA B CA 1
ATOM 5360 C C . ALA B 2 22 ? -28.970 -46.890 -40.887 1.00 207.08 326 ALA B C 1
ATOM 5361 O O . ALA B 2 22 ? -29.457 -47.906 -40.397 1.00 209.21 326 ALA B O 1
ATOM 5363 N N . ASN B 2 23 ? -28.498 -46.845 -42.129 1.00 205.25 327 ASN B N 1
ATOM 5364 C CA . ASN B 2 23 ? -28.608 -48.001 -43.019 1.00 204.38 327 ASN B CA 1
ATOM 5365 C C . ASN B 2 23 ? -27.258 -48.601 -43.407 1.00 200.81 327 ASN B C 1
ATOM 5366 O O . ASN B 2 23 ? -26.203 -48.038 -43.113 1.00 199.54 327 ASN B O 1
ATOM 5371 N N . ALA B 2 24 ? -27.306 -49.754 -44.069 1.00 203.64 328 ALA B N 1
ATOM 5372 C CA . ALA B 2 24 ? -26.102 -50.423 -44.542 1.00 196.93 328 ALA B CA 1
ATOM 5373 C C . ALA B 2 24 ? -25.506 -49.662 -45.718 1.00 196.17 328 ALA B C 1
ATOM 5374 O O . ALA B 2 24 ? -24.294 -49.692 -45.937 1.00 190.33 328 ALA B O 1
ATOM 5376 N N . THR B 2 25 ? -26.368 -48.981 -46.471 1.00 197.00 329 THR B N 1
ATOM 5377 C CA . THR B 2 25 ? -25.934 -48.153 -47.596 1.00 196.77 329 THR B CA 1
ATOM 5378 C C . THR B 2 25 ? -26.628 -46.792 -47.637 1.00 196.20 329 THR B C 1
ATOM 5379 O O . THR B 2 25 ? -26.910 -46.279 -48.717 1.00 196.79 329 THR B O 1
ATOM 5383 N N . ALA B 2 26 ? -26.900 -46.202 -46.474 1.00 187.81 330 ALA B N 1
ATOM 5384 C CA . ALA B 2 26 ? -27.449 -44.847 -46.427 1.00 180.85 330 ALA B CA 1
ATOM 5385 C C . ALA B 2 26 ? -26.405 -43.876 -46.951 1.00 182.67 330 ALA B C 1
ATOM 5386 O O . ALA B 2 26 ? -26.718 -42.755 -47.359 1.00 176.11 330 ALA B O 1
ATOM 5388 N N . ALA B 2 27 ? -25.160 -44.333 -46.928 1.00 185.45 331 ALA B N 1
ATOM 5389 C CA . ALA B 2 27 ? -24.035 -43.605 -47.487 1.00 193.16 331 ALA B CA 1
ATOM 5390 C C . ALA B 2 27 ? -24.265 -43.250 -48.946 1.00 198.90 331 ALA B C 1
ATOM 5391 O O . ALA B 2 27 ? -24.556 -42.101 -49.286 1.00 197.19 331 ALA B O 1
ATOM 5393 N N . THR B 2 28 ? -24.131 -44.255 -49.803 1.00 203.70 332 THR B N 1
ATOM 5394 C CA . THR B 2 28 ? -24.282 -44.075 -51.238 1.00 203.77 332 THR B CA 1
ATOM 5395 C C . THR B 2 28 ? -25.650 -43.510 -51.600 1.00 202.78 332 THR B C 1
ATOM 5396 O O . THR B 2 28 ? -25.815 -42.907 -52.658 1.00 205.58 332 THR B O 1
ATOM 5400 N N . THR B 2 29 ? -26.625 -43.705 -50.720 1.00 193.31 333 THR B N 1
ATOM 5401 C CA . THR B 2 29 ? -27.934 -43.101 -50.903 1.00 177.59 333 THR B CA 1
ATOM 5402 C C . THR B 2 29 ? -27.830 -41.593 -50.838 1.00 169.13 333 THR B C 1
ATOM 5403 O O . THR B 2 29 ? -28.143 -40.900 -51.806 1.00 169.80 333 THR B O 1
ATOM 5407 N N . VAL B 2 30 ? -27.385 -41.087 -49.695 1.00 158.54 334 VAL B N 1
ATOM 5408 C CA . VAL B 2 30 ? -27.273 -39.649 -49.530 1.00 158.09 334 VAL B CA 1
ATOM 5409 C C . VAL B 2 30 ? -26.344 -39.057 -50.577 1.00 158.82 334 VAL B C 1
ATOM 5410 O O . VAL B 2 30 ? -26.663 -38.040 -51.188 1.00 157.97 334 VAL B O 1
ATOM 5414 N N . LEU B 2 31 ? -25.209 -39.707 -50.807 1.00 158.56 335 LEU B N 1
ATOM 5415 C CA . LEU B 2 31 ? -24.256 -39.209 -51.792 1.00 160.23 335 LEU B CA 1
ATOM 5416 C C . LEU B 2 31 ? -24.882 -39.121 -53.187 1.00 160.59 335 LEU B C 1
ATOM 5417 O O . LEU B 2 31 ? -24.703 -38.124 -53.889 1.00 161.96 335 LEU B O 1
ATOM 5422 N N . ARG B 2 32 ? -25.625 -40.148 -53.587 1.00 160.38 336 ARG B N 1
ATOM 5423 C CA . ARG B 2 32 ? -26.302 -40.094 -54.874 1.00 160.91 336 ARG B CA 1
ATOM 5424 C C . ARG B 2 32 ? -27.325 -38.971 -54.904 1.00 164.08 336 ARG B C 1
ATOM 5425 O O . ARG B 2 32 ? -27.447 -38.272 -55.905 1.00 171.77 336 ARG B O 1
ATOM 5433 N N . GLN B 2 33 ? -28.060 -38.790 -53.813 1.00 162.82 337 GLN B N 1
ATOM 5434 C CA . GLN B 2 33 ? -29.013 -37.690 -53.750 1.00 162.13 337 GLN B CA 1
ATOM 5435 C C . GLN B 2 33 ? -28.333 -36.358 -53.976 1.00 159.39 337 GLN B C 1
ATOM 5436 O O . GLN B 2 33 ? -28.834 -35.500 -54.694 1.00 160.26 337 GLN B O 1
ATOM 5442 N N . LEU B 2 34 ? -27.183 -36.189 -53.350 1.00 159.58 338 LEU B N 1
ATOM 5443 C CA . LEU B 2 34 ? -26.425 -34.977 -53.538 1.00 153.50 338 LEU B CA 1
ATOM 5444 C C . LEU B 2 34 ? -25.982 -34.834 -54.983 1.00 151.91 338 LEU B C 1
ATOM 5445 O O . LEU B 2 34 ? -25.989 -33.738 -55.516 1.00 155.87 338 LEU B O 1
ATOM 5450 N N . ASP B 2 35 ? -25.600 -35.928 -55.628 1.00 148.91 339 ASP B N 1
ATOM 5451 C CA . ASP B 2 35 ? -25.196 -35.825 -57.026 1.00 148.20 339 ASP B CA 1
ATOM 5452 C C . ASP B 2 35 ? -26.370 -35.374 -57.875 1.00 148.48 339 ASP B C 1
ATOM 5453 O O . ASP B 2 35 ? -26.214 -34.580 -58.800 1.00 152.09 339 ASP B O 1
ATOM 5458 N N . MET B 2 36 ? -27.555 -35.862 -57.540 1.00 150.03 340 MET B N 1
ATOM 5459 C CA . MET B 2 36 ? -28.757 -35.452 -58.249 1.00 152.68 340 MET B CA 1
ATOM 5460 C C . MET B 2 36 ? -29.043 -33.966 -58.059 1.00 157.37 340 MET B C 1
ATOM 5461 O O . MET B 2 36 ? -29.267 -33.243 -59.030 1.00 161.61 340 MET B O 1
ATOM 5466 N N . GLU B 2 37 ? -29.036 -33.515 -56.810 1.00 158.40 341 GLU B N 1
ATOM 5467 C CA . GLU B 2 37 ? -29.181 -32.093 -56.517 1.00 158.75 341 GLU B CA 1
ATOM 5468 C C . GLU B 2 37 ? -28.212 -31.280 -57.350 1.00 153.40 341 GLU B C 1
ATOM 5469 O O . GLU B 2 37 ? -28.590 -30.323 -58.020 1.00 156.47 341 GLU B O 1
ATOM 5475 N N . LEU B 2 38 ? -26.958 -31.697 -57.313 1.00 152.19 342 LEU B N 1
ATOM 5476 C CA . LEU B 2 38 ? -25.900 -31.026 -58.032 1.00 144.08 342 LEU B CA 1
ATOM 5477 C C . LEU B 2 38 ? -26.231 -30.874 -59.500 1.00 143.52 342 LEU B C 1
ATOM 5478 O O . LEU B 2 38 ? -26.238 -29.759 -60.031 1.00 153.70 342 LEU B O 1
ATOM 5483 N N . VAL B 2 39 ? -26.528 -31.984 -60.162 1.00 144.26 343 VAL B N 1
ATOM 5484 C CA . VAL B 2 39 ? -26.760 -31.904 -61.597 1.00 143.75 343 VAL B CA 1
ATOM 5485 C C . VAL B 2 39 ? -28.013 -31.083 -61.922 1.00 143.29 343 VAL B C 1
ATOM 5486 O O . VAL B 2 39 ? -28.009 -30.318 -62.883 1.00 143.56 343 VAL B O 1
ATOM 5490 N N . SER B 2 40 ? -29.063 -31.200 -61.116 1.00 143.93 344 SER B N 1
ATOM 5491 C CA . SER B 2 40 ? -30.271 -30.422 -61.365 1.00 146.12 344 SER B CA 1
ATOM 5492 C C . SER B 2 40 ? -29.964 -28.930 -61.285 1.00 147.42 344 SER B C 1
ATOM 5493 O O . SER B 2 40 ? -30.415 -28.129 -62.119 1.00 148.83 344 SER B O 1
ATOM 5496 N N . VAL B 2 41 ? -29.177 -28.563 -60.282 1.00 142.15 345 VAL B N 1
ATOM 5497 C CA . VAL B 2 41 ? -28.772 -27.178 -60.124 1.00 141.01 345 VAL B CA 1
ATOM 5498 C C . VAL B 2 41 ? -28.003 -26.703 -61.346 1.00 143.12 345 VAL B C 1
ATOM 5499 O O . VAL B 2 41 ? -28.322 -25.664 -61.913 1.00 143.15 345 VAL B O 1
ATOM 5503 N N . LYS B 2 42 ? -27.008 -27.468 -61.773 1.00 140.20 346 LYS B N 1
ATOM 5504 C CA . LYS B 2 42 ? -26.232 -27.033 -62.923 1.00 141.02 346 LYS B CA 1
ATOM 5505 C C . LYS B 2 42 ? -27.108 -26.895 -64.165 1.00 141.33 346 LYS B C 1
ATOM 5506 O O . LYS B 2 42 ? -26.904 -25.997 -64.979 1.00 143.62 346 LYS B O 1
ATOM 5512 N N . ARG B 2 43 ? -28.105 -27.756 -64.302 1.00 143.14 347 ARG B N 1
ATOM 5513 C CA . ARG B 2 43 ? -29.041 -27.612 -65.408 1.00 146.05 347 ARG B CA 1
ATOM 5514 C C . ARG B 2 43 ? -29.729 -26.262 -65.328 1.00 150.85 347 ARG B C 1
ATOM 5515 O O . ARG B 2 43 ? -29.775 -25.501 -66.301 1.00 157.53 347 ARG B O 1
ATOM 5523 N N . GLN B 2 44 ? -30.253 -25.965 -64.149 1.00 150.46 348 GLN B N 1
ATOM 5524 C CA . GLN B 2 44 ? -30.909 -24.687 -63.918 1.00 148.03 348 GLN B CA 1
ATOM 5525 C C . GLN B 2 44 ? -30.013 -23.524 -64.313 1.00 139.13 348 GLN B C 1
ATOM 5526 O O . GLN B 2 44 ? -30.455 -22.584 -64.958 1.00 136.53 348 GLN B O 1
ATOM 5532 N N . ILE B 2 45 ? -28.746 -23.608 -63.924 1.00 136.92 349 ILE B N 1
ATOM 5533 C CA . ILE B 2 45 ? -27.748 -22.626 -64.316 1.00 135.77 349 ILE B CA 1
ATOM 5534 C C . ILE B 2 45 ? -27.678 -22.455 -65.813 1.00 140.64 349 ILE B C 1
ATOM 5535 O O . ILE B 2 45 ? -27.692 -21.344 -66.301 1.00 142.83 349 ILE B O 1
ATOM 5540 N N . GLN B 2 46 ? -27.573 -23.557 -66.541 1.00 140.65 350 GLN B N 1
ATOM 5541 C CA . GLN B 2 46 ? -27.543 -23.475 -67.995 1.00 144.01 350 GLN B CA 1
ATOM 5542 C C . GLN B 2 46 ? -28.726 -22.684 -68.493 1.00 141.58 350 GLN B C 1
ATOM 5543 O O . GLN B 2 46 ? -28.587 -21.726 -69.253 1.00 141.16 350 GLN B O 1
ATOM 5549 N N . ASN B 2 47 ? -29.896 -23.091 -68.028 1.00 140.26 351 ASN B N 1
ATOM 5550 C CA . ASN B 2 47 ? -31.139 -22.471 -68.439 1.00 135.24 351 ASN B CA 1
ATOM 5551 C C . ASN B 2 47 ? -31.150 -20.960 -68.262 1.00 134.16 351 ASN B C 1
ATOM 5552 O O . ASN B 2 47 ? -31.363 -20.207 -69.213 1.00 142.19 351 ASN B O 1
ATOM 5557 N N . ILE B 2 48 ? -30.918 -20.518 -67.034 1.00 134.15 352 ILE B N 1
ATOM 5558 C CA . ILE B 2 48 ? -30.934 -19.094 -66.744 1.00 133.18 352 ILE B CA 1
ATOM 5559 C C . ILE B 2 48 ? -29.796 -18.376 -67.449 1.00 132.11 352 ILE B C 1
ATOM 5560 O O . ILE B 2 48 ? -29.903 -17.208 -67.779 1.00 143.34 352 ILE B O 1
ATOM 5565 N N . LYS B 2 49 ? -28.706 -19.073 -67.711 1.00 132.25 353 LYS B N 1
ATOM 5566 C CA . LYS B 2 49 ? -27.608 -18.439 -68.412 1.00 131.27 353 LYS B CA 1
ATOM 5567 C C . LYS B 2 49 ? -28.031 -18.130 -69.821 1.00 133.22 353 LYS B C 1
ATOM 5568 O O . LYS B 2 49 ? -27.663 -17.104 -70.375 1.00 133.29 353 LYS B O 1
ATOM 5574 N N . GLN B 2 50 ? -28.814 -19.020 -70.408 1.00 133.46 354 GLN B N 1
ATOM 5575 C CA . GLN B 2 50 ? -29.243 -18.789 -71.772 1.00 138.48 354 GLN B CA 1
ATOM 5576 C C . GLN B 2 50 ? -30.347 -17.759 -71.845 1.00 137.72 354 GLN B C 1
ATOM 5577 O O . GLN B 2 50 ? -30.314 -16.909 -72.720 1.00 136.65 354 GLN B O 1
ATOM 5583 N N . THR B 2 51 ? -31.321 -17.809 -70.946 1.00 131.04 355 THR B N 1
ATOM 5584 C CA . THR B 2 51 ? -32.346 -16.774 -70.982 1.00 130.55 355 THR B CA 1
ATOM 5585 C C . THR B 2 51 ? -31.705 -15.418 -70.737 1.00 131.17 355 THR B C 1
ATOM 5586 O O . THR B 2 51 ? -32.067 -14.431 -71.361 1.00 133.91 355 THR B O 1
ATOM 5590 N N . ASN B 2 52 ? -30.734 -15.368 -69.840 1.00 129.42 356 ASN B N 1
ATOM 5591 C CA . ASN B 2 52 ? -30.027 -14.122 -69.609 1.00 128.38 356 ASN B CA 1
ATOM 5592 C C . ASN B 2 52 ? -29.206 -13.716 -70.815 1.00 127.50 356 ASN B C 1
ATOM 5593 O O . ASN B 2 52 ? -29.018 -12.542 -71.058 1.00 126.53 356 ASN B O 1
ATOM 5598 N N . SER B 2 53 ? -28.723 -14.674 -71.590 1.00 127.84 357 SER B N 1
ATOM 5599 C CA . SER B 2 53 ? -27.951 -14.306 -72.766 1.00 127.03 357 SER B CA 1
ATOM 5600 C C . SER B 2 53 ? -28.878 -13.738 -73.825 1.00 126.57 357 SER B C 1
ATOM 5601 O O . SER B 2 53 ? -28.502 -12.860 -74.588 1.00 125.63 357 SER B O 1
ATOM 5604 N N . ALA B 2 54 ? -30.101 -14.245 -73.856 1.00 127.26 358 ALA B N 1
ATOM 5605 C CA . ALA B 2 54 ? -31.122 -13.741 -74.757 1.00 126.93 358 ALA B CA 1
ATOM 5606 C C . ALA B 2 54 ? -31.508 -12.314 -74.385 1.00 126.11 358 ALA B C 1
ATOM 5607 O O . ALA B 2 54 ? -31.489 -11.413 -75.222 1.00 125.24 358 ALA B O 1
ATOM 5609 N N . LEU B 2 55 ? -31.864 -12.104 -73.126 1.00 126.42 359 LEU B N 1
ATOM 5610 C CA . LEU B 2 55 ? -32.179 -10.762 -72.670 1.00 125.69 359 LEU B CA 1
ATOM 5611 C C . LEU B 2 55 ? -31.021 -9.821 -72.938 1.00 124.62 359 LEU B C 1
ATOM 5612 O O . LEU B 2 55 ? -31.223 -8.682 -73.304 1.00 123.77 359 LEU B O 1
ATOM 5617 N N . LYS B 2 56 ? -29.799 -10.292 -72.759 1.00 124.66 360 LYS B N 1
ATOM 5618 C CA . LYS B 2 56 ? -28.652 -9.434 -73.010 1.00 123.66 360 LYS B CA 1
ATOM 5619 C C . LYS B 2 56 ? -28.603 -9.096 -74.479 1.00 123.00 360 LYS B C 1
ATOM 5620 O O . LYS B 2 56 ? -28.178 -8.016 -74.866 1.00 122.02 360 LYS B O 1
ATOM 5626 N N . GLU B 2 57 ? -29.050 -10.026 -75.307 1.00 129.51 361 GLU B N 1
ATOM 5627 C CA . GLU B 2 57 ? -29.061 -9.775 -76.738 1.00 131.14 361 GLU B CA 1
ATOM 5628 C C . GLU B 2 57 ? -30.078 -8.716 -77.108 1.00 127.55 361 GLU B C 1
ATOM 5629 O O . GLU B 2 57 ? -29.842 -7.930 -78.011 1.00 129.08 361 GLU B O 1
ATOM 5635 N N . LYS B 2 58 ? -31.216 -8.701 -76.423 1.00 128.04 362 LYS B N 1
ATOM 5636 C CA . LYS B 2 58 ? -32.201 -7.656 -76.679 1.00 127.08 362 LYS B CA 1
ATOM 5637 C C . LYS B 2 58 ? -31.637 -6.264 -76.411 1.00 127.67 362 LYS B C 1
ATOM 5638 O O . LYS B 2 58 ? -31.720 -5.384 -77.261 1.00 135.99 362 LYS B O 1
ATOM 5644 N N . LEU B 2 59 ? -31.042 -6.055 -75.246 1.00 144.18 363 LEU B N 1
ATOM 5645 C CA . LEU B 2 59 ? -30.587 -4.714 -74.889 1.00 151.02 363 LEU B CA 1
ATOM 5646 C C . LEU B 2 59 ? -29.461 -4.189 -75.772 1.00 157.47 363 LEU B C 1
ATOM 5647 O O . LEU B 2 59 ? -28.892 -3.137 -75.491 1.00 155.62 363 LEU B O 1
ATOM 5652 N N . ASP B 2 60 ? -29.135 -4.907 -76.837 1.00 160.55 364 ASP B N 1
ATOM 5653 C CA . ASP B 2 60 ? -28.052 -4.469 -77.694 1.00 172.25 364 ASP B CA 1
ATOM 5654 C C . ASP B 2 60 ? -28.399 -3.156 -78.357 1.00 175.38 364 ASP B C 1
ATOM 5655 O O . ASP B 2 60 ? -29.401 -3.044 -79.060 1.00 173.90 364 ASP B O 1
ATOM 5660 N N . GLY B 2 61 ? -27.551 -2.164 -78.117 1.00 180.69 365 GLY B N 1
ATOM 5661 C CA . GLY B 2 61 ? -27.725 -0.845 -78.686 1.00 180.16 365 GLY B CA 1
ATOM 5662 C C . GLY B 2 61 ? -27.794 0.201 -77.597 1.00 178.50 365 GLY B C 1
ATOM 5663 O O . GLY B 2 61 ? -27.747 1.396 -77.873 1.00 178.31 365 GLY B O 1
ATOM 5664 N N . GLY B 2 62 ? -27.899 -0.257 -76.354 1.00 169.78 366 GLY B N 1
ATOM 5665 C CA . GLY B 2 62 ? -28.056 0.639 -75.226 1.00 157.51 366 GLY B CA 1
ATOM 5666 C C . GLY B 2 62 ? -29.215 1.583 -75.463 1.00 149.34 366 GLY B C 1
ATOM 5667 O O . GLY B 2 62 ? -30.164 1.250 -76.172 1.00 145.25 366 GLY B O 1
ATOM 5668 N N . ILE B 2 63 ? -29.136 2.772 -74.885 1.00 146.16 367 ILE B N 1
ATOM 5669 C CA . ILE B 2 63 ? -30.168 3.764 -75.106 1.00 135.79 367 ILE B CA 1
ATOM 5670 C C . ILE B 2 63 ? -29.583 5.008 -75.747 1.00 151.70 367 ILE B C 1
ATOM 5671 O O . ILE B 2 63 ? -30.220 6.057 -75.776 1.00 153.14 367 ILE B O 1
ATOM 5676 N N . GLU B 2 64 ? -28.372 4.878 -76.271 1.00 141.84 368 GLU B N 1
ATOM 5677 C CA . GLU B 2 64 ? -27.658 6.006 -76.860 1.00 141.32 368 GLU B CA 1
ATOM 5678 C C . GLU B 2 64 ? -28.464 6.797 -77.885 1.00 141.47 368 GLU B C 1
ATOM 5679 O O . GLU B 2 64 ? -28.455 8.025 -77.851 1.00 142.73 368 GLU B O 1
ATOM 5685 N N . PRO B 2 65 ? -29.181 6.113 -78.784 1.00 138.19 369 PRO B N 1
ATOM 5686 C CA . PRO B 2 65 ? -29.974 6.902 -79.722 1.00 136.15 369 PRO B CA 1
ATOM 5687 C C . PRO B 2 65 ? -31.067 7.727 -79.066 1.00 140.15 369 PRO B C 1
ATOM 5688 O O . PRO B 2 65 ? -31.588 8.644 -79.695 1.00 143.63 369 PRO B O 1
ATOM 5692 N N . TYR B 2 66 ? -31.409 7.422 -77.827 1.00 135.48 370 TYR B N 1
ATOM 5693 C CA . TYR B 2 66 ? -32.559 8.070 -77.233 1.00 135.11 370 TYR B CA 1
ATOM 5694 C C . TYR B 2 66 ? -32.178 9.052 -76.162 1.00 136.90 370 TYR B C 1
ATOM 5695 O O . TYR B 2 66 ? -33.038 9.572 -75.457 1.00 134.89 370 TYR B O 1
ATOM 5704 N N . ARG B 2 67 ? -30.888 9.311 -76.028 1.00 137.92 371 ARG B N 1
ATOM 5705 C CA . ARG B 2 67 ? -30.465 10.210 -74.980 1.00 141.88 371 ARG B CA 1
ATOM 5706 C C . ARG B 2 67 ? -30.358 11.622 -75.516 1.00 134.39 371 ARG B C 1
ATOM 5707 O O . ARG B 2 67 ? -29.731 11.873 -76.540 1.00 133.66 371 ARG B O 1
ATOM 5715 N N . LEU B 2 68 ? -31.001 12.538 -74.811 1.00 137.61 372 LEU B N 1
ATOM 5716 C CA . LEU B 2 68 ? -30.999 13.932 -75.181 1.00 134.63 372 LEU B CA 1
ATOM 5717 C C . LEU B 2 68 ? -29.963 14.668 -74.361 1.00 143.85 372 LEU B C 1
ATOM 5718 O O . LEU B 2 68 ? -29.710 14.306 -73.215 1.00 143.11 372 LEU B O 1
ATOM 5723 N N . PRO B 2 69 ? -29.358 15.707 -74.946 1.00 156.75 373 PRO B N 1
ATOM 5724 C CA . PRO B 2 69 ? -28.380 16.555 -74.258 1.00 180.01 373 PRO B CA 1
ATOM 5725 C C . PRO B 2 69 ? -28.990 17.277 -73.065 1.00 179.08 373 PRO B C 1
ATOM 5726 O O . PRO B 2 69 ? -30.207 17.274 -72.892 1.00 195.35 373 PRO B O 1
ATOM 5730 N N . GLU B 2 70 ? -28.148 17.900 -72.253 1.00 184.95 374 GLU B N 1
ATOM 5731 C CA . GLU B 2 70 ? -28.610 18.485 -71.002 1.00 182.94 374 GLU B CA 1
ATOM 5732 C C . GLU B 2 70 ? -28.658 20.009 -71.020 1.00 179.09 374 GLU B C 1
ATOM 5733 O O . GLU B 2 70 ? -27.655 20.675 -71.280 1.00 177.79 374 GLU B O 1
ATOM 5739 N N . VAL B 2 71 ? -29.835 20.554 -70.731 1.00 178.79 375 VAL B N 1
ATOM 5740 C CA . VAL B 2 71 ? -30.000 21.995 -70.616 1.00 177.72 375 VAL B CA 1
ATOM 5741 C C . VAL B 2 71 ? -29.282 22.479 -69.360 1.00 179.34 375 VAL B C 1
ATOM 5742 O O . VAL B 2 71 ? -29.330 21.822 -68.320 1.00 182.50 375 VAL B O 1
ATOM 5746 N N . ILE B 2 72 ? -28.626 23.631 -69.452 1.00 184.69 376 ILE B N 1
ATOM 5747 C CA . ILE B 2 72 ? -27.759 24.093 -68.375 1.00 187.68 376 ILE B CA 1
ATOM 5748 C C . ILE B 2 72 ? -28.231 25.406 -67.741 1.00 197.28 376 ILE B C 1
ATOM 5749 O O . ILE B 2 72 ? -27.509 26.009 -66.948 1.00 191.70 376 ILE B O 1
ATOM 5754 N N . GLN B 2 73 ? -29.448 25.828 -68.080 1.00 204.06 377 GLN B N 1
ATOM 5755 C CA . GLN B 2 73 ? -29.987 27.126 -67.663 1.00 204.97 377 GLN B CA 1
ATOM 5756 C C . GLN B 2 73 ? -29.813 27.432 -66.174 1.00 204.27 377 GLN B C 1
ATOM 5757 O O . GLN B 2 73 ? -30.279 26.686 -65.313 1.00 205.90 377 GLN B O 1
ATOM 5763 N N . LYS B 2 74 ? -29.129 28.538 -65.893 1.00 204.45 378 LYS B N 1
ATOM 5764 C CA . LYS B 2 74 ? -28.909 29.008 -64.529 1.00 197.00 378 LYS B CA 1
ATOM 5765 C C . LYS B 2 74 ? -30.227 29.398 -63.884 1.00 189.87 378 LYS B C 1
ATOM 5766 O O . LYS B 2 74 ? -31.153 29.828 -64.565 1.00 191.60 378 LYS B O 1
ATOM 5772 N N . CYS B 2 75 ? -30.312 29.258 -62.569 1.00 183.00 379 CYS B N 1
ATOM 5773 C CA . CYS B 2 75 ? -31.551 29.572 -61.879 1.00 181.44 379 CYS B CA 1
ATOM 5774 C C . CYS B 2 75 ? -31.758 31.076 -61.761 1.00 179.38 379 CYS B C 1
ATOM 5775 O O . CYS B 2 75 ? -30.981 31.770 -61.118 1.00 179.25 379 CYS B O 1
ATOM 5778 N N . ASN B 2 76 ? -32.809 31.570 -62.405 1.00 174.42 380 ASN B N 1
ATOM 5779 C CA . ASN B 2 76 ? -33.190 32.972 -62.306 1.00 169.39 380 ASN B CA 1
ATOM 5780 C C . ASN B 2 76 ? -34.284 33.132 -61.260 1.00 160.80 380 ASN B C 1
ATOM 5781 O O . ASN B 2 76 ? -35.187 32.311 -61.171 1.00 161.60 380 ASN B O 1
ATOM 5786 N N . ALA B 2 77 ? -34.207 34.186 -60.462 1.00 157.90 381 ALA B N 1
ATOM 5787 C CA . ALA B 2 77 ? -35.170 34.366 -59.388 1.00 156.57 381 ALA B CA 1
ATOM 5788 C C . ALA B 2 77 ? -36.532 34.825 -59.898 1.00 156.46 381 ALA B C 1
ATOM 5789 O O . ALA B 2 77 ? -37.557 34.505 -59.303 1.00 155.33 381 ALA B O 1
ATOM 5791 N N . ARG B 2 78 ? -36.548 35.568 -60.999 1.00 155.48 382 ARG B N 1
ATOM 5792 C CA . ARG B 2 78 ? -37.795 36.139 -61.496 1.00 152.69 382 ARG B CA 1
ATOM 5793 C C . ARG B 2 78 ? -38.657 35.101 -62.206 1.00 147.41 382 ARG B C 1
ATOM 5794 O O . ARG B 2 78 ? -38.166 34.278 -62.979 1.00 145.37 382 ARG B O 1
ATOM 5802 N N . TRP B 2 79 ? -39.954 35.156 -61.929 1.00 146.33 383 TRP B N 1
ATOM 5803 C CA . TRP B 2 79 ? -40.921 34.262 -62.547 1.00 148.44 383 TRP B CA 1
ATOM 5804 C C . TRP B 2 79 ? -41.629 34.879 -63.742 1.00 152.92 383 TRP B C 1
ATOM 5805 O O . TRP B 2 79 ? -42.485 35.748 -63.584 1.00 155.36 383 TRP B O 1
ATOM 5816 N N . THR B 2 80 ? -41.281 34.433 -64.939 1.00 142.02 384 THR B N 1
ATOM 5817 C CA . THR B 2 80 ? -42.017 34.871 -66.106 1.00 140.56 384 THR B CA 1
ATOM 5818 C C . THR B 2 80 ? -43.380 34.211 -66.084 1.00 139.91 384 THR B C 1
ATOM 5819 O O . THR B 2 80 ? -43.526 33.110 -65.564 1.00 140.28 384 THR B O 1
ATOM 5823 N N . THR B 2 81 ? -44.375 34.883 -66.648 1.00 114.86 385 THR B N 1
ATOM 5824 C CA . THR B 2 81 ? -45.714 34.326 -66.734 1.00 115.92 385 THR B CA 1
ATOM 5825 C C . THR B 2 81 ? -45.659 32.992 -67.461 1.00 122.38 385 THR B C 1
ATOM 5826 O O . THR B 2 81 ? -46.436 32.064 -67.187 1.00 125.55 385 THR B O 1
ATOM 5830 N N . GLU B 2 82 ? -44.718 32.898 -68.388 1.00 125.91 386 GLU B N 1
ATOM 5831 C CA . GLU B 2 82 ? -44.417 31.633 -69.023 1.00 130.39 386 GLU B CA 1
ATOM 5832 C C . GLU B 2 82 ? -44.111 30.592 -67.957 1.00 127.41 386 GLU B C 1
ATOM 5833 O O . GLU B 2 82 ? -44.829 29.601 -67.811 1.00 127.92 386 GLU B O 1
ATOM 5839 N N . GLU B 2 83 ? -43.056 30.847 -67.196 1.00 126.34 387 GLU B N 1
ATOM 5840 C CA . GLU B 2 83 ? -42.598 29.916 -66.187 1.00 119.83 387 GLU B CA 1
ATOM 5841 C C . GLU B 2 83 ? -43.657 29.635 -65.148 1.00 120.73 387 GLU B C 1
ATOM 5842 O O . GLU B 2 83 ? -43.738 28.535 -64.629 1.00 122.11 387 GLU B O 1
ATOM 5848 N N . GLN B 2 84 ? -44.479 30.622 -64.839 1.00 119.96 388 GLN B N 1
ATOM 5849 C CA . GLN B 2 84 ? -45.592 30.368 -63.946 1.00 120.53 388 GLN B CA 1
ATOM 5850 C C . GLN B 2 84 ? -46.511 29.309 -64.551 1.00 118.88 388 GLN B C 1
ATOM 5851 O O . GLN B 2 84 ? -46.934 28.383 -63.863 1.00 122.71 388 GLN B O 1
ATOM 5857 N N . LEU B 2 85 ? -46.802 29.417 -65.844 1.00 119.74 389 LEU B N 1
ATOM 5858 C CA . LEU B 2 85 ? -47.763 28.492 -66.451 1.00 114.36 389 LEU B CA 1
ATOM 5859 C C . LEU B 2 85 ? -47.198 27.095 -66.587 1.00 115.35 389 LEU B C 1
ATOM 5860 O O . LEU B 2 85 ? -47.873 26.101 -66.274 1.00 116.62 389 LEU B O 1
ATOM 5865 N N . LEU B 2 86 ? -45.964 27.025 -67.063 1.00 115.82 390 LEU B N 1
ATOM 5866 C CA . LEU B 2 86 ? -45.191 25.812 -66.949 1.00 117.43 390 LEU B CA 1
ATOM 5867 C C . LEU B 2 86 ? -45.395 25.184 -65.584 1.00 124.44 390 LEU B C 1
ATOM 5868 O O . LEU B 2 86 ? -45.812 24.041 -65.469 1.00 124.30 390 LEU B O 1
ATOM 5873 N N . ALA B 2 87 ? -45.119 25.965 -64.550 1.00 126.22 391 ALA B N 1
ATOM 5874 C CA . ALA B 2 87 ? -45.234 25.499 -63.180 1.00 124.59 391 ALA B CA 1
ATOM 5875 C C . ALA B 2 87 ? -46.581 24.860 -62.929 1.00 123.90 391 ALA B C 1
ATOM 5876 O O . ALA B 2 87 ? -46.638 23.684 -62.629 1.00 124.97 391 ALA B O 1
ATOM 5878 N N . VAL B 2 88 ? -47.660 25.621 -63.069 1.00 122.12 392 VAL B N 1
ATOM 5879 C CA . VAL B 2 88 ? -48.979 25.084 -62.760 1.00 121.54 392 VAL B CA 1
ATOM 5880 C C . VAL B 2 88 ? -49.240 23.778 -63.478 1.00 120.53 392 VAL B C 1
ATOM 5881 O O . VAL B 2 88 ? -49.760 22.827 -62.895 1.00 134.71 392 VAL B O 1
ATOM 5885 N N . GLN B 2 89 ? -48.860 23.694 -64.740 1.00 118.61 393 GLN B N 1
ATOM 5886 C CA . GLN B 2 89 ? -49.087 22.431 -65.423 1.00 117.69 393 GLN B CA 1
ATOM 5887 C C . GLN B 2 89 ? -48.279 21.315 -64.796 1.00 120.27 393 GLN B C 1
ATOM 5888 O O . GLN B 2 89 ? -48.785 20.220 -64.577 1.00 120.67 393 GLN B O 1
ATOM 5894 N N . ALA B 2 90 ? -47.024 21.620 -64.485 1.00 122.05 394 ALA B N 1
ATOM 5895 C CA . ALA B 2 90 ? -46.099 20.658 -63.895 1.00 124.63 394 ALA B CA 1
ATOM 5896 C C . ALA B 2 90 ? -46.657 20.101 -62.607 1.00 126.73 394 ALA B C 1
ATOM 5897 O O . ALA B 2 90 ? -46.572 18.919 -62.355 1.00 127.88 394 ALA B O 1
ATOM 5899 N N . ILE B 2 91 ? -47.218 20.970 -61.786 1.00 127.25 395 ILE B N 1
ATOM 5900 C CA . ILE B 2 91 ? -47.934 20.515 -60.614 1.00 128.92 395 ILE B CA 1
ATOM 5901 C C . ILE B 2 91 ? -49.029 19.560 -61.022 1.00 127.45 395 ILE B C 1
ATOM 5902 O O . ILE B 2 91 ? -49.119 18.461 -60.512 1.00 128.87 395 ILE B O 1
ATOM 5907 N N . ARG B 2 92 ? -49.851 19.972 -61.973 1.00 129.19 396 ARG B N 1
ATOM 5908 C CA . ARG B 2 92 ? -50.994 19.156 -62.348 1.00 123.06 396 ARG B CA 1
ATOM 5909 C C . ARG B 2 92 ? -50.569 17.757 -62.783 1.00 123.39 396 ARG B C 1
ATOM 5910 O O . ARG B 2 92 ? -51.315 16.801 -62.631 1.00 123.38 396 ARG B O 1
ATOM 5918 N N . LYS B 2 93 ? -49.354 17.624 -63.298 1.00 123.77 397 LYS B N 1
ATOM 5919 C CA . LYS B 2 93 ? -48.925 16.328 -63.812 1.00 123.91 397 LYS B CA 1
ATOM 5920 C C . LYS B 2 93 ? -48.110 15.551 -62.811 1.00 127.07 397 LYS B C 1
ATOM 5921 O O . LYS B 2 93 ? -48.132 14.335 -62.817 1.00 127.66 397 LYS B O 1
ATOM 5927 N N . TYR B 2 94 ? -47.395 16.248 -61.942 1.00 129.13 398 TYR B N 1
ATOM 5928 C CA . TYR B 2 94 ? -46.418 15.605 -61.072 1.00 142.78 398 TYR B CA 1
ATOM 5929 C C . TYR B 2 94 ? -46.787 15.661 -59.596 1.00 142.51 398 TYR B C 1
ATOM 5930 O O . TYR B 2 94 ? -46.213 14.957 -58.771 1.00 138.41 398 TYR B O 1
ATOM 5939 N N . GLY B 2 95 ? -47.761 16.495 -59.270 1.00 144.98 399 GLY B N 1
ATOM 5940 C CA . GLY B 2 95 ? -48.189 16.633 -57.898 1.00 152.18 399 GLY B CA 1
ATOM 5941 C C . GLY B 2 95 ? -47.138 17.304 -57.046 1.00 159.09 399 GLY B C 1
ATOM 5942 O O . GLY B 2 95 ? -46.847 18.481 -57.221 1.00 161.35 399 GLY B O 1
ATOM 5943 N N . ARG B 2 96 ? -46.555 16.549 -56.126 1.00 160.51 400 ARG B N 1
ATOM 5944 C CA . ARG B 2 96 ? -45.691 17.134 -55.110 1.00 155.07 400 ARG B CA 1
ATOM 5945 C C . ARG B 2 96 ? -44.220 16.968 -55.433 1.00 150.84 400 ARG B C 1
ATOM 5946 O O . ARG B 2 96 ? -43.366 17.536 -54.762 1.00 153.07 400 ARG B O 1
ATOM 5954 N N . ASP B 2 97 ? -43.925 16.201 -56.471 1.00 147.97 401 ASP B N 1
ATOM 5955 C CA . ASP B 2 97 ? -42.546 15.983 -56.858 1.00 144.31 401 ASP B CA 1
ATOM 5956 C C . ASP B 2 97 ? -41.916 17.303 -57.252 1.00 154.10 401 ASP B C 1
ATOM 5957 O O . ASP B 2 97 ? -41.977 17.694 -58.410 1.00 159.34 401 ASP B O 1
ATOM 5962 N N . PHE B 2 98 ? -41.297 17.987 -56.302 1.00 147.76 402 PHE B N 1
ATOM 5963 C CA . PHE B 2 98 ? -40.764 19.306 -56.597 1.00 150.61 402 PHE B CA 1
ATOM 5964 C C . PHE B 2 98 ? -39.566 19.244 -57.502 1.00 151.66 402 PHE B C 1
ATOM 5965 O O . PHE B 2 98 ? -39.279 20.195 -58.221 1.00 154.34 402 PHE B O 1
ATOM 5973 N N . GLN B 2 99 ? -38.854 18.130 -57.462 1.00 151.08 403 GLN B N 1
ATOM 5974 C CA . GLN B 2 99 ? -37.684 17.997 -58.304 1.00 150.93 403 GLN B CA 1
ATOM 5975 C C . GLN B 2 99 ? -38.059 17.964 -59.778 1.00 150.92 403 GLN B C 1
ATOM 5976 O O . GLN B 2 99 ? -37.489 18.702 -60.588 1.00 153.24 403 GLN B O 1
ATOM 5982 N N . ALA B 2 100 ? -39.007 17.094 -60.114 1.00 147.79 404 ALA B N 1
ATOM 5983 C CA . ALA B 2 100 ? -39.531 17.009 -61.468 1.00 142.30 404 ALA B CA 1
ATOM 5984 C C . ALA B 2 100 ? -39.910 18.393 -61.931 1.00 143.85 404 ALA B C 1
ATOM 5985 O O . ALA B 2 100 ? -39.485 18.848 -62.985 1.00 142.12 404 ALA B O 1
ATOM 5987 N N . ILE B 2 101 ? -40.688 19.071 -61.105 1.00 136.68 405 ILE B N 1
ATOM 5988 C CA . ILE B 2 101 ? -41.136 20.402 -61.425 1.00 134.91 405 ILE B CA 1
ATOM 5989 C C . ILE B 2 101 ? -39.954 21.318 -61.717 1.00 135.23 405 ILE B C 1
ATOM 5990 O O . ILE B 2 101 ? -39.946 22.036 -62.721 1.00 135.89 405 ILE B O 1
ATOM 5995 N N . SER B 2 102 ? -38.929 21.260 -60.883 1.00 138.02 406 SER B N 1
ATOM 5996 C CA . SER B 2 102 ? -37.764 22.097 -61.117 1.00 138.49 406 SER B CA 1
ATOM 5997 C C . SER B 2 102 ? -37.110 21.791 -62.448 1.00 147.94 406 SER B C 1
ATOM 5998 O O . SER B 2 102 ? -36.607 22.686 -63.116 1.00 147.19 406 SER B O 1
ATOM 6001 N N . ASP B 2 103 ? -37.111 20.525 -62.835 1.00 142.89 407 ASP B N 1
ATOM 6002 C CA . ASP B 2 103 ? -36.426 20.126 -64.059 1.00 143.69 407 ASP B CA 1
ATOM 6003 C C . ASP B 2 103 ? -37.215 20.508 -65.290 1.00 137.78 407 ASP B C 1
ATOM 6004 O O . ASP B 2 103 ? -36.649 20.819 -66.335 1.00 138.03 407 ASP B O 1
ATOM 6009 N N . VAL B 2 104 ? -38.532 20.466 -65.158 1.00 140.15 408 VAL B N 1
ATOM 6010 C CA . VAL B 2 104 ? -39.410 20.951 -66.199 1.00 127.56 408 VAL B CA 1
ATOM 6011 C C . VAL B 2 104 ? -39.142 22.425 -66.432 1.00 128.78 408 VAL B C 1
ATOM 6012 O O . VAL B 2 104 ? -38.873 22.836 -67.556 1.00 126.00 408 VAL B O 1
ATOM 6016 N N . ILE B 2 105 ? -39.172 23.224 -65.370 1.00 130.68 409 ILE B N 1
ATOM 6017 C CA . ILE B 2 105 ? -38.998 24.662 -65.564 1.00 128.81 409 ILE B CA 1
ATOM 6018 C C . ILE B 2 105 ? -37.543 25.025 -65.871 1.00 128.35 409 ILE B C 1
ATOM 6019 O O . ILE B 2 105 ? -37.273 25.929 -66.661 1.00 126.76 409 ILE B O 1
ATOM 6024 N N . GLY B 2 106 ? -36.609 24.300 -65.270 1.00 132.52 410 GLY B N 1
ATOM 6025 C CA . GLY B 2 106 ? -35.220 24.357 -65.693 1.00 131.69 410 GLY B CA 1
ATOM 6026 C C . GLY B 2 106 ? -34.381 25.477 -65.115 1.00 141.08 410 GLY B C 1
ATOM 6027 O O . GLY B 2 106 ? -33.219 25.270 -64.772 1.00 135.34 410 GLY B O 1
ATOM 6028 N N . ASN B 2 107 ? -34.958 26.669 -65.020 1.00 140.28 411 ASN B N 1
ATOM 6029 C CA . ASN B 2 107 ? -34.250 27.804 -64.440 1.00 142.65 411 ASN B CA 1
ATOM 6030 C C . ASN B 2 107 ? -34.810 28.188 -63.078 1.00 142.13 411 ASN B C 1
ATOM 6031 O O . ASN B 2 107 ? -34.721 29.337 -62.661 1.00 142.83 411 ASN B O 1
ATOM 6036 N N . LYS B 2 108 ? -35.402 27.223 -62.389 1.00 143.02 412 LYS B N 1
ATOM 6037 C CA . LYS B 2 108 ? -35.888 27.454 -61.041 1.00 147.19 412 LYS B CA 1
ATOM 6038 C C . LYS B 2 108 ? -35.460 26.322 -60.132 1.00 153.50 412 LYS B C 1
ATOM 6039 O O . LYS B 2 108 ? -35.475 25.154 -60.517 1.00 147.61 412 LYS B O 1
ATOM 6045 N N . SER B 2 109 ? -35.076 26.681 -58.917 1.00 160.90 413 SER B N 1
ATOM 6046 C CA . SER B 2 109 ? -34.691 25.697 -57.924 1.00 167.55 413 SER B CA 1
ATOM 6047 C C . SER B 2 109 ? -35.899 25.280 -57.103 1.00 168.90 413 SER B C 1
ATOM 6048 O O . SER B 2 109 ? -36.948 25.926 -57.133 1.00 170.87 413 SER B O 1
ATOM 6051 N N . VAL B 2 110 ? -35.728 24.195 -56.363 1.00 167.50 414 VAL B N 1
ATOM 6052 C CA . VAL B 2 110 ? -36.809 23.563 -55.626 1.00 162.22 414 VAL B CA 1
ATOM 6053 C C . VAL B 2 110 ? -37.379 24.456 -54.544 1.00 163.28 414 VAL B C 1
ATOM 6054 O O . VAL B 2 110 ? -38.573 24.428 -54.238 1.00 156.52 414 VAL B O 1
ATOM 6058 N N . VAL B 2 111 ? -36.496 25.230 -53.938 1.00 166.26 415 VAL B N 1
ATOM 6059 C CA . VAL B 2 111 ? -36.907 26.153 -52.908 1.00 171.70 415 VAL B CA 1
ATOM 6060 C C . VAL B 2 111 ? -37.817 27.190 -53.535 1.00 171.63 415 VAL B C 1
ATOM 6061 O O . VAL B 2 111 ? -38.898 27.474 -53.024 1.00 171.17 415 VAL B O 1
ATOM 6065 N N . GLN B 2 112 ? -37.374 27.729 -54.665 1.00 164.33 416 GLN B N 1
ATOM 6066 C CA . GLN B 2 112 ? -38.144 28.712 -55.396 1.00 157.61 416 GLN B CA 1
ATOM 6067 C C . GLN B 2 112 ? -39.470 28.112 -55.784 1.00 149.13 416 GLN B C 1
ATOM 6068 O O . GLN B 2 112 ? -40.489 28.789 -55.778 1.00 146.09 416 GLN B O 1
ATOM 6074 N N . VAL B 2 113 ? -39.441 26.827 -56.117 1.00 149.73 417 VAL B N 1
ATOM 6075 C CA . VAL B 2 113 ? -40.654 26.082 -56.418 1.00 151.80 417 VAL B CA 1
ATOM 6076 C C . VAL B 2 113 ? -41.628 26.130 -55.255 1.00 155.31 417 VAL B C 1
ATOM 6077 O O . VAL B 2 113 ? -42.773 26.529 -55.415 1.00 149.45 417 VAL B O 1
ATOM 6081 N N . LYS B 2 114 ? -41.165 25.714 -54.084 1.00 160.45 418 LYS B N 1
ATOM 6082 C CA . LYS B 2 114 ? -42.005 25.723 -52.900 1.00 167.51 418 LYS B CA 1
ATOM 6083 C C . LYS B 2 114 ? -42.548 27.127 -52.613 1.00 171.83 418 LYS B C 1
ATOM 6084 O O . LYS B 2 114 ? -43.728 27.303 -52.303 1.00 169.20 418 LYS B O 1
ATOM 6090 N N . ASN B 2 115 ? -41.684 28.127 -52.722 1.00 175.93 419 ASN B N 1
ATOM 6091 C CA . ASN B 2 115 ? -42.119 29.506 -52.553 1.00 179.41 419 ASN B CA 1
ATOM 6092 C C . ASN B 2 115 ? -43.255 29.817 -53.490 1.00 172.70 419 ASN B C 1
ATOM 6093 O O . ASN B 2 115 ? -44.261 30.405 -53.105 1.00 172.87 419 ASN B O 1
ATOM 6098 N N . PHE B 2 116 ? -43.069 29.410 -54.735 1.00 168.11 420 PHE B N 1
ATOM 6099 C CA . PHE B 2 116 ? -44.078 29.597 -55.742 1.00 162.57 420 PHE B CA 1
ATOM 6100 C C . PHE B 2 116 ? -45.365 28.981 -55.241 1.00 158.45 420 PHE B C 1
ATOM 6101 O O . PHE B 2 116 ? -46.416 29.620 -55.275 1.00 157.99 420 PHE B O 1
ATOM 6109 N N . PHE B 2 117 ? -45.260 27.748 -54.754 1.00 156.37 421 PHE B N 1
ATOM 6110 C CA . PHE B 2 117 ? -46.397 27.039 -54.197 1.00 157.62 421 PHE B CA 1
ATOM 6111 C C . PHE B 2 117 ? -47.156 27.940 -53.264 1.00 157.33 421 PHE B C 1
ATOM 6112 O O . PHE B 2 117 ? -48.351 28.162 -53.431 1.00 156.06 421 PHE B O 1
ATOM 6120 N N . VAL B 2 118 ? -46.435 28.496 -52.302 1.00 161.10 422 VAL B N 1
ATOM 6121 C CA . VAL B 2 118 ? -47.072 29.262 -51.244 1.00 157.47 422 VAL B CA 1
ATOM 6122 C C . VAL B 2 118 ? -47.677 30.571 -51.712 1.00 154.77 422 VAL B C 1
ATOM 6123 O O . VAL B 2 118 ? -48.844 30.851 -51.463 1.00 150.94 422 VAL B O 1
ATOM 6127 N N . ASN B 2 119 ? -46.865 31.376 -52.376 1.00 156.24 423 ASN B N 1
ATOM 6128 C CA . ASN B 2 119 ? -47.275 32.708 -52.778 1.00 161.94 423 ASN B CA 1
ATOM 6129 C C . ASN B 2 119 ? -48.550 32.715 -53.598 1.00 161.09 423 ASN B C 1
ATOM 6130 O O . ASN B 2 119 ? -49.503 33.435 -53.297 1.00 157.76 423 ASN B O 1
ATOM 6135 N N . TYR B 2 120 ? -48.565 31.890 -54.631 1.00 162.97 424 TYR B N 1
ATOM 6136 C CA . TYR B 2 120 ? -49.656 31.914 -55.579 1.00 160.88 424 TYR B CA 1
ATOM 6137 C C . TYR B 2 120 ? -50.708 30.890 -55.231 1.00 158.75 424 TYR B C 1
ATOM 6138 O O . TYR B 2 120 ? -51.638 30.668 -55.998 1.00 160.53 424 TYR B O 1
ATOM 6147 N N . ARG B 2 121 ? -50.566 30.281 -54.061 1.00 150.90 425 ARG B N 1
ATOM 6148 C CA . ARG B 2 121 ? -51.469 29.224 -53.635 1.00 146.41 425 ARG B CA 1
ATOM 6149 C C . ARG B 2 121 ? -52.917 29.666 -53.669 1.00 138.61 425 ARG B C 1
ATOM 6150 O O . ARG B 2 121 ? -53.831 28.862 -53.781 1.00 137.30 425 ARG B O 1
ATOM 6158 N N . ARG B 2 122 ? -53.117 30.964 -53.557 1.00 137.35 426 ARG B N 1
ATOM 6159 C CA . ARG B 2 122 ? -54.448 31.518 -53.577 1.00 138.91 426 ARG B CA 1
ATOM 6160 C C . ARG B 2 122 ? -54.929 31.660 -55.008 1.00 139.75 426 ARG B C 1
ATOM 6161 O O . ARG B 2 122 ? -55.987 31.155 -55.386 1.00 136.34 426 ARG B O 1
ATOM 6169 N N . ARG B 2 123 ? -54.109 32.339 -55.802 1.00 140.22 427 ARG B N 1
ATOM 6170 C CA . ARG B 2 123 ? -54.491 32.824 -57.119 1.00 134.45 427 ARG B CA 1
ATOM 6171 C C . ARG B 2 123 ? -54.497 31.740 -58.176 1.00 132.86 427 ARG B C 1
ATOM 6172 O O . ARG B 2 123 ? -55.201 31.834 -59.181 1.00 134.99 427 ARG B O 1
ATOM 6180 N N . PHE B 2 124 ? -53.693 30.713 -57.951 1.00 133.99 428 PHE B N 1
ATOM 6181 C CA . PHE B 2 124 ? -53.603 29.614 -58.888 1.00 135.67 428 PHE B CA 1
ATOM 6182 C C . PHE B 2 124 ? -54.359 28.403 -58.385 1.00 136.62 428 PHE B C 1
ATOM 6183 O O . PHE B 2 124 ? -54.243 27.324 -58.943 1.00 127.77 428 PHE B O 1
ATOM 6191 N N . ASN B 2 125 ? -55.136 28.602 -57.326 1.00 143.12 429 ASN B N 1
ATOM 6192 C CA . ASN B 2 125 ? -55.948 27.546 -56.727 1.00 145.12 429 ASN B CA 1
ATOM 6193 C C . ASN B 2 125 ? -55.212 26.236 -56.573 1.00 145.20 429 ASN B C 1
ATOM 6194 O O . ASN B 2 125 ? -55.797 25.176 -56.767 1.00 149.62 429 ASN B O 1
ATOM 6199 N N . ILE B 2 126 ? -53.930 26.312 -56.237 1.00 141.71 430 ILE B N 1
ATOM 6200 C CA . ILE B 2 126 ? -53.054 25.147 -56.250 1.00 136.07 430 ILE B CA 1
ATOM 6201 C C . ILE B 2 126 ? -53.609 23.993 -55.437 1.00 141.89 430 ILE B C 1
ATOM 6202 O O . ILE B 2 126 ? -53.255 22.834 -55.635 1.00 144.47 430 ILE B O 1
ATOM 6207 N N . ASP B 2 127 ? -54.498 24.310 -54.518 1.00 145.74 431 ASP B N 1
ATOM 6208 C CA . ASP B 2 127 ? -55.160 23.268 -53.768 1.00 156.13 431 ASP B CA 1
ATOM 6209 C C . ASP B 2 127 ? -55.900 22.358 -54.730 1.00 149.19 431 ASP B C 1
ATOM 6210 O O . ASP B 2 127 ? -55.605 21.159 -54.838 1.00 150.98 431 ASP B O 1
ATOM 6215 N N . GLU B 2 128 ? -56.840 22.960 -55.448 1.00 147.16 432 GLU B N 1
ATOM 6216 C CA . GLU B 2 128 ? -57.648 22.256 -56.426 1.00 141.62 432 GLU B CA 1
ATOM 6217 C C . GLU B 2 128 ? -56.774 21.455 -57.359 1.00 136.77 432 GLU B C 1
ATOM 6218 O O . GLU B 2 128 ? -57.055 20.297 -57.652 1.00 135.34 432 GLU B O 1
ATOM 6224 N N . VAL B 2 129 ? -55.694 22.074 -57.807 1.00 129.31 433 VAL B N 1
ATOM 6225 C CA . VAL B 2 129 ? -54.780 21.401 -58.704 1.00 126.27 433 VAL B CA 1
ATOM 6226 C C . VAL B 2 129 ? -54.238 20.124 -58.089 1.00 127.28 433 VAL B C 1
ATOM 6227 O O . VAL B 2 129 ? -54.309 19.050 -58.683 1.00 137.24 433 VAL B O 1
ATOM 6231 N N . LEU B 2 130 ? -53.704 20.236 -56.887 1.00 130.06 434 LEU B N 1
ATOM 6232 C CA . LEU B 2 130 ? -53.104 19.079 -56.266 1.00 132.45 434 LEU B CA 1
ATOM 6233 C C . LEU B 2 130 ? -54.106 17.970 -56.097 1.00 156.91 434 LEU B C 1
ATOM 6234 O O . LEU B 2 130 ? -53.813 16.826 -56.422 1.00 149.71 434 LEU B O 1
ATOM 6239 N N . GLN B 2 131 ? -55.301 18.300 -55.629 1.00 154.73 435 GLN B N 1
ATOM 6240 C CA . GLN B 2 131 ? -56.284 17.248 -55.424 1.00 162.89 435 GLN B CA 1
ATOM 6241 C C . GLN B 2 131 ? -56.657 16.618 -56.760 1.00 163.82 435 GLN B C 1
ATOM 6242 O O . GLN B 2 131 ? -56.919 15.413 -56.845 1.00 168.44 435 GLN B O 1
ATOM 6248 N N . GLU B 2 132 ? -56.642 17.430 -57.809 1.00 156.92 436 GLU B N 1
ATOM 6249 C CA . GLU B 2 132 ? -56.914 16.934 -59.143 1.00 151.92 436 GLU B CA 1
ATOM 6250 C C . GLU B 2 132 ? -55.853 15.945 -59.590 1.00 146.66 436 GLU B C 1
ATOM 6251 O O . GLU B 2 132 ? -56.151 14.981 -60.285 1.00 145.81 436 GLU B O 1
ATOM 6257 N N . TRP B 2 133 ? -54.609 16.182 -59.193 1.00 145.88 437 TRP B N 1
ATOM 6258 C CA . TRP B 2 133 ? -53.551 15.249 -59.542 1.00 144.80 437 TRP B CA 1
ATOM 6259 C C . TRP B 2 133 ? -53.690 13.982 -58.733 1.00 148.07 437 TRP B C 1
ATOM 6260 O O . TRP B 2 133 ? -53.374 12.885 -59.195 1.00 147.60 437 TRP B O 1
ATOM 6271 N N . GLU B 2 134 ? -54.163 14.158 -57.509 1.00 152.42 438 GLU B N 1
ATOM 6272 C CA . GLU B 2 134 ? -54.351 13.056 -56.586 1.00 156.28 438 GLU B CA 1
ATOM 6273 C C . GLU B 2 134 ? -55.426 12.100 -57.074 1.00 154.15 438 GLU B C 1
ATOM 6274 O O . GLU B 2 134 ? -55.338 10.894 -56.836 1.00 157.35 438 GLU B O 1
ATOM 6280 N N . ALA B 2 135 ? -56.434 12.635 -57.758 1.00 150.22 439 ALA B N 1
ATOM 6281 C CA . ALA B 2 135 ? -57.444 11.785 -58.381 1.00 148.04 439 ALA B CA 1
ATOM 6282 C C . ALA B 2 135 ? -56.793 10.664 -59.198 1.00 149.78 439 ALA B C 1
ATOM 6283 O O . ALA B 2 135 ? -57.197 9.508 -59.111 1.00 151.39 439 ALA B O 1
ATOM 6285 N N . GLU B 2 136 ? -55.761 11.008 -59.962 1.00 144.71 440 GLU B N 1
ATOM 6286 C CA . GLU B 2 136 ? -55.029 10.027 -60.752 1.00 139.64 440 GLU B CA 1
ATOM 6287 C C . GLU B 2 136 ? -54.118 9.160 -59.893 1.00 139.34 440 GLU B C 1
ATOM 6288 O O . GLU B 2 136 ? -52.898 9.186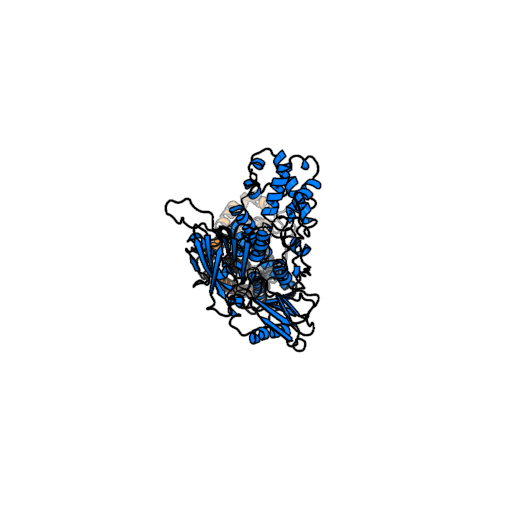 -60.057 1.00 138.90 440 GLU B O 1
ATOM 6339 N N . PHE C 3 7 ? 6.873 -44.347 -34.435 1.00 181.59 7 PHE C N 1
ATOM 6340 C CA . PHE C 3 7 ? 7.456 -44.755 -35.690 1.00 179.59 7 PHE C CA 1
ATOM 6341 C C . PHE C 3 7 ? 6.925 -45.994 -36.052 1.00 185.95 7 PHE C C 1
ATOM 6342 O O . PHE C 3 7 ? 6.027 -46.048 -36.890 1.00 185.89 7 PHE C O 1
ATOM 6350 N N . LEU C 3 8 ? 7.430 -47.176 -35.488 1.00 190.52 8 LEU C N 1
ATOM 6351 C CA . LEU C 3 8 ? 6.927 -48.488 -35.875 1.00 186.56 8 LEU C CA 1
ATOM 6352 C C . LEU C 3 8 ? 6.389 -49.178 -34.778 1.00 186.87 8 LEU C C 1
ATOM 6353 O O . LEU C 3 8 ? 6.523 -50.397 -34.696 1.00 188.17 8 LEU C O 1
#